Protein AF-0000000077106362 (afdb_homodimer)

pLDDT: mean 79.84, std 25.0, range [19.91, 98.81]

Organism: Hirschia baltica (strain ATCC 49814 / DSM 5838 / IFAM 1418) (NCBI:txid582402)

Radius of gyration: 29.35 Å; Cα contacts (8 Å, |Δi|>4): 1640; chains: 2; bounding box: 108×78×81 Å

InterPro domains:
  IPR001915 Peptidase M48 [PF01435] (39-225)
  IPR011990 Tetratricopeptide-like helical domain superfamily [G3DSA:1.25.40.10] (256-423)
  IPR011990 Tetratricopeptide-like helical domain superfamily [SSF48452] (275-396)
  IPR051156 Mitochondrial and Outer Membrane Metalloprotease [PTHR22726] (41-228)

Solvent-accessible surface area (backbone atoms only — not comparable to full-atom values): 45438 Å² total; per-residue (Å²): 133,82,76,74,70,76,69,75,77,75,73,76,73,72,72,72,71,75,75,68,70,76,44,44,4,31,24,49,7,29,53,45,49,68,68,51,52,50,49,52,48,60,66,42,37,59,42,30,49,69,66,70,40,60,50,90,65,50,45,79,44,38,33,60,38,77,50,49,31,62,47,58,46,77,61,52,29,36,37,35,20,46,21,34,62,57,66,47,89,45,53,37,27,55,50,27,49,50,28,29,46,48,19,35,49,73,67,44,59,42,54,54,45,31,54,66,68,34,59,60,50,36,50,47,42,41,44,37,46,51,8,23,26,19,54,20,27,45,50,66,64,75,70,19,41,9,46,36,51,39,63,53,42,23,52,59,66,68,46,55,57,49,72,68,56,50,52,49,10,48,51,43,14,51,49,31,25,50,76,62,39,42,43,30,54,19,35,52,54,46,45,55,66,46,36,61,29,74,79,38,55,78,87,64,30,38,62,29,41,60,33,50,57,69,43,58,68,48,46,70,71,41,46,64,59,25,49,52,38,28,72,72,24,60,81,77,59,69,63,49,49,51,52,47,45,41,43,31,21,48,50,38,6,69,76,34,36,84,56,30,51,72,80,34,36,90,84,46,78,47,67,38,32,41,50,14,47,17,38,11,26,43,59,44,55,33,54,68,60,14,52,53,40,38,51,53,47,34,68,76,41,73,76,42,26,63,48,27,37,50,48,14,48,56,31,34,59,67,51,35,30,76,76,12,40,66,30,22,52,48,15,50,71,58,36,76,95,45,42,62,50,30,40,56,34,21,56,32,29,40,68,67,72,40,71,68,35,19,53,52,19,45,55,32,33,50,55,19,35,69,74,36,74,58,42,12,35,48,25,42,51,41,16,52,26,30,43,75,69,66,39,49,40,61,12,29,34,24,40,11,50,16,27,44,24,27,56,39,35,59,59,11,22,33,27,9,42,56,14,43,74,67,35,61,80,82,33,71,67,25,45,49,23,50,47,48,34,50,47,33,48,45,56,46,32,54,77,53,69,53,59,59,63,64,54,60,72,62,59,69,72,118,132,79,84,68,72,78,69,76,77,75,74,74,74,72,73,72,72,74,74,67,72,79,43,44,3,32,25,49,9,28,51,45,48,68,66,53,53,50,48,52,49,59,67,42,36,60,41,29,47,69,65,70,41,60,51,90,65,49,44,80,43,36,33,59,37,76,50,50,32,63,50,58,47,78,62,52,28,37,36,36,20,46,20,33,62,59,67,48,88,45,52,37,28,55,52,27,48,49,29,28,47,47,19,34,51,74,68,45,58,42,55,56,45,33,54,67,70,34,60,57,51,37,49,47,42,41,44,38,48,50,10,23,27,18,52,21,29,43,50,67,62,70,70,18,40,11,46,37,51,37,64,52,41,23,53,59,65,67,46,57,57,51,71,66,55,49,51,50,10,48,52,42,13,50,50,32,27,50,74,64,40,41,43,31,54,20,35,52,53,47,45,57,67,47,35,63,29,74,79,38,55,77,85,65,29,39,62,30,41,62,34,51,57,70,46,61,69,47,46,69,72,41,46,63,60,25,49,53,38,28,71,72,23,61,82,77,59,70,63,48,51,52,51,46,45,40,44,31,21,48,48,38,5,68,77,34,35,84,56,30,50,73,80,35,35,91,84,46,79,47,69,40,33,42,51,13,48,17,38,12,25,43,60,43,56,33,54,68,60,14,52,51,39,39,50,53,47,32,69,75,41,73,76,42,25,63,47,28,36,50,49,13,47,56,31,34,62,68,52,36,30,78,74,11,40,65,29,22,51,47,16,50,71,58,36,75,95,45,41,63,51,31,39,56,34,20,55,32,30,40,67,66,72,39,72,69,36,19,52,51,19,42,56,32,32,49,55,19,35,70,73,36,76,57,42,11,33,49,26,42,52,40,16,51,29,28,42,76,69,66,40,50,40,60,12,30,34,26,41,12,49,15,26,45,25,25,57,38,37,58,58,11,23,32,27,10,42,54,14,42,74,68,36,62,79,84,34,72,67,25,45,50,22,50,46,47,34,52,47,33,47,45,56,45,32,52,76,52,69,52,59,60,63,63,56,59,70,62,59,67,73,116

Secondary structure (DSSP, 8-state):
--GGG--------------------B--EEE--HHHHHHHHHHHHHHHHHTT--GGG-EEEEEE--SS-EEEETTTEEEEEHHHHHH-SSHHHHHHHHHHHHHHHHHTHHHHHHHHS-HHHHHHHHHHHHHHHHHHHTSSSS-EE----HHHHHHHHT----HHHHHHHHHHHHHHHHHHT--SHHHHHHHHHHHGGGGS-GGGS-HHHHHS--HHHHHHHHHHHHHHHHHHSPPPPHHHHHHHHHHHHHHHHHH-TTTHHHHS-TT--SHHHHHHHHHHHHHTT-HHHHHHHHHHHHHH-TT-HHHHHHHHHHHHHTT-HHHHHHHHHHHHHHS---HHHHHHHHHHHHTT--HHHHHHHHHHHHHHHHH-TT-HHHHHHHHHHHHHTT-HHHHHHHHHHHHHHTT-HHHHHHHHHHHHHHSPTTSHHHHHHHHHHHHHHHHHHHTTGGGHHHHHHHH---/--TT---------------------B--EEE--HHHHHHHHHHHHHHHHHTT--GGG-EEEEEE--SS-EEEETTTEEEEEHHHHHH-SSHHHHHHHHHHHHHHHHHTHHHHHHHHS-HHHHHHHHHHHHHHHHHHHTSSSS-EE----HHHHHHHHT----HHHHHHHHHHHHHHHHHHT--SHHHHHHHHHHHGGGGS-GGGS-HHHHHS--HHHHHHHHHHHHHHHHHHSPPPPHHHHHHHHHHHHHHHHHH-TTTHHHHS-TT--SHHHHHHHHHHHHHTT-HHHHHHHHHHHHHH-TT-HHHHHHHHHHHHHTT-HHHHHHHHHHHHHHS---HHHHHHHHHHHHTT--HHHHHHHHHHHHHHHHH-TT-HHHHHHHHHHHHHTT-HHHHHHHHHHHHHHTT-HHHHHHHHHHHHHHSPTTSHHHHHHHHHHHHHHHHHHHTTGGGHHHHHHHH---

Structure (mmCIF, N/CA/C/O backbone):
data_AF-0000000077106362-model_v1
#
loop_
_entity.id
_entity.type
_entity.pdbx_description
1 polymer 'Peptidase M48 Ste24p'
#
loop_
_atom_site.group_PDB
_atom_site.id
_atom_site.type_symbol
_atom_site.label_atom_id
_atom_site.label_alt_id
_atom_site.label_comp_id
_atom_site.label_asym_id
_atom_site.label_entity_id
_atom_site.label_seq_id
_atom_site.pdbx_PDB_ins_code
_atom_site.Cartn_x
_atom_site.Cartn_y
_atom_site.Cartn_z
_atom_site.occupancy
_atom_site.B_iso_or_equiv
_atom_site.auth_seq_id
_atom_site.auth_comp_id
_atom_site.auth_asym_id
_atom_site.auth_atom_id
_atom_site.pdbx_PDB_model_num
ATOM 1 N N . MET A 1 1 ? -48.469 -27.422 51.938 1 21.95 1 MET A N 1
ATOM 2 C CA . MET A 1 1 ? -48.438 -26.172 51.188 1 21.95 1 MET A CA 1
ATOM 3 C C . MET A 1 1 ? -47.438 -26.25 50.031 1 21.95 1 MET A C 1
ATOM 5 O O . MET A 1 1 ? -47.812 -26.125 48.875 1 21.95 1 MET A O 1
ATOM 9 N N . GLY A 1 2 ? -46.312 -25.672 50.125 1 23.33 2 GLY A N 1
ATOM 10 C CA . GLY A 1 2 ? -45.688 -24.688 49.25 1 23.33 2 GLY A CA 1
ATOM 11 C C . GLY A 1 2 ? -44.812 -25.297 48.188 1 23.33 2 GLY A C 1
ATOM 12 O O . GLY A 1 2 ? -43.625 -25.047 48.125 1 23.33 2 GLY A O 1
ATOM 13 N N . VAL A 1 3 ? -45.156 -26.469 47.688 1 27.19 3 VAL A N 1
ATOM 14 C CA . VAL A 1 3 ? -44.188 -27.297 46.969 1 27.19 3 VAL A CA 1
ATOM 15 C C . VAL A 1 3 ? -43.875 -26.656 45.625 1 27.19 3 VAL A C 1
ATOM 17 O O . VAL A 1 3 ? -43.219 -27.266 44.781 1 27.19 3 VAL A O 1
ATOM 20 N N . PHE A 1 4 ? -44.688 -25.594 45.281 1 27.94 4 PHE A N 1
ATOM 21 C CA . PHE A 1 4 ? -44.719 -25.344 43.844 1 27.94 4 PHE A CA 1
ATOM 22 C C . PHE A 1 4 ? -43.375 -24.875 43.312 1 27.94 4 PHE A C 1
ATOM 24 O O . PHE A 1 4 ? -43.281 -24.469 42.156 1 27.94 4 PHE A O 1
ATOM 31 N N . LYS A 1 5 ? -42.406 -24.516 44.25 1 23.59 5 LYS A N 1
ATOM 32 C CA . LYS A 1 5 ? -41.719 -23.297 43.844 1 23.59 5 LYS A CA 1
ATOM 33 C C . LYS A 1 5 ? -40.938 -23.531 42.531 1 23.59 5 LYS A C 1
ATOM 35 O O . LYS A 1 5 ? -40.375 -22.578 41.969 1 23.59 5 LYS A O 1
ATOM 40 N N . ARG A 1 6 ? -40.344 -24.688 42.188 1 24.97 6 ARG A N 1
ATOM 41 C CA . ARG A 1 6 ? -39 -24.578 41.625 1 24.97 6 ARG A CA 1
ATOM 42 C C . ARG A 1 6 ? -39.031 -24.359 40.125 1 24.97 6 ARG A C 1
ATOM 44 O O . ARG A 1 6 ? -39 -25.328 39.344 1 24.97 6 ARG A O 1
ATOM 51 N N . LEU A 1 7 ? -40.062 -23.672 39.594 1 29.98 7 LEU A N 1
ATOM 52 C CA . LEU A 1 7 ? -39.938 -23.719 38.125 1 29.98 7 LEU A CA 1
ATOM 53 C C . LEU A 1 7 ? -38.594 -23.125 37.688 1 29.98 7 LEU A C 1
ATOM 55 O O . LEU A 1 7 ? -38.281 -21.984 38.031 1 29.98 7 LEU A O 1
ATOM 59 N N . PRO A 1 8 ? -37.5 -23.922 37.531 1 28.73 8 PRO A N 1
ATOM 60 C CA . PRO A 1 8 ? -36.219 -23.344 37.125 1 28.73 8 PRO A CA 1
ATOM 61 C C . PRO A 1 8 ? -36.312 -22.453 35.906 1 28.73 8 PRO A C 1
ATOM 63 O O . PRO A 1 8 ? -37.031 -22.781 34.969 1 28.73 8 PRO A O 1
ATOM 66 N N . HIS A 1 9 ? -36.5 -21.109 36.125 1 27.67 9 HIS A N 1
ATOM 67 C CA . HIS A 1 9 ? -36.406 -20.094 35.094 1 27.67 9 HIS A CA 1
ATOM 68 C C . HIS A 1 9 ? -35.281 -20.391 34.125 1 27.67 9 HIS A C 1
ATOM 70 O O . HIS A 1 9 ? -34.125 -20.547 34.531 1 27.67 9 HIS A O 1
ATOM 76 N N . VAL A 1 10 ? -35.531 -21.219 33.094 1 27.36 10 VAL A N 1
ATOM 77 C CA . VAL A 1 10 ? -34.656 -21.375 31.938 1 27.36 10 VAL A CA 1
ATOM 78 C C . VAL A 1 10 ? -34.219 -20 31.422 1 27.36 10 VAL A C 1
ATOM 80 O O . VAL A 1 10 ? -35.031 -19.188 31.047 1 27.36 10 VAL A O 1
ATOM 83 N N . VAL A 1 11 ? -33.281 -19.391 32.125 1 25.83 11 VAL A N 1
ATOM 84 C CA . VAL A 1 11 ? -32.594 -18.188 31.656 1 25.83 11 VAL A CA 1
ATOM 85 C C . VAL A 1 11 ? -32.25 -18.344 30.172 1 25.83 11 VAL A C 1
ATOM 87 O O . VAL A 1 11 ? -31.516 -19.25 29.797 1 25.83 11 VAL A O 1
ATOM 90 N N . ALA A 1 12 ? -33.281 -18.078 29.312 1 26.22 12 ALA A N 1
ATOM 91 C CA . ALA A 1 12 ? -33 -17.844 27.891 1 26.22 12 ALA A CA 1
ATOM 92 C C . ALA A 1 12 ? -31.766 -16.953 27.734 1 26.22 12 ALA A C 1
ATOM 94 O O . ALA A 1 12 ? -31.781 -15.773 28.094 1 26.22 12 ALA A O 1
ATOM 95 N N . LEU A 1 13 ? -30.594 -17.516 28.031 1 24.67 13 LEU A N 1
ATOM 96 C CA . LEU A 1 13 ? -29.375 -16.828 27.609 1 24.67 13 LEU A CA 1
ATOM 97 C C . LEU A 1 13 ? -29.531 -16.25 26.203 1 24.67 13 LEU A C 1
ATOM 99 O O . LEU A 1 13 ? -29.672 -16.984 25.234 1 24.67 13 LEU A O 1
ATOM 103 N N . ALA A 1 14 ? -30.312 -15.18 26.109 1 25.38 14 ALA A N 1
ATOM 104 C CA . ALA A 1 14 ? -30.266 -14.359 24.891 1 25.38 14 ALA A CA 1
ATOM 105 C C . ALA A 1 14 ? -28.828 -14.195 24.406 1 25.38 14 ALA A C 1
ATOM 107 O O . ALA A 1 14 ? -27.984 -13.625 25.109 1 25.38 14 ALA A O 1
ATOM 108 N N . ALA A 1 15 ? -28.312 -15.188 23.766 1 25.34 15 ALA A N 1
ATOM 109 C CA . ALA A 1 15 ? -27.094 -15.055 22.953 1 25.34 15 ALA A CA 1
ATOM 110 C C . ALA A 1 15 ? -27.078 -13.734 22.188 1 25.34 15 ALA A C 1
ATOM 112 O O . ALA A 1 15 ? -27.875 -13.531 21.266 1 25.34 15 ALA A O 1
ATOM 113 N N . ALA A 1 16 ? -27.031 -12.625 22.922 1 26.23 16 ALA A N 1
ATOM 114 C CA . ALA A 1 16 ? -26.656 -11.398 22.219 1 26.23 16 ALA A CA 1
ATOM 115 C C . ALA A 1 16 ? -25.625 -11.688 21.125 1 26.23 16 ALA A C 1
ATOM 117 O O . ALA A 1 16 ? -24.5 -12.055 21.406 1 26.23 16 ALA A O 1
ATOM 118 N N . LEU A 1 17 ? -26.109 -12.227 20.047 1 25.08 17 LEU A N 1
ATOM 119 C CA . LEU A 1 17 ? -25.359 -12.289 18.797 1 25.08 17 LEU A CA 1
ATOM 120 C C . LEU A 1 17 ? -24.594 -10.992 18.562 1 25.08 17 LEU A C 1
ATOM 122 O O . LEU A 1 17 ? -25.188 -9.953 18.297 1 25.08 17 LEU A O 1
ATOM 126 N N . LEU A 1 18 ? -23.625 -10.797 19.422 1 26.27 18 LEU A N 1
ATOM 127 C CA . LEU A 1 18 ? -22.641 -9.758 19.109 1 26.27 18 LEU A CA 1
ATOM 128 C C . LEU A 1 18 ? -22.344 -9.727 17.609 1 26.27 18 LEU A C 1
ATOM 130 O O . LEU A 1 18 ? -21.766 -10.672 17.078 1 26.27 18 LEU A O 1
ATOM 134 N N . PHE A 1 19 ? -23.25 -9.203 16.906 1 25.86 19 PHE A N 1
ATOM 135 C CA . PHE A 1 19 ? -23.109 -8.781 15.516 1 25.86 19 PHE A CA 1
ATOM 136 C C . PHE A 1 19 ? -21.828 -7.996 15.305 1 25.86 19 PHE A C 1
ATOM 138 O O . PHE A 1 19 ? -21.734 -6.832 15.695 1 25.86 19 PHE A O 1
ATOM 145 N N . VAL A 1 20 ? -20.781 -8.672 15.43 1 27.44 20 VAL A N 1
ATOM 146 C CA . VAL A 1 20 ? -19.531 -8.008 15.062 1 27.44 20 VAL A CA 1
ATOM 147 C C . VAL A 1 20 ? -19.594 -7.59 13.594 1 27.44 20 VAL A C 1
ATOM 149 O O . VAL A 1 20 ? -19.672 -8.438 12.703 1 27.44 20 VAL A O 1
ATOM 152 N N . PRO A 1 21 ? -20.094 -6.477 13.375 1 28.48 21 PRO A N 1
ATOM 153 C CA . PRO A 1 21 ? -20.031 -6.043 11.977 1 28.48 21 PRO A CA 1
ATOM 154 C C . PRO A 1 21 ? -18.641 -6.254 11.359 1 28.48 21 PRO A C 1
ATOM 156 O O . PRO A 1 21 ? -17.625 -6.09 12.039 1 28.48 21 PRO A O 1
ATOM 159 N N . LEU A 1 22 ? -18.609 -7.168 10.523 1 27.38 22 LEU A N 1
ATOM 160 C CA . LEU A 1 22 ? -17.406 -7.355 9.719 1 27.38 22 LEU A CA 1
ATOM 161 C C . LEU A 1 22 ? -16.922 -6.027 9.156 1 27.38 22 LEU A C 1
ATOM 163 O O . LEU A 1 22 ? -17.562 -5.445 8.281 1 27.38 22 LEU A O 1
ATOM 167 N N . LEU A 1 23 ? -16.453 -5.23 10.039 1 28.64 23 LEU A N 1
ATOM 168 C CA . LEU A 1 23 ? -15.797 -3.99 9.641 1 28.64 23 LEU A CA 1
ATOM 169 C C . LEU A 1 23 ? -14.727 -4.254 8.594 1 28.64 23 LEU A C 1
ATOM 171 O O . LEU A 1 23 ? -13.859 -5.109 8.781 1 28.64 23 LEU A O 1
ATOM 175 N N . SER A 1 24 ? -15.078 -4.211 7.41 1 29.22 24 SER A N 1
ATOM 176 C CA . SER A 1 24 ? -14.172 -4.203 6.266 1 29.22 24 SER A CA 1
ATOM 177 C C . SER A 1 24 ? -12.953 -3.334 6.531 1 29.22 24 SER A C 1
ATOM 179 O O . SER A 1 24 ? -13.078 -2.188 6.961 1 29.22 24 SER A O 1
ATOM 181 N N . ALA A 1 25 ? -11.898 -3.855 6.918 1 30.47 25 ALA A N 1
ATOM 182 C CA . ALA A 1 25 ? -10.625 -3.178 7.16 1 30.47 25 ALA A CA 1
ATOM 183 C C . ALA A 1 25 ? -10.211 -2.346 5.949 1 30.47 25 ALA A C 1
ATOM 185 O O . ALA A 1 25 ? -9.953 -2.891 4.875 1 30.47 25 ALA A O 1
ATOM 186 N N . ASN A 1 26 ? -10.82 -1.245 5.598 1 33.09 26 ASN A N 1
ATOM 187 C CA . ASN A 1 26 ? -10.453 -0.238 4.609 1 33.09 26 ASN A CA 1
ATOM 188 C C . ASN A 1 26 ? -9.031 0.28 4.836 1 33.09 26 ASN A C 1
ATOM 190 O O . ASN A 1 26 ? -8.625 0.494 5.98 1 33.09 26 ASN A O 1
ATOM 194 N N . ALA A 1 27 ? -8.18 -0.104 4.027 1 37.09 27 ALA A N 1
ATOM 195 C CA . ALA A 1 27 ? -6.832 0.448 4.141 1 37.09 27 ALA A CA 1
ATOM 196 C C . ALA A 1 27 ? -6.875 1.964 4.312 1 37.09 27 ALA A C 1
ATOM 198 O O . ALA A 1 27 ? -7.375 2.68 3.439 1 37.09 27 ALA A O 1
ATOM 199 N N . GLN A 1 28 ? -6.93 2.436 5.469 1 49.53 28 GLN A N 1
ATOM 200 C CA . GLN A 1 28 ? -6.898 3.861 5.777 1 49.53 28 GLN A CA 1
ATOM 201 C C . GLN A 1 28 ? -5.5 4.438 5.578 1 49.53 28 GLN A C 1
ATOM 203 O O . GLN A 1 28 ? -4.508 3.811 5.957 1 49.53 28 GLN A O 1
ATOM 208 N N . SER A 1 29 ? -5.367 5.422 4.496 1 63.16 29 SER A N 1
ATOM 209 C CA . SER A 1 29 ? -4.094 6.102 4.273 1 63.16 29 SER A CA 1
ATOM 210 C C . SER A 1 29 ? -3.936 7.297 5.203 1 63.16 29 SER A C 1
ATOM 212 O O . SER A 1 29 ? -4.926 7.863 5.668 1 63.16 29 SER A O 1
ATOM 214 N N . LEU A 1 30 ? -2.654 7.57 5.652 1 74.62 30 LEU A N 1
ATOM 215 C CA . LEU A 1 30 ? -2.336 8.75 6.449 1 74.62 30 LEU A CA 1
ATOM 216 C C . LEU A 1 30 ? -1.973 9.93 5.555 1 74.62 30 LEU A C 1
ATOM 218 O O . LEU A 1 30 ? -1.362 9.75 4.5 1 74.62 30 LEU A O 1
ATOM 222 N N . VAL A 1 31 ? -2.344 11.055 5.926 1 82.38 31 VAL A N 1
ATOM 223 C CA . VAL A 1 31 ? -1.963 12.305 5.281 1 82.38 31 VAL A CA 1
ATOM 224 C C . VAL A 1 31 ? -0.801 12.945 6.035 1 82.38 31 VAL A C 1
ATOM 226 O O . VAL A 1 31 ? -0.842 13.062 7.262 1 82.38 31 VAL A O 1
ATOM 229 N N . ARG A 1 32 ? 0.304 13.18 5.34 1 86 32 ARG A N 1
ATOM 230 C CA . ARG A 1 32 ? 1.424 13.914 5.918 1 86 32 ARG A CA 1
ATOM 231 C C . ARG A 1 32 ? 1.505 15.328 5.344 1 86 32 ARG A C 1
ATOM 233 O O . ARG A 1 32 ? 1.47 15.508 4.125 1 86 32 ARG A O 1
ATOM 240 N N . ASP A 1 33 ? 1.499 16.234 6.164 1 92.06 33 ASP A N 1
ATOM 241 C CA . ASP A 1 33 ? 1.534 17.641 5.746 1 92.06 33 ASP A CA 1
ATOM 242 C C . ASP A 1 33 ? 2.162 18.516 6.82 1 92.06 33 ASP A C 1
ATOM 244 O O . ASP A 1 33 ? 1.709 18.531 7.965 1 92.06 33 ASP A O 1
ATOM 248 N N . ALA A 1 34 ? 3.166 19.234 6.391 1 94.81 34 ALA A N 1
ATOM 249 C CA . ALA A 1 34 ? 3.928 20.016 7.359 1 94.81 34 ALA A CA 1
ATOM 250 C C . ALA A 1 34 ? 3.055 21.078 8.008 1 94.81 34 ALA A C 1
ATOM 252 O O . ALA A 1 34 ? 3.107 21.266 9.227 1 94.81 34 ALA A O 1
ATOM 253 N N . GLU A 1 35 ? 2.256 21.766 7.273 1 96.75 35 GLU A N 1
ATOM 254 C CA . GLU A 1 35 ? 1.424 22.844 7.797 1 96.75 35 GLU A CA 1
ATOM 255 C C . GLU A 1 35 ? 0.355 22.312 8.75 1 96.75 35 GLU A C 1
ATOM 257 O O . GLU A 1 35 ? 0.19 22.828 9.852 1 96.75 35 GLU A O 1
ATOM 262 N N . ILE A 1 36 ? -0.293 21.312 8.328 1 97.25 36 ILE A N 1
ATOM 263 C CA . ILE A 1 36 ? -1.404 20.766 9.102 1 97.25 36 ILE A CA 1
ATOM 264 C C . ILE A 1 36 ? -0.877 20.125 10.383 1 97.25 36 ILE A C 1
ATOM 266 O O . ILE A 1 36 ? -1.42 20.359 11.469 1 97.25 36 ILE A O 1
ATOM 270 N N . GLU A 1 37 ? 0.176 19.375 10.266 1 94.69 37 GLU A N 1
ATOM 271 C CA . GLU A 1 37 ? 0.77 18.75 11.445 1 94.69 37 GLU A CA 1
ATOM 272 C C . GLU A 1 37 ? 1.278 19.812 12.43 1 94.69 37 GLU A C 1
ATOM 274 O O . GLU A 1 37 ? 1.102 19.672 13.641 1 94.69 37 GLU A O 1
ATOM 279 N N . THR A 1 38 ? 1.911 20.844 11.914 1 95.88 38 THR A N 1
ATOM 280 C CA . THR A 1 38 ? 2.387 21.938 12.766 1 95.88 38 THR A CA 1
ATOM 281 C C . THR A 1 38 ? 1.218 22.641 13.453 1 95.88 38 THR A C 1
ATOM 283 O O . THR A 1 38 ? 1.287 22.938 14.648 1 95.88 38 THR A O 1
ATOM 286 N N . THR A 1 39 ? 0.157 22.844 12.734 1 97.06 39 THR A N 1
ATOM 287 C CA . THR A 1 39 ? -1.028 23.484 13.281 1 97.06 39 THR A CA 1
ATOM 288 C C . THR A 1 39 ? -1.634 22.656 14.406 1 97.06 39 THR A C 1
ATOM 290 O O . THR A 1 39 ? -1.926 23.172 15.484 1 97.06 39 THR A O 1
ATOM 293 N N . LEU A 1 40 ? -1.784 21.391 14.164 1 97.69 40 LEU A N 1
ATOM 294 C CA . LEU A 1 40 ? -2.393 20.516 15.164 1 97.69 40 LEU A CA 1
ATOM 295 C C . LEU A 1 40 ? -1.498 20.406 16.391 1 97.69 40 LEU A C 1
ATOM 297 O O . LEU A 1 40 ? -1.993 20.344 17.531 1 97.69 40 LEU A O 1
ATOM 301 N N . LYS A 1 41 ? -0.234 20.359 16.203 1 95.88 41 LYS A N 1
ATOM 302 C CA . LYS A 1 41 ? 0.683 20.344 17.344 1 95.88 41 LYS A CA 1
ATOM 303 C C . LYS A 1 41 ? 0.578 21.641 18.156 1 95.88 41 LYS A C 1
ATOM 305 O O . LYS A 1 41 ? 0.621 21.609 19.375 1 95.88 41 LYS A O 1
ATOM 310 N N . LYS A 1 42 ? 0.497 22.734 17.453 1 95.62 42 LYS A N 1
ATOM 311 C CA . LYS A 1 42 ? 0.322 24.031 18.125 1 95.62 42 LYS A CA 1
ATOM 312 C C . LYS A 1 42 ? -0.968 24.062 18.938 1 95.62 42 LYS A C 1
ATOM 314 O O . LYS A 1 42 ? -0.983 24.547 20.062 1 95.62 42 LYS A O 1
ATOM 319 N N . TYR A 1 43 ? -2.045 23.578 18.328 1 97.38 43 TYR A N 1
ATOM 320 C CA . TYR A 1 43 ? -3.326 23.5 19.016 1 97.38 43 TYR A CA 1
ATOM 321 C C . TYR A 1 43 ? -3.205 22.656 20.297 1 97.38 43 TYR A C 1
ATOM 323 O O . TYR A 1 43 ? -3.691 23.062 21.359 1 97.38 43 TYR A O 1
ATOM 331 N N . GLY A 1 44 ? -2.5 21.531 20.219 1 97.44 44 GLY A N 1
ATOM 332 C CA . GLY A 1 44 ? -2.482 20.547 21.281 1 97.44 44 GLY A CA 1
ATOM 333 C C . GLY A 1 44 ? -1.515 20.891 22.391 1 97.44 44 GLY A C 1
ATOM 334 O O . GLY A 1 44 ? -1.712 20.484 23.547 1 97.44 44 GLY A O 1
ATOM 335 N N . LYS A 1 45 ? -0.479 21.672 22.172 1 97.31 45 LYS A N 1
ATOM 336 C CA . LYS A 1 45 ? 0.637 21.859 23.078 1 97.31 45 LYS A CA 1
ATOM 337 C C . LYS A 1 45 ? 0.151 22.391 24.438 1 97.31 45 LYS A C 1
ATOM 339 O O . LYS A 1 45 ? 0.46 21.797 25.484 1 97.31 45 LYS A O 1
ATOM 344 N N . PRO A 1 46 ? -0.681 23.438 24.516 1 97.81 46 PRO A N 1
ATOM 345 C CA . PRO A 1 46 ? -1.123 23.922 25.828 1 97.81 46 PRO A CA 1
ATOM 346 C C . PRO A 1 46 ? -1.971 22.891 26.562 1 97.81 46 PRO A C 1
ATOM 348 O O . PRO A 1 46 ? -1.887 22.781 27.797 1 97.81 46 PRO A O 1
ATOM 351 N N . LEU A 1 47 ? -2.754 22.125 25.828 1 98.38 47 LEU A N 1
ATOM 352 C CA . LEU A 1 47 ? -3.602 21.094 26.438 1 98.38 47 LEU A CA 1
ATOM 353 C C . LEU A 1 47 ? -2.76 19.969 27.016 1 98.38 47 LEU A C 1
ATOM 355 O O . LEU A 1 47 ? -3.002 19.516 28.125 1 98.38 47 LEU A O 1
ATOM 359 N N . PHE A 1 48 ? -1.762 19.531 26.25 1 98.12 48 PHE A N 1
ATOM 360 C CA . PHE A 1 48 ? -0.899 18.438 26.688 1 98.12 48 PHE A CA 1
ATOM 361 C C . PHE A 1 48 ? -0.081 18.859 27.906 1 98.12 48 PHE A C 1
ATOM 363 O O . PHE A 1 48 ? 0.01 18.109 28.875 1 98.12 48 PHE A O 1
ATOM 370 N N . GLU A 1 49 ? 0.422 20.078 27.922 1 98.06 49 GLU A N 1
ATOM 371 C CA . GLU A 1 49 ? 1.188 20.594 29.047 1 98.06 49 GLU A CA 1
ATOM 372 C C . GLU A 1 49 ? 0.32 20.703 30.297 1 98.06 49 GLU A C 1
ATOM 374 O O . GLU A 1 49 ? 0.737 20.312 31.391 1 98.06 49 GLU A O 1
ATOM 379 N N . ALA A 1 50 ? -0.835 21.219 30.125 1 98 50 ALA A N 1
ATOM 380 C CA . ALA A 1 50 ? -1.761 21.328 31.25 1 98 50 ALA A CA 1
ATOM 381 C C . ALA A 1 50 ? -2.094 19.953 31.828 1 98 50 ALA A C 1
ATOM 383 O O . ALA A 1 50 ? -2.332 19.828 33.031 1 98 50 ALA A O 1
ATOM 384 N N . GLY A 1 51 ? -2.104 18.969 31 1 97.44 51 GLY A N 1
ATOM 385 C CA . GLY A 1 51 ? -2.42 17.609 31.406 1 97.44 51 GLY A CA 1
ATOM 386 C C . GLY A 1 51 ? -1.221 16.859 31.938 1 97.44 51 GLY A C 1
ATOM 387 O O . GLY A 1 51 ? -1.329 15.68 32.312 1 97.44 51 GLY A O 1
ATOM 388 N N . GLY A 1 52 ? -0.108 17.516 31.938 1 97 52 GLY A N 1
ATOM 389 C CA . GLY A 1 52 ? 1.093 16.875 32.438 1 97 52 GLY A CA 1
ATOM 390 C C . GLY A 1 52 ? 1.764 15.961 31.438 1 97 52 GLY A C 1
ATOM 391 O O . GLY A 1 52 ? 2.592 15.125 31.797 1 97 52 GLY A O 1
ATOM 392 N N . LEU A 1 53 ? 1.35 16.047 30.25 1 95.62 53 LEU A N 1
ATOM 393 C CA . LEU A 1 53 ? 1.987 15.281 29.188 1 95.62 53 LEU A CA 1
ATOM 394 C C . LEU A 1 53 ? 3.127 16.078 28.562 1 95.62 53 LEU A C 1
ATOM 396 O O . LEU A 1 53 ? 3.084 17.312 28.516 1 95.62 53 LEU A O 1
ATOM 400 N N . ASN A 1 54 ? 4.152 15.367 28.156 1 95.19 54 ASN A N 1
ATOM 401 C CA . ASN A 1 54 ? 5.16 15.984 27.297 1 95.19 54 ASN A CA 1
ATOM 402 C C . ASN A 1 54 ? 4.664 16.125 25.859 1 95.19 54 ASN A C 1
ATOM 404 O O . ASN A 1 54 ? 4.492 15.133 25.156 1 95.19 54 ASN A O 1
ATOM 408 N N . PRO A 1 55 ? 4.496 17.312 25.453 1 95 55 PRO A N 1
ATOM 409 C CA . PRO A 1 55 ? 3.924 17.516 24.125 1 95 55 PRO A CA 1
ATOM 410 C C . PRO A 1 55 ? 4.738 16.844 23.016 1 95 55 PRO A C 1
ATOM 412 O O . PRO A 1 55 ? 4.18 16.406 22.016 1 95 55 PRO A O 1
ATOM 415 N N . ASP A 1 56 ? 6.012 16.688 23.203 1 90 56 ASP A N 1
ATOM 416 C CA . ASP A 1 56 ? 6.883 16.109 22.188 1 90 56 ASP A CA 1
ATOM 417 C C . ASP A 1 56 ? 6.695 14.594 22.109 1 90 56 ASP A C 1
ATOM 419 O O . ASP A 1 56 ? 7.125 13.953 21.156 1 90 56 ASP A O 1
ATOM 423 N N . GLU A 1 57 ? 6.012 14.078 23.078 1 90.38 57 GLU A N 1
ATOM 424 C CA . GLU A 1 57 ? 5.809 12.633 23.125 1 90.38 57 GLU A CA 1
ATOM 425 C C . GLU A 1 57 ? 4.398 12.258 22.672 1 90.38 57 GLU A C 1
ATOM 427 O O . GLU A 1 57 ? 4.086 11.078 22.516 1 90.38 57 GLU A O 1
ATOM 432 N N . VAL A 1 58 ? 3.566 13.266 22.422 1 92.25 58 VAL A N 1
ATOM 433 C CA . VAL A 1 58 ? 2.242 13.016 21.859 1 92.25 58 VAL A CA 1
ATOM 434 C C . VAL A 1 58 ? 2.299 13.102 20.344 1 92.25 58 VAL A C 1
ATOM 436 O O . VAL A 1 58 ? 2.58 14.164 19.781 1 92.25 58 VAL A O 1
ATOM 439 N N . ASN A 1 59 ? 2.074 11.945 19.734 1 87.75 59 ASN A N 1
ATOM 440 C CA . ASN A 1 59 ? 2.074 11.922 18.266 1 87.75 59 ASN A CA 1
ATOM 441 C C . ASN A 1 59 ? 0.678 12.164 17.703 1 87.75 59 ASN A C 1
ATOM 443 O O . ASN A 1 59 ? -0.311 11.672 18.25 1 87.75 59 ASN A O 1
ATOM 447 N N . ILE A 1 60 ? 0.601 12.984 16.672 1 90.94 60 ILE A N 1
ATOM 448 C CA . ILE A 1 60 ? -0.666 13.273 16 1 90.94 60 ILE A CA 1
ATOM 449 C C . ILE A 1 60 ? -0.606 12.797 14.547 1 90.94 60 ILE A C 1
ATOM 451 O O . ILE A 1 60 ? 0.305 13.164 13.805 1 90.94 60 ILE A O 1
ATOM 455 N N . TYR A 1 61 ? -1.538 11.977 14.25 1 86.62 61 TYR A N 1
ATOM 456 C CA . TYR A 1 61 ? -1.627 11.422 12.906 1 86.62 61 TYR A CA 1
ATOM 457 C C . TYR A 1 61 ? -2.922 11.844 12.227 1 86.62 61 TYR A C 1
ATOM 459 O O . TYR A 1 61 ? -3.951 12.008 12.883 1 86.62 61 TYR A O 1
ATOM 467 N N . ILE A 1 62 ? -2.855 12.062 10.898 1 88.38 62 ILE A N 1
ATOM 468 C CA . ILE A 1 62 ? -4.023 12.438 10.109 1 88.38 62 ILE A CA 1
ATOM 469 C C . ILE A 1 62 ? -4.43 11.281 9.203 1 88.38 62 ILE A C 1
ATOM 471 O O . ILE A 1 62 ? -3.664 10.875 8.328 1 88.38 62 ILE A O 1
ATOM 475 N N . VAL A 1 63 ? -5.648 10.812 9.438 1 81.81 63 VAL A N 1
ATOM 476 C CA . VAL A 1 63 ? -6.148 9.68 8.68 1 81.81 63 VAL A CA 1
ATOM 477 C C . VAL A 1 63 ? -7 10.172 7.508 1 81.81 63 VAL A C 1
ATOM 479 O O . VAL A 1 63 ? -7.941 10.945 7.699 1 81.81 63 VAL A O 1
ATOM 482 N N . ASN A 1 64 ? -6.645 9.766 6.324 1 79.75 64 ASN A N 1
ATOM 483 C CA . ASN A 1 64 ? -7.43 10.133 5.148 1 79.75 64 ASN A CA 1
ATOM 484 C C . ASN A 1 64 ? -8.766 9.398 5.121 1 79.75 64 ASN A C 1
ATOM 486 O O . ASN A 1 64 ? -8.906 8.375 4.445 1 79.75 64 ASN A O 1
ATOM 490 N N . ASP A 1 65 ? -9.656 9.906 5.77 1 75.06 65 ASP A N 1
ATOM 491 C CA . ASP A 1 65 ? -11.016 9.398 5.906 1 75.06 65 ASP A CA 1
ATOM 492 C C . ASP A 1 65 ? -12.016 10.531 6.109 1 75.06 65 ASP A C 1
ATOM 494 O O . ASP A 1 65 ? -11.82 11.391 6.977 1 75.06 65 ASP A O 1
ATOM 498 N N . ASN A 1 66 ? -13.039 10.57 5.336 1 81.56 66 ASN A N 1
ATOM 499 C CA . ASN A 1 66 ? -13.961 11.703 5.293 1 81.56 66 ASN A CA 1
ATOM 500 C C . ASN A 1 66 ? -14.969 11.648 6.438 1 81.56 66 ASN A C 1
ATOM 502 O O . ASN A 1 66 ? -15.773 12.57 6.609 1 81.56 66 ASN A O 1
ATOM 506 N N . SER A 1 67 ? -14.875 10.602 7.25 1 80.62 67 SER A N 1
ATOM 507 C CA . SER A 1 67 ? -15.82 10.469 8.359 1 80.62 67 SER A CA 1
ATOM 508 C C . SER A 1 67 ? -15.43 11.391 9.516 1 80.62 67 SER A C 1
ATOM 510 O O . SER A 1 67 ? -14.297 11.852 9.594 1 80.62 67 SER A O 1
ATOM 512 N N . LEU A 1 68 ? -16.406 11.68 10.312 1 88 68 LEU A N 1
ATOM 513 C CA . LEU A 1 68 ? -16.172 12.438 11.539 1 88 68 LEU A CA 1
ATOM 514 C C . LEU A 1 68 ? -15.633 11.531 12.641 1 88 68 LEU A C 1
ATOM 516 O O . LEU A 1 68 ? -16.406 10.883 13.352 1 88 68 LEU A O 1
ATOM 520 N N . ASN A 1 69 ? -14.273 11.57 12.773 1 85.19 69 ASN A N 1
ATOM 521 C CA . ASN A 1 69 ? -13.703 10.68 13.781 1 85.19 69 ASN A CA 1
ATOM 522 C C . ASN A 1 69 ? -12.352 11.172 14.273 1 85.19 69 ASN A C 1
ATOM 524 O O . ASN A 1 69 ? -11.641 11.875 13.547 1 85.19 69 ASN A O 1
ATOM 528 N N . ALA A 1 70 ? -12.07 10.852 15.461 1 88.88 70 ALA A N 1
ATOM 529 C CA . ALA A 1 70 ? -10.773 10.969 16.125 1 88.88 70 ALA A CA 1
ATOM 530 C C . ALA A 1 70 ? -10.633 9.953 17.25 1 88.88 70 ALA A C 1
ATOM 532 O O . ALA A 1 70 ? -11.633 9.539 17.844 1 88.88 70 ALA A O 1
ATOM 533 N N . PHE A 1 71 ? -9.391 9.516 17.5 1 83.19 71 PHE A N 1
ATOM 534 C CA . PHE A 1 71 ? -9.195 8.531 18.547 1 83.19 71 PHE A CA 1
ATOM 535 C C . PHE A 1 71 ? -7.734 8.469 18.984 1 83.19 71 PHE A C 1
ATOM 537 O O . PHE A 1 71 ? -6.867 9.047 18.328 1 83.19 71 PHE A O 1
ATOM 544 N N . VAL A 1 72 ? -7.566 7.848 20.109 1 82.5 72 VAL A N 1
ATOM 545 C CA . VAL A 1 72 ? -6.223 7.555 20.609 1 82.5 72 VAL A CA 1
ATOM 546 C C . VAL A 1 72 ? -5.98 6.047 20.594 1 82.5 72 VAL A C 1
ATOM 548 O O . VAL A 1 72 ? -6.887 5.266 20.891 1 82.5 72 VAL A O 1
ATOM 551 N N . SER A 1 73 ? -4.812 5.746 20.141 1 73.44 73 SER A N 1
ATOM 552 C CA . SER A 1 73 ? -4.449 4.332 20.141 1 73.44 73 SER A CA 1
ATOM 553 C C . SER A 1 73 ? -2.945 4.148 20.297 1 73.44 73 SER A C 1
ATOM 555 O O . SER A 1 73 ? -2.162 5.012 19.891 1 73.44 73 SER A O 1
ATOM 557 N N . GLY A 1 74 ? -2.498 3.021 20.953 1 69.31 74 GLY A N 1
ATOM 558 C CA . GLY A 1 74 ? -1.091 2.658 21 1 69.31 74 GLY A CA 1
ATOM 559 C C . GLY A 1 74 ? -0.255 3.633 21.812 1 69.31 74 GLY A C 1
ATOM 560 O O . GLY A 1 74 ? 0.79 4.094 21.344 1 69.31 74 GLY A O 1
ATOM 561 N N . GLY A 1 75 ? -0.748 4.008 22.906 1 77.44 75 GLY A N 1
ATOM 562 C CA . GLY A 1 75 ? -0.021 4.957 23.734 1 77.44 75 GLY A CA 1
ATOM 563 C C . GLY A 1 75 ? -0.494 6.387 23.562 1 77.44 75 GLY A C 1
ATOM 564 O O . GLY A 1 75 ? -1.688 6.668 23.672 1 77.44 75 GLY A O 1
ATOM 565 N N . GLN A 1 76 ? 0.485 7.242 23.266 1 87.19 76 GLN A N 1
ATOM 566 C CA . GLN A 1 76 ? 0.163 8.664 23.172 1 87.19 76 GLN A CA 1
ATOM 567 C C . GLN A 1 76 ? 0.072 9.102 21.703 1 87.19 76 GLN A C 1
ATOM 569 O O . GLN A 1 76 ? 0.699 10.086 21.312 1 87.19 76 GLN A O 1
ATOM 574 N N . ASN A 1 77 ? -0.696 8.242 20.984 1 84.62 77 ASN A N 1
ATOM 575 C CA . ASN A 1 77 ? -0.924 8.555 19.578 1 84.62 77 ASN A CA 1
ATOM 576 C C . ASN A 1 77 ? -2.369 8.977 19.328 1 84.62 77 ASN A C 1
ATOM 578 O O . ASN A 1 77 ? -3.297 8.203 19.562 1 84.62 77 ASN A O 1
ATOM 582 N N . MET A 1 78 ? -2.496 10.172 18.812 1 89.38 78 MET A N 1
ATOM 583 C CA . MET A 1 78 ? -3.814 10.695 18.469 1 89.38 78 MET A CA 1
ATOM 584 C C . MET A 1 78 ? -4.039 10.664 16.953 1 89.38 78 MET A C 1
ATOM 586 O O . MET A 1 78 ? -3.148 11.023 16.188 1 89.38 78 MET A O 1
ATOM 590 N N . PHE A 1 79 ? -5.16 10.227 16.625 1 86.31 79 PHE A N 1
ATOM 591 C CA . PHE A 1 79 ? -5.523 10.141 15.211 1 86.31 79 PHE A CA 1
ATOM 592 C C . PHE A 1 79 ? -6.723 11.031 14.914 1 86.31 79 PHE A C 1
ATOM 594 O O . PHE A 1 79 ? -7.73 10.984 15.617 1 86.31 79 PHE A O 1
ATOM 601 N N . PHE A 1 80 ? -6.609 11.844 13.883 1 90.88 80 PHE A N 1
ATOM 602 C CA . PHE A 1 80 ? -7.711 12.664 13.391 1 90.88 80 PHE A CA 1
ATOM 603 C C . PHE A 1 80 ? -8.062 12.289 11.953 1 90.88 80 PHE A C 1
ATOM 605 O O . PHE A 1 80 ? -7.18 12.234 11.094 1 90.88 80 PHE A O 1
ATOM 612 N N . HIS A 1 81 ? -9.305 11.984 11.758 1 86.56 81 HIS A N 1
ATOM 613 C CA . HIS A 1 81 ? -9.758 11.828 10.383 1 86.56 81 HIS A CA 1
ATOM 614 C C . HIS A 1 81 ? -9.82 13.164 9.656 1 86.56 81 HIS A C 1
ATOM 616 O O . HIS A 1 81 ? -10.211 14.18 10.25 1 86.56 81 HIS A O 1
ATOM 622 N N . THR A 1 82 ? -9.523 13.156 8.336 1 92.06 82 THR A N 1
ATOM 623 C CA . THR A 1 82 ? -9.617 14.383 7.543 1 92.06 82 THR A CA 1
ATOM 624 C C . THR A 1 82 ? -11.047 14.922 7.559 1 92.06 82 THR A C 1
ATOM 626 O O . THR A 1 82 ? -11.25 16.141 7.516 1 92.06 82 THR A O 1
ATO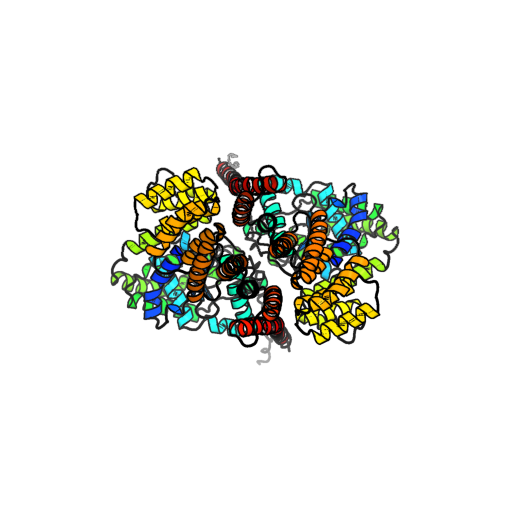M 629 N N . GLY A 1 83 ? -11.992 14.047 7.633 1 92.12 83 GLY A N 1
ATOM 630 C CA . GLY A 1 83 ? -13.375 14.484 7.695 1 92.12 83 GLY A CA 1
ATOM 631 C C . GLY A 1 83 ? -13.664 15.383 8.883 1 92.12 83 GLY A C 1
ATOM 632 O O . GLY A 1 83 ? -14.398 16.375 8.758 1 92.12 83 GLY A O 1
ATOM 633 N N . LEU A 1 84 ? -13.133 15.062 10.016 1 93.88 84 LEU A N 1
ATOM 634 C CA . LEU A 1 84 ? -13.312 15.883 11.211 1 93.88 84 LEU A CA 1
ATOM 635 C C . LEU A 1 84 ? -12.672 17.25 11.031 1 93.88 84 LEU A C 1
ATOM 637 O O . LEU A 1 84 ? -13.281 18.281 11.367 1 93.88 84 LEU A O 1
ATOM 641 N N . LEU A 1 85 ? -11.539 17.328 10.5 1 97.62 85 LEU A N 1
ATOM 642 C CA . LEU A 1 85 ? -10.812 18.578 10.312 1 97.62 85 LEU A CA 1
ATOM 643 C C . LEU A 1 85 ? -11.516 19.453 9.281 1 97.62 85 LEU A C 1
ATOM 645 O O . LEU A 1 85 ? -11.648 20.672 9.484 1 97.62 85 LEU A O 1
ATOM 649 N N . ILE A 1 86 ? -12.008 18.844 8.211 1 96.69 86 ILE A N 1
ATOM 650 C CA . ILE A 1 86 ? -12.641 19.578 7.117 1 96.69 86 ILE A CA 1
ATOM 651 C C . ILE A 1 86 ? -14 20.109 7.57 1 96.69 86 ILE A C 1
ATOM 653 O O . ILE A 1 86 ? -14.375 21.219 7.223 1 96.69 86 ILE A O 1
ATOM 657 N N . LYS A 1 87 ? -14.68 19.375 8.43 1 95.31 87 LYS A N 1
ATOM 658 C CA . LYS A 1 87 ? -16.062 19.703 8.75 1 95.31 87 LYS A CA 1
ATOM 659 C C . LYS A 1 87 ? -16.156 20.531 10.031 1 95.31 87 LYS A C 1
ATOM 661 O O . LYS A 1 87 ? -17.219 21.016 10.391 1 95.31 87 LYS A O 1
ATOM 666 N N . ALA A 1 88 ? -15.047 20.719 10.672 1 97.5 88 ALA A N 1
ATOM 667 C CA . ALA A 1 88 ? -15.055 21.562 11.859 1 97.5 88 ALA A CA 1
ATOM 668 C C . ALA A 1 88 ? -15.477 22.984 11.516 1 97.5 88 ALA A C 1
ATOM 670 O O . ALA A 1 88 ? -15 23.562 10.539 1 97.5 88 ALA A O 1
ATOM 671 N N . GLU A 1 89 ? -16.312 23.562 12.328 1 96.25 89 GLU A N 1
ATOM 672 C CA . GLU A 1 89 ? -16.812 24.922 12.078 1 96.25 89 GLU A CA 1
ATOM 673 C C . GLU A 1 89 ? -15.961 25.969 12.781 1 96.25 89 GLU A C 1
ATOM 675 O O . GLU A 1 89 ? -15.852 27.094 12.312 1 96.25 89 GLU A O 1
ATOM 680 N N . THR A 1 90 ? -15.461 25.562 13.875 1 97.06 90 THR A N 1
ATOM 681 C CA . THR A 1 90 ? -14.602 26.438 14.656 1 97.06 90 THR A CA 1
ATOM 682 C C . THR A 1 90 ? -13.367 25.688 15.156 1 97.06 90 THR A C 1
ATOM 684 O O . THR A 1 90 ? -13.391 24.469 15.273 1 97.06 90 THR A O 1
ATOM 687 N N . PRO A 1 91 ? -12.258 26.5 15.391 1 98.31 91 PRO A N 1
ATOM 688 C CA . PRO A 1 91 ? -11.094 25.844 15.992 1 98.31 91 PRO A CA 1
ATOM 689 C C . PRO A 1 91 ? -11.398 25.219 17.344 1 98.31 91 PRO A C 1
ATOM 691 O O . PRO A 1 91 ? -10.797 24.203 17.719 1 98.31 91 PRO A O 1
ATOM 694 N N . GLN A 1 92 ? -12.391 25.719 18.047 1 98.06 92 GLN A N 1
ATOM 695 C CA . GLN A 1 92 ? -12.766 25.219 19.375 1 98.06 92 GLN A CA 1
ATOM 696 C C . GLN A 1 92 ? -13.25 23.781 19.297 1 98.06 92 GLN A C 1
ATOM 698 O O . GLN A 1 92 ? -13.031 23 20.219 1 98.06 92 GLN A O 1
ATOM 703 N N . GLU A 1 93 ? -13.867 23.438 18.203 1 98 93 GLU A N 1
ATOM 704 C CA . GLU A 1 93 ? -14.312 22.062 18.047 1 98 93 GLU A CA 1
ATOM 705 C C . GLU A 1 93 ? -13.133 21.094 18.016 1 98 93 GLU A C 1
ATOM 707 O O . GLU A 1 93 ? -13.148 20.062 18.688 1 98 93 GLU A O 1
ATOM 712 N N . ILE A 1 94 ? -12.133 21.438 17.266 1 98.5 94 ILE A N 1
ATOM 713 C CA . ILE A 1 94 ? -10.938 20.594 17.188 1 98.5 94 ILE A CA 1
ATOM 714 C C . ILE A 1 94 ? -10.234 20.562 18.547 1 98.5 94 ILE A C 1
ATOM 716 O O . ILE A 1 94 ? -9.836 19.5 19.016 1 98.5 94 ILE A O 1
ATOM 720 N N . LEU A 1 95 ? -10.148 21.734 19.141 1 98.56 95 LEU A N 1
ATOM 721 C CA . LEU A 1 95 ? -9.508 21.844 20.453 1 98.56 95 LEU A CA 1
ATOM 722 C C . LEU A 1 95 ? -10.266 21.031 21.5 1 98.56 95 LEU A C 1
ATOM 724 O O . LEU A 1 95 ? -9.656 20.391 22.359 1 98.56 95 LEU A O 1
ATOM 728 N N . GLY A 1 96 ? -11.578 21.109 21.438 1 98.06 96 GLY A N 1
ATOM 729 C CA . GLY A 1 96 ? -12.398 20.328 22.344 1 98.06 96 GLY A CA 1
ATOM 730 C C . GLY A 1 96 ? -12.188 18.828 22.203 1 98.06 96 GLY A C 1
ATOM 731 O O . GLY A 1 96 ? -12.023 18.125 23.188 1 98.06 96 GLY A O 1
ATOM 732 N N . VAL A 1 97 ? -12.188 18.359 20.969 1 97.44 97 VAL A N 1
ATOM 733 C CA . VAL A 1 97 ? -11.945 16.953 20.688 1 97.44 97 VAL A CA 1
ATOM 734 C C . VAL A 1 97 ? -10.547 16.562 21.172 1 97.44 97 VAL A C 1
ATOM 736 O O . VAL A 1 97 ? -10.367 15.5 21.781 1 97.44 97 VAL A O 1
ATOM 739 N N . MET A 1 98 ? -9.586 17.391 20.906 1 97.81 98 MET A N 1
ATOM 740 C CA . MET A 1 98 ? -8.211 17.141 21.328 1 97.81 98 MET A CA 1
ATOM 741 C C . MET A 1 98 ? -8.125 17.016 22.844 1 97.81 98 MET A C 1
ATOM 743 O O . MET A 1 98 ? -7.43 16.141 23.359 1 97.81 98 MET A O 1
ATOM 747 N N . ALA A 1 99 ? -8.773 17.938 23.516 1 98.25 99 ALA A N 1
ATOM 748 C CA . ALA A 1 99 ? -8.805 17.891 24.984 1 98.25 99 ALA A CA 1
ATOM 749 C C . ALA A 1 99 ? -9.422 16.594 25.469 1 98.25 99 ALA A C 1
ATOM 751 O O . ALA A 1 99 ? -8.914 15.969 26.406 1 98.25 99 ALA A O 1
ATOM 752 N N . HIS A 1 100 ? -10.523 16.172 24.844 1 96.44 100 HIS A N 1
ATOM 753 C CA . HIS A 1 100 ? -11.18 14.922 25.188 1 96.44 100 HIS A CA 1
ATOM 754 C C . HIS A 1 100 ? -10.25 13.734 24.984 1 96.44 100 HIS A C 1
ATOM 756 O O . HIS A 1 100 ? -10.109 12.875 25.859 1 96.44 100 HIS A O 1
ATOM 762 N N . GLU A 1 101 ? -9.594 13.688 23.75 1 94.69 101 GLU A N 1
ATOM 763 C CA . GLU A 1 101 ? -8.672 12.594 23.453 1 94.69 101 GLU A CA 1
ATOM 764 C C . GLU A 1 101 ? -7.488 12.594 24.406 1 94.69 101 GLU A C 1
ATOM 766 O O . GLU A 1 101 ? -6.988 11.523 24.781 1 94.69 101 GLU A O 1
ATOM 771 N N . ALA A 1 102 ? -7.012 13.773 24.812 1 96.69 102 ALA A N 1
ATOM 772 C CA . ALA A 1 102 ? -5.973 13.859 25.844 1 96.69 102 ALA A CA 1
ATOM 773 C C . ALA A 1 102 ? -6.449 13.242 27.156 1 96.69 102 ALA A C 1
ATOM 775 O O . ALA A 1 102 ? -5.664 12.633 27.875 1 96.69 102 ALA A O 1
ATOM 776 N N . GLY A 1 103 ? -7.6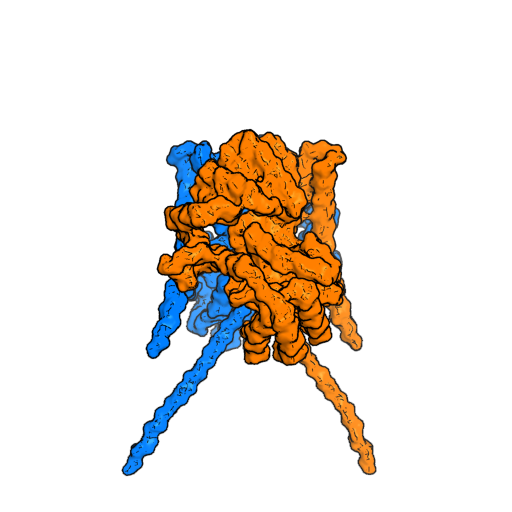99 13.445 27.453 1 96.12 103 GLY A N 1
ATOM 777 C CA . GLY A 1 103 ? -8.281 12.805 28.609 1 96.12 103 GLY A CA 1
ATOM 778 C C . GLY A 1 103 ? -8.148 11.297 28.594 1 96.12 103 GLY A C 1
ATOM 779 O O . GLY A 1 103 ? -7.891 10.672 29.625 1 96.12 103 GLY A O 1
ATOM 780 N N . HIS A 1 104 ? -8.391 10.695 27.453 1 92.44 104 HIS A N 1
ATOM 781 C CA . HIS A 1 104 ? -8.203 9.258 27.312 1 92.44 104 HIS A CA 1
ATOM 782 C C . HIS A 1 104 ? -6.746 8.867 27.562 1 92.44 104 HIS A C 1
ATOM 784 O O . HIS A 1 104 ? -6.477 7.836 28.188 1 92.44 104 HIS A O 1
ATOM 790 N N . ILE A 1 105 ? -5.824 9.625 27.094 1 90.75 105 ILE A N 1
ATOM 791 C CA . ILE A 1 105 ? -4.406 9.344 27.297 1 90.75 105 ILE A CA 1
ATOM 792 C C . ILE A 1 105 ? -4.062 9.445 28.781 1 90.75 105 ILE A C 1
ATOM 794 O O . ILE A 1 105 ? -3.459 8.531 29.344 1 90.75 105 ILE A O 1
ATOM 798 N N . ILE A 1 106 ? -4.496 10.461 29.406 1 93.56 106 ILE A N 1
ATOM 799 C CA . ILE A 1 106 ? -4.195 10.734 30.797 1 93.56 106 ILE A CA 1
ATOM 800 C C . ILE A 1 106 ? -4.844 9.672 31.688 1 93.56 106 ILE A C 1
ATOM 802 O O . ILE A 1 106 ? -4.246 9.234 32.688 1 93.56 106 ILE A O 1
ATOM 806 N N . GLY A 1 107 ? -6.008 9.281 31.281 1 91.5 107 GLY A N 1
ATOM 807 C CA . GLY A 1 107 ? -6.727 8.281 32.062 1 91.5 107 GLY A CA 1
ATOM 808 C C . GLY A 1 107 ? -6.23 6.871 31.812 1 91.5 107 GLY A C 1
ATOM 809 O O . GLY A 1 107 ? -6.629 5.934 32.5 1 91.5 107 GLY A O 1
ATOM 810 N N . GLY A 1 108 ? -5.395 6.648 30.812 1 85.81 108 GLY A N 1
ATOM 811 C CA . GLY A 1 108 ? -4.867 5.332 30.484 1 85.81 108 GLY A CA 1
ATOM 812 C C . GLY A 1 108 ? -5.902 4.414 29.875 1 85.81 108 GLY A C 1
ATOM 813 O O . GLY A 1 108 ? -5.828 3.191 30.016 1 85.81 108 GLY A O 1
ATOM 814 N N . HIS A 1 109 ? -6.906 4.906 29.234 1 80 109 HIS A N 1
ATOM 815 C CA . HIS A 1 109 ? -8.023 4.109 28.734 1 80 109 HIS A CA 1
ATOM 816 C C . HIS A 1 109 ? -7.605 3.291 27.516 1 80 109 HIS A C 1
ATOM 818 O O . HIS A 1 109 ? -8.234 2.279 27.203 1 80 109 HIS A O 1
ATOM 824 N N . ASN A 1 110 ? -6.629 3.648 26.672 1 64.69 110 ASN A N 1
ATOM 825 C CA . ASN A 1 110 ? -6.176 2.918 25.484 1 64.69 110 ASN A CA 1
ATOM 826 C C . ASN A 1 110 ? -5.27 1.749 25.859 1 64.69 110 ASN A C 1
ATOM 828 O O . ASN A 1 110 ? -5.207 0.749 25.141 1 64.69 110 ASN A O 1
ATOM 832 N N . ILE A 1 111 ? -4.461 1.957 26.797 1 50.97 111 ILE A N 1
ATOM 833 C CA . ILE A 1 111 ? -3.566 0.922 27.312 1 50.97 111 ILE A CA 1
ATOM 834 C C . ILE A 1 111 ? -4.379 -0.282 27.781 1 50.97 111 ILE A C 1
ATOM 836 O O . ILE A 1 111 ? -4.016 -1.429 27.5 1 50.97 111 ILE A O 1
ATOM 840 N N . THR A 1 112 ? -5.41 0.046 28.328 1 46.09 112 THR A N 1
ATOM 841 C CA . THR A 1 112 ? -6.227 -1.034 28.875 1 46.09 112 THR A CA 1
ATOM 842 C C . THR A 1 112 ? -6.773 -1.916 27.75 1 46.09 112 THR A C 1
ATOM 844 O O . THR A 1 112 ? -6.871 -3.135 27.906 1 46.09 112 THR A O 1
ATOM 847 N N . ARG A 1 113 ? -6.91 -1.305 26.578 1 52 113 ARG A N 1
ATOM 848 C CA . ARG A 1 113 ? -7.484 -2.035 25.453 1 52 113 ARG A CA 1
ATOM 849 C C . ARG A 1 113 ? -6.422 -2.879 24.766 1 52 113 ARG A C 1
ATOM 851 O O . ARG A 1 113 ? -6.691 -4.012 24.359 1 52 113 ARG A O 1
ATOM 858 N N . THR A 1 114 ? -5.297 -2.207 24.5 1 49 114 THR A N 1
ATOM 859 C CA . THR A 1 114 ? -4.195 -2.959 23.906 1 49 114 THR A CA 1
ATOM 860 C C . THR A 1 114 ? -3.848 -4.176 24.766 1 49 114 THR A C 1
ATOM 862 O O . THR A 1 114 ? -3.527 -5.242 24.234 1 49 114 THR A O 1
ATOM 865 N N . GLN A 1 115 ? -3.895 -3.914 26.062 1 44.06 115 GLN A N 1
ATOM 866 C CA . GLN A 1 115 ? -3.666 -5.016 27 1 44.06 115 GLN A CA 1
ATOM 867 C C . GLN A 1 115 ? -4.758 -6.074 26.875 1 44.06 115 GLN A C 1
ATOM 869 O O . GLN A 1 115 ? -4.48 -7.273 26.969 1 44.06 115 GLN A O 1
ATOM 874 N N . ALA A 1 116 ? -5.965 -5.504 26.656 1 42.66 116 ALA A N 1
ATOM 875 C CA . ALA A 1 116 ? -7.078 -6.441 26.547 1 42.66 116 ALA A CA 1
ATOM 876 C C . ALA A 1 116 ? -6.996 -7.234 25.25 1 42.66 116 ALA A C 1
ATOM 878 O O . ALA A 1 116 ? -7.422 -8.391 25.188 1 42.66 116 ALA A O 1
ATOM 879 N N . MET A 1 117 ? -6.617 -6.535 24.188 1 44.72 117 MET A N 1
ATOM 880 C CA . MET A 1 117 ? -6.512 -7.215 22.891 1 44.72 117 MET A CA 1
ATOM 881 C C . MET A 1 117 ? -5.27 -8.094 22.844 1 44.72 117 MET A C 1
ATOM 883 O O . MET A 1 117 ? -5.133 -8.938 21.953 1 44.72 117 MET A O 1
ATOM 887 N N . GLY A 1 118 ? -4.684 -8.25 23.969 1 38.28 118 GLY A N 1
ATOM 888 C CA . GLY A 1 118 ? -3.404 -8.93 24.094 1 38.28 118 GLY A CA 1
ATOM 889 C C . GLY A 1 118 ? -2.256 -8.156 23.469 1 38.28 118 GLY A C 1
ATOM 890 O O . GLY A 1 118 ? -2.455 -7.379 22.531 1 38.28 118 GLY A O 1
ATOM 891 N N . SER A 1 119 ? -1.202 -7.828 24.203 1 39.22 119 SER A N 1
ATOM 892 C CA . SER A 1 119 ? -0.014 -7.004 24 1 39.22 119 SER A CA 1
ATOM 893 C C . SER A 1 119 ? 0.522 -7.148 22.578 1 39.22 119 SER A C 1
ATOM 895 O O . SER A 1 119 ? 0.997 -6.176 21.984 1 39.22 119 SER A O 1
ATOM 897 N N . ALA A 1 120 ? 0.556 -8.281 22.141 1 36.97 120 ALA A N 1
ATOM 898 C CA . ALA A 1 120 ? 1.262 -8.594 20.891 1 36.97 120 ALA A CA 1
ATOM 899 C C . ALA A 1 120 ? 0.537 -8.016 19.688 1 36.97 120 ALA A C 1
ATOM 901 O O . ALA A 1 120 ? 1.173 -7.551 18.734 1 36.97 120 ALA A O 1
ATOM 902 N N . GLN A 1 121 ? -0.745 -8.008 19.734 1 38.41 121 GLN A N 1
ATOM 903 C CA . GLN A 1 121 ? -1.544 -7.543 18.609 1 38.41 121 GLN A CA 1
ATOM 904 C C . GLN A 1 121 ? -1.548 -6.02 18.531 1 38.41 121 GLN A C 1
ATOM 906 O O . GLN A 1 121 ? -1.613 -5.449 17.438 1 38.41 121 GLN A O 1
ATOM 911 N N . GLY A 1 122 ? -1.427 -5.441 19.672 1 38.84 122 GLY A N 1
ATOM 912 C CA . GLY A 1 122 ? -1.4 -3.99 19.75 1 38.84 122 GLY A CA 1
ATOM 913 C C . GLY A 1 122 ? -0.186 -3.377 19.078 1 38.84 122 GLY A C 1
ATOM 914 O O . GLY A 1 122 ? -0.302 -2.373 18.359 1 38.84 122 GLY A O 1
ATOM 915 N N . SER A 1 123 ? 0.924 -4.055 19.438 1 39 123 SER A N 1
ATOM 916 C CA . SER A 1 123 ? 2.18 -3.564 18.891 1 39 123 SER A CA 1
ATOM 917 C C . SER A 1 123 ? 2.199 -3.693 17.359 1 39 123 SER A C 1
ATOM 919 O O . SER A 1 123 ? 2.756 -2.84 16.672 1 39 123 SER A O 1
ATOM 921 N N . SER A 1 124 ? 1.644 -4.812 16.969 1 40.5 124 SER A N 1
ATOM 922 C CA . SER A 1 124 ? 1.622 -5.066 15.531 1 40.5 124 SER A CA 1
ATOM 923 C C . SER A 1 124 ? 0.801 -4.008 14.797 1 40.5 124 SER A C 1
ATOM 925 O O . SER A 1 124 ? 1.137 -3.623 13.68 1 40.5 124 SER A O 1
ATOM 927 N N . TRP A 1 125 ? -0.159 -3.584 15.57 1 40 125 TRP A N 1
ATOM 928 C CA . TRP A 1 125 ? -1.012 -2.555 14.992 1 40 125 TRP A CA 1
ATOM 929 C C . TRP A 1 125 ? -0.252 -1.241 14.836 1 40 125 TRP A C 1
ATOM 931 O O . TRP A 1 125 ? -0.39 -0.552 13.82 1 40 125 TRP A O 1
ATOM 941 N N . ILE A 1 126 ? 0.452 -1.038 15.992 1 38.47 126 ILE A N 1
ATOM 942 C CA . ILE A 1 126 ? 1.247 0.185 15.984 1 38.47 126 ILE A CA 1
ATOM 943 C C . ILE A 1 126 ? 2.293 0.117 14.875 1 38.47 126 ILE A C 1
ATOM 945 O O . ILE A 1 126 ? 2.479 1.08 14.125 1 38.47 126 ILE A O 1
ATOM 949 N N . ALA A 1 127 ? 2.873 -1.072 14.938 1 38.81 127 ALA A N 1
ATOM 950 C CA . ALA A 1 127 ? 3.908 -1.248 13.922 1 38.81 127 ALA A CA 1
ATOM 951 C C . ALA A 1 127 ? 3.316 -1.189 12.523 1 38.81 127 ALA A C 1
ATOM 953 O O . ALA A 1 127 ? 3.877 -0.547 11.633 1 38.81 127 ALA A O 1
ATOM 954 N N . LEU A 1 128 ? 2.283 -1.983 12.445 1 39.41 128 LEU A N 1
ATOM 955 C CA . LEU A 1 128 ? 1.615 -1.997 11.148 1 39.41 128 LEU A CA 1
ATOM 956 C C . LEU A 1 128 ? 1.045 -0.623 10.82 1 39.41 128 LEU A C 1
ATOM 958 O O . LEU A 1 128 ? 1.13 -0.172 9.672 1 39.41 128 LEU A O 1
ATOM 962 N N . GLY A 1 129 ? 0.373 -0.016 11.836 1 39.28 129 GLY A N 1
ATOM 963 C CA . GLY A 1 129 ? -0.167 1.323 11.664 1 39.28 129 GLY A CA 1
ATOM 964 C C . GLY A 1 129 ? 0.886 2.348 11.289 1 39.28 129 GLY A C 1
ATOM 965 O O . GLY A 1 129 ? 0.708 3.107 10.336 1 39.28 129 GLY A O 1
ATOM 966 N N . LEU A 1 130 ? 1.919 2.27 12.281 1 37.5 130 LEU A N 1
ATOM 967 C CA . LEU A 1 130 ? 2.998 3.232 12.086 1 37.5 130 LEU A CA 1
ATOM 968 C C . LEU A 1 130 ? 3.834 2.867 10.859 1 37.5 130 LEU A C 1
ATOM 970 O O . LEU A 1 130 ? 4.301 3.752 10.141 1 37.5 130 LEU A O 1
ATOM 974 N N . GLY A 1 131 ? 4.152 1.587 10.719 1 36.31 131 GLY A N 1
ATOM 975 C CA . GLY A 1 131 ? 4.949 1.164 9.578 1 36.31 131 GLY A CA 1
ATOM 976 C C . GLY A 1 131 ? 4.246 1.372 8.25 1 36.31 131 GLY A C 1
ATOM 977 O O . GLY A 1 131 ? 4.852 1.857 7.289 1 36.31 131 GLY A O 1
ATOM 978 N N . VAL A 1 132 ? 3.037 0.793 8.227 1 35.5 132 VAL A N 1
ATOM 979 C CA . VAL A 1 132 ? 2.283 0.974 6.992 1 35.5 132 VAL A CA 1
ATOM 980 C C . VAL A 1 132 ? 1.961 2.453 6.793 1 35.5 132 VAL A C 1
ATOM 982 O O . VAL A 1 132 ? 1.974 2.953 5.664 1 35.5 132 VAL A O 1
ATOM 985 N N . LEU A 1 133 ? 1.676 3.092 7.953 1 35.06 133 LEU A N 1
ATOM 986 C CA . LEU A 1 133 ? 1.479 4.535 7.867 1 35.06 133 LEU A CA 1
ATOM 987 C C . LEU A 1 133 ? 2.682 5.207 7.215 1 35.06 133 LEU A C 1
ATOM 989 O O . LEU A 1 133 ? 2.521 6.156 6.438 1 35.06 133 LEU A O 1
ATOM 993 N N . ALA A 1 134 ? 3.869 4.648 7.574 1 32.81 134 ALA A N 1
ATOM 994 C CA . ALA A 1 134 ? 5.078 5.363 7.172 1 32.81 134 ALA A CA 1
ATOM 995 C C . ALA A 1 134 ? 5.301 5.262 5.668 1 32.81 134 ALA A C 1
ATOM 997 O O . ALA A 1 134 ? 5.793 6.203 5.043 1 32.81 134 ALA A O 1
ATOM 998 N N . VAL A 1 135 ? 5.145 4.137 5.117 1 32.12 135 VAL A N 1
ATOM 999 C CA . VAL A 1 135 ? 5.461 4.07 3.695 1 32.12 135 VAL A CA 1
ATOM 1000 C C . VAL A 1 135 ? 4.562 5.031 2.916 1 32.12 135 VAL A C 1
ATOM 1002 O O . VAL A 1 135 ? 5.012 5.684 1.971 1 32.12 135 VAL A O 1
ATOM 1005 N N . ALA A 1 136 ? 3.34 5.102 3.328 1 32.91 136 ALA A N 1
ATOM 1006 C CA . ALA A 1 136 ? 2.445 6.035 2.648 1 32.91 136 ALA A CA 1
ATOM 1007 C C . ALA A 1 136 ? 2.867 7.48 2.895 1 32.91 136 ALA A C 1
ATOM 1009 O O . ALA A 1 136 ? 2.717 8.336 2.02 1 32.91 136 ALA A O 1
ATOM 1010 N N . ALA A 1 137 ? 3.342 7.805 4.121 1 32.47 137 ALA A N 1
ATOM 1011 C CA . ALA A 1 137 ? 3.463 9.195 4.547 1 32.47 137 ALA A CA 1
ATOM 1012 C C . ALA A 1 137 ? 4.543 9.922 3.752 1 32.47 137 ALA A C 1
ATOM 1014 O O . ALA A 1 137 ? 4.637 11.148 3.795 1 32.47 137 ALA A O 1
ATOM 1015 N N . GLY A 1 138 ? 5.68 9.359 3.4 1 29.73 138 GLY A N 1
ATOM 1016 C CA . GLY A 1 138 ? 6.73 10.258 2.959 1 29.73 138 GLY A CA 1
ATOM 1017 C C . GLY A 1 138 ? 6.457 10.875 1.598 1 29.73 138 GLY A C 1
ATOM 1018 O O . GLY A 1 138 ? 7.289 11.609 1.067 1 29.73 138 GLY A O 1
ATOM 1019 N N . ALA A 1 139 ? 5.793 10.266 0.695 1 29.44 139 ALA A N 1
ATOM 1020 C CA . ALA A 1 139 ? 5.543 11.141 -0.447 1 29.44 139 ALA A CA 1
ATOM 1021 C C . ALA A 1 139 ? 4.496 12.195 -0.108 1 29.44 139 ALA A C 1
ATOM 1023 O O . ALA A 1 139 ? 3.455 11.883 0.477 1 29.44 139 ALA A O 1
ATOM 1024 N N . PRO A 1 140 ? 4.969 13.43 -0 1 30.34 140 PRO A N 1
ATOM 1025 C CA . PRO A 1 140 ? 4.031 14.477 0.411 1 30.34 140 PRO A CA 1
ATOM 1026 C C . PRO A 1 140 ? 2.594 14.188 -0.015 1 30.34 140 PRO A C 1
ATOM 1028 O O . PRO A 1 140 ? 1.656 14.797 0.51 1 30.34 140 PRO A O 1
ATOM 1031 N N . ASP A 1 141 ? 2.34 13.922 -1.202 1 28.58 141 ASP A N 1
ATOM 1032 C CA . ASP A 1 141 ? 0.95 13.961 -1.647 1 28.58 141 ASP A CA 1
ATOM 1033 C C . ASP A 1 141 ? 0.168 12.766 -1.092 1 28.58 141 ASP A C 1
ATOM 1035 O O . ASP A 1 141 ? 0.759 11.797 -0.613 1 28.58 141 ASP A O 1
ATOM 1039 N N . ALA A 1 142 ? -1.027 12.414 -1.52 1 28.7 142 ALA A N 1
ATOM 1040 C CA . ALA A 1 142 ? -2.207 11.75 -0.968 1 28.7 142 ALA A CA 1
ATOM 1041 C C . ALA A 1 142 ? -1.87 10.336 -0.499 1 28.7 142 ALA A C 1
ATOM 1043 O O . ALA A 1 142 ? -0.789 9.82 -0.789 1 28.7 142 ALA A O 1
ATOM 1044 N N . GLY A 1 143 ? -2.906 9.391 -0.475 1 29.12 143 GLY A N 1
ATOM 1045 C CA . GLY A 1 143 ? -3.5 8.336 0.332 1 29.12 143 GLY A CA 1
ATOM 1046 C C . GLY A 1 143 ? -2.717 7.035 0.287 1 29.12 143 GLY A C 1
ATOM 1047 O O . GLY A 1 143 ? -2.623 6.398 -0.764 1 29.12 143 GLY A O 1
ATOM 1048 N N . ILE A 1 144 ? -1.521 7.148 0.797 1 29.25 144 ILE A N 1
ATOM 1049 C CA . ILE A 1 144 ? -0.947 5.812 0.948 1 29.25 144 ILE A CA 1
ATOM 1050 C C . ILE A 1 144 ? -1.86 4.953 1.82 1 29.25 144 ILE A C 1
ATOM 1052 O O . ILE A 1 144 ? -2.32 5.398 2.875 1 29.25 144 ILE A O 1
ATOM 1056 N N . ALA A 1 145 ? -2.348 4.016 1.303 1 29.91 145 ALA A N 1
ATOM 1057 C CA . ALA A 1 145 ? -3.307 3.078 1.883 1 29.91 145 ALA A CA 1
ATOM 1058 C C . ALA A 1 145 ? -2.686 2.301 3.039 1 29.91 145 ALA A C 1
ATOM 1060 O O . ALA A 1 145 ? -1.561 1.806 2.93 1 29.91 145 ALA A O 1
ATOM 1061 N N . LEU A 1 146 ? -2.947 2.807 4.145 1 32.75 146 LEU A N 1
ATOM 1062 C CA . LEU A 1 146 ? -2.668 2.018 5.34 1 32.75 146 LEU A CA 1
ATOM 1063 C C . LEU A 1 146 ? -3.135 0.577 5.164 1 32.75 146 LEU A C 1
ATOM 1065 O O . LEU A 1 146 ? -4.297 0.332 4.832 1 32.75 146 LEU A O 1
ATOM 1069 N N . MET A 1 147 ? -2.225 -0.245 4.867 1 29.67 147 MET A N 1
ATOM 1070 C CA . MET A 1 147 ? -2.639 -1.645 4.82 1 29.67 147 MET A CA 1
ATOM 1071 C C . MET A 1 147 ? -3.01 -2.15 6.207 1 29.67 147 MET A C 1
ATOM 1073 O O . MET A 1 147 ? -2.148 -2.625 6.953 1 29.67 147 MET A O 1
ATOM 1077 N N . ALA A 1 148 ? -3.746 -1.47 6.906 1 35.88 148 ALA A N 1
ATOM 1078 C CA . ALA A 1 148 ? -4.16 -2.277 8.047 1 35.88 148 ALA A CA 1
ATOM 1079 C C . ALA A 1 148 ? -4.953 -3.5 7.598 1 35.88 148 ALA A C 1
ATOM 1081 O O . ALA A 1 148 ? -5.773 -3.414 6.684 1 35.88 148 ALA A O 1
ATOM 1082 N N . SER A 1 149 ? -4.453 -4.609 7.812 1 38.84 149 SER A N 1
ATOM 1083 C CA . SER A 1 149 ? -5.277 -5.781 7.531 1 38.84 149 SER A CA 1
ATOM 1084 C C . SER A 1 149 ? -6.715 -5.566 7.98 1 38.84 149 SER A C 1
ATOM 1086 O O . SER A 1 149 ? -6.98 -4.746 8.867 1 38.84 149 SER A O 1
ATOM 1088 N N . SER A 1 150 ? -7.602 -6.02 7.121 1 38.19 150 SER A N 1
ATOM 1089 C CA . SER A 1 150 ? -9.016 -6.031 7.477 1 38.19 150 SER A CA 1
ATOM 1090 C C . SER A 1 150 ? -9.211 -6.316 8.961 1 38.19 150 SER A C 1
ATOM 1092 O O . SER A 1 150 ? -10.078 -5.723 9.602 1 38.19 150 SER A O 1
ATOM 1094 N N . GLN A 1 151 ? -8.367 -7.074 9.43 1 36.47 151 GLN A N 1
ATOM 1095 C CA . GLN A 1 151 ? -8.523 -7.477 10.828 1 36.47 151 GLN A CA 1
ATOM 1096 C C . GLN A 1 151 ? -8.133 -6.344 11.773 1 36.47 151 GLN A C 1
ATOM 1098 O O . GLN A 1 151 ? -8.773 -6.145 12.805 1 36.47 151 GLN A O 1
ATOM 1103 N N . GLN A 1 152 ? -7.164 -5.629 11.375 1 39.31 152 GLN A N 1
ATOM 1104 C CA . GLN A 1 152 ? -6.738 -4.543 12.258 1 39.31 152 GLN A CA 1
ATOM 1105 C C . GLN A 1 152 ? -7.758 -3.408 12.258 1 39.31 152 GLN A C 1
ATOM 1107 O O . GLN A 1 152 ? -8.086 -2.861 13.312 1 39.31 152 GLN A O 1
ATOM 1112 N N . ALA A 1 153 ? -8.141 -3.082 11.117 1 42.34 153 ALA A N 1
ATOM 1113 C CA . ALA A 1 153 ? -9.188 -2.066 11.016 1 42.34 153 ALA A CA 1
ATOM 1114 C C . ALA A 1 153 ? -10.445 -2.5 11.766 1 42.34 153 ALA A C 1
ATOM 1116 O O . ALA A 1 153 ? -11.086 -1.689 12.438 1 42.34 153 ALA A O 1
ATOM 1117 N N . ALA A 1 154 ? -10.695 -3.801 11.625 1 40.22 154 ALA A N 1
ATOM 1118 C CA . ALA A 1 154 ? -11.836 -4.348 12.344 1 40.22 154 ALA A CA 1
ATOM 1119 C C . ALA A 1 154 ? -11.648 -4.23 13.852 1 40.22 154 ALA A C 1
ATOM 1121 O O . ALA A 1 154 ? -12.602 -3.953 14.586 1 40.22 154 ALA A O 1
ATOM 1122 N N . ALA A 1 155 ? -10.516 -4.445 14.227 1 41.69 155 ALA A N 1
ATOM 1123 C CA . ALA A 1 155 ? -10.242 -4.367 15.656 1 41.69 155 ALA A CA 1
ATOM 1124 C C . ALA A 1 155 ? -10.516 -2.965 16.188 1 41.69 155 ALA A C 1
ATOM 1126 O O . ALA A 1 155 ? -10.961 -2.805 17.328 1 41.69 155 ALA A O 1
ATOM 1127 N N . LEU A 1 156 ? -10.227 -2.045 15.352 1 44.44 156 LEU A N 1
ATOM 1128 C CA . LEU A 1 156 ? -10.484 -0.679 15.797 1 44.44 156 LEU A CA 1
ATOM 1129 C C . LEU A 1 156 ? -11.977 -0.417 15.93 1 44.44 156 LEU A C 1
ATOM 1131 O O . LEU A 1 156 ? -12.406 0.386 16.766 1 44.44 156 LEU A O 1
ATOM 1135 N N . THR A 1 157 ? -12.734 -1.184 15.023 1 43.34 157 THR A N 1
ATOM 1136 C CA . THR A 1 157 ? -14.18 -0.958 15.023 1 43.34 157 THR A CA 1
ATOM 1137 C C . THR A 1 157 ? -14.82 -1.538 16.281 1 43.34 157 THR A C 1
ATOM 1139 O O . THR A 1 157 ? -15.875 -1.071 16.719 1 43.34 157 THR A O 1
ATOM 1142 N N . PHE A 1 158 ? -14.078 -2.486 16.844 1 45.09 158 PHE A N 1
ATOM 1143 C CA . PHE A 1 158 ? -14.781 -3.16 17.938 1 45.09 158 PHE A CA 1
ATOM 1144 C C . PHE A 1 158 ? -14.477 -2.496 19.266 1 45.09 158 PHE A C 1
ATOM 1146 O O . PHE A 1 158 ? -15.094 -2.83 20.281 1 45.09 158 PHE A O 1
ATOM 1153 N N . PHE A 1 159 ? -13.742 -1.417 19.172 1 54.78 159 PHE A N 1
ATOM 1154 C CA . PHE A 1 159 ? -13.414 -0.901 20.5 1 54.78 159 PHE A CA 1
ATOM 1155 C C . PHE A 1 159 ? -14.289 0.29 20.859 1 54.78 159 PHE A C 1
ATOM 1157 O O . PHE A 1 159 ? -14.414 1.232 20.062 1 54.78 159 PHE A O 1
ATOM 1164 N N . LYS A 1 160 ? -15.234 0.059 21.859 1 67.19 160 LYS A N 1
ATOM 1165 C CA . LYS A 1 160 ? -16.031 1.143 22.406 1 67.19 160 LYS A CA 1
ATOM 1166 C C . LYS A 1 160 ? -15.602 1.478 23.828 1 67.19 160 LYS A C 1
ATOM 1168 O O . LYS A 1 160 ? -15.312 0.579 24.625 1 67.19 160 LYS A O 1
ATOM 1173 N N . TYR A 1 161 ? -15.336 2.793 24.109 1 73.81 161 TYR A N 1
ATOM 1174 C CA . TYR A 1 161 ? -15.055 3.227 25.484 1 73.81 161 TYR A CA 1
ATOM 1175 C C . TYR A 1 161 ? -16.266 3.021 26.375 1 73.81 161 TYR A C 1
ATOM 1177 O O . TYR A 1 161 ? -17.406 3.121 25.922 1 73.81 161 TYR A O 1
ATOM 1185 N N . THR A 1 162 ? -15.938 2.66 27.578 1 80.31 162 THR A N 1
ATOM 1186 C CA . THR A 1 162 ? -17.016 2.533 28.547 1 80.31 162 THR A CA 1
ATOM 1187 C C . THR A 1 162 ? -17.578 3.902 28.906 1 80.31 162 THR A C 1
ATOM 1189 O O . THR A 1 162 ? -16.938 4.926 28.672 1 80.31 162 THR A O 1
ATOM 1192 N N . ARG A 1 163 ? -18.766 3.896 29.516 1 83.38 163 ARG A N 1
ATOM 1193 C CA . ARG A 1 163 ? -19.391 5.137 29.969 1 83.38 163 ARG A CA 1
ATOM 1194 C C . ARG A 1 163 ? -18.516 5.855 30.984 1 83.38 163 ARG A C 1
ATOM 1196 O O . ARG A 1 163 ? -18.422 7.086 30.969 1 83.38 163 ARG A O 1
ATOM 1203 N N . ILE A 1 164 ? -17.906 5.09 31.859 1 87.31 164 ILE A N 1
ATOM 1204 C CA . ILE A 1 164 ? -17.062 5.648 32.906 1 87.31 164 ILE A CA 1
ATOM 1205 C C . ILE A 1 164 ? -15.82 6.297 32.281 1 87.31 164 ILE A C 1
ATOM 1207 O O . ILE A 1 164 ? -15.43 7.402 32.656 1 87.31 164 ILE A O 1
ATOM 1211 N N . GLU A 1 165 ? -15.266 5.652 31.312 1 88.12 165 GLU A N 1
ATOM 1212 C CA . GLU A 1 165 ? -14.109 6.191 30.609 1 88.12 165 GLU A CA 1
ATOM 1213 C C . GLU A 1 165 ? -14.469 7.469 29.844 1 88.12 165 GLU A C 1
ATOM 1215 O O . GLU A 1 165 ? -13.695 8.43 29.844 1 88.12 165 GLU A O 1
ATOM 1220 N N . GLU A 1 166 ? -15.633 7.469 29.266 1 92.25 166 GLU A N 1
ATOM 1221 C CA . GLU A 1 166 ? -16.078 8.641 28.5 1 92.25 166 GLU A CA 1
ATOM 1222 C C . GLU A 1 166 ? -16.328 9.828 29.422 1 92.25 166 GLU A C 1
ATOM 1224 O O . GLU A 1 166 ? -15.93 10.953 29.109 1 92.25 166 GLU A O 1
ATOM 1229 N N . SER A 1 167 ? -16.984 9.508 30.516 1 92.25 167 SER A N 1
ATOM 1230 C CA . SER A 1 167 ? -17.25 10.57 31.484 1 92.25 167 SER A CA 1
ATOM 1231 C C . SER A 1 167 ? -15.945 11.141 32.031 1 92.25 167 SER A C 1
ATOM 1233 O O . SER A 1 167 ? -15.82 12.352 32.219 1 92.25 167 SER A O 1
ATOM 1235 N N . SER A 1 168 ? -15.078 10.297 32.312 1 94.25 168 SER A N 1
ATOM 1236 C CA . SER A 1 168 ? -13.781 10.719 32.812 1 94.25 168 SER A CA 1
ATOM 1237 C C . SER A 1 168 ? -13.039 11.57 31.797 1 94.25 168 SER A C 1
ATOM 1239 O O . SER A 1 168 ? -12.469 12.609 32.156 1 94.25 168 SER A O 1
ATOM 1241 N N . ALA A 1 169 ? -13.016 11.148 30.531 1 95.31 169 ALA A N 1
ATOM 1242 C CA . ALA A 1 169 ? -12.359 11.898 29.469 1 95.31 169 ALA A CA 1
ATOM 1243 C C . ALA A 1 169 ? -13.023 13.258 29.266 1 95.31 169 ALA A C 1
ATOM 1245 O O . ALA A 1 169 ? -12.344 14.25 29.016 1 95.31 169 ALA A O 1
ATOM 1246 N N . ASP A 1 170 ? -14.344 13.281 29.406 1 96.25 170 ASP A N 1
ATOM 1247 C CA . ASP A 1 170 ? -15.086 14.531 29.312 1 96.25 170 ASP A CA 1
ATOM 1248 C C . ASP A 1 170 ? -14.648 15.516 30.391 1 96.25 170 ASP A C 1
ATOM 1250 O O . ASP A 1 170 ? -14.336 16.672 30.094 1 96.25 170 ASP A O 1
ATOM 1254 N N . GLN A 1 171 ? -14.625 14.977 31.578 1 96.56 171 GLN A N 1
ATOM 1255 C CA . GLN A 1 171 ? -14.273 15.836 32.719 1 96.56 171 GLN A CA 1
ATOM 1256 C C . GLN A 1 171 ? -12.828 16.312 32.625 1 96.56 171 GLN A C 1
ATOM 1258 O O . GLN A 1 171 ? -12.523 17.469 32.875 1 96.56 171 GLN A O 1
ATOM 1263 N N . THR A 1 172 ? -12 15.453 32.281 1 97.62 172 THR A N 1
ATOM 1264 C CA . THR A 1 172 ? -10.602 15.82 32.094 1 97.62 172 THR A CA 1
ATOM 1265 C C . THR A 1 172 ? -10.453 16.844 30.969 1 97.62 172 THR A C 1
ATOM 1267 O O . THR A 1 172 ? -9.703 17.812 31.094 1 97.62 172 THR A O 1
ATOM 1270 N N . GLY A 1 173 ? -11.148 16.609 29.906 1 98 173 GLY A N 1
ATOM 1271 C CA . GLY A 1 173 ? -11.141 17.562 28.797 1 98 173 GLY A CA 1
ATOM 1272 C C . GLY A 1 173 ? -11.578 18.953 29.219 1 98 173 GLY A C 1
ATOM 1273 O O . GLY A 1 173 ? -10.914 19.938 28.875 1 98 173 GLY A O 1
ATOM 1274 N N . LEU A 1 174 ? -12.641 18.969 29.984 1 97.88 174 LEU A N 1
ATOM 1275 C CA . LEU A 1 174 ? -13.125 20.266 30.469 1 97.88 174 LEU A CA 1
ATOM 1276 C C . LEU A 1 174 ? -12.086 20.922 31.375 1 97.88 174 LEU A C 1
ATOM 1278 O O . LEU A 1 174 ? -11.883 22.125 31.312 1 97.88 174 LEU A O 1
ATOM 1282 N N . ARG A 1 175 ? -11.508 20.141 32.188 1 98.06 175 ARG A N 1
ATOM 1283 C CA . ARG A 1 175 ? -10.484 20.672 33.062 1 98.06 175 ARG A CA 1
ATOM 1284 C C . ARG A 1 175 ? -9.32 21.266 32.281 1 98.06 175 ARG A C 1
ATOM 1286 O O . ARG A 1 175 ? -8.805 22.328 32.625 1 98.06 175 ARG A O 1
ATOM 1293 N N . LEU A 1 176 ? -8.875 20.547 31.281 1 98.62 176 LEU A N 1
ATOM 1294 C CA . LEU A 1 176 ? -7.773 21.016 30.453 1 98.62 176 LEU A CA 1
ATOM 1295 C C . LEU A 1 176 ? -8.141 22.328 29.75 1 98.62 176 LEU A C 1
ATOM 1297 O O . LEU A 1 176 ? -7.324 23.25 29.688 1 98.62 176 LEU A O 1
ATOM 1301 N N . LEU A 1 177 ? -9.344 22.391 29.25 1 98.5 177 LEU A N 1
ATOM 1302 C CA . LEU A 1 177 ? -9.812 23.609 28.594 1 98.5 177 LEU A CA 1
ATOM 1303 C C . LEU A 1 177 ? -9.867 24.766 29.578 1 98.5 177 LEU A C 1
ATOM 1305 O O . LEU A 1 177 ? -9.438 25.891 29.266 1 98.5 177 LEU A O 1
ATOM 1309 N N . GLU A 1 178 ? -10.289 24.5 30.734 1 98.19 178 GLU A N 1
ATOM 1310 C CA . GLU A 1 178 ? -10.359 25.516 31.766 1 98.19 178 GLU A CA 1
ATOM 1311 C C . GLU A 1 178 ? -8.969 26.016 32.156 1 98.19 178 GLU A C 1
ATOM 1313 O O . GLU A 1 178 ? -8.734 27.219 32.219 1 98.19 178 GLU A O 1
ATOM 1318 N N . GLN A 1 179 ? -8.094 25.125 32.312 1 98.19 179 GLN A N 1
ATOM 1319 C CA . GLN A 1 179 ? -6.746 25.453 32.781 1 98.19 179 GLN A CA 1
ATOM 1320 C C . GLN A 1 179 ? -5.988 26.25 31.719 1 98.19 179 GLN A C 1
ATOM 1322 O O . GLN A 1 179 ? -5.125 27.062 32.031 1 98.19 179 GLN A O 1
ATOM 1327 N N . THR A 1 180 ? -6.32 26.047 30.5 1 98 180 THR A N 1
ATOM 1328 C CA . THR A 1 180 ? -5.594 26.703 29.422 1 98 180 THR A CA 1
ATOM 1329 C C . THR A 1 180 ? -6.336 27.953 28.938 1 98 180 THR A C 1
ATOM 1331 O O . THR A 1 180 ? -5.848 28.672 28.078 1 98 180 THR A O 1
ATOM 1334 N N . GLY A 1 181 ? -7.508 28.125 29.484 1 97.5 181 GLY A N 1
ATOM 1335 C CA . GLY A 1 181 ? -8.297 29.297 29.109 1 97.5 181 GLY A CA 1
ATOM 1336 C C . GLY A 1 181 ? -8.93 29.156 27.734 1 97.5 181 GLY A C 1
ATOM 1337 O O . GLY A 1 181 ? -9.297 30.156 27.109 1 97.5 181 GLY A O 1
ATOM 1338 N N . ILE A 1 182 ? -9 27.984 27.203 1 97.81 182 ILE A N 1
ATOM 1339 C CA . ILE A 1 182 ? -9.648 27.703 25.922 1 97.81 182 ILE A CA 1
ATOM 1340 C C . ILE A 1 182 ? -11.148 27.516 26.141 1 97.81 182 ILE A C 1
ATOM 1342 O O . ILE A 1 182 ? -11.562 26.75 27 1 97.81 182 ILE A O 1
ATOM 1346 N N . PRO A 1 183 ? -11.984 28.266 25.359 1 98.25 183 PRO A N 1
ATOM 1347 C CA . PRO A 1 183 ? -13.43 28.078 25.5 1 98.25 183 PRO A CA 1
ATOM 1348 C C . PRO A 1 183 ? -13.867 26.641 25.25 1 98.25 183 PRO A C 1
ATOM 1350 O O . PRO A 1 183 ? -13.336 25.969 24.359 1 98.25 183 PRO A O 1
ATOM 1353 N N . ALA A 1 184 ? -14.852 26.203 26.016 1 98.06 184 ALA A N 1
ATOM 1354 C CA . ALA A 1 184 ? -15.211 24.781 26.016 1 98.06 184 ALA A CA 1
ATOM 1355 C C . ALA A 1 184 ? -16.438 24.547 25.141 1 98.06 184 ALA A C 1
ATOM 1357 O O . ALA A 1 184 ? -16.875 23.391 24.984 1 98.06 184 ALA A O 1
ATOM 1358 N N . ASP A 1 185 ? -16.984 25.516 24.547 1 96.62 185 ASP A N 1
ATOM 1359 C CA . ASP A 1 185 ? -18.188 25.391 23.734 1 96.62 185 ASP A CA 1
ATOM 1360 C C . ASP A 1 185 ? -17.969 24.469 22.547 1 96.62 185 ASP A C 1
ATOM 1362 O O . ASP A 1 185 ? -18.891 23.812 22.078 1 96.62 185 ASP A O 1
ATOM 1366 N N . GLY A 1 186 ? -16.75 24.453 22.047 1 96.94 186 GLY A N 1
ATOM 1367 C CA . GLY A 1 186 ? -16.422 23.609 20.906 1 96.94 186 GLY A CA 1
ATOM 1368 C C . GLY A 1 186 ? -16.609 22.125 21.203 1 96.94 186 GLY A C 1
ATOM 1369 O O . GLY A 1 186 ? -17.016 21.359 20.312 1 96.94 186 GLY A O 1
ATOM 1370 N N . LEU A 1 187 ? -16.25 21.75 22.406 1 96.31 187 LEU A N 1
ATOM 1371 C CA . LEU A 1 187 ? -16.453 20.359 22.797 1 96.31 187 LEU A CA 1
ATOM 1372 C C . LEU A 1 187 ? -17.922 19.969 22.703 1 96.31 187 LEU A C 1
ATOM 1374 O O . LEU A 1 187 ? -18.266 18.953 22.109 1 96.31 187 LEU A O 1
ATOM 1378 N N . VAL A 1 188 ? -18.797 20.812 23.234 1 95.06 188 VAL A N 1
ATOM 1379 C CA . VAL A 1 188 ? -20.234 20.562 23.25 1 95.06 188 VAL A CA 1
ATOM 1380 C C . VAL A 1 188 ? -20.781 20.609 21.828 1 95.06 188 VAL A C 1
ATOM 1382 O O . VAL A 1 188 ? -21.578 19.75 21.422 1 95.06 188 VAL A O 1
ATOM 1385 N N . SER A 1 189 ? -20.359 21.609 21.094 1 94.75 189 SER A N 1
ATOM 1386 C CA . SER A 1 189 ? -20.828 21.75 19.719 1 94.75 189 SER A CA 1
ATOM 1387 C C . SER A 1 189 ? -20.469 20.531 18.891 1 94.75 189 SER A C 1
ATOM 1389 O O . SER A 1 189 ? -21.266 20.062 18.078 1 94.75 189 SER A O 1
ATOM 1391 N N . PHE A 1 190 ? -19.25 20.047 19.062 1 94.75 190 PHE A N 1
ATOM 1392 C CA . PHE A 1 190 ? -18.844 18.844 18.344 1 94.75 190 PHE A CA 1
ATOM 1393 C C . PHE A 1 190 ? -19.688 17.656 18.75 1 94.75 190 PHE A C 1
ATOM 1395 O O . PHE A 1 190 ? -20.125 16.875 17.906 1 94.75 190 PHE A O 1
ATOM 1402 N N . MET A 1 191 ? -19.906 17.484 20.031 1 92.88 191 MET A N 1
ATOM 1403 C CA . MET A 1 191 ? -20.719 16.375 20.531 1 92.88 191 MET A CA 1
ATOM 1404 C C . MET A 1 191 ? -22.141 16.453 19.969 1 92.88 191 MET A C 1
ATOM 1406 O O . MET A 1 191 ? -22.766 15.43 19.688 1 92.88 191 MET A O 1
ATOM 1410 N N . GLU A 1 192 ? -22.656 17.594 19.828 1 91.56 192 GLU A N 1
ATOM 1411 C CA . GLU A 1 192 ? -23.984 17.781 19.266 1 91.56 192 GLU A CA 1
ATOM 1412 C C . GLU A 1 192 ? -24.047 17.312 17.812 1 91.56 192 GLU A C 1
ATOM 1414 O O . GLU A 1 192 ? -25.047 16.734 17.375 1 91.56 192 GLU A O 1
ATOM 1419 N N . LYS A 1 193 ? -22.938 17.562 17.078 1 89.81 193 LYS A N 1
ATOM 1420 C CA . LYS A 1 193 ? -22.844 17.078 15.695 1 89.81 193 LYS A CA 1
ATOM 1421 C C . LYS A 1 193 ? -22.891 15.555 15.648 1 89.81 193 LYS A C 1
ATOM 1423 O O . LYS A 1 193 ? -23.469 14.977 14.727 1 89.81 193 LYS A O 1
ATOM 1428 N N . ILE A 1 194 ? -22.281 14.984 16.656 1 88.75 194 ILE A N 1
ATOM 1429 C CA . ILE A 1 194 ? -22.188 13.531 16.688 1 88.75 194 ILE A CA 1
ATOM 1430 C C . ILE A 1 194 ? -23.5 12.93 17.188 1 88.75 194 ILE A C 1
ATOM 1432 O O . ILE A 1 194 ? -23.844 11.797 16.844 1 88.75 194 ILE A O 1
ATOM 1436 N N . ARG A 1 195 ? -24.219 13.703 17.938 1 85.94 195 ARG A N 1
ATOM 1437 C CA . ARG A 1 195 ? -25.422 13.234 18.594 1 85.94 195 ARG A CA 1
ATOM 1438 C C . ARG A 1 195 ? -26.438 12.727 17.578 1 85.94 195 ARG A C 1
ATOM 1440 O O . ARG A 1 195 ? -27.219 11.812 17.859 1 85.94 195 ARG A O 1
ATOM 1447 N N . VAL A 1 196 ? -26.359 13.383 16.359 1 77.94 196 VAL A N 1
ATOM 1448 C CA . VAL A 1 196 ? -27.297 12.969 15.305 1 77.94 196 VAL A CA 1
ATOM 1449 C C . VAL A 1 196 ? -27.109 11.484 15 1 77.94 196 VAL A C 1
ATOM 1451 O O . VAL A 1 196 ? -28.062 10.797 14.625 1 77.94 196 VAL A O 1
ATOM 1454 N N . SER A 1 197 ? -25.953 11.023 15.289 1 75.31 197 SER A N 1
ATOM 1455 C CA . SER A 1 197 ? -25.625 9.625 15.031 1 75.31 197 SER A CA 1
ATOM 1456 C C . SER A 1 197 ? -26.344 8.703 16.016 1 75.31 197 SER A C 1
ATOM 1458 O O . SER A 1 197 ? -26.469 7.5 15.773 1 75.31 197 SER A O 1
ATOM 1460 N N . GLU A 1 198 ? -26.766 9.203 17.125 1 70.81 198 GLU A N 1
ATOM 1461 C CA . GLU A 1 198 ? -27.406 8.414 18.172 1 70.81 198 GLU A CA 1
ATOM 1462 C C . GLU A 1 198 ? -28.672 7.746 17.656 1 70.81 198 GLU A C 1
ATOM 1464 O O . GLU A 1 198 ? -29.047 6.66 18.109 1 70.81 198 GLU A O 1
ATOM 1469 N N . VAL A 1 199 ? -29.281 8.406 16.703 1 70 199 VAL A N 1
ATOM 1470 C CA . VAL A 1 199 ? -30.578 7.91 16.25 1 70 199 VAL A CA 1
ATOM 1471 C C . VAL A 1 199 ? -30.438 7.234 14.891 1 70 199 VAL A C 1
ATOM 1473 O O . VAL A 1 199 ? -31.422 6.812 14.289 1 70 199 VAL A O 1
ATOM 1476 N N . MET A 1 200 ? -29.266 7.164 14.516 1 70.62 200 MET A N 1
ATOM 1477 C CA . MET A 1 200 ? -29.031 6.566 13.203 1 70.62 200 MET A CA 1
ATOM 1478 C C . MET A 1 200 ? -28.719 5.078 13.328 1 70.62 200 MET A C 1
ATOM 1480 O O . MET A 1 200 ? -28.312 4.613 14.391 1 70.62 200 MET A O 1
ATOM 1484 N N . SER A 1 201 ? -29.078 4.387 12.289 1 63.59 201 SER A N 1
ATOM 1485 C CA . SER A 1 201 ? -28.656 2.99 12.234 1 63.59 201 SER A CA 1
ATOM 1486 C C . SER A 1 201 ? -27.141 2.865 12.305 1 63.59 201 SER A C 1
ATOM 1488 O O . SER A 1 201 ? -26.422 3.795 11.938 1 63.59 201 SER A O 1
ATOM 1490 N N . THR A 1 202 ? -26.75 1.792 12.93 1 59.19 202 THR A N 1
ATOM 1491 C CA . THR A 1 202 ? -25.328 1.545 13.18 1 59.19 202 THR A CA 1
ATOM 1492 C C . THR A 1 202 ? -24.5 1.816 11.93 1 59.19 202 THR A C 1
ATOM 1494 O O . THR A 1 202 ? -23.406 2.379 12.008 1 59.19 202 THR A O 1
ATOM 1497 N N . MET A 1 203 ? -24.984 1.449 10.82 1 54.03 203 MET A N 1
ATOM 1498 C CA . MET A 1 203 ? -24.266 1.617 9.555 1 54.03 203 MET A CA 1
ATOM 1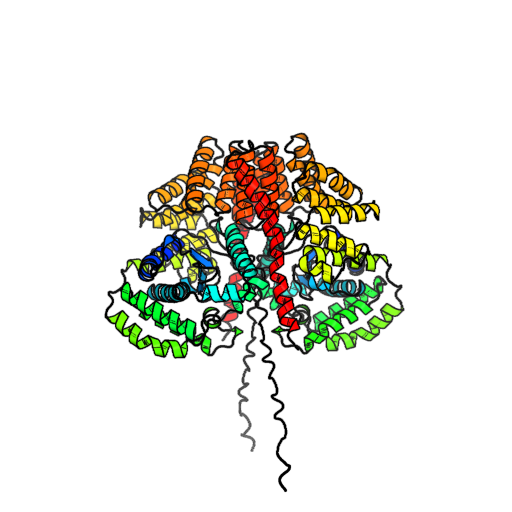499 C C . MET A 1 203 ? -24.125 3.094 9.203 1 54.03 203 MET A C 1
ATOM 1501 O O . MET A 1 203 ? -23.156 3.484 8.539 1 54.03 203 MET A O 1
ATOM 1505 N N . ARG A 1 204 ? -24.984 3.871 9.828 1 59.31 204 ARG A N 1
ATOM 1506 C CA . ARG A 1 204 ? -25.016 5.285 9.477 1 59.31 204 ARG A CA 1
ATOM 1507 C C . ARG A 1 204 ? -24.391 6.141 10.57 1 59.31 204 ARG A C 1
ATOM 1509 O O . ARG A 1 204 ? -24.234 7.352 10.406 1 59.31 204 ARG A O 1
ATOM 1516 N N . GLN A 1 205 ? -24.016 5.473 11.539 1 70.69 205 GLN A N 1
ATOM 1517 C CA . GLN A 1 205 ? -23.422 6.215 12.641 1 70.69 205 GLN A CA 1
ATOM 1518 C C . GLN A 1 205 ? -22 6.664 12.297 1 70.69 205 GLN A C 1
ATOM 1520 O O . GLN A 1 205 ? -21.25 5.934 11.648 1 70.69 205 GLN A O 1
ATOM 1525 N N . ASP A 1 206 ? -21.766 7.891 12.719 1 73.25 206 ASP A N 1
ATOM 1526 C CA . ASP A 1 206 ? -20.375 8.352 12.648 1 73.25 206 ASP A CA 1
ATOM 1527 C C . ASP A 1 206 ? -19.453 7.438 13.445 1 73.25 206 ASP A C 1
ATOM 1529 O O . ASP A 1 206 ? -19.812 6.984 14.531 1 73.25 206 ASP A O 1
ATOM 1533 N N . PRO A 1 207 ? -18.281 7.172 12.82 1 69.44 207 PRO A N 1
ATOM 1534 C CA . PRO A 1 207 ? -17.344 6.301 13.531 1 69.44 207 PRO A CA 1
ATOM 1535 C C . PRO A 1 207 ? -16.969 6.836 14.914 1 69.44 207 PRO A C 1
ATOM 1537 O O . PRO A 1 207 ? -16.703 6.055 15.828 1 69.44 207 PRO A O 1
ATOM 1540 N N . TYR A 1 208 ? -17.016 8.094 15.125 1 77.88 208 TYR A N 1
ATOM 1541 C CA . TYR A 1 208 ? -16.734 8.641 16.453 1 77.88 208 TYR A CA 1
ATOM 1542 C C . TYR A 1 208 ? -17.766 8.156 17.453 1 77.88 208 TYR A C 1
ATOM 1544 O O . TYR A 1 208 ? -17.422 7.801 18.594 1 77.88 208 TYR A O 1
ATOM 1552 N N . TYR A 1 209 ? -18.953 8.188 17.047 1 72.44 209 TYR A N 1
ATOM 1553 C CA . TYR A 1 209 ? -20.016 7.738 17.953 1 72.44 209 TYR A CA 1
ATOM 1554 C C . TYR A 1 209 ? -19.828 6.27 18.312 1 72.44 209 TYR A C 1
ATOM 1556 O O . TYR A 1 209 ? -20.094 5.867 19.453 1 72.44 209 TYR A O 1
ATOM 1564 N N . ARG A 1 210 ? -19.391 5.488 17.359 1 70.31 210 ARG A N 1
ATOM 1565 C CA . ARG A 1 210 ? -19.234 4.059 17.594 1 70.31 210 ARG A CA 1
ATOM 1566 C C . ARG A 1 210 ? -18.188 3.785 18.656 1 70.31 210 ARG A C 1
ATOM 1568 O O . ARG A 1 210 ? -18.344 2.869 19.469 1 70.31 210 ARG A O 1
ATOM 1575 N N . THR A 1 211 ? -17.172 4.688 18.656 1 75.19 211 THR A N 1
ATOM 1576 C CA . THR A 1 211 ? -16.094 4.484 19.641 1 75.19 211 THR A CA 1
ATOM 1577 C C . THR A 1 211 ? -16.375 5.266 20.922 1 75.19 211 THR A C 1
ATOM 1579 O O . THR A 1 211 ? -15.852 4.938 21.984 1 75.19 211 THR A O 1
ATOM 1582 N N . HIS A 1 212 ? -17.109 6.375 20.781 1 81.31 212 HIS A N 1
ATOM 1583 C CA . HIS A 1 212 ? -17.453 7.234 21.922 1 81.31 212 HIS A CA 1
ATOM 1584 C C . HIS A 1 212 ? -18.953 7.293 22.125 1 81.31 212 HIS A C 1
ATOM 1586 O O . HIS A 1 212 ? -19.594 8.312 21.844 1 81.31 212 HIS A O 1
ATOM 1592 N N . PRO A 1 213 ? -19.531 6.285 22.734 1 77.56 213 PRO A N 1
ATOM 1593 C CA . PRO A 1 213 ? -21 6.176 22.781 1 77.56 213 PRO A CA 1
ATOM 1594 C C . PRO A 1 213 ? -21.609 7.09 23.844 1 77.56 213 PRO A C 1
ATOM 1596 O O . PRO A 1 213 ? -20.891 7.801 24.547 1 77.56 213 PRO A O 1
ATOM 1599 N N . GLU A 1 214 ? -23.016 7.109 23.797 1 78.06 214 GLU A N 1
ATOM 1600 C CA . GLU A 1 214 ? -23.828 7.781 24.797 1 78.06 214 GLU A CA 1
ATOM 1601 C C . GLU A 1 214 ? -23.562 9.281 24.812 1 78.06 214 GLU A C 1
ATOM 1603 O O . GLU A 1 214 ? -23.297 9.859 25.875 1 78.06 214 GLU A O 1
ATOM 1608 N N . THR A 1 215 ? -23.656 9.875 23.641 1 85.12 215 THR A N 1
ATOM 1609 C CA . THR A 1 215 ? -23.312 11.289 23.484 1 85.12 215 THR A CA 1
ATOM 1610 C C . THR A 1 215 ? -24.375 12.18 24.125 1 85.12 215 THR A C 1
ATOM 1612 O O . THR A 1 215 ? -24.047 13.188 24.75 1 85.12 215 THR A O 1
ATOM 1615 N N . GLY A 1 216 ? -25.594 11.797 24.062 1 85.81 216 GLY A N 1
ATOM 1616 C CA . GLY A 1 216 ? -26.672 12.602 24.594 1 85.81 216 GLY A CA 1
ATOM 1617 C C . GLY A 1 216 ? -26.531 12.883 26.078 1 85.81 216 GLY A C 1
ATOM 1618 O O . GLY A 1 216 ? -26.391 14.039 26.484 1 85.81 216 GLY A O 1
ATOM 1619 N N . PRO A 1 217 ? -26.562 11.82 26.875 1 87.19 217 PRO A N 1
ATOM 1620 C CA . PRO A 1 217 ? -26.375 12.008 28.312 1 87.19 217 PRO A CA 1
ATOM 1621 C C . PRO A 1 217 ? -25.094 12.773 28.656 1 87.19 217 PRO A C 1
ATOM 1623 O O . PRO A 1 217 ? -25.078 13.562 29.609 1 87.19 217 PRO A O 1
ATOM 1626 N N . ARG A 1 218 ? -24.109 12.578 27.922 1 91.88 218 ARG A N 1
ATOM 1627 C CA . ARG A 1 218 ? -22.844 13.242 28.172 1 91.88 218 ARG A CA 1
ATOM 1628 C C . ARG A 1 218 ? -22.938 14.742 27.906 1 91.88 218 ARG A C 1
ATOM 1630 O O . ARG A 1 218 ? -22.406 15.547 28.672 1 91.88 218 ARG A O 1
ATOM 1637 N N . ILE A 1 219 ? -23.641 15.102 26.938 1 92.38 219 ILE A N 1
ATOM 1638 C CA . ILE A 1 219 ? -23.875 16.516 26.641 1 92.38 219 ILE A CA 1
ATOM 1639 C C . ILE A 1 219 ? -24.594 17.172 27.812 1 92.38 219 ILE A C 1
ATOM 1641 O O . ILE A 1 219 ? -24.219 18.266 28.25 1 92.38 219 ILE A O 1
ATOM 1645 N N . GLY A 1 220 ? -25.609 16.453 28.266 1 90.31 220 GLY A N 1
ATOM 1646 C CA . GLY A 1 220 ? -26.344 17 29.391 1 90.31 220 GLY A CA 1
ATOM 1647 C C . GLY A 1 220 ? -25.484 17.203 30.625 1 90.31 220 GLY A C 1
ATOM 1648 O O . GLY A 1 220 ? -25.656 18.203 31.344 1 90.31 220 GLY A O 1
ATOM 1649 N N . ALA A 1 221 ? -24.562 16.406 30.797 1 90.06 221 ALA A N 1
ATOM 1650 C CA . ALA A 1 221 ? -23.703 16.453 31.984 1 90.06 221 ALA A CA 1
ATOM 1651 C C . ALA A 1 221 ? -22.641 17.531 31.859 1 90.06 221 ALA A C 1
ATOM 1653 O O . ALA A 1 221 ? -22.156 18.062 32.844 1 90.06 221 ALA A O 1
ATOM 1654 N N . LEU A 1 222 ? -22.297 17.906 30.609 1 93.44 222 LEU A N 1
ATOM 1655 C CA . LEU A 1 222 ? -21.125 18.75 30.438 1 93.44 222 LEU A CA 1
ATOM 1656 C C . LEU A 1 222 ? -21.516 20.172 30.078 1 93.44 222 LEU A C 1
ATOM 1658 O O . LEU A 1 222 ? -20.703 21.109 30.203 1 93.44 222 LEU A O 1
ATOM 1662 N N . ARG A 1 223 ? -22.672 20.344 29.641 1 94.25 223 ARG A N 1
ATOM 1663 C CA . ARG A 1 223 ? -23.062 21.594 28.984 1 94.25 223 ARG A CA 1
ATOM 1664 C C . ARG A 1 223 ? -22.906 22.781 29.922 1 94.25 223 ARG A C 1
ATOM 1666 O O . ARG A 1 223 ? -22.328 23.797 29.547 1 94.25 223 ARG A O 1
ATOM 1673 N N . HIS A 1 224 ? -23.391 22.609 31.141 1 95.31 224 HIS A N 1
ATOM 1674 C CA . HIS A 1 224 ? -23.359 23.734 32.062 1 95.31 224 HIS A CA 1
ATOM 1675 C C . HIS A 1 224 ? -21.922 24.141 32.406 1 95.31 224 HIS A C 1
ATOM 1677 O O . HIS A 1 224 ? -21.594 25.328 32.406 1 95.31 224 HIS A O 1
ATOM 1683 N N . ARG A 1 225 ? -21.203 23.219 32.719 1 96.88 225 ARG A N 1
ATOM 1684 C CA . ARG A 1 225 ? -19.797 23.5 33.031 1 96.88 225 ARG A CA 1
ATOM 1685 C C . ARG A 1 225 ? -19.062 24.078 31.828 1 96.88 225 ARG A C 1
ATOM 1687 O O . ARG A 1 225 ? -18.25 24.984 31.969 1 96.88 225 ARG A O 1
ATOM 1694 N N . ALA A 1 226 ? -19.328 23.578 30.688 1 97.69 226 ALA A N 1
ATOM 1695 C CA . ALA A 1 226 ? -18.734 24.094 29.469 1 97.69 226 ALA A CA 1
ATOM 1696 C C . ALA A 1 226 ? -19.094 25.562 29.25 1 97.69 226 ALA A C 1
ATOM 1698 O O . ALA A 1 226 ? -18.25 26.359 28.844 1 97.69 226 ALA A O 1
ATOM 1699 N N . GLU A 1 227 ? -20.297 25.859 29.547 1 96.62 227 GLU A N 1
ATOM 1700 C CA . GLU A 1 227 ? -20.766 27.234 29.406 1 96.62 227 GLU A CA 1
ATOM 1701 C C . GLU A 1 227 ? -20.047 28.156 30.375 1 96.62 227 GLU A C 1
ATOM 1703 O O . GLU A 1 227 ? -19.672 29.281 30.016 1 96.62 227 GLU A O 1
ATOM 1708 N N . THR A 1 228 ? -19.875 27.656 31.531 1 97.38 228 THR A N 1
ATOM 1709 C CA . THR A 1 228 ? -19.188 28.438 32.562 1 97.38 228 THR A CA 1
ATOM 1710 C C . THR A 1 228 ? -17.734 28.688 32.156 1 97.38 228 THR A C 1
ATOM 1712 O O . THR A 1 228 ? -17.25 29.812 32.281 1 97.38 228 THR A O 1
ATOM 1715 N N . ILE A 1 229 ? -17.094 27.719 31.688 1 97.62 229 ILE A N 1
ATOM 1716 C CA . ILE A 1 229 ? -15.703 27.828 31.25 1 97.62 229 ILE A CA 1
ATOM 1717 C C . ILE A 1 229 ? -15.602 28.812 30.078 1 97.62 229 ILE A C 1
ATOM 1719 O O . ILE A 1 229 ? -14.727 29.672 30.062 1 97.62 229 ILE A O 1
ATOM 1723 N N . THR A 1 230 ? -16.469 28.656 29.172 1 97.56 230 THR A N 1
ATOM 1724 C CA . THR A 1 230 ? -16.469 29.5 27.984 1 97.56 230 THR A CA 1
ATOM 1725 C C . THR A 1 230 ? -16.688 30.969 28.344 1 97.56 230 THR A C 1
ATOM 1727 O O . THR A 1 230 ? -16.016 31.859 27.812 1 97.56 230 THR A O 1
ATOM 1730 N N . ALA A 1 231 ? -17.578 31.188 29.281 1 96.88 231 ALA A N 1
ATOM 1731 C CA . ALA A 1 231 ? -17.891 32.531 29.703 1 96.88 231 ALA A CA 1
ATOM 1732 C C . ALA A 1 231 ? -16.688 33.188 30.391 1 96.88 231 ALA A C 1
ATOM 1734 O O . ALA A 1 231 ? -16.516 34.406 30.297 1 96.88 231 ALA A O 1
ATOM 1735 N N . LYS A 1 232 ? -15.891 32.438 30.953 1 96.88 232 LYS A N 1
ATOM 1736 C CA . LYS A 1 232 ? -14.742 32.938 31.688 1 96.88 232 LYS A CA 1
ATOM 1737 C C . LYS A 1 232 ? -13.492 33 30.812 1 96.88 232 LYS A C 1
ATOM 1739 O O . LYS A 1 232 ? -12.469 33.531 31.234 1 96.88 232 LYS A O 1
ATOM 1744 N N . SER A 1 233 ? -13.578 32.438 29.656 1 96.69 233 SER A N 1
ATOM 1745 C CA . SER A 1 233 ? -12.43 32.375 28.766 1 96.69 233 SER A CA 1
ATOM 1746 C C . SER A 1 233 ? -12.406 33.562 27.812 1 96.69 233 SER A C 1
ATOM 1748 O O . SER A 1 233 ? -13.461 34.062 27.375 1 96.69 233 SER A O 1
ATOM 1750 N N . ALA A 1 234 ? -11.195 34.031 27.516 1 95.25 234 ALA A N 1
ATOM 1751 C CA . ALA A 1 234 ? -11.062 35 26.422 1 95.25 234 ALA A CA 1
ATOM 1752 C C . ALA A 1 234 ? -11.305 34.344 25.078 1 95.25 234 ALA A C 1
ATOM 1754 O O . ALA A 1 234 ? -11.031 33.156 24.891 1 95.25 234 ALA A O 1
ATOM 1755 N N . PRO A 1 235 ? -11.859 35.156 24.172 1 95.06 235 PRO A N 1
ATOM 1756 C CA . PRO A 1 235 ? -11.969 34.594 22.828 1 95.06 235 PRO A CA 1
ATOM 1757 C C . PRO A 1 235 ? -10.617 34.156 22.25 1 95.06 235 PRO A C 1
ATOM 1759 O O . PRO A 1 235 ? -9.602 34.812 22.531 1 95.06 235 PRO A O 1
ATOM 1762 N N . LEU A 1 236 ? -10.656 33.094 21.422 1 96.06 236 LEU A N 1
ATOM 1763 C CA . LEU A 1 236 ? -9.422 32.688 20.75 1 96.06 236 LEU A CA 1
ATOM 1764 C C . LEU A 1 236 ? -8.922 33.781 19.812 1 96.06 236 LEU A C 1
ATOM 1766 O O . LEU A 1 236 ? -9.719 34.469 19.188 1 96.06 236 LEU A O 1
ATOM 1770 N N . SER A 1 237 ? -7.582 33.844 19.703 1 95.88 237 SER A N 1
ATOM 1771 C CA . SER A 1 237 ? -6.992 34.719 18.703 1 95.88 237 SER A CA 1
ATOM 1772 C C . SER A 1 237 ? -7.508 34.375 17.312 1 95.88 237 SER A C 1
ATOM 1774 O O . SER A 1 237 ? -7.734 33.219 16.984 1 95.88 237 SER A O 1
ATOM 1776 N N . PRO A 1 238 ? -7.684 35.469 16.5 1 96.31 238 PRO A N 1
ATOM 1777 C CA . PRO A 1 238 ? -8.125 35.219 15.125 1 96.31 238 PRO A CA 1
ATOM 1778 C C . PRO A 1 238 ? -7.195 34.281 14.352 1 96.31 238 PRO A C 1
ATOM 1780 O O . PRO A 1 238 ? -7.594 33.719 13.344 1 96.31 238 PRO A O 1
ATOM 1783 N N . ASP A 1 239 ? -6.004 34.156 14.875 1 96.44 239 ASP A N 1
ATOM 1784 C CA . ASP A 1 239 ? -5.027 33.281 14.227 1 96.44 239 ASP A CA 1
ATOM 1785 C C . ASP A 1 239 ? -5.523 31.828 14.195 1 96.44 239 ASP A C 1
ATOM 1787 O O . ASP A 1 239 ? -5.238 31.078 13.25 1 96.44 239 ASP A O 1
ATOM 1791 N N . TYR A 1 240 ? -6.266 31.453 15.195 1 97.69 240 TYR A N 1
ATOM 1792 C CA . TYR A 1 240 ? -6.781 30.094 15.242 1 97.69 240 TYR A CA 1
ATOM 1793 C C . TYR A 1 240 ? -7.746 29.828 14.094 1 97.69 240 TYR A C 1
ATOM 1795 O O . TYR A 1 240 ? -7.656 28.797 13.422 1 97.69 240 TYR A O 1
ATOM 1803 N N . GLN A 1 241 ? -8.602 30.75 13.906 1 97.56 241 GLN A N 1
ATOM 1804 C CA . GLN A 1 241 ? -9.555 30.594 12.82 1 97.56 241 GLN A CA 1
ATOM 1805 C C . GLN A 1 241 ? -8.859 30.609 11.461 1 97.56 241 GLN A C 1
ATOM 1807 O O . GLN A 1 241 ? -9.195 29.844 10.57 1 97.56 241 GLN A O 1
ATOM 1812 N N . ARG A 1 242 ? -7.961 31.5 11.312 1 97.75 242 ARG A N 1
ATOM 1813 C CA . ARG A 1 242 ? -7.199 31.562 10.07 1 97.75 242 ARG A CA 1
ATOM 1814 C C . ARG A 1 242 ? -6.508 30.234 9.781 1 97.75 242 ARG A C 1
ATOM 1816 O O . ARG A 1 242 ? -6.547 29.734 8.656 1 97.75 242 ARG A O 1
ATOM 1823 N N . GLU A 1 243 ? -5.863 29.703 10.812 1 98.06 243 GLU A N 1
ATOM 1824 C CA . GLU A 1 243 ? -5.168 28.422 10.664 1 98.06 243 GLU A CA 1
ATOM 1825 C C . GLU A 1 243 ? -6.137 27.312 10.281 1 98.06 243 GLU A C 1
ATOM 1827 O O . GLU A 1 243 ? -5.816 26.469 9.453 1 98.06 243 GLU A O 1
ATOM 1832 N N . LEU A 1 244 ? -7.262 27.312 10.906 1 98.56 244 LEU A N 1
ATOM 1833 C CA . LEU A 1 244 ? -8.281 26.328 10.547 1 98.56 244 LEU A CA 1
ATOM 1834 C C . LEU A 1 244 ? -8.688 26.484 9.086 1 98.56 244 LEU A C 1
ATOM 1836 O O . LEU A 1 244 ? -8.766 25.484 8.359 1 98.56 244 LEU A O 1
ATOM 1840 N N . ASP A 1 245 ? -8.93 27.719 8.656 1 98.38 245 ASP A N 1
ATOM 1841 C CA . ASP A 1 245 ? -9.344 27.984 7.281 1 98.38 245 ASP A CA 1
ATOM 1842 C C . ASP A 1 245 ? -8.297 27.5 6.289 1 98.38 245 ASP A C 1
ATOM 1844 O O . ASP A 1 245 ? -8.633 26.891 5.266 1 98.38 245 ASP A O 1
ATOM 1848 N N . MET A 1 246 ? -7.066 27.75 6.602 1 98.5 246 MET A N 1
ATOM 1849 C CA . MET A 1 246 ? -5.98 27.344 5.715 1 98.5 246 MET A CA 1
ATOM 1850 C C . MET A 1 246 ? -5.848 25.828 5.68 1 98.5 246 MET A C 1
ATOM 1852 O O . MET A 1 246 ? -5.633 25.25 4.617 1 98.5 246 MET A O 1
ATOM 1856 N N . MET A 1 247 ? -5.941 25.219 6.848 1 98.25 247 MET A N 1
ATOM 1857 C CA . MET A 1 247 ? -5.891 23.75 6.934 1 98.25 247 MET A CA 1
ATOM 1858 C C . MET A 1 247 ? -7 23.125 6.102 1 98.25 247 MET A C 1
ATOM 1860 O O . MET A 1 247 ? -6.754 22.188 5.344 1 98.25 247 MET A O 1
ATOM 1864 N N . GLN A 1 248 ? -8.156 23.625 6.207 1 98.25 248 GLN A N 1
ATOM 1865 C CA . GLN A 1 248 ? -9.305 23.094 5.469 1 98.25 248 GLN A CA 1
ATOM 1866 C C . GLN A 1 248 ? -9.133 23.312 3.969 1 98.25 248 GLN A C 1
ATOM 1868 O O . GLN A 1 248 ? -9.406 22.406 3.174 1 98.25 248 GLN A O 1
ATOM 1873 N N . ALA A 1 249 ? -8.711 24.469 3.617 1 98.44 249 ALA A N 1
ATOM 1874 C CA . ALA A 1 249 ? -8.469 24.781 2.209 1 98.44 249 ALA A CA 1
ATOM 1875 C C . ALA A 1 249 ? -7.465 23.797 1.604 1 98.44 249 ALA A C 1
ATOM 1877 O O . ALA A 1 249 ? -7.688 23.266 0.514 1 98.44 249 ALA A O 1
ATOM 1878 N N . LYS A 1 250 ? -6.391 23.547 2.297 1 98 250 LYS A N 1
ATOM 1879 C CA . LYS A 1 250 ? -5.348 22.641 1.819 1 98 250 LYS A CA 1
ATOM 1880 C C . LYS A 1 250 ? -5.875 21.219 1.685 1 98 250 LYS A C 1
ATOM 1882 O O . LYS A 1 250 ? -5.648 20.562 0.668 1 98 250 LYS A O 1
ATOM 1887 N N . LEU A 1 251 ? -6.598 20.812 2.73 1 96.31 251 LEU A N 1
ATOM 1888 C CA . LEU A 1 251 ? -7.152 19.453 2.705 1 96.31 251 LEU A CA 1
ATOM 1889 C C . LEU A 1 251 ? -8.156 19.297 1.565 1 96.31 251 LEU A C 1
ATOM 1891 O O . LEU A 1 251 ? -8.102 18.328 0.819 1 96.31 251 LEU A O 1
ATOM 1895 N N . ILE A 1 252 ? -9.008 20.25 1.406 1 94.62 252 ILE A N 1
ATOM 1896 C CA . ILE A 1 252 ? -10.023 20.188 0.364 1 94.62 252 ILE A CA 1
ATOM 1897 C C . ILE A 1 252 ? -9.359 20.25 -1.01 1 94.62 252 ILE A C 1
ATOM 1899 O O . ILE A 1 252 ? -9.719 19.484 -1.911 1 94.62 252 ILE A O 1
ATOM 1903 N N . GLY A 1 253 ? -8.406 21.125 -1.155 1 94.81 253 GLY A N 1
ATOM 1904 C CA . GLY A 1 253 ? -7.684 21.219 -2.414 1 94.81 253 GLY A CA 1
ATOM 1905 C C . GLY A 1 253 ? -7.008 19.922 -2.811 1 94.81 253 GLY A C 1
ATOM 1906 O O . GLY A 1 253 ? -7.105 19.484 -3.961 1 94.81 253 GLY A O 1
ATOM 1907 N N . PHE A 1 254 ? -6.391 19.281 -1.867 1 90.56 254 PHE A N 1
ATOM 1908 C CA . PHE A 1 254 ? -5.617 18.094 -2.166 1 90.56 254 PHE A CA 1
ATOM 1909 C C . PHE A 1 254 ? -6.535 16.875 -2.305 1 90.56 254 PHE A C 1
ATOM 1911 O O . PHE A 1 254 ? -6.309 16.016 -3.158 1 90.56 254 PHE A O 1
ATOM 1918 N N . LEU A 1 255 ? -7.578 16.781 -1.472 1 84.75 255 LEU A N 1
ATOM 1919 C CA . LEU A 1 255 ? -8.312 15.531 -1.347 1 84.75 255 LEU A CA 1
ATOM 1920 C C . LEU A 1 255 ? -9.57 15.555 -2.217 1 84.75 255 LEU A C 1
ATOM 1922 O O . LEU A 1 255 ? -10.109 14.5 -2.553 1 84.75 255 LEU A O 1
ATOM 1926 N N . GLN A 1 256 ? -10.008 16.797 -2.529 1 85.31 256 GLN A N 1
ATOM 1927 C CA . GLN A 1 256 ? -11.219 16.938 -3.326 1 85.31 256 GLN A CA 1
ATOM 1928 C C . GLN A 1 256 ? -11.023 17.984 -4.426 1 85.31 256 GLN A C 1
ATOM 1930 O O . GLN A 1 256 ? -11.812 18.938 -4.535 1 85.31 256 GLN A O 1
ATOM 1935 N N . PRO A 1 257 ? -10.055 17.75 -5.25 1 86.38 257 PRO A N 1
ATOM 1936 C CA . PRO A 1 257 ? -9.695 18.812 -6.195 1 86.38 257 PRO A CA 1
ATOM 1937 C C . PRO A 1 257 ? -10.82 19.141 -7.168 1 86.38 257 PRO A C 1
ATOM 1939 O O . PRO A 1 257 ? -10.969 20.312 -7.566 1 86.38 257 PRO A O 1
ATOM 1942 N N . ARG A 1 258 ? -11.656 18.281 -7.492 1 82.38 258 ARG A N 1
ATOM 1943 C CA . ARG A 1 258 ? -12.719 18.516 -8.469 1 82.38 258 ARG A CA 1
ATOM 1944 C C . ARG A 1 258 ? -13.852 19.328 -7.855 1 82.38 258 ARG A C 1
ATOM 1946 O O . ARG A 1 258 ? -14.516 20.094 -8.555 1 82.38 258 ARG A O 1
ATOM 1953 N N . SER A 1 259 ? -14.016 19.109 -6.621 1 86.38 259 SER A N 1
ATOM 1954 C CA . SER A 1 259 ? -15.125 19.797 -5.965 1 86.38 259 SER A CA 1
ATOM 1955 C C . SER A 1 259 ? -14.664 21.078 -5.273 1 86.38 259 SER A C 1
ATOM 1957 O O . SER A 1 259 ? -15.469 21.781 -4.656 1 86.38 259 SER A O 1
ATOM 1959 N N . THR A 1 260 ? -13.438 21.344 -5.391 1 93.94 260 THR A N 1
ATOM 1960 C CA . THR A 1 260 ? -12.859 22.5 -4.715 1 93.94 260 THR A CA 1
ATOM 1961 C C . THR A 1 260 ? -13.523 23.781 -5.188 1 93.94 260 THR A C 1
ATOM 1963 O O . THR A 1 260 ? -13.797 24.672 -4.387 1 93.94 260 THR A O 1
ATOM 1966 N N . TYR A 1 261 ? -13.906 23.828 -6.398 1 92 261 TYR A N 1
ATOM 1967 C CA . TYR A 1 261 ? -14.414 25.062 -6.992 1 92 261 TYR A CA 1
ATOM 1968 C C . TYR A 1 261 ? -15.867 25.312 -6.578 1 92 261 TYR A C 1
ATOM 1970 O O . TYR A 1 261 ? -16.375 26.422 -6.719 1 92 261 TYR A O 1
ATOM 1978 N N . ILE A 1 262 ? -16.469 24.281 -6.074 1 92.12 262 ILE A N 1
ATOM 1979 C CA . ILE A 1 262 ? -17.812 24.438 -5.535 1 92.12 262 ILE A CA 1
ATOM 1980 C C . ILE A 1 262 ? -17.75 25.141 -4.184 1 92.12 262 ILE A C 1
ATOM 1982 O O . ILE A 1 262 ? -18.469 26.109 -3.945 1 92.12 262 ILE A O 1
ATOM 1986 N N . LYS A 1 263 ? -16.859 24.688 -3.432 1 94.44 263 LYS A N 1
ATOM 1987 C CA . LYS A 1 263 ? -16.719 25.266 -2.102 1 94.44 263 LYS A CA 1
ATOM 1988 C C . LYS A 1 263 ? -16.031 26.625 -2.172 1 94.44 263 LYS A C 1
ATOM 1990 O O . LYS A 1 263 ? -16.328 27.531 -1.382 1 94.44 263 LYS A O 1
ATOM 1995 N N . TYR A 1 264 ? -15.055 26.719 -3.059 1 97.38 264 TYR A N 1
ATOM 1996 C CA . TYR A 1 264 ? -14.273 27.938 -3.244 1 97.38 264 TYR A CA 1
ATOM 1997 C C . TYR A 1 264 ? -14.398 28.453 -4.672 1 97.38 264 TYR A C 1
ATOM 1999 O O . TYR A 1 264 ? -13.461 28.344 -5.461 1 97.38 264 TYR A O 1
ATOM 2007 N N . PRO A 1 265 ? -15.516 29.078 -4.984 1 95.5 265 PRO A N 1
ATOM 2008 C CA . PRO A 1 265 ? -15.711 29.578 -6.348 1 95.5 265 PRO A CA 1
ATOM 2009 C C . PRO A 1 265 ? -14.672 30.625 -6.746 1 95.5 265 PRO A C 1
ATOM 2011 O O . PRO A 1 265 ? -14.008 31.188 -5.883 1 95.5 265 PRO A O 1
ATOM 2014 N N . LEU A 1 266 ? -14.625 30.906 -8.016 1 94.38 266 LEU A N 1
ATOM 2015 C CA . LEU A 1 266 ? -13.609 31.797 -8.57 1 94.38 266 LEU A CA 1
ATOM 2016 C C . LEU A 1 266 ? -13.797 33.219 -8.055 1 94.38 266 LEU A C 1
ATOM 2018 O O . LEU A 1 266 ? -12.844 34 -8 1 94.38 266 LEU A O 1
ATOM 2022 N N . THR A 1 267 ? -14.969 33.562 -7.602 1 96.19 267 THR A N 1
ATOM 2023 C CA . THR A 1 267 ? -15.273 34.875 -7.121 1 96.19 267 THR A CA 1
ATOM 2024 C C . THR A 1 267 ? -14.734 35.094 -5.707 1 96.19 267 THR A C 1
ATOM 2026 O O . THR A 1 267 ? -14.625 36.219 -5.238 1 96.19 267 THR A O 1
ATOM 2029 N N . ASP A 1 268 ? -14.484 34.031 -4.949 1 96.81 268 ASP A N 1
ATOM 2030 C CA . ASP A 1 268 ? -13.898 34.125 -3.611 1 96.81 268 ASP A CA 1
ATOM 2031 C C . ASP A 1 268 ? -12.398 34.375 -3.68 1 96.81 268 ASP A C 1
ATOM 2033 O O . ASP A 1 268 ? -11.625 33.469 -3.975 1 96.81 268 ASP A O 1
ATOM 2037 N N . LEU A 1 269 ? -12.008 35.531 -3.367 1 95.38 269 LEU A N 1
ATOM 2038 C CA . LEU A 1 269 ? -10.609 35.938 -3.545 1 95.38 269 LEU A CA 1
ATOM 2039 C C . LEU A 1 269 ? -9.859 35.844 -2.221 1 95.38 269 LEU A C 1
ATOM 2041 O O . LEU A 1 269 ? -8.742 36.375 -2.109 1 95.38 269 LEU A O 1
ATOM 2045 N N . SER A 1 270 ? -10.477 35.25 -1.22 1 96.75 270 SER A N 1
ATOM 2046 C CA . SER A 1 270 ? -9.797 35.062 0.06 1 96.75 270 SER A CA 1
ATOM 2047 C C . SER A 1 270 ? -8.57 34.188 -0.08 1 96.75 270 SER A C 1
ATOM 2049 O O . SER A 1 270 ? -8.461 33.406 -1.032 1 96.75 270 SER A O 1
ATOM 2051 N N . THR A 1 271 ? -7.641 34.312 0.836 1 97.88 271 THR A N 1
ATOM 2052 C CA . THR A 1 271 ? -6.398 33.562 0.806 1 97.88 271 THR A CA 1
ATOM 2053 C C . THR A 1 271 ? -6.676 32.062 0.868 1 97.88 271 THR A C 1
ATOM 2055 O O . THR A 1 271 ? -6.148 31.297 0.06 1 97.88 271 THR A O 1
ATOM 2058 N N . PRO A 1 272 ? -7.551 31.609 1.755 1 98.38 272 PRO A N 1
ATOM 2059 C CA . PRO A 1 272 ? -7.832 30.172 1.768 1 98.38 272 PRO A CA 1
ATOM 2060 C C . PRO A 1 272 ? -8.445 29.672 0.457 1 98.38 272 PRO A C 1
ATOM 2062 O O . PRO A 1 272 ? -8.117 28.578 -0.006 1 98.38 272 PRO A O 1
ATOM 2065 N N . ALA A 1 273 ? -9.297 30.438 -0.118 1 98.19 273 ALA A N 1
ATOM 2066 C CA . ALA A 1 273 ? -9.93 30.031 -1.369 1 98.19 273 ALA A CA 1
ATOM 2067 C C . ALA A 1 273 ? -8.906 29.906 -2.49 1 98.19 273 ALA A C 1
ATOM 2069 O O . ALA A 1 273 ? -8.891 28.906 -3.215 1 98.19 273 ALA A O 1
ATOM 2070 N N . ARG A 1 274 ? -8.086 30.875 -2.617 1 98.06 274 ARG A N 1
ATOM 2071 C CA . ARG A 1 274 ? -7.039 30.828 -3.633 1 98.06 274 ARG A CA 1
ATOM 2072 C C . ARG A 1 274 ? -6.07 29.688 -3.373 1 98.06 274 ARG A C 1
ATOM 2074 O O . ARG A 1 274 ? -5.594 29.047 -4.312 1 98.06 274 ARG A O 1
ATOM 2081 N N . TYR A 1 275 ? -5.742 29.469 -2.098 1 98.56 275 TYR A N 1
ATOM 2082 C CA . TYR A 1 275 ? -4.871 28.375 -1.693 1 98.56 275 TYR A CA 1
ATOM 2083 C C . TYR A 1 275 ? -5.449 27.031 -2.135 1 98.56 275 TYR A C 1
ATOM 2085 O O . TYR A 1 275 ? -4.758 26.234 -2.77 1 98.56 275 TYR A O 1
ATOM 2093 N N . ALA A 1 276 ? -6.727 26.812 -1.87 1 98.56 276 ALA A N 1
ATOM 2094 C CA . ALA A 1 276 ? -7.422 25.594 -2.264 1 98.56 276 ALA A CA 1
ATOM 2095 C C . ALA A 1 276 ? -7.426 25.422 -3.781 1 98.56 276 ALA A C 1
ATOM 2097 O O . ALA A 1 276 ? -7.188 24.328 -4.297 1 98.56 276 ALA A O 1
ATOM 2098 N N . ARG A 1 277 ? -7.652 26.484 -4.48 1 97.88 277 ARG A N 1
ATOM 2099 C CA . ARG A 1 277 ? -7.742 26.406 -5.934 1 97.88 277 ARG A CA 1
ATOM 2100 C C . ARG A 1 277 ? -6.371 26.188 -6.559 1 97.88 277 ARG A C 1
ATOM 2102 O O . ARG A 1 277 ? -6.25 25.516 -7.578 1 97.88 277 ARG A O 1
ATOM 2109 N N . ALA A 1 278 ? -5.32 26.797 -5.977 1 98.25 278 ALA A N 1
ATOM 2110 C CA . ALA A 1 278 ? -3.971 26.516 -6.453 1 98.25 278 ALA A CA 1
ATOM 2111 C C . ALA A 1 278 ? -3.654 25.031 -6.363 1 98.25 278 ALA A C 1
ATOM 2113 O O . ALA A 1 278 ? -3.135 24.438 -7.316 1 98.25 278 ALA A O 1
ATOM 2114 N N . ILE A 1 279 ? -4.027 24.469 -5.258 1 97.38 279 ILE A N 1
ATOM 2115 C CA . ILE A 1 279 ? -3.764 23.047 -5.012 1 97.38 279 ILE A CA 1
ATOM 2116 C C . ILE A 1 279 ? -4.621 22.203 -5.945 1 97.38 279 ILE A C 1
ATOM 2118 O O . ILE A 1 279 ? -4.125 21.25 -6.566 1 97.38 279 ILE A O 1
ATOM 2122 N N . ALA A 1 280 ? -5.859 22.578 -6.035 1 94.12 280 ALA A N 1
ATOM 2123 C CA . ALA A 1 280 ? -6.77 21.828 -6.902 1 94.12 280 ALA A CA 1
ATOM 2124 C C . ALA A 1 280 ? -6.305 21.875 -8.359 1 94.12 280 ALA A C 1
ATOM 2126 O O . ALA A 1 280 ? -6.352 20.875 -9.062 1 94.12 280 ALA A O 1
ATOM 2127 N N . ALA A 1 281 ? -5.895 23.062 -8.789 1 95 281 ALA A N 1
ATOM 2128 C CA . ALA A 1 281 ? -5.367 23.188 -10.148 1 95 281 ALA A CA 1
ATOM 2129 C C . ALA A 1 281 ? -4.156 22.281 -10.352 1 95 281 ALA A C 1
ATOM 2131 O O . ALA A 1 281 ? -4.039 21.609 -11.383 1 95 281 ALA A O 1
ATOM 2132 N N . HIS A 1 282 ? -3.242 22.234 -9.375 1 92.69 282 HIS A N 1
ATOM 2133 C CA . HIS A 1 282 ? -2.082 21.344 -9.43 1 92.69 282 HIS A CA 1
ATOM 2134 C C . HIS A 1 282 ? -2.506 19.891 -9.5 1 92.69 282 HIS A C 1
ATOM 2136 O O . HIS A 1 282 ? -2.014 19.141 -10.344 1 92.69 282 HIS A O 1
ATOM 2142 N N . ARG A 1 283 ? -3.445 19.516 -8.633 1 87.12 283 ARG A N 1
ATOM 2143 C CA . ARG A 1 283 ? -3.928 18.141 -8.57 1 87.12 283 ARG A CA 1
ATOM 2144 C C . ARG A 1 283 ? -4.672 17.766 -9.844 1 87.12 283 ARG A C 1
ATOM 2146 O O . ARG A 1 283 ? -4.695 16.594 -10.234 1 87.12 283 ARG A O 1
ATOM 2153 N N . ASN A 1 284 ? -5.211 18.812 -10.469 1 83.12 284 ASN A N 1
ATOM 2154 C CA . ASN A 1 284 ? -5.906 18.594 -11.734 1 83.12 284 ASN A CA 1
ATOM 2155 C C . ASN A 1 284 ? -4.977 18.781 -12.93 1 83.12 284 ASN A C 1
ATOM 2157 O O . ASN A 1 284 ? -5.434 18.875 -14.07 1 83.12 284 ASN A O 1
ATOM 2161 N N . HIS A 1 285 ? -3.727 19.062 -12.625 1 82.44 285 HIS A N 1
ATOM 2162 C CA . HIS A 1 285 ? -2.641 19.125 -13.594 1 82.44 285 HIS A CA 1
ATOM 2163 C C . HIS A 1 285 ? -2.771 20.359 -14.492 1 82.44 285 HIS A C 1
ATOM 2165 O O . HIS A 1 285 ? -2.475 20.281 -15.688 1 82.44 285 HIS A O 1
ATOM 2171 N N . ASP A 1 286 ? -3.428 21.188 -14.016 1 90.12 286 ASP A N 1
ATOM 2172 C CA . ASP A 1 286 ? -3.379 22.516 -14.625 1 90.12 286 ASP A CA 1
ATOM 2173 C C . ASP A 1 286 ? -2.242 23.359 -14.039 1 90.12 286 ASP A C 1
ATOM 2175 O O . ASP A 1 286 ? -2.471 24.203 -13.18 1 90.12 286 ASP A O 1
ATOM 2179 N N . GLU A 1 287 ? -1.102 23.125 -14.594 1 92.06 287 GLU A N 1
ATOM 2180 C CA . GLU A 1 287 ? 0.115 23.734 -14.062 1 92.06 287 GLU A CA 1
ATOM 2181 C C . GLU A 1 287 ? 0.065 25.25 -14.156 1 92.06 287 GLU A C 1
ATOM 2183 O O . GLU A 1 287 ? 0.457 25.953 -13.227 1 92.06 287 GLU A O 1
ATOM 2188 N N . THR A 1 288 ? -0.378 25.719 -15.258 1 95.75 288 THR A N 1
ATOM 2189 C CA . THR A 1 288 ? -0.418 27.156 -15.492 1 95.75 288 THR A CA 1
ATOM 2190 C C . THR A 1 288 ? -1.28 27.844 -14.445 1 95.75 288 THR A C 1
ATOM 2192 O O . THR A 1 288 ? -0.84 28.812 -13.805 1 95.75 288 THR A O 1
ATOM 2195 N N . ALA A 1 289 ? -2.467 27.328 -14.242 1 95.75 289 ALA A N 1
ATOM 2196 C CA . ALA A 1 289 ? -3.371 27.906 -13.25 1 95.75 289 ALA A CA 1
ATOM 2197 C C . ALA A 1 289 ? -2.793 27.781 -11.844 1 95.75 289 ALA A C 1
ATOM 2199 O O . ALA A 1 289 ? -2.896 28.719 -11.039 1 95.75 289 ALA A O 1
ATOM 2200 N N . ALA A 1 290 ? -2.195 26.625 -11.531 1 97.62 290 ALA A N 1
ATOM 2201 C CA . ALA A 1 290 ? -1.614 26.391 -10.219 1 97.62 290 ALA A CA 1
ATOM 2202 C C . ALA A 1 290 ? -0.51 27.391 -9.906 1 97.62 290 ALA A C 1
ATOM 2204 O O . ALA A 1 290 ? -0.507 28.016 -8.844 1 97.62 290 ALA A O 1
ATOM 2205 N N . LEU A 1 291 ? 0.372 27.609 -10.891 1 97.81 291 LEU A N 1
ATOM 2206 C CA . LEU A 1 291 ? 1.515 28.5 -10.688 1 97.81 291 LEU A CA 1
ATOM 2207 C C . LEU A 1 291 ? 1.066 29.953 -10.602 1 97.81 291 LEU A C 1
ATOM 2209 O O . LEU A 1 291 ? 1.636 30.734 -9.844 1 97.81 291 LEU A O 1
ATOM 2213 N N . LYS A 1 292 ? 0.091 30.25 -11.375 1 97.12 292 LYS A N 1
ATOM 2214 C CA . LYS A 1 292 ? -0.446 31.609 -11.312 1 97.12 292 LYS A CA 1
ATOM 2215 C C . LYS A 1 292 ? -1.019 31.906 -9.93 1 97.12 292 LYS A C 1
ATOM 2217 O O . LYS A 1 292 ? -0.708 32.938 -9.336 1 97.12 292 LYS A O 1
ATOM 2222 N N . GLU A 1 293 ? -1.862 31 -9.414 1 97.31 293 GLU A N 1
ATOM 2223 C CA . GLU A 1 293 ? -2.504 31.203 -8.117 1 97.31 293 GLU A CA 1
ATOM 2224 C C . GLU A 1 293 ? -1.476 31.219 -6.992 1 97.31 293 GLU A C 1
ATOM 2226 O O . GLU A 1 293 ? -1.548 32.062 -6.09 1 97.31 293 GLU A O 1
ATOM 2231 N N . ILE A 1 294 ? -0.514 30.328 -7.016 1 98.44 294 ILE A N 1
ATOM 2232 C CA . ILE A 1 294 ? 0.435 30.25 -5.91 1 98.44 294 ILE A CA 1
ATOM 2233 C C . ILE A 1 294 ? 1.378 31.438 -5.953 1 98.44 294 ILE A C 1
ATOM 2235 O O . ILE A 1 294 ? 1.795 31.953 -4.91 1 98.44 294 ILE A O 1
ATOM 2239 N N . ALA A 1 295 ? 1.695 31.922 -7.152 1 98.12 295 ALA A N 1
ATOM 2240 C CA . ALA A 1 295 ? 2.51 33.125 -7.273 1 98.12 295 ALA A CA 1
ATOM 2241 C C . ALA A 1 295 ? 1.805 34.344 -6.648 1 98.12 295 ALA A C 1
ATOM 2243 O O . ALA A 1 295 ? 2.428 35.125 -5.941 1 98.12 295 ALA A O 1
ATOM 2244 N N . ALA A 1 296 ? 0.576 34.438 -6.898 1 97.62 296 ALA A N 1
ATOM 2245 C CA . ALA A 1 296 ? -0.214 35.531 -6.316 1 97.62 296 ALA A CA 1
ATOM 2246 C C . ALA A 1 296 ? -0.237 35.438 -4.793 1 97.62 296 ALA A C 1
ATOM 2248 O O . ALA A 1 296 ? -0.162 36.438 -4.098 1 97.62 296 ALA A O 1
ATOM 2249 N N . LEU A 1 297 ? -0.348 34.25 -4.297 1 98.44 297 LEU A N 1
ATOM 2250 C CA . LEU A 1 297 ? -0.378 34.031 -2.854 1 98.44 297 LEU A CA 1
ATOM 2251 C C . LEU A 1 297 ? 0.954 34.438 -2.221 1 98.44 297 LEU A C 1
ATOM 2253 O O . LEU A 1 297 ? 0.981 35.031 -1.152 1 98.44 297 LEU A O 1
ATOM 2257 N N . VAL A 1 298 ? 2.037 34.062 -2.865 1 98.19 298 VAL A N 1
ATOM 2258 C CA . VAL A 1 298 ? 3.365 34.406 -2.367 1 98.19 298 VAL A CA 1
ATOM 2259 C C . VAL A 1 298 ? 3.529 35.938 -2.342 1 98.19 298 VAL A C 1
ATOM 2261 O O . VAL A 1 298 ? 4.172 36.469 -1.443 1 98.19 298 VAL A O 1
ATOM 2264 N N . GLU A 1 299 ? 2.918 36.625 -3.295 1 97.44 299 GLU A N 1
ATOM 2265 C CA . GLU A 1 299 ? 2.951 38.094 -3.314 1 97.44 299 GLU A CA 1
ATOM 2266 C C . GLU A 1 299 ? 2.158 38.688 -2.148 1 97.44 299 GLU A C 1
ATOM 2268 O O . GLU A 1 299 ? 2.574 39.656 -1.542 1 97.44 299 GLU A O 1
ATOM 2273 N N . ILE A 1 300 ? 1.081 38.094 -1.851 1 96.88 300 ILE A N 1
ATOM 2274 C CA . ILE A 1 300 ? 0.197 38.562 -0.791 1 96.88 300 ILE A CA 1
ATOM 2275 C C . ILE A 1 300 ? 0.851 38.312 0.569 1 96.88 300 ILE A C 1
ATOM 2277 O O . ILE A 1 300 ? 0.784 39.188 1.454 1 96.88 300 ILE A O 1
ATOM 2281 N N . GLU A 1 301 ? 1.457 37.156 0.754 1 97.62 301 GLU A N 1
ATOM 2282 C CA . GLU A 1 301 ? 2.137 36.781 1.995 1 97.62 301 GLU A CA 1
ATOM 2283 C C . GLU A 1 301 ? 3.531 36.25 1.722 1 97.62 301 GLU A C 1
ATOM 2285 O O . GLU A 1 301 ? 3.764 35.031 1.852 1 97.62 301 GLU A O 1
ATOM 2290 N N . PRO A 1 302 ? 4.473 37.125 1.521 1 96.69 302 PRO A N 1
ATOM 2291 C CA . PRO A 1 302 ? 5.805 36.688 1.101 1 96.69 302 PRO A CA 1
ATOM 2292 C C . PRO A 1 302 ? 6.543 35.906 2.189 1 96.69 302 PRO A C 1
ATOM 2294 O O . PRO A 1 302 ? 7.516 35.188 1.899 1 96.69 302 PRO A O 1
ATOM 2297 N N . ASP A 1 303 ? 6.074 36 3.441 1 96.56 303 ASP A N 1
ATOM 2298 C CA . ASP A 1 303 ? 6.781 35.312 4.531 1 96.56 303 ASP A CA 1
ATOM 2299 C C . ASP A 1 303 ? 6.086 34.031 4.93 1 96.56 303 ASP A C 1
ATOM 2301 O O . ASP A 1 303 ? 6.398 33.438 5.969 1 96.56 303 ASP A O 1
ATOM 2305 N N . ASN A 1 304 ? 5.137 33.562 4.176 1 97.19 304 ASN A N 1
ATOM 2306 C CA . ASN A 1 304 ? 4.457 32.281 4.445 1 97.19 304 ASN A CA 1
ATOM 2307 C C . ASN A 1 304 ? 5.266 31.094 3.936 1 97.19 304 ASN A C 1
ATOM 2309 O O . ASN A 1 304 ? 5.367 30.891 2.727 1 97.19 304 ASN A O 1
ATOM 2313 N N . PRO A 1 305 ? 5.84 30.297 4.816 1 97.88 305 PRO A N 1
ATOM 2314 C CA . PRO A 1 305 ? 6.695 29.203 4.363 1 97.88 305 PRO A CA 1
ATOM 2315 C C . PRO A 1 305 ? 5.934 28.156 3.551 1 97.88 305 PRO A C 1
ATOM 2317 O O . PRO A 1 305 ? 6.512 27.516 2.668 1 97.88 305 PRO A O 1
ATOM 2320 N N . TYR A 1 306 ? 4.652 28.031 3.791 1 98 306 TYR A N 1
ATOM 2321 C CA . TYR A 1 306 ? 3.891 26.953 3.189 1 98 306 TYR A CA 1
ATOM 2322 C C . TYR A 1 306 ? 3.447 27.312 1.777 1 98 306 TYR A C 1
ATOM 2324 O O . TYR A 1 306 ? 3.254 26.422 0.936 1 98 306 TYR A O 1
ATOM 2332 N N . PHE A 1 307 ? 3.293 28.609 1.514 1 98.56 307 PHE A N 1
ATOM 2333 C CA . PHE A 1 307 ? 3.105 29.016 0.124 1 98.56 307 PHE A CA 1
ATOM 2334 C C . PHE A 1 307 ? 4.348 28.703 -0.702 1 98.56 307 PHE A C 1
ATOM 2336 O O . PHE A 1 307 ? 4.242 28.172 -1.813 1 98.56 307 PHE A O 1
ATOM 2343 N N . GLU A 1 308 ? 5.512 28.969 -0.156 1 98.38 308 GLU A N 1
ATOM 2344 C CA . GLU A 1 308 ? 6.766 28.641 -0.829 1 98.38 308 GLU A CA 1
ATOM 2345 C C . GLU A 1 308 ? 6.926 27.125 -0.99 1 98.38 308 GLU A C 1
ATOM 2347 O O . GLU A 1 308 ? 7.383 26.656 -2.033 1 98.38 308 GLU A O 1
ATOM 2352 N N . GLU A 1 309 ? 6.555 26.406 0.045 1 97.94 309 GLU A N 1
ATOM 2353 C CA . GLU A 1 309 ? 6.59 24.953 -0.033 1 97.94 309 GLU A CA 1
ATOM 2354 C C . GLU A 1 309 ? 5.738 24.438 -1.191 1 97.94 309 GLU A C 1
ATOM 2356 O O . GLU A 1 309 ? 6.188 23.609 -1.975 1 97.94 309 GLU A O 1
ATOM 2361 N N . LEU A 1 310 ? 4.504 24.906 -1.264 1 98.12 310 LEU A N 1
ATOM 2362 C CA . LEU A 1 310 ? 3.6 24.469 -2.322 1 98.12 310 LEU A CA 1
ATOM 2363 C C . LEU A 1 310 ? 4.129 24.875 -3.693 1 98.12 310 LEU A C 1
ATOM 2365 O O . LEU A 1 310 ? 4.023 24.109 -4.656 1 98.12 310 LEU A O 1
ATOM 2369 N N . PHE A 1 311 ? 4.652 26.125 -3.789 1 98.44 311 PHE A N 1
ATOM 2370 C CA . PHE A 1 311 ? 5.25 26.594 -5.035 1 98.44 311 PHE A CA 1
ATOM 2371 C C . PHE A 1 311 ? 6.34 25.625 -5.504 1 98.44 311 PHE A C 1
ATOM 2373 O O . PHE A 1 311 ? 6.316 25.172 -6.645 1 98.44 311 PHE A O 1
ATOM 2380 N N . GLY A 1 312 ? 7.266 25.281 -4.641 1 98.31 312 GLY A N 1
ATOM 2381 C CA . GLY A 1 312 ? 8.312 24.328 -4.949 1 98.31 312 GLY A CA 1
ATOM 2382 C C . GLY A 1 312 ? 7.781 22.953 -5.328 1 98.31 312 GLY A C 1
ATOM 2383 O O . GLY A 1 312 ? 8.297 22.312 -6.246 1 98.31 312 GLY A O 1
ATOM 2384 N N . GLN A 1 313 ? 6.75 22.5 -4.613 1 96.62 313 GLN A N 1
ATOM 2385 C CA . GLN A 1 313 ? 6.152 21.203 -4.879 1 96.62 313 GLN A CA 1
ATOM 2386 C C . GLN A 1 313 ? 5.57 21.141 -6.289 1 96.62 313 GLN A C 1
ATOM 2388 O O . GLN A 1 313 ? 5.773 20.156 -7.012 1 96.62 313 GLN A O 1
ATOM 2393 N N . ILE A 1 314 ? 4.82 22.156 -6.684 1 95.88 314 ILE A N 1
ATOM 2394 C CA . ILE A 1 314 ? 4.203 22.203 -8 1 95.88 314 ILE A CA 1
ATOM 2395 C C . ILE A 1 314 ? 5.281 22.141 -9.078 1 95.88 314 ILE A C 1
ATOM 2397 O O . ILE A 1 314 ? 5.176 21.359 -10.031 1 95.88 314 ILE A O 1
ATOM 2401 N N . LEU A 1 315 ? 6.336 22.875 -8.891 1 96.94 315 LEU A N 1
ATOM 2402 C CA . LEU A 1 315 ? 7.43 22.891 -9.859 1 96.94 315 LEU A CA 1
ATOM 2403 C C . LEU A 1 315 ? 8.117 21.531 -9.914 1 96.94 315 LEU A C 1
ATOM 2405 O O . LEU A 1 315 ? 8.312 20.969 -11 1 96.94 315 LEU A O 1
ATOM 2409 N N . PHE A 1 316 ? 8.422 20.969 -8.805 1 95.88 316 PHE A N 1
ATOM 2410 C CA . PHE A 1 316 ? 9.125 19.703 -8.727 1 95.88 316 PHE A CA 1
ATOM 2411 C C . PHE A 1 316 ? 8.312 18.594 -9.398 1 95.88 316 PHE A C 1
ATOM 2413 O O . PHE A 1 316 ? 8.844 17.844 -10.219 1 95.88 316 PHE A O 1
ATOM 2420 N N . GLU A 1 317 ? 7.062 18.5 -9.047 1 91.25 317 GLU A N 1
ATOM 2421 C CA . GLU A 1 317 ? 6.223 17.406 -9.516 1 91.25 317 GLU A CA 1
ATOM 2422 C C . GLU A 1 317 ? 5.918 17.547 -11.008 1 91.25 317 GLU A C 1
ATOM 2424 O O . GLU A 1 317 ? 5.414 16.609 -11.633 1 91.25 317 GLU A O 1
ATOM 2429 N N . ASN A 1 318 ? 6.258 18.734 -11.555 1 89.25 318 ASN A N 1
ATOM 2430 C CA . ASN A 1 318 ? 6.109 18.938 -12.992 1 89.25 318 ASN A CA 1
ATOM 2431 C C . ASN A 1 318 ? 7.457 18.906 -13.703 1 89.25 318 ASN A C 1
ATOM 2433 O O . ASN A 1 318 ? 7.574 19.359 -14.844 1 89.25 318 ASN A O 1
ATOM 2437 N N . GLY A 1 319 ? 8.516 18.438 -13.023 1 90.31 319 GLY A N 1
ATOM 2438 C CA . GLY A 1 319 ? 9.805 18.172 -13.641 1 90.31 319 GLY A CA 1
ATOM 2439 C C . GLY A 1 319 ? 10.719 19.391 -13.672 1 90.31 319 GLY A C 1
ATOM 2440 O O . GLY A 1 319 ? 11.789 19.344 -14.273 1 90.31 319 GLY A O 1
ATOM 2441 N N . LYS A 1 320 ? 10.266 20.453 -13.109 1 95.38 320 LYS A N 1
ATOM 2442 C CA . LYS A 1 320 ? 11.086 21.656 -13.047 1 95.38 320 LYS A CA 1
ATOM 2443 C C . LYS A 1 320 ? 11.914 21.703 -11.773 1 95.38 320 LYS A C 1
ATOM 2445 O O . LYS A 1 320 ? 11.727 22.594 -10.93 1 95.38 320 LYS A O 1
ATOM 2450 N N . PHE A 1 321 ? 12.922 20.906 -11.727 1 97 321 PHE A N 1
ATOM 2451 C CA . PHE A 1 321 ? 13.664 20.609 -10.5 1 97 321 PHE A CA 1
ATOM 2452 C C . PHE A 1 321 ? 14.477 21.828 -10.062 1 97 321 PHE A C 1
ATOM 2454 O O . PHE A 1 321 ? 14.391 22.25 -8.906 1 97 321 PHE A O 1
ATOM 2461 N N . GLU A 1 322 ? 15.234 22.375 -10.984 1 97.94 322 GLU A N 1
ATOM 2462 C CA . GLU A 1 322 ? 16.094 23.5 -10.656 1 97.94 322 GLU A CA 1
ATOM 2463 C C . GLU A 1 322 ? 15.273 24.703 -10.18 1 97.94 322 GLU A C 1
ATOM 2465 O O . GLU A 1 322 ? 15.641 25.359 -9.211 1 97.94 322 GLU A O 1
ATOM 2470 N N . ASP A 1 323 ? 14.125 24.938 -10.828 1 98.38 323 ASP A N 1
ATOM 2471 C CA . ASP A 1 323 ? 13.258 26.062 -10.5 1 98.38 323 ASP A CA 1
ATOM 2472 C C . ASP A 1 323 ? 12.594 25.875 -9.141 1 98.38 323 ASP A C 1
ATOM 2474 O O . ASP A 1 323 ? 12.18 26.844 -8.508 1 98.38 323 ASP A O 1
ATOM 2478 N N . SER A 1 324 ? 12.484 24.672 -8.695 1 98.5 324 SER A N 1
ATOM 2479 C CA . SER A 1 324 ? 11.797 24.375 -7.438 1 98.5 324 SER A CA 1
ATOM 2480 C C . SER A 1 324 ? 12.68 24.703 -6.238 1 98.5 324 SER A C 1
ATOM 2482 O O . SER A 1 324 ? 12.18 24.953 -5.141 1 98.5 324 SER A O 1
ATOM 2484 N N . ILE A 1 325 ? 13.984 24.672 -6.391 1 98.75 325 ILE A N 1
ATOM 2485 C CA . ILE A 1 325 ? 14.961 24.688 -5.309 1 98.75 325 ILE A CA 1
ATOM 2486 C C . ILE A 1 325 ? 14.883 26.016 -4.559 1 98.75 325 ILE A C 1
ATOM 2488 O O . ILE A 1 325 ? 14.805 26.047 -3.33 1 98.75 325 ILE A O 1
ATOM 2492 N N . PRO A 1 326 ? 14.859 27.234 -5.25 1 98.69 326 PRO A N 1
ATOM 2493 C CA . PRO A 1 326 ? 14.781 28.484 -4.492 1 98.69 326 PRO A CA 1
ATOM 2494 C C . PRO A 1 326 ? 13.531 28.562 -3.613 1 98.69 326 PRO A C 1
ATOM 2496 O O . PRO A 1 326 ? 13.586 29.109 -2.514 1 98.69 326 PRO A O 1
ATOM 2499 N N . HIS A 1 327 ? 12.453 28.016 -4.078 1 98.56 327 HIS A N 1
ATOM 2500 C CA . HIS A 1 327 ? 11.211 28.047 -3.303 1 98.56 327 HIS A CA 1
ATOM 2501 C C . HIS A 1 327 ? 11.305 27.125 -2.086 1 98.56 327 HIS A C 1
ATOM 2503 O O . HIS A 1 327 ? 10.922 27.516 -0.981 1 98.56 327 HIS A O 1
ATOM 2509 N N . HIS A 1 328 ? 11.836 25.938 -2.242 1 98.19 328 HIS A N 1
ATOM 2510 C CA . HIS A 1 328 ? 12.008 25.031 -1.114 1 98.19 328 HIS A CA 1
ATOM 2511 C C . HIS A 1 328 ? 13.008 25.578 -0.104 1 98.19 328 HIS A C 1
ATOM 2513 O O . HIS A 1 328 ? 12.844 25.406 1.104 1 98.19 328 HIS A O 1
ATOM 2519 N N . ARG A 1 329 ? 14.07 26.234 -0.561 1 98.38 329 ARG A N 1
ATOM 2520 C CA . ARG A 1 329 ? 15.031 26.859 0.345 1 98.38 329 ARG A CA 1
ATOM 2521 C C . ARG A 1 329 ? 14.359 27.953 1.173 1 98.38 329 ARG A C 1
ATOM 2523 O O . ARG A 1 329 ? 14.578 28.047 2.383 1 98.38 329 ARG A O 1
ATOM 2530 N N . LYS A 1 330 ? 13.586 28.734 0.518 1 98.06 330 LYS A N 1
ATOM 2531 C CA . LYS A 1 330 ? 12.883 29.812 1.214 1 98.06 330 LYS A CA 1
ATOM 2532 C C . LYS A 1 330 ? 11.898 29.25 2.236 1 98.06 330 LYS A C 1
ATOM 2534 O O . LYS A 1 330 ? 11.766 29.797 3.338 1 98.06 330 LYS A O 1
ATOM 2539 N N . ALA A 1 331 ? 11.148 28.203 1.847 1 97.94 331 ALA A N 1
ATOM 2540 C CA . ALA A 1 331 ? 10.234 27.562 2.785 1 97.94 331 ALA A CA 1
ATOM 2541 C C . ALA A 1 331 ? 10.961 27.125 4.055 1 97.94 331 ALA A C 1
ATOM 2543 O O . ALA A 1 331 ? 10.469 27.344 5.164 1 97.94 331 ALA A O 1
ATOM 2544 N N . LEU A 1 332 ? 12.141 26.562 3.904 1 96.75 332 LEU A N 1
ATOM 2545 C CA . LEU A 1 332 ? 12.93 26.094 5.043 1 96.75 332 LEU A CA 1
ATOM 2546 C C . LEU A 1 332 ? 13.438 27.281 5.867 1 96.75 332 LEU A C 1
ATOM 2548 O O . LEU A 1 332 ? 13.484 27.203 7.098 1 96.75 332 LEU A O 1
ATOM 2552 N N . GLU A 1 333 ? 13.797 28.328 5.227 1 96.44 333 GLU A N 1
ATOM 2553 C CA . GLU A 1 333 ? 14.297 29.531 5.895 1 96.44 333 GLU A CA 1
ATOM 2554 C C . GLU A 1 333 ? 13.203 30.172 6.754 1 96.44 333 GLU A C 1
ATOM 2556 O O . GLU A 1 333 ? 13.477 30.641 7.863 1 96.44 333 GLU A O 1
ATOM 2561 N N . LEU A 1 334 ? 12 30.156 6.246 1 95.75 334 LEU A N 1
ATOM 2562 C CA . LEU A 1 334 ? 10.898 30.875 6.871 1 95.75 334 LEU A CA 1
ATOM 2563 C C . LEU A 1 334 ? 10.25 30.016 7.961 1 95.75 334 LEU A C 1
ATOM 2565 O O . LEU A 1 334 ? 9.492 30.531 8.789 1 95.75 334 LEU A O 1
ATOM 2569 N N . SER A 1 335 ? 10.453 28.719 7.871 1 86.19 335 SER A N 1
ATOM 2570 C CA . SER A 1 335 ? 9.68 27.828 8.734 1 86.19 335 SER A CA 1
ATOM 2571 C C . SER A 1 335 ? 10.531 27.281 9.867 1 86.19 335 SER A C 1
ATOM 2573 O O . SER A 1 335 ? 11.758 27.391 9.844 1 86.19 335 SER A O 1
ATOM 2575 N N . THR A 1 336 ? 9.719 26.812 10.742 1 74.94 336 THR A N 1
ATOM 2576 C CA . THR A 1 336 ? 10.367 25.969 11.742 1 74.94 336 THR A CA 1
ATOM 2577 C C . THR A 1 336 ? 10.789 24.625 11.141 1 74.94 336 THR A C 1
ATOM 2579 O O . THR A 1 336 ? 10.25 24.219 10.109 1 74.94 336 THR A O 1
ATOM 2582 N N . LYS A 1 337 ? 11.656 24.062 11.75 1 84 337 LYS A N 1
ATOM 2583 C CA . LYS A 1 337 ? 12.273 22.828 11.273 1 84 337 LYS A CA 1
ATOM 2584 C C . LYS A 1 337 ? 11.273 21.672 11.258 1 84 337 LYS A C 1
ATOM 2586 O O . LYS A 1 337 ? 10.781 21.25 12.305 1 84 337 LYS A O 1
ATOM 2591 N N . HIS A 1 338 ? 10.742 21.391 10.164 1 92 338 HIS A N 1
ATOM 2592 C CA . HIS A 1 338 ? 9.906 20.219 9.906 1 92 338 HIS A CA 1
ATOM 2593 C C . HIS A 1 338 ? 10.594 19.25 8.953 1 92 338 HIS A C 1
ATOM 2595 O O . HIS A 1 338 ? 11.148 19.672 7.934 1 92 338 HIS A O 1
ATOM 2601 N N . SER A 1 339 ? 10.5 17.953 9.258 1 94.31 339 SER A N 1
ATOM 2602 C CA . SER A 1 339 ? 11.195 16.906 8.508 1 94.31 339 SER A CA 1
ATOM 2603 C C . SER A 1 339 ? 10.836 16.969 7.023 1 94.31 339 SER A C 1
ATOM 2605 O O . SER A 1 339 ? 11.711 16.891 6.16 1 94.31 339 SER A O 1
ATOM 2607 N N . LEU A 1 340 ? 9.562 17.203 6.711 1 94.5 340 LEU A N 1
ATOM 2608 C CA . LEU A 1 340 ? 9.07 17.156 5.336 1 94.5 340 LEU A CA 1
ATOM 2609 C C . LEU A 1 340 ? 9.656 18.297 4.508 1 94.5 340 LEU A C 1
ATOM 2611 O O . LEU A 1 340 ? 9.859 18.156 3.301 1 94.5 340 LEU A O 1
ATOM 2615 N N . LEU A 1 341 ? 9.922 19.406 5.098 1 97.31 341 LEU A N 1
ATOM 2616 C CA . LEU A 1 341 ? 10.477 20.531 4.359 1 97.31 341 LEU A CA 1
ATOM 2617 C C . LEU A 1 341 ? 11.922 20.266 3.957 1 97.31 341 LEU A C 1
ATOM 2619 O O . LEU A 1 341 ? 12.344 20.625 2.857 1 97.31 341 LEU A O 1
ATOM 2623 N N . TYR A 1 342 ? 12.68 19.578 4.855 1 97.88 342 TYR A N 1
ATOM 2624 C CA . TYR A 1 342 ? 14.023 19.125 4.504 1 97.88 342 TYR A CA 1
ATOM 2625 C C . TYR A 1 342 ? 13.984 18.156 3.338 1 97.88 342 TYR A C 1
ATOM 2627 O O . TYR A 1 342 ? 14.773 18.266 2.398 1 97.88 342 TYR A O 1
ATOM 2635 N N . VAL A 1 343 ? 13.07 17.25 3.389 1 97 343 VAL A N 1
ATOM 2636 C CA . VAL A 1 343 ? 12.961 16.203 2.377 1 97 343 VAL A CA 1
ATOM 2637 C C . VAL A 1 343 ? 12.609 16.828 1.027 1 97 343 VAL A C 1
ATOM 2639 O O . VAL A 1 343 ? 13.148 16.438 -0.007 1 97 343 VAL A O 1
ATOM 2642 N N . ASN A 1 344 ? 11.68 17.797 1.016 1 96.62 344 ASN A N 1
ATOM 2643 C CA . ASN A 1 344 ? 11.266 18.469 -0.218 1 96.62 344 ASN A CA 1
ATOM 2644 C C . ASN A 1 344 ? 12.453 19.094 -0.94 1 96.62 344 ASN A C 1
ATOM 2646 O O . ASN A 1 344 ? 12.609 18.922 -2.15 1 96.62 344 ASN A O 1
ATOM 2650 N N . LEU A 1 345 ? 13.234 19.766 -0.184 1 98.25 345 LEU A N 1
ATOM 2651 C CA . LEU A 1 345 ? 14.406 20.375 -0.798 1 98.25 345 LEU A CA 1
ATOM 2652 C C . LEU A 1 345 ? 15.398 19.312 -1.261 1 98.25 345 LEU A C 1
ATOM 2654 O O . LEU A 1 345 ? 15.938 19.406 -2.365 1 98.25 345 LEU A O 1
ATOM 2658 N N . ALA A 1 346 ? 15.617 18.312 -0.484 1 98.5 346 ALA A N 1
ATOM 2659 C CA . ALA A 1 346 ? 16.578 17.266 -0.798 1 98.5 346 ALA A CA 1
ATOM 2660 C C . ALA A 1 346 ? 16.203 16.547 -2.098 1 98.5 346 ALA A C 1
ATOM 2662 O O . ALA A 1 346 ? 17.062 16.297 -2.939 1 98.5 346 ALA A O 1
ATOM 2663 N N . GLN A 1 347 ? 14.977 16.266 -2.277 1 96.75 347 GLN A N 1
ATOM 2664 C CA . GLN A 1 347 ? 14.57 15.531 -3.473 1 96.75 347 GLN A CA 1
ATOM 2665 C C . GLN A 1 347 ? 14.812 16.359 -4.73 1 96.75 347 GLN A C 1
ATOM 2667 O O . GLN A 1 347 ? 15.18 15.82 -5.777 1 96.75 347 GLN A O 1
ATOM 2672 N N . SER A 1 348 ? 14.539 17.641 -4.633 1 97.88 348 SER A N 1
ATOM 2673 C CA . SER A 1 348 ? 14.828 18.531 -5.766 1 97.88 348 SER A CA 1
ATOM 2674 C C . SER A 1 348 ? 16.312 18.547 -6.074 1 97.88 348 SER A C 1
ATOM 2676 O O . SER A 1 348 ? 16.719 18.484 -7.242 1 97.88 348 SER A O 1
ATOM 2678 N N . LEU A 1 349 ? 17.141 18.594 -5.055 1 98.69 349 LEU A N 1
ATOM 2679 C CA . LEU A 1 349 ? 18.594 18.625 -5.227 1 98.69 349 LEU A CA 1
ATOM 2680 C C . LEU A 1 349 ? 19.078 17.328 -5.84 1 98.69 349 LEU A C 1
ATOM 2682 O O . LEU A 1 349 ? 19.922 17.344 -6.754 1 98.69 349 LEU A O 1
ATOM 2686 N N . ILE A 1 350 ? 18.578 16.188 -5.398 1 97.44 350 ILE A N 1
ATOM 2687 C CA . ILE A 1 350 ? 18.953 14.883 -5.93 1 97.44 350 ILE A CA 1
ATOM 2688 C C . ILE A 1 350 ? 18.688 14.844 -7.434 1 97.44 350 ILE A C 1
ATOM 2690 O O . ILE A 1 350 ? 19.453 14.25 -8.195 1 97.44 350 ILE A O 1
ATOM 2694 N N . SER A 1 351 ? 17.656 15.523 -7.848 1 95.75 351 SER A N 1
ATOM 2695 C CA . SER A 1 351 ? 17.203 15.477 -9.234 1 95.75 351 SER A CA 1
ATOM 2696 C C . SER A 1 351 ? 18.125 16.281 -10.141 1 95.75 351 SER A C 1
ATOM 2698 O O . SER A 1 351 ? 18.047 16.172 -11.367 1 95.75 351 SER A O 1
ATOM 2700 N N . LEU A 1 352 ? 19.016 17.094 -9.531 1 96.62 352 LEU A N 1
ATOM 2701 C CA . LEU A 1 352 ? 20 17.812 -10.328 1 96.62 352 LEU A CA 1
ATOM 2702 C C . LEU A 1 352 ? 21.141 16.891 -10.766 1 96.62 352 LEU A C 1
ATOM 2704 O O . LEU A 1 352 ? 21.891 17.203 -11.688 1 96.62 352 LEU A O 1
ATOM 2708 N N . LYS A 1 353 ? 21.406 15.812 -10.039 1 95 353 LYS A N 1
ATOM 2709 C CA . LYS A 1 353 ? 22.297 14.711 -10.383 1 95 353 LYS A CA 1
ATOM 2710 C C . LYS A 1 353 ? 23.75 15.156 -10.328 1 95 353 LYS A C 1
ATOM 2712 O O . LYS A 1 353 ? 24.609 14.586 -11.023 1 95 353 LYS A O 1
ATOM 2717 N N . THR A 1 354 ? 24.062 16.203 -9.602 1 96.88 354 THR A N 1
ATOM 2718 C CA . THR A 1 354 ? 25.453 16.609 -9.398 1 96.88 354 THR A CA 1
ATOM 2719 C C . THR A 1 354 ? 25.953 16.141 -8.047 1 96.88 354 THR A C 1
ATOM 2721 O O . THR A 1 354 ? 25.172 15.891 -7.129 1 96.88 354 THR A O 1
ATOM 2724 N N . LYS A 1 355 ? 27.234 16.016 -8.023 1 97.69 355 LYS A N 1
ATOM 2725 C CA . LYS A 1 355 ? 27.859 15.586 -6.773 1 97.69 355 LYS A CA 1
ATOM 2726 C C . LYS A 1 355 ? 27.547 16.562 -5.641 1 97.69 355 LYS A C 1
ATOM 2728 O O . LYS A 1 355 ? 27.141 16.141 -4.551 1 97.69 355 LYS A O 1
ATOM 2733 N N . GLU A 1 356 ? 27.719 17.844 -5.883 1 98.25 356 GLU A N 1
ATOM 2734 C CA . GLU A 1 356 ? 27.5 18.875 -4.875 1 98.25 356 GLU A CA 1
ATOM 2735 C C . GLU A 1 356 ? 26.047 18.859 -4.387 1 98.25 356 GLU A C 1
ATOM 2737 O O . GLU A 1 356 ? 25.797 18.969 -3.188 1 98.25 356 GLU A O 1
ATOM 2742 N N . ALA A 1 357 ? 25.125 18.734 -5.277 1 98.62 357 ALA A N 1
ATOM 2743 C CA . ALA A 1 357 ? 23.703 18.703 -4.93 1 98.62 357 ALA A CA 1
ATOM 2744 C C . ALA A 1 357 ? 23.375 17.484 -4.074 1 98.62 357 ALA A C 1
ATOM 2746 O O . ALA A 1 357 ? 22.609 17.578 -3.121 1 98.62 357 ALA A O 1
ATOM 2747 N N . ASN A 1 358 ? 23.953 16.359 -4.438 1 98.5 358 ASN A N 1
ATOM 2748 C CA . ASN A 1 358 ? 23.703 15.141 -3.68 1 98.5 358 ASN A CA 1
ATOM 2749 C C . ASN A 1 358 ? 24.312 15.211 -2.285 1 98.5 358 ASN A C 1
ATOM 2751 O O . ASN A 1 358 ? 23.75 14.68 -1.326 1 98.5 358 ASN A O 1
ATOM 2755 N N . GLU A 1 359 ? 25.438 15.82 -2.154 1 98.75 359 GLU A N 1
ATOM 2756 C CA . GLU A 1 359 ? 26.031 16.016 -0.841 1 98.75 359 GLU A CA 1
ATOM 2757 C C . GLU A 1 359 ? 25.172 16.922 0.036 1 98.75 359 GLU A C 1
ATOM 2759 O O . GLU A 1 359 ? 24.969 16.641 1.219 1 98.75 359 GLU A O 1
ATOM 2764 N N . GLU A 1 360 ? 24.734 18 -0.541 1 98.75 360 GLU A N 1
ATOM 2765 C CA . GLU A 1 360 ? 23.828 18.859 0.206 1 98.75 360 GLU A CA 1
ATOM 2766 C C . GLU A 1 360 ? 22.547 18.125 0.58 1 98.75 360 GLU A C 1
ATOM 2768 O O . GLU A 1 360 ? 22.047 18.266 1.696 1 98.75 360 GLU A O 1
ATOM 2773 N N . ALA A 1 361 ? 22 17.344 -0.37 1 98.81 361 ALA A N 1
ATOM 2774 C CA . ALA A 1 361 ? 20.797 16.547 -0.102 1 98.81 361 ALA A CA 1
ATOM 2775 C C . ALA A 1 361 ? 21.016 15.602 1.072 1 98.81 361 ALA A C 1
ATOM 2777 O O . ALA A 1 361 ? 20.141 15.461 1.933 1 98.81 361 ALA A O 1
ATOM 2778 N N . GLU A 1 362 ? 22.156 14.953 1.074 1 98.69 362 GLU A N 1
ATOM 2779 C CA . GLU A 1 362 ? 22.469 14.055 2.182 1 98.69 362 GLU A CA 1
ATOM 2780 C C . GLU A 1 362 ? 22.422 14.789 3.52 1 98.69 362 GLU A C 1
ATOM 2782 O O . GLU A 1 362 ? 21.859 14.273 4.492 1 98.69 362 GLU A O 1
ATOM 2787 N N . THR A 1 363 ? 23 15.945 3.605 1 98.56 363 THR A N 1
ATOM 2788 C CA . THR A 1 363 ? 23.016 16.75 4.828 1 98.56 363 THR A CA 1
ATOM 2789 C C . THR A 1 363 ? 21.594 17.078 5.266 1 98.56 363 THR A C 1
ATOM 2791 O O . THR A 1 363 ? 21.25 16.969 6.445 1 98.56 363 THR A O 1
ATOM 2794 N N . LEU A 1 364 ? 20.797 17.516 4.301 1 98.44 364 LEU A N 1
ATOM 2795 C CA . LEU A 1 364 ? 19.406 17.859 4.582 1 98.44 364 LEU A CA 1
ATOM 2796 C C . LEU A 1 364 ? 18.641 16.641 5.062 1 98.44 364 LEU A C 1
ATOM 2798 O O . LEU A 1 364 ? 17.844 16.734 6 1 98.44 364 LEU A O 1
ATOM 2802 N N . LEU A 1 365 ? 18.844 15.484 4.398 1 98.5 365 LEU A N 1
ATOM 2803 C CA . LEU A 1 365 ? 18.156 14.258 4.773 1 98.5 365 LEU A CA 1
ATOM 2804 C C . LEU A 1 365 ? 18.594 13.789 6.16 1 98.5 365 LEU A C 1
ATOM 2806 O O . LEU A 1 365 ? 17.781 13.227 6.906 1 98.5 365 LEU A O 1
ATOM 2810 N N . HIS A 1 366 ? 19.828 14.023 6.551 1 98.44 366 HIS A N 1
ATOM 2811 C CA . HIS A 1 366 ? 20.25 13.758 7.922 1 98.44 366 HIS A CA 1
ATOM 2812 C C . HIS A 1 366 ? 19.453 14.594 8.914 1 98.44 366 HIS A C 1
ATOM 2814 O O . HIS A 1 366 ? 19.031 14.094 9.961 1 98.44 366 HIS A O 1
ATOM 2820 N N . GLN A 1 367 ? 19.281 15.859 8.594 1 97.62 367 GLN A N 1
ATOM 2821 C CA . GLN A 1 367 ? 18.5 16.719 9.469 1 97.62 367 GLN A CA 1
ATOM 2822 C C . GLN A 1 367 ? 17.047 16.219 9.578 1 97.62 367 GLN A C 1
ATOM 2824 O O . GLN A 1 367 ? 16.484 16.203 10.664 1 97.62 367 GLN A O 1
ATOM 2829 N N . ALA A 1 368 ? 16.469 15.828 8.406 1 97.12 368 ALA A N 1
ATOM 2830 C CA . ALA A 1 368 ? 15.109 15.281 8.406 1 97.12 368 ALA A CA 1
ATOM 2831 C C . ALA A 1 368 ? 15.008 14.055 9.305 1 97.12 368 ALA A C 1
ATOM 2833 O O . ALA A 1 368 ? 14.039 13.906 10.055 1 97.12 368 ALA A O 1
ATOM 2834 N N . LEU A 1 369 ? 16.047 13.219 9.289 1 96.19 369 LEU A N 1
ATOM 2835 C CA . LEU A 1 369 ? 16.016 11.93 9.961 1 96.19 369 LEU A CA 1
ATOM 2836 C C . LEU A 1 369 ? 16.375 12.078 11.438 1 96.19 369 LEU A C 1
ATOM 2838 O O . LEU A 1 369 ? 16.109 11.172 12.234 1 96.19 369 LEU A O 1
ATOM 2842 N N . ILE A 1 370 ? 16.984 13.172 11.844 1 96 370 ILE A N 1
ATOM 2843 C CA . ILE A 1 370 ? 17.141 13.508 13.25 1 96 370 ILE A CA 1
ATOM 2844 C C . ILE A 1 370 ? 15.781 13.836 13.859 1 96 370 ILE A C 1
ATOM 2846 O O . ILE A 1 370 ? 15.461 13.391 14.961 1 96 370 ILE A O 1
ATOM 2850 N N . LEU A 1 371 ? 15.031 14.539 13.07 1 92.62 371 LEU A N 1
ATOM 2851 C CA . LEU A 1 371 ? 13.703 14.938 13.531 1 92.62 371 LEU A CA 1
ATOM 2852 C C . LEU A 1 371 ? 12.742 13.758 13.5 1 92.62 371 LEU A C 1
ATOM 2854 O O . LEU A 1 371 ? 11.891 13.633 14.383 1 92.62 371 LEU A O 1
ATOM 2858 N N . GLU A 1 372 ? 12.859 12.945 12.484 1 91.56 372 GLU A N 1
ATOM 2859 C CA . GLU A 1 372 ? 11.992 11.781 12.312 1 91.56 372 GLU A CA 1
ATOM 2860 C C . GLU A 1 372 ? 12.789 10.562 11.867 1 91.56 372 GLU A C 1
ATOM 2862 O O . GLU A 1 372 ? 12.781 10.203 10.688 1 91.56 372 GLU A O 1
ATOM 2867 N N . PRO A 1 373 ? 13.312 9.836 12.789 1 91.62 373 PRO A N 1
ATOM 2868 C CA . PRO A 1 373 ? 14.211 8.719 12.453 1 91.62 373 PRO A CA 1
ATOM 2869 C C . PRO A 1 373 ? 13.492 7.59 11.727 1 91.62 373 PRO A C 1
ATOM 2871 O O . PRO A 1 373 ? 14.133 6.789 11.039 1 91.62 373 PRO A O 1
ATOM 2874 N N . ASP A 1 374 ? 12.203 7.57 11.766 1 85.12 374 ASP A N 1
ATOM 2875 C CA . ASP A 1 374 ? 11.461 6.465 11.164 1 85.12 374 ASP A CA 1
ATOM 2876 C C . ASP A 1 374 ? 10.766 6.902 9.883 1 85.12 374 ASP A C 1
ATOM 2878 O O . ASP A 1 374 ? 9.844 6.234 9.406 1 85.12 374 ASP A O 1
ATOM 2882 N N . ASN A 1 375 ? 11.141 8.047 9.367 1 89.06 375 ASN A N 1
ATOM 2883 C CA . ASN A 1 375 ? 10.594 8.531 8.102 1 89.06 375 ASN A CA 1
ATOM 2884 C C . ASN A 1 375 ? 11.109 7.711 6.918 1 89.06 375 ASN A C 1
ATOM 2886 O O . ASN A 1 375 ? 12.211 7.953 6.422 1 89.06 375 ASN A O 1
ATOM 2890 N N . GLY A 1 376 ? 10.273 6.723 6.492 1 87.38 376 GLY A N 1
ATOM 2891 C CA . GLY A 1 376 ? 10.68 5.805 5.438 1 87.38 376 GLY A CA 1
ATOM 2892 C C . GLY A 1 376 ? 10.977 6.5 4.125 1 87.38 376 GLY A C 1
ATOM 2893 O O . GLY A 1 376 ? 11.875 6.09 3.387 1 87.38 376 GLY A O 1
ATOM 2894 N N . TYR A 1 377 ? 10.273 7.527 3.805 1 87.62 377 TYR A N 1
ATOM 2895 C CA . TYR A 1 377 ? 10.492 8.258 2.562 1 87.62 377 TYR A CA 1
ATOM 2896 C C . TYR A 1 377 ? 11.82 9 2.594 1 87.62 377 TYR A C 1
ATOM 2898 O O . TYR A 1 377 ? 12.539 9.047 1.592 1 87.62 377 TYR A O 1
ATOM 2906 N N . ALA A 1 378 ? 12.07 9.594 3.73 1 93.75 378 ALA A N 1
ATOM 2907 C CA . ALA A 1 378 ? 13.359 10.258 3.871 1 93.75 378 ALA A CA 1
ATOM 2908 C C . ALA A 1 378 ? 14.508 9.273 3.688 1 93.75 378 ALA A C 1
ATOM 2910 O O . ALA A 1 378 ? 15.5 9.578 3.021 1 93.75 378 ALA A O 1
ATOM 2911 N N . TRP A 1 379 ? 14.344 8.117 4.246 1 94.38 379 TRP A N 1
ATOM 2912 C CA . TRP A 1 379 ? 15.352 7.078 4.086 1 94.38 379 TRP A CA 1
ATOM 2913 C C . TRP A 1 379 ? 15.469 6.645 2.627 1 94.38 379 TRP A C 1
ATOM 2915 O O . TRP A 1 379 ? 16.562 6.363 2.139 1 94.38 379 TRP A O 1
ATOM 2925 N N . GLN A 1 380 ? 14.367 6.578 1.951 1 92.19 380 GLN A N 1
ATOM 2926 C CA . GLN A 1 380 ? 14.398 6.25 0.53 1 92.19 380 GLN A CA 1
ATOM 2927 C C . GLN A 1 380 ? 15.172 7.305 -0.258 1 92.19 380 GLN A C 1
ATOM 2929 O O . GLN A 1 380 ? 16 6.973 -1.101 1 92.19 380 GLN A O 1
ATOM 2934 N N . GLN A 1 381 ? 14.875 8.547 0.017 1 94.56 381 GLN A N 1
ATOM 2935 C CA . GLN A 1 381 ? 15.617 9.609 -0.647 1 94.56 381 GLN A CA 1
ATOM 2936 C C . GLN A 1 381 ? 17.094 9.539 -0.307 1 94.56 381 GLN A C 1
ATOM 2938 O O . GLN A 1 381 ? 17.953 9.781 -1.168 1 94.56 381 GLN A O 1
ATOM 2943 N N . MET A 1 382 ? 17.375 9.211 0.961 1 97.62 382 MET A N 1
ATOM 2944 C CA . MET A 1 382 ? 18.75 9.047 1.383 1 97.62 382 MET A CA 1
ATOM 2945 C C . MET A 1 382 ? 19.453 7.973 0.55 1 97.62 382 MET A C 1
ATOM 2947 O O . MET A 1 382 ? 20.594 8.148 0.137 1 97.62 382 MET A O 1
ATOM 2951 N N . SER A 1 383 ? 18.766 6.898 0.29 1 96.44 383 SER A N 1
ATOM 2952 C CA . SER A 1 383 ? 19.328 5.832 -0.528 1 96.44 383 SER A CA 1
ATOM 2953 C C . SER A 1 383 ? 19.672 6.332 -1.929 1 96.44 383 SER A C 1
ATOM 2955 O O . SER A 1 383 ? 20.703 5.957 -2.496 1 96.44 383 SER A O 1
ATOM 2957 N N . PHE A 1 384 ? 18.844 7.172 -2.5 1 94.06 384 PHE A N 1
ATOM 2958 C CA . PHE A 1 384 ? 19.094 7.719 -3.828 1 94.06 384 PHE A CA 1
ATOM 2959 C C . PHE A 1 384 ? 20.328 8.625 -3.812 1 94.06 384 PHE A C 1
ATOM 2961 O O . PHE A 1 384 ? 21.203 8.508 -4.68 1 94.06 384 PHE A O 1
ATOM 2968 N N . ALA A 1 385 ? 20.391 9.508 -2.816 1 97.44 385 ALA A N 1
ATOM 2969 C CA . ALA A 1 385 ? 21.516 10.438 -2.725 1 97.44 385 ALA A CA 1
ATOM 2970 C C . ALA A 1 385 ? 22.828 9.68 -2.561 1 97.44 385 ALA A C 1
ATOM 2972 O O . ALA A 1 385 ? 23.812 9.945 -3.273 1 97.44 385 ALA A O 1
ATOM 2973 N N . LEU A 1 386 ? 22.859 8.703 -1.678 1 97.44 386 LEU A N 1
ATOM 2974 C CA . LEU A 1 386 ? 24.062 7.934 -1.397 1 97.44 386 LEU A CA 1
ATOM 2975 C C . LEU A 1 386 ? 24.453 7.086 -2.604 1 97.44 386 LEU A C 1
ATOM 2977 O O . LEU A 1 386 ? 25.641 6.965 -2.92 1 97.44 386 LEU A O 1
ATOM 2981 N N . GLY A 1 387 ? 23.438 6.512 -3.219 1 94.5 387 GLY A N 1
ATOM 2982 C CA . GLY A 1 387 ? 23.719 5.773 -4.441 1 94.5 387 GLY A CA 1
ATOM 2983 C C . GLY A 1 387 ? 24.359 6.633 -5.52 1 94.5 387 GLY A C 1
ATOM 2984 O O . GLY A 1 387 ? 25.328 6.211 -6.164 1 94.5 387 GLY A O 1
ATOM 2985 N N . ALA A 1 388 ? 23.891 7.824 -5.656 1 94.12 388 ALA A N 1
ATOM 2986 C CA . ALA A 1 388 ? 24.422 8.75 -6.652 1 94.12 388 ALA A CA 1
ATOM 2987 C C . ALA A 1 388 ? 25.844 9.172 -6.316 1 94.12 388 ALA A C 1
ATOM 2989 O O . ALA A 1 388 ? 26.625 9.508 -7.207 1 94.12 388 ALA A O 1
ATOM 2990 N N . LEU A 1 389 ? 26.188 9.094 -5.066 1 96.19 389 LEU A N 1
ATOM 2991 C CA . LEU A 1 389 ? 27.531 9.461 -4.598 1 96.19 389 LEU A CA 1
ATOM 2992 C C . LEU A 1 389 ? 28.469 8.266 -4.633 1 96.19 389 LEU A C 1
ATOM 2994 O O . LEU A 1 389 ? 29.625 8.367 -4.234 1 96.19 389 LEU A O 1
ATOM 2998 N N . GLY A 1 390 ? 27.922 7.117 -5.043 1 94 390 GLY A N 1
ATOM 2999 C CA . GLY A 1 390 ? 28.75 5.922 -5.148 1 94 390 GLY A CA 1
ATOM 3000 C C . GLY A 1 390 ? 28.953 5.219 -3.822 1 94 390 GLY A C 1
ATOM 3001 O O . GLY A 1 390 ? 29.797 4.32 -3.713 1 94 390 GLY A O 1
ATOM 3002 N N . ARG A 1 391 ? 28.297 5.695 -2.82 1 96.25 391 ARG A N 1
ATOM 3003 C CA . ARG A 1 391 ? 28.359 5.051 -1.511 1 96.25 391 ARG A CA 1
ATOM 3004 C C . ARG A 1 391 ? 27.312 3.957 -1.385 1 96.25 391 ARG A C 1
ATOM 3006 O O . ARG A 1 391 ? 26.406 4.059 -0.562 1 96.25 391 ARG A O 1
ATOM 3013 N N . ASN A 1 392 ? 27.562 2.895 -2.066 1 94.94 392 ASN A N 1
ATOM 3014 C CA . ASN A 1 392 ? 26.562 1.877 -2.342 1 94.94 392 ASN A CA 1
ATOM 3015 C C . ASN A 1 392 ? 26.172 1.113 -1.077 1 94.94 392 ASN A C 1
ATOM 3017 O O . ASN A 1 392 ? 25 0.813 -0.862 1 94.94 392 ASN A O 1
ATOM 3021 N N . ALA A 1 393 ? 27.125 0.754 -0.24 1 96.19 393 ALA A N 1
ATOM 3022 C CA . ALA A 1 393 ? 26.812 0.026 0.988 1 96.19 393 ALA A CA 1
ATOM 3023 C C . ALA A 1 393 ? 25.891 0.841 1.894 1 96.19 393 ALA A C 1
ATOM 3025 O O . ALA A 1 393 ? 24.953 0.306 2.467 1 96.19 393 ALA A O 1
ATOM 3026 N N . GLU A 1 394 ? 26.219 2.109 2.016 1 97.75 394 GLU A N 1
ATOM 3027 C CA . GLU A 1 394 ? 25.391 2.99 2.818 1 97.75 394 GLU A CA 1
ATOM 3028 C C . GLU A 1 394 ? 24 3.168 2.184 1 97.75 394 GLU A C 1
ATOM 3030 O O . GLU A 1 394 ? 23 3.309 2.889 1 97.75 394 GLU A O 1
ATOM 3035 N N . ALA A 1 395 ? 23.953 3.23 0.86 1 97.12 395 ALA A N 1
ATOM 3036 C CA . ALA A 1 395 ? 22.688 3.311 0.15 1 97.12 395 ALA A CA 1
ATOM 3037 C C . ALA A 1 395 ? 21.812 2.082 0.431 1 97.12 395 ALA A C 1
ATOM 3039 O O . ALA A 1 395 ? 20.609 2.199 0.621 1 97.12 395 ALA A O 1
ATOM 3040 N N . GLU A 1 396 ? 22.422 0.926 0.434 1 96.19 396 GLU A N 1
ATOM 3041 C CA . GLU A 1 396 ? 21.719 -0.307 0.754 1 96.19 396 GLU A CA 1
ATOM 3042 C C . GLU A 1 396 ? 21.172 -0.281 2.184 1 96.19 396 GLU A C 1
ATOM 3044 O O . GLU A 1 396 ? 20.047 -0.7 2.438 1 96.19 396 GLU A O 1
ATOM 3049 N N . LEU A 1 397 ? 22 0.199 3.092 1 97.5 397 LEU A N 1
ATOM 3050 C CA . LEU A 1 397 ? 21.531 0.348 4.465 1 97.5 397 LEU A CA 1
ATOM 3051 C C . LEU A 1 397 ? 20.344 1.297 4.527 1 97.5 397 LEU A C 1
ATOM 3053 O O . LEU A 1 397 ? 19.359 1.033 5.238 1 97.5 397 LEU A O 1
ATOM 3057 N N . ALA A 1 398 ? 20.438 2.432 3.82 1 97.31 398 ALA A N 1
ATOM 3058 C CA . ALA A 1 398 ? 19.328 3.379 3.783 1 97.31 398 ALA A CA 1
ATOM 3059 C C . ALA A 1 398 ? 18.062 2.73 3.209 1 97.31 398 ALA A C 1
ATOM 3061 O O . ALA A 1 398 ? 16.953 2.996 3.672 1 97.31 398 ALA A O 1
ATOM 3062 N N . THR A 1 399 ? 18.219 1.896 2.193 1 94.75 399 THR A N 1
ATOM 3063 C CA . THR A 1 399 ? 17.094 1.139 1.652 1 94.75 399 THR A CA 1
ATOM 3064 C C . THR A 1 399 ? 16.5 0.211 2.711 1 94.75 399 THR A C 1
ATOM 3066 O O . THR A 1 399 ? 15.281 0.102 2.842 1 94.75 399 THR A O 1
ATOM 3069 N N . ALA A 1 400 ? 17.375 -0.47 3.445 1 94.94 400 ALA A N 1
ATOM 3070 C CA . ALA A 1 400 ? 16.938 -1.337 4.535 1 94.94 400 ALA A CA 1
ATOM 3071 C C . ALA A 1 400 ? 16.125 -0.551 5.566 1 94.94 400 ALA A C 1
ATOM 3073 O O . ALA A 1 400 ? 15.07 -0.999 6.012 1 94.94 400 ALA A O 1
ATOM 3074 N N . GLU A 1 401 ? 16.656 0.605 5.914 1 93.88 401 GLU A N 1
ATOM 3075 C CA . GLU A 1 401 ? 15.977 1.478 6.863 1 93.88 401 GLU A CA 1
ATOM 3076 C C . GLU A 1 401 ? 14.594 1.888 6.348 1 93.88 401 GLU A C 1
ATOM 3078 O O . GLU A 1 401 ? 13.617 1.885 7.098 1 93.88 401 GLU A O 1
ATOM 3083 N N . SER A 1 402 ? 14.547 2.271 5.086 1 89.75 402 SER A N 1
ATOM 3084 C CA . SER A 1 402 ? 13.273 2.646 4.473 1 89.75 402 SER A CA 1
ATOM 3085 C C . SER A 1 402 ? 12.273 1.499 4.527 1 89.75 402 SER A C 1
ATOM 3087 O O . SER A 1 402 ? 11.125 1.689 4.934 1 89.75 402 SER A O 1
ATOM 3089 N N . ALA A 1 403 ? 12.734 0.33 4.141 1 84.19 403 ALA A N 1
ATOM 3090 C CA . ALA A 1 403 ? 11.875 -0.851 4.156 1 84.19 403 ALA A CA 1
ATOM 3091 C C . ALA A 1 403 ? 11.438 -1.189 5.578 1 84.19 403 ALA A C 1
ATOM 3093 O O . ALA A 1 403 ? 10.273 -1.522 5.816 1 84.19 403 ALA A O 1
ATOM 3094 N N . TYR A 1 404 ? 12.367 -1.099 6.504 1 84.75 404 TYR A N 1
ATOM 3095 C CA . TYR A 1 404 ? 12.078 -1.372 7.906 1 84.75 404 TYR A CA 1
ATOM 3096 C C . TYR A 1 404 ? 11.008 -0.423 8.438 1 84.75 404 TYR A C 1
ATOM 3098 O O . TYR A 1 404 ? 10.078 -0.847 9.125 1 84.75 404 TYR A O 1
ATOM 3106 N N . ALA A 1 405 ? 11.148 0.79 8.039 1 79.75 405 ALA A N 1
ATOM 3107 C CA . ALA A 1 405 ? 10.25 1.834 8.523 1 79.75 405 ALA A CA 1
ATOM 3108 C C . ALA A 1 405 ? 8.812 1.575 8.07 1 79.75 405 ALA A C 1
ATOM 3110 O O . ALA A 1 405 ? 7.863 1.898 8.789 1 79.75 405 ALA A O 1
ATOM 3111 N N . ILE A 1 406 ? 8.703 0.939 6.934 1 72.56 406 ILE A N 1
ATOM 3112 C CA . ILE A 1 406 ? 7.348 0.748 6.43 1 72.56 406 ILE A CA 1
ATOM 3113 C C . ILE A 1 406 ? 6.895 -0.684 6.703 1 72.56 406 ILE A C 1
ATOM 3115 O O . ILE A 1 406 ? 5.828 -1.102 6.242 1 72.56 406 ILE A O 1
ATOM 3119 N N . GLY A 1 407 ? 7.652 -1.453 7.375 1 72.69 407 GLY A N 1
ATOM 3120 C CA . GLY A 1 407 ? 7.27 -2.781 7.828 1 72.69 407 GLY A CA 1
ATOM 3121 C C . GLY A 1 407 ? 7.523 -3.861 6.797 1 72.69 407 GLY A C 1
ATOM 3122 O O . GLY A 1 407 ? 7.07 -4.996 6.953 1 72.69 407 GLY A O 1
ATOM 3123 N N . ASP A 1 408 ? 8.164 -3.475 5.742 1 74.69 408 ASP A N 1
ATOM 3124 C CA . ASP A 1 408 ? 8.586 -4.484 4.781 1 74.69 408 ASP A CA 1
ATOM 3125 C C . ASP A 1 408 ? 9.836 -5.215 5.27 1 74.69 408 ASP A C 1
ATOM 3127 O O . ASP A 1 408 ? 10.938 -4.992 4.754 1 74.69 408 ASP A O 1
ATOM 3131 N N . TYR A 1 409 ? 9.602 -6.113 6.172 1 79 409 TYR A N 1
ATOM 3132 C CA . TYR A 1 409 ? 10.695 -6.703 6.934 1 79 409 TYR A CA 1
ATOM 3133 C C . TYR A 1 409 ? 11.539 -7.625 6.055 1 79 409 TYR A C 1
ATOM 3135 O O . TYR A 1 409 ? 12.75 -7.738 6.246 1 79 409 TYR A O 1
ATOM 3143 N N . VAL A 1 410 ? 10.93 -8.32 5.133 1 78.31 410 VAL A N 1
ATOM 3144 C CA . VAL A 1 410 ? 11.703 -9.18 4.238 1 78.31 410 VAL A CA 1
ATOM 3145 C C . VAL A 1 410 ? 12.688 -8.336 3.438 1 78.31 410 VAL A C 1
ATOM 3147 O O . VAL A 1 410 ? 13.891 -8.633 3.41 1 78.31 410 VAL A O 1
ATOM 3150 N N . ARG A 1 411 ? 12.164 -7.277 2.82 1 85.25 411 ARG A N 1
ATOM 3151 C CA . ARG A 1 411 ? 13.039 -6.387 2.057 1 85.25 411 ARG A CA 1
ATOM 3152 C C . ARG A 1 411 ? 14.094 -5.746 2.953 1 85.25 411 ARG A C 1
ATOM 3154 O O . ARG A 1 411 ? 15.25 -5.605 2.555 1 85.25 411 ARG A O 1
ATOM 3161 N N . ALA A 1 412 ? 13.617 -5.359 4.133 1 89.44 412 ALA A N 1
ATOM 3162 C CA . ALA A 1 412 ? 14.562 -4.773 5.086 1 89.44 412 ALA A CA 1
ATOM 3163 C C . ALA A 1 412 ? 15.703 -5.738 5.383 1 89.44 412 ALA A C 1
ATOM 3165 O O . ALA A 1 412 ? 16.875 -5.34 5.395 1 89.44 412 ALA A O 1
ATOM 3166 N N . ASN A 1 413 ? 15.367 -6.965 5.555 1 89.88 413 ASN A N 1
ATOM 3167 C CA . ASN A 1 413 ? 16.375 -7.969 5.863 1 89.88 413 ASN A CA 1
ATOM 3168 C C . ASN A 1 413 ? 17.328 -8.195 4.688 1 89.88 413 ASN A C 1
ATOM 3170 O O . ASN A 1 413 ? 18.531 -8.312 4.875 1 89.88 413 ASN A O 1
ATOM 3174 N N . VAL A 1 414 ? 16.812 -8.281 3.535 1 90.44 414 VAL A N 1
ATOM 3175 C CA . VAL A 1 414 ? 17.609 -8.508 2.336 1 90.44 414 VAL A CA 1
ATOM 3176 C C . VAL A 1 414 ? 18.609 -7.375 2.166 1 90.44 414 VAL A C 1
ATOM 3178 O O . VAL A 1 414 ? 19.812 -7.617 2.023 1 90.44 414 VAL A O 1
ATOM 3181 N N . PHE A 1 415 ? 18.156 -6.16 2.244 1 94.25 415 PHE A N 1
ATOM 3182 C CA . PHE A 1 415 ? 19.047 -5.027 1.99 1 94.25 415 PHE A CA 1
ATOM 3183 C C . PHE A 1 415 ? 20 -4.809 3.16 1 94.25 415 PHE A C 1
ATOM 3185 O O . PHE A 1 415 ? 21.141 -4.383 2.969 1 94.25 415 PHE A O 1
ATOM 3192 N N . ALA A 1 416 ? 19.516 -5.113 4.371 1 96.19 416 ALA A N 1
ATOM 3193 C CA . ALA A 1 416 ? 20.438 -5.082 5.5 1 96.19 416 ALA A CA 1
ATOM 3194 C C . ALA A 1 416 ? 21.562 -6.09 5.312 1 96.19 416 ALA A C 1
ATOM 3196 O O . ALA A 1 416 ? 22.734 -5.785 5.574 1 96.19 416 ALA A O 1
ATOM 3197 N N . SER A 1 417 ? 21.234 -7.258 4.875 1 93.81 417 SER A N 1
ATOM 3198 C CA . SER A 1 417 ? 22.219 -8.305 4.637 1 93.81 417 SER A CA 1
ATOM 3199 C C . SER A 1 417 ? 23.203 -7.906 3.537 1 93.81 417 SER A C 1
ATOM 3201 O O . SER A 1 417 ? 24.406 -8.117 3.668 1 93.81 417 SER A O 1
ATOM 3203 N N . ARG A 1 418 ? 22.672 -7.34 2.471 1 93.69 418 ARG A N 1
ATOM 3204 C CA . ARG A 1 418 ? 23.531 -6.832 1.401 1 93.69 418 ARG A CA 1
ATOM 3205 C C . ARG A 1 418 ? 24.5 -5.773 1.928 1 93.69 418 ARG A C 1
ATOM 3207 O O . ARG A 1 418 ? 25.688 -5.809 1.62 1 93.69 418 ARG A O 1
ATOM 3214 N N . ALA A 1 419 ? 23.969 -4.832 2.732 1 96.44 419 ALA A N 1
ATOM 3215 C CA . ALA A 1 419 ? 24.781 -3.752 3.275 1 96.44 419 ALA A CA 1
ATOM 3216 C C . ALA A 1 419 ? 25.906 -4.301 4.148 1 96.44 419 ALA A C 1
ATOM 3218 O O . ALA A 1 419 ? 27.047 -3.842 4.062 1 96.44 419 ALA A O 1
ATOM 3219 N N . LYS A 1 420 ? 25.609 -5.293 4.934 1 94.88 420 LYS A N 1
ATOM 3220 C CA . LYS A 1 420 ? 26.562 -5.879 5.871 1 94.88 420 LYS A CA 1
ATOM 3221 C C . LYS A 1 420 ? 27.75 -6.473 5.133 1 94.88 420 LYS A C 1
ATOM 3223 O O . LYS A 1 420 ? 28.875 -6.465 5.648 1 94.88 420 LYS A O 1
ATOM 3228 N N . GLU A 1 421 ? 27.516 -6.949 3.988 1 93 421 GLU A N 1
ATOM 3229 C CA . GLU A 1 421 ? 28.578 -7.586 3.211 1 93 421 GLU A CA 1
ATOM 3230 C C . GLU A 1 421 ? 29.672 -6.586 2.842 1 93 421 GLU A C 1
ATOM 3232 O O . GLU A 1 421 ? 30.828 -6.957 2.695 1 93 421 GLU A O 1
ATOM 3237 N N . ASP A 1 422 ? 29.328 -5.289 2.758 1 93.94 422 ASP A N 1
ATOM 3238 C CA . ASP A 1 422 ? 30.281 -4.328 2.211 1 93.94 422 ASP A CA 1
ATOM 3239 C C . ASP A 1 422 ? 30.625 -3.26 3.244 1 93.94 422 ASP A C 1
ATOM 3241 O O . ASP A 1 422 ? 31.562 -2.477 3.039 1 93.94 422 ASP A O 1
ATOM 3245 N N . LEU A 1 423 ? 29.891 -3.264 4.367 1 95.38 423 LEU A N 1
ATOM 3246 C CA . LEU A 1 423 ? 30.234 -2.336 5.441 1 95.38 423 LEU A CA 1
ATOM 3247 C C . LEU A 1 423 ? 31.312 -2.922 6.344 1 95.38 423 LEU A C 1
ATOM 3249 O O . LEU A 1 423 ? 31.344 -4.129 6.586 1 95.38 423 LEU A O 1
ATOM 3253 N N . ALA A 1 424 ? 32.219 -1.999 6.871 1 94 424 ALA A N 1
ATOM 3254 C CA . ALA A 1 424 ? 33.219 -2.459 7.824 1 94 424 ALA A CA 1
ATOM 3255 C C . ALA A 1 424 ? 32.562 -2.965 9.109 1 94 424 ALA A C 1
ATOM 3257 O O . ALA A 1 424 ? 31.719 -2.277 9.695 1 94 424 ALA A O 1
ATOM 3258 N N . GLU A 1 425 ? 33 -4.113 9.477 1 92.06 425 GLU A N 1
ATOM 3259 C CA . GLU A 1 425 ? 32.375 -4.777 10.625 1 92.06 425 GLU A CA 1
ATOM 3260 C C . GLU A 1 425 ? 32.531 -3.943 11.891 1 92.06 425 GLU A C 1
ATOM 3262 O O . GLU A 1 425 ? 33.531 -3.25 12.07 1 92.06 425 GLU A O 1
ATOM 3267 N N . SER A 1 426 ? 31.594 -3.957 12.68 1 91.56 426 SER A N 1
ATOM 3268 C CA . SER A 1 426 ? 31.531 -3.418 14.039 1 91.56 426 SER A CA 1
ATOM 3269 C C . SER A 1 426 ? 31.469 -1.895 14.023 1 91.56 426 SER A C 1
ATOM 3271 O O . SER A 1 426 ? 31.5 -1.257 15.078 1 91.56 426 SER A O 1
ATOM 3273 N N . THR A 1 427 ? 31.453 -1.308 12.781 1 93.81 427 THR A N 1
ATOM 3274 C CA . THR A 1 427 ? 31.109 0.112 12.734 1 93.81 427 THR A CA 1
ATOM 3275 C C . THR A 1 427 ? 29.656 0.337 13.109 1 93.81 427 THR A C 1
ATOM 3277 O O . THR A 1 427 ? 28.844 -0.597 13.086 1 93.81 427 THR A O 1
ATOM 3280 N N . PRO A 1 428 ? 29.391 1.516 13.469 1 94.38 428 PRO A N 1
ATOM 3281 C CA . PRO A 1 428 ? 28 1.792 13.828 1 94.38 428 PRO A CA 1
ATOM 3282 C C . PRO A 1 428 ? 27.031 1.456 12.703 1 94.38 428 PRO A C 1
ATOM 3284 O O . PRO A 1 428 ? 25.938 0.925 12.961 1 94.38 428 PRO A O 1
ATOM 3287 N N . LYS A 1 429 ? 27.406 1.751 11.531 1 96.12 429 LYS A N 1
ATOM 3288 C CA . LYS A 1 429 ? 26.531 1.456 10.406 1 96.12 429 LYS A CA 1
ATOM 3289 C C . LYS A 1 429 ? 26.375 -0.05 10.203 1 96.12 429 LYS A C 1
ATOM 3291 O O . LYS A 1 429 ? 25.281 -0.535 9.914 1 96.12 429 LYS A O 1
ATOM 3296 N N . TRP A 1 430 ? 27.453 -0.765 10.328 1 96 430 TRP A N 1
ATOM 3297 C CA . TRP A 1 430 ? 27.375 -2.219 10.227 1 96 430 TRP A CA 1
ATOM 3298 C C . TRP A 1 430 ? 26.5 -2.795 11.328 1 96 430 TRP A C 1
ATOM 3300 O O . TRP A 1 430 ? 25.672 -3.67 11.07 1 96 430 TRP A O 1
ATOM 3310 N N . ARG A 1 431 ? 26.672 -2.301 12.539 1 95.06 431 ARG A N 1
ATOM 3311 C CA . ARG A 1 431 ? 25.859 -2.77 13.664 1 95.06 431 ARG A CA 1
ATOM 3312 C C . ARG A 1 431 ? 24.391 -2.482 13.438 1 95.06 431 ARG A C 1
ATOM 3314 O O . ARG A 1 431 ? 23.531 -3.297 13.789 1 95.06 431 ARG A O 1
ATOM 3321 N N . ARG A 1 432 ? 24.156 -1.315 12.852 1 95.06 432 ARG A N 1
ATOM 3322 C CA . ARG A 1 432 ? 22.766 -0.986 12.57 1 95.06 432 ARG A CA 1
ATOM 3323 C C . ARG A 1 432 ? 22.156 -1.96 11.562 1 95.06 432 ARG A C 1
ATOM 3325 O O . ARG A 1 432 ? 21.016 -2.406 11.719 1 95.06 432 ARG A O 1
ATOM 3332 N N . ALA A 1 433 ? 22.906 -2.256 10.523 1 95.62 433 ALA A N 1
ATOM 3333 C CA . ALA A 1 433 ? 22.453 -3.248 9.547 1 95.62 433 ALA A CA 1
ATOM 3334 C C . ALA A 1 433 ? 22.203 -4.598 10.219 1 95.62 433 ALA A C 1
ATOM 3336 O O . ALA A 1 433 ? 21.219 -5.27 9.938 1 95.62 433 ALA A O 1
ATOM 3337 N N . ASP A 1 434 ? 23.078 -4.934 11.109 1 93.19 434 ASP A N 1
ATOM 3338 C CA . ASP A 1 434 ? 22.953 -6.18 11.859 1 93.19 434 ASP A CA 1
ATOM 3339 C C . ASP A 1 434 ? 21.703 -6.176 12.742 1 93.19 434 ASP A C 1
ATOM 3341 O O . ASP A 1 434 ? 21.016 -7.188 12.844 1 93.19 434 ASP A O 1
ATOM 3345 N N . ASP A 1 435 ? 21.5 -5.082 13.344 1 91.44 435 ASP A N 1
ATOM 3346 C CA . ASP A 1 435 ? 20.312 -4.934 14.18 1 91.44 435 ASP A CA 1
ATOM 3347 C C . ASP A 1 435 ? 19.031 -5.094 13.359 1 91.44 435 ASP A C 1
ATOM 3349 O O . ASP A 1 435 ? 18.109 -5.789 13.773 1 91.44 435 ASP A O 1
ATOM 3353 N N . ILE A 1 436 ? 18.969 -4.438 12.203 1 91.31 436 ILE A N 1
ATOM 3354 C CA . ILE A 1 436 ? 17.797 -4.535 11.352 1 91.31 436 ILE A CA 1
ATOM 3355 C C . ILE A 1 436 ? 17.578 -5.992 10.938 1 91.31 436 ILE A C 1
ATOM 3357 O O . ILE A 1 436 ? 16.453 -6.496 11.008 1 91.31 436 ILE A O 1
ATOM 3361 N N . SER A 1 437 ? 18.609 -6.637 10.578 1 88.44 437 SER A N 1
ATOM 3362 C CA . SER A 1 437 ? 18.516 -8.039 10.188 1 88.44 437 SER A CA 1
ATOM 3363 C C . SER A 1 437 ? 17.984 -8.898 11.336 1 88.44 437 SER A C 1
ATOM 3365 O O . SER A 1 437 ? 17.094 -9.719 11.148 1 88.44 437 SER A O 1
ATOM 3367 N N . ALA A 1 438 ? 18.469 -8.633 12.531 1 82.75 438 ALA A N 1
ATOM 3368 C CA . ALA A 1 438 ? 18.078 -9.406 13.711 1 82.75 438 ALA A CA 1
ATOM 3369 C C . ALA A 1 438 ? 16.625 -9.125 14.094 1 82.75 438 ALA A C 1
ATOM 3371 O O . ALA A 1 438 ? 15.859 -10.055 14.359 1 82.75 438 ALA A O 1
ATOM 3372 N N . ILE A 1 439 ? 16.266 -7.906 14.086 1 78.69 439 ILE A N 1
ATOM 3373 C CA . ILE A 1 439 ? 14.93 -7.504 14.508 1 78.69 439 ILE A CA 1
ATOM 3374 C C . ILE A 1 439 ? 13.891 -8.023 13.516 1 78.69 439 ILE A C 1
ATOM 3376 O O . ILE A 1 439 ? 12.82 -8.484 13.914 1 78.69 439 ILE A O 1
ATOM 3380 N N . THR A 1 440 ? 14.266 -7.859 12.336 1 79.75 440 THR A N 1
ATOM 3381 C CA . THR A 1 440 ? 13.305 -8.281 11.32 1 79.75 440 THR A CA 1
ATOM 3382 C C . THR A 1 440 ? 13.07 -9.789 11.398 1 79.75 440 THR A C 1
ATOM 3384 O O . THR A 1 440 ? 11.953 -10.266 11.203 1 79.75 440 THR A O 1
ATOM 3387 N N . GLN A 1 441 ? 14.078 -10.453 11.773 1 73.69 441 GLN A N 1
ATOM 3388 C CA . GLN A 1 441 ? 13.93 -11.898 11.938 1 73.69 441 GLN A CA 1
ATOM 3389 C C . GLN A 1 441 ? 13.016 -12.219 13.117 1 73.69 441 GLN A C 1
ATOM 3391 O O . GLN A 1 441 ? 12.164 -13.109 13.023 1 73.69 441 GLN A O 1
ATOM 3396 N N . VAL A 1 442 ? 13.172 -11.422 14.195 1 64.06 442 VAL A N 1
ATOM 3397 C CA . VAL A 1 442 ? 12.352 -11.633 15.383 1 64.06 442 VAL A CA 1
ATOM 3398 C C . VAL A 1 442 ? 10.906 -11.219 15.094 1 64.06 442 VAL A C 1
ATOM 3400 O O . VAL A 1 442 ? 9.969 -11.93 15.453 1 64.06 442 VAL A O 1
ATOM 3403 N N . GLN A 1 443 ? 10.734 -10.07 14.523 1 61.22 443 GLN A N 1
ATOM 3404 C CA . GLN A 1 443 ? 9.406 -9.539 14.234 1 61.22 443 GLN A CA 1
ATOM 3405 C C . GLN A 1 443 ? 8.641 -10.469 13.297 1 61.22 443 GLN A C 1
ATOM 3407 O O . GLN A 1 443 ? 7.426 -10.648 13.445 1 61.22 443 GLN A O 1
ATOM 3412 N N . MET A 1 444 ? 9.367 -10.984 12.562 1 57.81 444 MET A N 1
ATOM 3413 C CA . MET A 1 444 ? 8.742 -11.914 11.617 1 57.81 444 MET A CA 1
ATOM 3414 C C . MET A 1 444 ? 8.344 -13.211 12.32 1 57.81 444 MET A C 1
ATOM 3416 O O . MET A 1 444 ? 7.395 -13.875 11.906 1 57.81 444 MET A O 1
ATOM 3420 N N . ARG A 1 445 ? 9.062 -13.523 13.516 1 54.59 445 ARG A N 1
ATOM 3421 C CA . ARG A 1 445 ? 8.758 -14.688 14.344 1 54.59 445 ARG A CA 1
ATOM 3422 C C . ARG A 1 445 ? 7.566 -14.406 15.25 1 54.59 445 ARG A C 1
ATOM 3424 O O . ARG A 1 445 ? 6.73 -15.281 15.477 1 54.59 445 ARG A O 1
ATOM 3431 N N . SER A 1 446 ? 7.668 -13.266 15.938 1 45.53 446 SER A N 1
ATOM 3432 C CA . SER A 1 446 ? 6.688 -12.914 16.969 1 45.53 446 SER A CA 1
ATOM 3433 C C . SER A 1 446 ? 5.324 -12.625 16.344 1 45.53 446 SER A C 1
ATOM 3435 O O . SER A 1 446 ? 4.309 -12.625 17.047 1 45.53 446 SER A O 1
ATOM 3437 N N . GLY A 1 447 ? 5.129 -12.266 15.227 1 40.97 447 GLY A N 1
ATOM 3438 C CA . GLY A 1 447 ? 3.756 -12.297 14.742 1 40.97 447 GLY A CA 1
ATOM 3439 C C . GLY A 1 447 ? 3.041 -13.594 15.078 1 40.97 447 GLY A C 1
ATOM 3440 O O . GLY A 1 447 ? 1.879 -13.781 14.711 1 40.97 447 GLY A O 1
ATOM 3441 N N . ARG A 1 448 ? 3.686 -14.703 15.859 1 35.94 448 ARG A N 1
ATOM 3442 C CA . ARG A 1 448 ? 3.346 -15.984 16.484 1 35.94 448 ARG A CA 1
ATOM 3443 C C . ARG A 1 448 ? 2.324 -15.797 17.594 1 35.94 448 ARG A C 1
ATOM 3445 O O . ARG A 1 448 ? 1.432 -16.625 17.766 1 35.94 448 ARG A O 1
ATOM 3452 N N . GLN A 1 449 ? 2.686 -15.18 18.688 1 31.91 449 GLN A N 1
ATOM 3453 C CA . GLN A 1 449 ? 2.055 -15.242 20 1 31.91 449 GLN A CA 1
ATOM 3454 C C . GLN A 1 449 ? 0.679 -14.578 19.984 1 31.91 449 GLN A C 1
ATOM 3456 O O . GLN A 1 449 ? -0.12 -14.766 20.906 1 31.91 449 GLN A O 1
ATOM 3461 N N . GLY A 1 450 ? 0.39 -13.922 19 1 31.66 450 GLY A N 1
ATOM 3462 C CA . GLY A 1 450 ? -0.939 -13.336 19.109 1 31.66 450 GLY A CA 1
ATOM 3463 C C . GLY A 1 450 ? -2.049 -14.328 18.812 1 31.66 450 GLY A C 1
ATOM 3464 O O . GLY A 1 450 ? -3.229 -14.016 18.969 1 31.66 450 GLY A O 1
ATOM 3465 N N . ASN A 1 451 ? -1.812 -15.539 18.156 1 28.89 451 ASN A N 1
ATOM 3466 C CA . ASN A 1 451 ? -2.934 -16.453 17.953 1 28.89 451 ASN A CA 1
ATOM 3467 C C . ASN A 1 451 ? -3.164 -17.344 19.172 1 28.89 451 ASN A C 1
ATOM 3469 O O . ASN A 1 451 ? -4.047 -18.203 19.156 1 28.89 451 ASN A O 1
ATOM 3473 N N . ARG A 1 452 ? -2.389 -17.625 20.234 1 28.72 452 ARG A N 1
ATOM 3474 C CA . ARG A 1 452 ? -2.793 -18.453 21.359 1 28.72 452 ARG A CA 1
ATOM 3475 C C . ARG A 1 452 ? -4.023 -17.875 22.047 1 28.72 452 ARG A C 1
ATOM 3477 O O . ARG A 1 452 ? -4.73 -18.594 22.766 1 28.72 452 ARG A O 1
ATOM 3484 N N . PHE A 1 453 ? -4.18 -16.672 22.109 1 27.16 453 PHE A N 1
ATOM 3485 C CA . PHE A 1 453 ? -5.312 -16.188 22.891 1 27.16 453 PHE A CA 1
ATOM 3486 C C . PHE A 1 453 ? -6.625 -16.453 22.156 1 27.16 453 PHE A C 1
ATOM 3488 O O . PHE A 1 453 ? -7.691 -16.453 22.781 1 27.16 453 PHE A O 1
ATOM 3495 N N . SER A 1 454 ? -6.531 -16.734 20.859 1 28.06 454 SER A N 1
ATOM 3496 C CA . SER A 1 454 ? -7.848 -17.094 20.344 1 28.06 454 SER A CA 1
ATOM 3497 C C . SER A 1 454 ? -8.258 -18.484 20.812 1 28.06 454 SER A C 1
ATOM 3499 O O . SER A 1 454 ? -9.445 -18.828 20.766 1 28.06 454 SER A O 1
ATOM 3501 N N . GLN A 1 455 ? -7.328 -19.391 21.188 1 26.17 455 GLN A N 1
ATOM 3502 C CA . GLN A 1 455 ? -7.797 -20.703 21.609 1 26.17 455 GLN A CA 1
ATOM 3503 C C . GLN A 1 455 ? -8.336 -20.656 23.047 1 26.17 455 GLN A C 1
ATOM 3505 O O . GLN A 1 455 ? -9.18 -21.469 23.422 1 26.17 455 GLN A O 1
ATOM 3510 N N . GLN A 1 456 ? -7.828 -19.844 23.969 1 25.52 456 GLN A N 1
ATOM 3511 C CA . GLN A 1 456 ? -8.359 -20 25.312 1 25.52 456 GLN A CA 1
ATOM 3512 C C . GLN A 1 456 ? -9.797 -19.5 25.406 1 25.52 456 GLN A C 1
ATOM 3514 O O . GLN A 1 456 ? -10.539 -19.875 26.312 1 25.52 456 GLN A O 1
ATOM 3519 N N . LEU A 1 457 ? -10.133 -18.547 24.547 1 25.33 457 LEU A N 1
ATOM 3520 C CA . LEU A 1 457 ? -11.516 -18.156 24.812 1 25.33 457 LEU A CA 1
ATOM 3521 C C . LEU A 1 457 ? -12.484 -19.234 24.328 1 25.33 457 LEU A C 1
ATOM 3523 O O . LEU A 1 457 ? -13.664 -19.219 24.672 1 25.33 457 LEU A O 1
ATOM 3527 N N . THR A 1 458 ? -12 -20.109 23.469 1 24.16 458 THR A N 1
ATOM 3528 C CA . THR A 1 458 ? -13.062 -21.031 23.078 1 24.16 458 THR A CA 1
ATOM 3529 C C . THR A 1 458 ? -13.203 -22.156 24.094 1 24.16 458 THR A C 1
ATOM 3531 O O . THR A 1 458 ? -14.203 -22.875 24.109 1 24.16 458 THR A O 1
ATOM 3534 N N . VAL A 1 459 ? -12.172 -22.453 25.016 1 24.78 459 VAL A N 1
ATOM 3535 C CA . VAL A 1 459 ? -12.383 -23.719 25.719 1 24.78 459 VAL A CA 1
ATOM 3536 C C . VAL A 1 459 ? -13.328 -23.5 26.906 1 24.78 459 VAL A C 1
ATOM 3538 O O . VAL A 1 459 ? -13.719 -24.453 27.578 1 24.78 459 VAL A O 1
ATOM 3541 N N . THR A 1 460 ? -13.43 -22.25 27.312 1 20.97 460 THR A N 1
ATOM 3542 C CA . THR A 1 460 ? -14.109 -22.406 28.594 1 20.97 460 THR A CA 1
ATOM 3543 C C . THR A 1 460 ? -15.578 -22.766 28.391 1 20.97 460 THR A C 1
ATOM 3545 O O . THR A 1 460 ? -16.438 -21.891 28.406 1 20.97 460 THR A O 1
ATOM 3548 N N . ALA A 1 461 ? -16.047 -23.203 27.328 1 20.41 461 ALA A N 1
ATOM 3549 C CA . ALA A 1 461 ? -17.422 -23.641 27.422 1 20.41 461 ALA A CA 1
ATOM 3550 C C . ALA A 1 461 ? -17.531 -24.891 28.297 1 20.41 461 ALA A C 1
ATOM 3552 O O . ALA A 1 461 ? -17.203 -26 27.859 1 20.41 461 ALA A O 1
ATOM 3553 N N . HIS A 1 462 ? -16.828 -24.984 29.469 1 20.12 462 HIS A N 1
ATOM 3554 C CA . HIS A 1 462 ? -17.547 -25.922 30.312 1 20.12 462 HIS A CA 1
ATOM 3555 C C . HIS A 1 462 ? -18.844 -25.312 30.844 1 20.12 462 HIS A C 1
ATOM 3557 O O . HIS A 1 462 ? -18.859 -24.156 31.25 1 20.12 462 HIS A O 1
ATOM 3563 N N . MET B 1 1 ? -75.688 10.789 -3.465 1 23.06 1 MET B N 1
ATOM 3564 C CA . MET B 1 1 ? -75 9.516 -3.238 1 23.06 1 MET B CA 1
ATOM 3565 C C . MET B 1 1 ? -73.5 9.656 -3.469 1 23.06 1 MET B C 1
ATOM 3567 O O . MET B 1 1 ? -72.688 9.273 -2.615 1 23.06 1 MET B O 1
ATOM 3571 N N . GLY B 1 2 ? -73.062 9.383 -4.613 1 22.75 2 GLY B N 1
ATOM 3572 C CA . GLY B 1 2 ? -71.938 8.523 -4.918 1 22.75 2 GLY B CA 1
ATOM 3573 C C . GLY B 1 2 ? -70.625 9.25 -4.875 1 22.75 2 GLY B C 1
ATOM 3574 O O . GLY B 1 2 ? -69.625 8.781 -5.438 1 22.75 2 GLY B O 1
ATOM 3575 N N . VAL B 1 3 ? -70.562 10.469 -4.387 1 28.44 3 VAL B N 1
ATOM 3576 C CA . VAL B 1 3 ? -69.375 11.305 -4.707 1 28.44 3 VAL B CA 1
ATOM 3577 C C . VAL B 1 3 ? -68.188 10.797 -3.959 1 28.44 3 VAL B C 1
ATOM 3579 O O . VAL B 1 3 ? -67.375 11.586 -3.404 1 28.44 3 VAL B O 1
ATOM 3582 N N . PHE B 1 4 ? -68.312 9.523 -3.408 1 25.58 4 PHE B N 1
ATOM 3583 C CA . PHE B 1 4 ? -67.312 9.227 -2.416 1 25.58 4 PHE B CA 1
ATOM 3584 C C . PHE B 1 4 ? -65.875 9.297 -3.035 1 25.58 4 PHE B C 1
ATOM 3586 O O . PHE B 1 4 ? -64.938 9.586 -2.344 1 25.58 4 PHE B O 1
ATOM 3593 N N . LYS B 1 5 ? -65.688 8.633 -4.242 1 24.3 5 LYS B N 1
ATOM 3594 C CA . LYS B 1 5 ? -64.625 7.582 -4.176 1 24.3 5 LYS B CA 1
ATOM 3595 C C . LYS B 1 5 ? -63.25 8.172 -4.223 1 24.3 5 LYS B C 1
ATOM 3597 O O . LYS B 1 5 ? -62.25 7.434 -4.273 1 24.3 5 LYS B O 1
ATOM 3602 N N . ARG B 1 6 ? -62.938 9.336 -4.734 1 25.16 6 ARG B N 1
ATOM 3603 C CA . ARG B 1 6 ? -61.625 9.391 -5.418 1 25.16 6 ARG B CA 1
ATOM 3604 C C . ARG B 1 6 ? -60.5 9.555 -4.422 1 25.16 6 ARG B C 1
ATOM 3606 O O . ARG B 1 6 ? -60.094 10.68 -4.109 1 25.16 6 ARG B O 1
ATOM 3613 N N . LEU B 1 7 ? -60.594 8.953 -3.205 1 29.78 7 LEU B N 1
ATOM 3614 C CA . LEU B 1 7 ? -59.406 9.359 -2.443 1 29.78 7 LEU B CA 1
ATOM 3615 C C . LEU B 1 7 ? -58.125 8.977 -3.17 1 29.78 7 LEU B C 1
ATOM 3617 O O . LEU B 1 7 ? -57.969 7.82 -3.574 1 29.78 7 LEU B O 1
ATOM 3621 N N . PRO B 1 8 ? -57.406 9.922 -3.875 1 28.52 8 PRO B N 1
ATOM 3622 C CA . PRO B 1 8 ? -56.156 9.641 -4.574 1 28.52 8 PRO B CA 1
ATOM 3623 C C . PRO B 1 8 ? -55.156 8.891 -3.697 1 28.52 8 PRO B C 1
ATOM 3625 O O . PRO B 1 8 ? -55.094 9.125 -2.488 1 28.52 8 PRO B O 1
ATOM 3628 N N . HIS B 1 9 ? -55.031 7.527 -3.92 1 27.3 9 HIS B N 1
ATOM 3629 C CA . HIS B 1 9 ? -54 6.656 -3.377 1 27.3 9 HIS B CA 1
ATOM 3630 C C . HIS B 1 9 ? -52.625 7.336 -3.422 1 27.3 9 HIS B C 1
ATOM 3632 O O . HIS B 1 9 ? -52.156 7.699 -4.496 1 27.3 9 HIS B O 1
ATOM 3638 N N . VAL B 1 10 ? -52.344 8.273 -2.492 1 27.06 10 VAL B N 1
ATOM 3639 C CA . VAL B 1 10 ? -51 8.758 -2.271 1 27.06 10 VAL B CA 1
ATOM 3640 C C . VAL B 1 10 ? -50.031 7.578 -2.221 1 27.06 10 VAL B C 1
ATOM 3642 O O . VAL B 1 10 ? -50.156 6.695 -1.373 1 27.06 10 VAL B O 1
ATOM 3645 N N . VAL B 1 11 ? -49.625 7.074 -3.402 1 26.22 11 VAL B N 1
ATOM 3646 C CA . VAL B 1 11 ? -48.531 6.133 -3.57 1 26.22 11 VAL B CA 1
ATOM 3647 C C . VAL B 1 11 ? -47.375 6.52 -2.652 1 26.22 11 VAL B C 1
ATOM 3649 O O . VAL B 1 11 ? -46.812 7.609 -2.779 1 26.22 11 VAL B O 1
ATOM 3652 N N . ALA B 1 12 ? -47.5 6.137 -1.376 1 25.59 12 ALA B N 1
ATOM 3653 C CA . ALA B 1 12 ? -46.312 6.141 -0.5 1 25.59 12 ALA B CA 1
ATOM 3654 C C . ALA B 1 12 ? -45.094 5.598 -1.222 1 25.59 12 ALA B C 1
ATOM 3656 O O . ALA B 1 12 ? -45.031 4.418 -1.586 1 25.59 12 ALA B O 1
ATOM 3657 N N . LEU B 1 13 ? -44.531 6.387 -2.117 1 24.81 13 LEU B N 1
ATOM 3658 C CA . LEU B 1 13 ? -43.188 6.074 -2.611 1 24.81 13 LEU B CA 1
ATOM 3659 C C . LEU B 1 13 ? -42.281 5.613 -1.476 1 24.81 13 LEU B C 1
ATOM 3661 O O . LEU B 1 13 ? -41.969 6.391 -0.571 1 24.81 13 LEU B O 1
ATOM 3665 N N . ALA B 1 14 ? -42.5 4.41 -0.991 1 25.44 14 ALA B N 1
ATOM 3666 C CA . ALA B 1 14 ? -41.5 3.754 -0.151 1 25.44 14 ALA B CA 1
ATOM 3667 C C . ALA B 1 14 ? -40.094 3.992 -0.687 1 25.44 14 ALA B C 1
ATOM 3669 O O . ALA B 1 14 ? -39.781 3.549 -1.787 1 25.44 14 ALA B O 1
ATOM 3670 N N . ALA B 1 15 ? -39.562 5.164 -0.482 1 25.7 15 ALA B N 1
ATOM 3671 C CA . ALA B 1 15 ? -38.125 5.402 -0.638 1 25.7 15 ALA B CA 1
ATOM 3672 C C . ALA B 1 15 ? -37.312 4.223 -0.114 1 25.7 15 ALA B C 1
ATOM 3674 O O . ALA B 1 15 ? -37.281 3.973 1.093 1 25.7 15 ALA B O 1
ATOM 3675 N N . ALA B 1 16 ? -37.406 3.08 -0.783 1 26.08 16 ALA B N 1
ATOM 3676 C CA . ALA B 1 16 ? -36.406 2.064 -0.539 1 26.08 16 ALA B CA 1
ATOM 3677 C C . ALA B 1 16 ? -35.031 2.705 -0.286 1 26.08 16 ALA B C 1
ATOM 3679 O O . ALA B 1 16 ? -34.469 3.314 -1.186 1 26.08 16 ALA B O 1
ATOM 3680 N N . LEU B 1 17 ? -34.875 3.256 0.868 1 25.05 17 LEU B N 1
ATOM 3681 C CA . LEU B 1 17 ? -33.562 3.623 1.395 1 25.05 17 LEU B CA 1
ATOM 3682 C C . LEU B 1 17 ? -32.531 2.568 1.039 1 25.05 17 LEU B C 1
ATOM 3684 O O . LEU B 1 17 ? -32.594 1.442 1.541 1 25.05 17 LEU B O 1
ATOM 3688 N N . LEU B 1 18 ? -32.25 2.533 -0.248 1 26.16 18 LEU B N 1
ATOM 3689 C CA . LEU B 1 18 ? -31.062 1.801 -0.667 1 26.16 18 LEU B CA 1
ATOM 3690 C C . LEU B 1 18 ? -29.938 1.964 0.351 1 26.16 18 LEU B C 1
ATOM 3692 O O . LEU B 1 18 ? -29.406 3.062 0.52 1 26.16 18 LEU B O 1
ATOM 3696 N N . PHE B 1 19 ? -30.062 1.29 1.409 1 25.8 19 PHE B N 1
ATOM 3697 C CA . PHE B 1 19 ? -29.031 1.026 2.396 1 25.8 19 PHE B CA 1
ATOM 3698 C C . PHE B 1 19 ? -27.734 0.606 1.715 1 25.8 19 PHE B C 1
ATOM 3700 O O . PHE B 1 19 ? -27.609 -0.528 1.247 1 25.8 19 PHE B O 1
ATOM 3707 N N . VAL B 1 20 ? -27.172 1.504 1.051 1 27.22 20 VAL B N 1
ATOM 3708 C CA . VAL B 1 20 ? -25.844 1.212 0.533 1 27.22 20 VAL B CA 1
ATOM 3709 C C . VAL B 1 20 ? -24.891 0.931 1.692 1 27.22 20 VAL B C 1
ATOM 3711 O O . VAL B 1 20 ? -24.625 1.811 2.516 1 27.22 20 VAL B O 1
ATOM 3714 N N . PRO B 1 21 ? -24.859 -0.247 2.084 1 28.31 21 PRO B N 1
ATOM 3715 C CA . PRO B 1 21 ? -23.859 -0.518 3.113 1 28.31 21 PRO B CA 1
ATOM 3716 C C . PRO B 1 21 ? -22.484 0.091 2.781 1 28.31 21 PRO B C 1
ATOM 3718 O O . PRO B 1 21 ? -22.078 0.097 1.617 1 28.31 21 PRO B O 1
ATOM 3721 N N . LEU B 1 22 ? -22.188 1.07 3.469 1 27.31 22 LEU B N 1
ATOM 3722 C CA . LEU B 1 22 ? -20.844 1.629 3.391 1 27.31 22 LEU B CA 1
ATOM 3723 C C . LEU B 1 22 ? -19.797 0.528 3.482 1 27.31 22 LEU B C 1
ATOM 3725 O O . LEU B 1 22 ? -19.609 -0.076 4.543 1 27.31 22 LEU B O 1
ATOM 3729 N N . LEU B 1 23 ? -19.766 -0.254 2.467 1 28.67 23 LEU B N 1
ATOM 3730 C CA . LEU B 1 23 ? -18.719 -1.252 2.318 1 28.67 23 LEU B CA 1
ATOM 3731 C C . LEU B 1 23 ? -17.344 -0.624 2.514 1 28.67 23 LEU B C 1
ATOM 3733 O O . LEU B 1 23 ? -17.031 0.393 1.892 1 28.67 23 LEU B O 1
ATOM 3737 N N . SER B 1 24 ? -16.875 -0.632 3.656 1 29.23 24 SER B N 1
ATOM 3738 C CA . SER B 1 24 ? -15.5 -0.293 4.023 1 29.23 24 SER B CA 1
ATOM 3739 C C . SER B 1 24 ? -14.508 -0.842 3.004 1 29.23 24 SER B C 1
ATOM 3741 O O . SER B 1 24 ? -14.547 -2.025 2.66 1 29.23 24 SER B O 1
ATOM 3743 N N . ALA B 1 25 ? -14.086 -0.109 2.107 1 30.58 25 ALA B N 1
ATOM 3744 C CA . ALA B 1 25 ? -13.102 -0.448 1.08 1 30.58 25 ALA B CA 1
ATOM 3745 C C . ALA B 1 25 ? -11.828 -1.019 1.702 1 30.58 25 ALA B C 1
ATOM 3747 O O . ALA B 1 25 ? -11.133 -0.327 2.445 1 30.58 25 ALA B O 1
ATOM 3748 N N . ASN B 1 26 ? -11.781 -2.215 2.24 1 33.06 26 ASN B N 1
ATOM 3749 C CA . ASN B 1 26 ? -10.633 -2.986 2.699 1 33.06 26 ASN B CA 1
ATOM 3750 C C . ASN B 1 26 ? -9.578 -3.129 1.602 1 33.06 26 ASN B C 1
ATOM 3752 O O . ASN B 1 26 ? -9.914 -3.34 0.436 1 33.06 26 ASN B O 1
ATOM 3756 N N . ALA B 1 27 ? -8.562 -2.461 1.738 1 36.72 27 ALA B N 1
ATOM 3757 C CA . ALA B 1 27 ? -7.48 -2.643 0.771 1 36.72 27 ALA B CA 1
ATOM 3758 C C . ALA B 1 27 ? -7.211 -4.121 0.523 1 36.72 27 ALA B C 1
ATOM 3760 O O . ALA B 1 27 ? -6.855 -4.859 1.447 1 36.72 27 ALA B O 1
ATOM 3761 N N . GLN B 1 28 ? -7.855 -4.711 -0.391 1 49.22 28 GLN B N 1
ATOM 3762 C CA . GLN B 1 28 ? -7.637 -6.102 -0.776 1 49.22 28 GLN B CA 1
ATOM 3763 C C . GLN B 1 28 ? -6.324 -6.262 -1.539 1 49.22 28 GLN B C 1
ATOM 3765 O O . GLN B 1 28 ? -6.004 -5.449 -2.408 1 49.22 28 GLN B O 1
ATOM 3770 N N . SER B 1 29 ? -5.297 -7.047 -0.854 1 63.25 29 SER B N 1
ATOM 3771 C CA . SER B 1 29 ? -4.027 -7.332 -1.522 1 63.25 29 SER B CA 1
ATOM 3772 C C . SER B 1 29 ? -4.156 -8.523 -2.463 1 63.25 29 SER B C 1
ATOM 3774 O O . SER B 1 29 ? -5.023 -9.383 -2.271 1 63.25 29 SER B O 1
ATOM 3776 N N . LEU B 1 30 ? -3.422 -8.477 -3.641 1 74.56 30 LEU B N 1
ATOM 3777 C CA . LEU B 1 30 ? -3.352 -9.594 -4.574 1 74.56 30 LEU B CA 1
ATOM 3778 C C . LEU B 1 30 ? -2.213 -10.539 -4.203 1 74.56 30 LEU B C 1
ATOM 3780 O O . LEU B 1 30 ? -1.164 -10.094 -3.73 1 74.56 30 LEU B O 1
ATOM 3784 N N . VAL B 1 31 ? -2.414 -11.75 -4.375 1 82.56 31 VAL B N 1
ATOM 3785 C CA . VAL B 1 31 ? -1.395 -12.781 -4.219 1 82.56 31 VAL B CA 1
ATOM 3786 C C . VAL B 1 31 ? -0.819 -13.148 -5.586 1 82.56 31 VAL B C 1
ATOM 3788 O O . VAL B 1 31 ? -1.567 -13.391 -6.539 1 82.56 31 VAL B O 1
ATOM 3791 N N . ARG B 1 32 ? 0.494 -13.016 -5.734 1 86 32 ARG B N 1
ATOM 3792 C CA . ARG B 1 32 ? 1.175 -13.469 -6.941 1 86 32 ARG B CA 1
ATOM 3793 C C . ARG B 1 32 ? 1.97 -14.742 -6.676 1 86 32 ARG B C 1
ATOM 3795 O O . ARG B 1 32 ? 2.729 -14.82 -5.707 1 86 32 ARG B O 1
ATOM 3802 N N . ASP B 1 33 ? 1.721 -15.703 -7.422 1 92.06 33 ASP B N 1
ATOM 3803 C CA . ASP B 1 33 ? 2.387 -16.984 -7.246 1 92.06 33 ASP B CA 1
ATOM 3804 C C . ASP B 1 33 ? 2.438 -17.766 -8.562 1 92.06 33 ASP B C 1
ATOM 3806 O O . ASP B 1 33 ? 1.402 -18.016 -9.188 1 92.06 33 ASP B O 1
ATOM 3810 N N . ALA B 1 34 ? 3.645 -18.125 -8.891 1 94.88 34 ALA B N 1
ATOM 3811 C CA . ALA B 1 34 ? 3.832 -18.75 -10.195 1 94.88 34 ALA B CA 1
ATOM 3812 C C . ALA B 1 34 ? 3.076 -20.078 -10.281 1 94.88 34 ALA B C 1
ATOM 3814 O O . ALA B 1 34 ? 2.43 -20.359 -11.289 1 94.88 34 ALA B O 1
ATOM 3815 N N . GLU B 1 35 ? 3.127 -20.891 -9.289 1 96.81 35 GLU B N 1
ATOM 3816 C CA . GLU B 1 35 ? 2.486 -22.203 -9.297 1 96.81 35 GLU B CA 1
ATOM 3817 C C . GLU B 1 35 ? 0.965 -22.062 -9.344 1 96.81 35 GLU B C 1
ATOM 3819 O O . GLU B 1 35 ? 0.305 -22.703 -10.164 1 96.81 35 GLU B O 1
ATOM 3824 N N . ILE B 1 36 ? 0.458 -21.25 -8.516 1 97.31 36 ILE B N 1
ATOM 3825 C CA . ILE B 1 36 ? -0.99 -21.109 -8.398 1 97.31 36 ILE B CA 1
ATOM 3826 C C . ILE B 1 36 ? -1.557 -20.469 -9.664 1 97.31 36 ILE B C 1
ATOM 3828 O O . ILE B 1 36 ? -2.562 -20.938 -10.203 1 97.31 36 ILE B O 1
ATOM 3832 N N . GLU B 1 37 ? -0.908 -19.453 -10.133 1 94.69 37 GLU B N 1
ATOM 3833 C CA . GLU B 1 37 ? -1.359 -18.812 -11.367 1 94.69 37 GLU B CA 1
ATOM 3834 C C . GLU B 1 37 ? -1.293 -19.781 -12.547 1 94.69 37 GLU B C 1
ATOM 3836 O O . GLU B 1 37 ? -2.203 -19.812 -13.383 1 94.69 37 GLU B O 1
ATOM 3841 N N . THR B 1 38 ? -0.227 -20.547 -12.633 1 95.81 38 THR B N 1
ATOM 3842 C CA . THR B 1 38 ? -0.096 -21.531 -13.695 1 95.81 38 THR B CA 1
ATOM 3843 C C . THR B 1 38 ? -1.195 -22.594 -13.594 1 95.81 38 THR B C 1
ATOM 3845 O O . THR B 1 38 ? -1.791 -22.969 -14.602 1 95.81 38 THR B O 1
ATOM 3848 N N . THR B 1 39 ? -1.483 -23 -12.398 1 97.06 39 THR B N 1
ATOM 3849 C CA . THR B 1 39 ? -2.521 -24 -12.164 1 97.06 39 THR B CA 1
ATOM 3850 C C . THR B 1 39 ? -3.887 -23.484 -12.594 1 97.06 39 THR B C 1
ATOM 3852 O O . THR B 1 39 ? -4.621 -24.156 -13.32 1 97.06 39 THR B O 1
ATOM 3855 N N . LEU B 1 40 ? -4.203 -22.297 -12.188 1 97.62 40 LEU B N 1
ATOM 3856 C CA . LEU B 1 40 ? -5.504 -21.719 -12.516 1 97.62 40 LEU B CA 1
ATOM 3857 C C . LEU B 1 40 ? -5.625 -21.469 -14.016 1 97.62 40 LEU B C 1
ATOM 3859 O O . LEU B 1 40 ? -6.699 -21.656 -14.594 1 97.62 40 LEU B O 1
ATOM 3863 N N . LYS B 1 41 ? -4.574 -21.078 -14.648 1 95.88 41 LYS B N 1
ATOM 3864 C CA . LYS B 1 41 ? -4.594 -20.922 -16.094 1 95.88 41 LYS B CA 1
ATOM 3865 C C . LYS B 1 41 ? -4.816 -22.266 -16.797 1 95.88 41 LYS B C 1
ATOM 3867 O O . LYS B 1 41 ? -5.551 -22.344 -17.781 1 95.88 41 LYS B O 1
ATOM 3872 N N . LYS B 1 42 ? -4.16 -23.266 -16.312 1 95.56 42 LYS B N 1
ATOM 3873 C CA . LYS B 1 42 ? -4.34 -24.609 -16.844 1 95.56 42 LYS B CA 1
ATOM 3874 C C . LYS B 1 42 ? -5.789 -25.062 -16.703 1 95.56 42 LYS B C 1
ATOM 3876 O O . LYS B 1 42 ? -6.359 -25.641 -17.625 1 95.56 42 LYS B O 1
ATOM 3881 N N . TYR B 1 43 ? -6.348 -24.844 -15.523 1 97.31 43 TYR B N 1
ATOM 3882 C CA . TYR B 1 43 ? -7.742 -25.188 -15.273 1 97.31 43 TYR B CA 1
ATOM 3883 C C . TYR B 1 43 ? -8.656 -24.484 -16.266 1 97.31 43 TYR B C 1
ATOM 3885 O O . TYR B 1 43 ? -9.555 -25.094 -16.844 1 97.31 43 TYR B O 1
ATOM 3893 N N . GLY B 1 44 ? -8.398 -23.188 -16.516 1 97.38 44 GLY B N 1
ATOM 3894 C CA . GLY B 1 44 ? -9.305 -22.344 -17.281 1 97.38 44 GLY B CA 1
ATOM 3895 C C . GLY B 1 44 ? -9.18 -22.516 -18.781 1 97.38 44 GLY B C 1
ATOM 3896 O O . GLY B 1 44 ? -10.141 -22.297 -19.516 1 97.38 44 GLY B O 1
ATOM 3897 N N . LYS B 1 45 ? -8.055 -22.953 -19.312 1 97.25 45 LYS B N 1
ATOM 3898 C CA . LYS B 1 45 ? -7.734 -22.922 -20.734 1 97.25 45 LYS B CA 1
ATOM 3899 C C . LYS B 1 45 ? -8.781 -23.688 -21.547 1 97.25 45 LYS B C 1
ATOM 3901 O O . LYS B 1 45 ? -9.352 -23.141 -22.5 1 97.25 45 LYS B O 1
ATOM 3906 N N . PRO B 1 46 ? -9.148 -24.938 -21.203 1 97.75 46 PRO B N 1
ATOM 3907 C CA . PRO B 1 46 ? -10.156 -25.641 -22 1 97.75 46 PRO B CA 1
ATOM 3908 C C . PRO B 1 46 ? -11.523 -24.953 -21.969 1 97.75 46 PRO B C 1
ATOM 3910 O O . PRO B 1 46 ? -12.234 -24.953 -22.969 1 97.75 46 PRO B O 1
ATOM 3913 N N . LEU B 1 47 ? -11.867 -24.359 -20.828 1 98.31 47 LEU B N 1
ATOM 3914 C CA . LEU B 1 47 ? -13.148 -23.672 -20.688 1 98.31 47 LEU B CA 1
ATOM 3915 C C . LEU B 1 47 ? -13.18 -22.422 -21.547 1 98.31 47 LEU B C 1
ATOM 3917 O O . LEU B 1 47 ? -14.172 -22.156 -22.234 1 98.31 47 LEU B O 1
ATOM 3921 N N . PHE B 1 48 ? -12.094 -21.656 -21.516 1 98.06 48 PHE B N 1
ATOM 3922 C CA . PHE B 1 48 ? -12.023 -20.422 -22.281 1 98.06 48 PHE B CA 1
ATOM 3923 C C . PHE B 1 48 ? -12.047 -20.703 -23.781 1 98.06 48 PHE B C 1
ATOM 3925 O O . PHE B 1 48 ? -12.781 -20.062 -24.531 1 98.06 48 PHE B O 1
ATOM 3932 N N . GLU B 1 49 ? -11.344 -21.75 -24.219 1 98.06 49 GLU B N 1
ATOM 3933 C CA . GLU B 1 49 ? -11.328 -22.141 -25.625 1 98.06 49 GLU B CA 1
ATOM 3934 C C . GLU B 1 49 ? -12.703 -22.594 -26.078 1 98.06 49 GLU B C 1
ATOM 3936 O O . GLU B 1 49 ? -13.172 -22.203 -27.156 1 98.06 49 GLU B O 1
ATOM 3941 N N . ALA B 1 50 ? -13.312 -23.391 -25.281 1 98 50 ALA B N 1
ATOM 3942 C CA . ALA B 1 50 ? -14.656 -23.859 -25.609 1 98 50 ALA B CA 1
ATOM 3943 C C . ALA B 1 50 ? -15.633 -22.688 -25.734 1 98 50 ALA B C 1
ATOM 3945 O O . ALA B 1 50 ? -16.578 -22.75 -26.516 1 98 50 ALA B O 1
ATOM 3946 N N . GLY B 1 51 ? -15.406 -21.672 -24.984 1 97.38 51 GLY B N 1
ATOM 3947 C CA . GLY B 1 51 ? -16.266 -20.5 -24.984 1 97.38 51 GLY B CA 1
ATOM 3948 C C . GLY B 1 51 ? -15.906 -19.484 -26.062 1 97.38 51 GLY B C 1
ATOM 3949 O O . GLY B 1 51 ? -16.516 -18.422 -26.156 1 97.38 51 GLY B O 1
ATOM 3950 N N . GLY B 1 52 ? -14.898 -19.828 -26.797 1 97 52 GLY B N 1
ATOM 3951 C CA . GLY B 1 52 ? -14.5 -18.938 -27.875 1 97 52 GLY B CA 1
ATOM 3952 C C . GLY B 1 52 ? -13.625 -17.781 -27.391 1 97 52 GLY B C 1
ATOM 3953 O O . GLY B 1 52 ? -13.461 -16.797 -28.109 1 97 52 GLY B O 1
ATOM 3954 N N . LEU B 1 53 ? -13.18 -17.859 -26.234 1 95.69 53 LEU B N 1
ATOM 3955 C CA . LEU B 1 53 ? -12.266 -16.859 -25.703 1 95.69 53 LEU B CA 1
ATOM 3956 C C . LEU B 1 53 ? -10.812 -17.25 -25.984 1 95.69 53 LEU B C 1
ATOM 3958 O O . LEU B 1 53 ? -10.484 -18.438 -26.047 1 95.69 53 LEU B O 1
ATOM 3962 N N . ASN B 1 54 ? -10.008 -16.234 -26.234 1 95.19 54 ASN B N 1
ATOM 3963 C CA . ASN B 1 54 ? -8.57 -16.469 -26.234 1 95.19 54 ASN B CA 1
ATOM 3964 C C . ASN B 1 54 ? -8.023 -16.609 -24.812 1 95.19 54 ASN B C 1
ATOM 3966 O O . ASN B 1 54 ? -7.996 -15.641 -24.062 1 95.19 54 ASN B O 1
ATOM 3970 N N . PRO B 1 55 ? -7.566 -17.766 -24.516 1 95 55 PRO B N 1
ATOM 3971 C CA . PRO B 1 55 ? -7.121 -17.984 -23.141 1 95 55 PRO B CA 1
ATOM 3972 C C . PRO B 1 55 ? -6.027 -17 -22.703 1 95 55 PRO B C 1
ATOM 3974 O O . PRO B 1 55 ? -5.938 -16.656 -21.531 1 95 55 PRO B O 1
ATOM 3977 N N . ASP B 1 56 ? -5.242 -16.516 -23.609 1 90 56 ASP B N 1
ATOM 3978 C CA . ASP B 1 56 ? -4.133 -15.625 -23.297 1 90 56 ASP B CA 1
ATOM 3979 C C . ASP B 1 56 ? -4.637 -14.219 -22.969 1 90 56 ASP B C 1
ATOM 3981 O O . ASP B 1 56 ? -3.898 -13.398 -22.422 1 90 56 ASP B O 1
ATOM 3985 N N . GLU B 1 57 ? -5.871 -14 -23.266 1 90.38 57 GLU B N 1
ATOM 3986 C CA . GLU B 1 57 ? -6.449 -12.68 -23.031 1 90.38 57 GLU B CA 1
ATOM 3987 C C . GLU B 1 57 ? -7.32 -12.664 -21.781 1 90.38 57 GLU B C 1
ATOM 3989 O O . GLU B 1 57 ? -7.781 -11.609 -21.359 1 90.38 57 GLU B O 1
ATOM 3994 N N . VAL B 1 58 ? -7.5 -13.836 -21.172 1 92.38 58 VAL B N 1
ATOM 3995 C CA . VAL B 1 58 ? -8.211 -13.906 -19.891 1 92.38 58 VAL B CA 1
ATOM 3996 C C . VAL B 1 58 ? -7.211 -13.828 -18.75 1 92.38 58 VAL B C 1
ATOM 3998 O O . VAL B 1 58 ? -6.367 -14.711 -18.578 1 92.38 58 VAL B O 1
ATOM 4001 N N . ASN B 1 59 ? -7.32 -12.727 -18.016 1 87.88 59 ASN B N 1
ATOM 4002 C CA . ASN B 1 59 ? -6.438 -12.555 -16.859 1 87.88 59 ASN B CA 1
ATOM 4003 C C . ASN B 1 59 ? -7.062 -13.117 -15.586 1 87.88 59 ASN B C 1
ATOM 4005 O O . ASN B 1 59 ? -8.266 -12.969 -15.367 1 87.88 59 ASN B O 1
ATOM 4009 N N . ILE B 1 60 ? -6.258 -13.828 -14.805 1 91 60 ILE B N 1
ATOM 4010 C CA . ILE B 1 60 ? -6.715 -14.383 -13.539 1 91 60 ILE B CA 1
ATOM 4011 C C . ILE B 1 60 ? -5.914 -13.773 -12.391 1 91 60 ILE B C 1
ATOM 4013 O O . ILE B 1 60 ? -4.684 -13.805 -12.398 1 91 60 ILE B O 1
ATOM 4017 N N . TYR B 1 61 ? -6.652 -13.203 -11.5 1 86.62 61 TYR B N 1
ATOM 4018 C CA . TYR B 1 61 ? -6.047 -12.57 -10.336 1 86.62 61 TYR B CA 1
ATOM 4019 C C . TYR B 1 61 ? -6.48 -13.266 -9.047 1 86.62 61 TYR B C 1
ATOM 4021 O O . TYR B 1 61 ? -7.602 -13.773 -8.953 1 86.62 61 TYR B O 1
ATOM 4029 N N . ILE B 1 62 ? -5.555 -13.32 -8.07 1 88.5 62 ILE B N 1
ATOM 4030 C CA . ILE B 1 62 ? -5.84 -13.93 -6.777 1 88.5 62 ILE B CA 1
ATOM 4031 C C . ILE B 1 62 ? -5.898 -12.852 -5.703 1 88.5 62 ILE B C 1
ATOM 4033 O O . ILE B 1 62 ? -4.906 -12.164 -5.445 1 88.5 62 ILE B O 1
ATOM 4037 N N . VAL B 1 63 ? -7.078 -12.766 -5.102 1 81.94 63 VAL B N 1
ATOM 4038 C CA . VAL B 1 63 ? -7.297 -11.734 -4.086 1 81.94 63 VAL B CA 1
ATOM 4039 C C . VAL B 1 63 ? -7.078 -12.328 -2.697 1 81.94 63 VAL B C 1
ATOM 4041 O O . VAL B 1 63 ? -7.68 -13.344 -2.346 1 81.94 63 VAL B O 1
ATOM 4044 N N . ASN B 1 64 ? -6.191 -11.734 -1.941 1 79.81 64 ASN B N 1
ATOM 4045 C CA . ASN B 1 64 ? -5.957 -12.188 -0.574 1 79.81 64 ASN B CA 1
ATOM 4046 C C . ASN B 1 64 ? -7.133 -11.844 0.337 1 79.81 64 ASN B C 1
ATOM 4048 O O . ASN B 1 64 ? -7.105 -10.836 1.045 1 79.81 64 ASN B O 1
ATOM 4052 N N . ASP B 1 65 ? -8.055 -12.641 0.317 1 75.12 65 ASP B N 1
ATOM 4053 C CA . ASP B 1 65 ? -9.289 -12.539 1.091 1 75.12 65 ASP B CA 1
ATOM 4054 C C . ASP B 1 65 ? -9.844 -13.914 1.434 1 75.12 65 ASP B C 1
ATOM 4056 O O . ASP B 1 65 ? -10 -14.766 0.553 1 75.12 65 ASP B O 1
ATOM 4060 N N . ASN B 1 66 ? -10.133 -14.164 2.664 1 81.62 66 ASN B N 1
ATOM 4061 C CA . ASN B 1 66 ? -10.477 -15.5 3.154 1 81.62 66 ASN B CA 1
ATOM 4062 C C . ASN B 1 66 ? -11.938 -15.836 2.875 1 81.62 66 ASN B C 1
ATOM 4064 O O . ASN B 1 66 ? -12.383 -16.953 3.139 1 81.62 66 ASN B O 1
ATOM 4068 N N . SER B 1 67 ? -12.656 -14.875 2.291 1 80.69 67 SER B N 1
ATOM 4069 C CA . SER B 1 67 ? -14.07 -15.125 2.008 1 80.69 67 SER B CA 1
ATOM 4070 C C . SER B 1 67 ? -14.242 -16 0.773 1 80.69 67 SER B C 1
ATOM 4072 O O . SER B 1 67 ? -13.312 -16.141 -0.031 1 80.69 67 SER B O 1
ATOM 4074 N N . LEU B 1 68 ? -15.375 -16.625 0.715 1 88.12 68 LEU B N 1
ATOM 4075 C CA . LEU B 1 68 ? -15.742 -17.391 -0.47 1 88.12 68 LEU B CA 1
ATOM 4076 C C . LEU B 1 68 ? -16.25 -16.484 -1.576 1 88.12 68 LEU B C 1
ATOM 4078 O O . LEU B 1 68 ? -17.438 -16.109 -1.587 1 88.12 68 LEU B O 1
ATOM 4082 N N . ASN B 1 69 ? -15.312 -16.172 -2.521 1 85.19 69 ASN B N 1
ATOM 4083 C CA . ASN B 1 69 ? -15.75 -15.25 -3.568 1 85.19 69 ASN B CA 1
ATOM 4084 C C . ASN B 1 69 ? -14.906 -15.406 -4.832 1 85.19 69 ASN B C 1
ATOM 4086 O O . ASN B 1 69 ? -13.742 -15.805 -4.766 1 85.19 69 ASN B O 1
ATOM 4090 N N . ALA B 1 70 ? -15.523 -15.133 -5.91 1 88.94 70 ALA B N 1
ATOM 4091 C CA . ALA B 1 70 ? -14.93 -14.961 -7.23 1 88.94 70 ALA B CA 1
ATOM 4092 C C . ALA B 1 70 ? -15.789 -14.047 -8.102 1 88.94 70 ALA B C 1
ATOM 4094 O O . ALA B 1 70 ? -17.016 -13.984 -7.93 1 88.94 70 ALA B O 1
ATOM 4095 N N . PHE B 1 71 ? -15.133 -13.312 -9.016 1 83.25 71 PHE B N 1
ATOM 4096 C CA . PHE B 1 71 ? -15.906 -12.414 -9.867 1 83.25 71 PHE B CA 1
ATOM 4097 C C . PHE B 1 71 ? -15.102 -12 -11.094 1 83.25 71 PHE B C 1
ATOM 4099 O O . PHE B 1 71 ? -13.898 -12.258 -11.164 1 83.25 71 PHE B O 1
ATOM 4106 N N . VAL B 1 72 ? -15.836 -11.477 -12.039 1 82.44 72 VAL B N 1
ATOM 4107 C CA . VAL B 1 72 ? -15.219 -10.883 -13.211 1 82.44 72 VAL B CA 1
ATOM 4108 C C . VAL B 1 72 ? -15.445 -9.367 -13.203 1 82.44 72 VAL B C 1
ATOM 4110 O O . VAL B 1 72 ? -16.516 -8.898 -12.812 1 82.44 72 VAL B O 1
ATOM 4113 N N . SER B 1 73 ? -14.383 -8.711 -13.539 1 73.69 73 SER B N 1
ATOM 4114 C CA . SER B 1 73 ? -14.5 -7.258 -13.617 1 73.69 73 SER B CA 1
ATOM 4115 C C . SER B 1 73 ? -13.523 -6.68 -14.633 1 73.69 73 SER B C 1
ATOM 4117 O O . SER B 1 73 ? -12.461 -7.254 -14.875 1 73.69 73 SER B O 1
ATOM 4119 N N . GLY B 1 74 ? -13.898 -5.551 -15.312 1 69.56 74 GLY B N 1
ATOM 4120 C CA . GLY B 1 74 ? -12.992 -4.824 -16.172 1 69.56 74 GLY B CA 1
ATOM 4121 C C . GLY B 1 74 ? -12.586 -5.605 -17.422 1 69.56 74 GLY B C 1
ATOM 4122 O O . GLY B 1 74 ? -11.406 -5.719 -17.734 1 69.56 74 GLY B O 1
ATOM 4123 N N . GLY B 1 75 ? -13.523 -6.191 -18.031 1 77.5 75 GLY B N 1
ATOM 4124 C CA . GLY B 1 75 ? -13.227 -6.98 -19.219 1 77.5 75 GLY B CA 1
ATOM 4125 C C . GLY B 1 75 ? -13.086 -8.461 -18.922 1 77.5 75 GLY B C 1
ATOM 4126 O O . GLY B 1 75 ? -13.961 -9.07 -18.297 1 77.5 75 GLY B O 1
ATOM 4127 N N . GLN B 1 76 ? -11.961 -9.008 -19.375 1 87.25 76 GLN B N 1
ATOM 4128 C CA . GLN B 1 76 ? -11.742 -10.445 -19.234 1 87.25 76 GLN B CA 1
ATOM 4129 C C . GLN B 1 76 ? -10.797 -10.742 -18.078 1 87.25 76 GLN B C 1
ATOM 4131 O O . GLN B 1 76 ? -9.82 -11.477 -18.234 1 87.25 76 GLN B O 1
ATOM 4136 N N . ASN B 1 77 ? -11.156 -10.07 -16.969 1 84.69 77 ASN B N 1
ATOM 4137 C CA . ASN B 1 77 ? -10.383 -10.289 -15.75 1 84.69 77 ASN B CA 1
ATOM 4138 C C . ASN B 1 77 ? -11.188 -11.062 -14.703 1 84.69 77 ASN B C 1
ATOM 4140 O O . ASN B 1 77 ? -12.227 -10.594 -14.242 1 84.69 77 ASN B O 1
ATOM 4144 N N . MET B 1 78 ? -10.641 -12.18 -14.328 1 89.56 78 MET B N 1
ATOM 4145 C CA . MET B 1 78 ? -11.266 -13.008 -13.305 1 89.56 78 MET B CA 1
ATOM 4146 C C . MET B 1 78 ? -10.516 -12.898 -11.977 1 89.56 78 MET B C 1
ATOM 4148 O O . MET B 1 78 ? -9.289 -12.938 -11.945 1 89.56 78 MET B O 1
ATOM 4152 N N . PHE B 1 79 ? -11.266 -12.766 -10.984 1 86.5 79 PHE B N 1
ATOM 4153 C CA . PHE B 1 79 ? -10.703 -12.648 -9.648 1 86.5 79 PHE B CA 1
ATOM 4154 C C . PHE B 1 79 ? -11.164 -13.805 -8.766 1 86.5 79 PHE B C 1
ATOM 4156 O O . PHE B 1 79 ? -12.359 -14.102 -8.703 1 86.5 79 PHE B O 1
ATOM 4163 N N . PHE B 1 80 ? -10.227 -14.445 -8.109 1 90.94 80 PHE B N 1
ATOM 4164 C CA . PHE B 1 80 ? -10.516 -15.477 -7.121 1 90.94 80 PHE B CA 1
ATOM 4165 C C . PHE B 1 80 ? -10 -15.078 -5.746 1 90.94 80 PHE B C 1
ATOM 4167 O O . PHE B 1 80 ? -8.836 -14.695 -5.602 1 90.94 80 PHE B O 1
ATOM 4174 N N . HIS B 1 81 ? -10.891 -15.109 -4.805 1 86.69 81 HIS B N 1
ATOM 4175 C CA . HIS B 1 81 ? -10.43 -14.945 -3.43 1 86.69 81 HIS B CA 1
ATOM 4176 C C . HIS B 1 81 ? -9.664 -16.172 -2.953 1 86.69 81 HIS B C 1
ATOM 4178 O O . HIS B 1 81 ? -10.031 -17.312 -3.277 1 86.69 81 HIS B O 1
ATOM 4184 N N . THR B 1 82 ? -8.633 -15.969 -2.098 1 92.12 82 THR B N 1
ATOM 4185 C CA . THR B 1 82 ? -7.887 -17.078 -1.528 1 92.12 82 THR B CA 1
ATOM 4186 C C . THR B 1 82 ? -8.805 -18 -0.722 1 92.12 82 THR B C 1
ATOM 4188 O O . THR B 1 82 ? -8.602 -19.203 -0.675 1 92.12 82 THR B O 1
ATOM 4191 N N . GLY B 1 83 ? -9.805 -17.422 -0.114 1 92.25 83 GLY B N 1
ATOM 4192 C CA . GLY B 1 83 ? -10.75 -18.219 0.643 1 92.25 83 GLY B CA 1
ATOM 4193 C C . GLY B 1 83 ? -11.445 -19.281 -0.198 1 92.25 83 GLY B C 1
ATOM 4194 O O . GLY B 1 83 ? -11.648 -20.406 0.255 1 92.25 83 GLY B O 1
ATOM 4195 N N . LEU B 1 84 ? -11.828 -18.938 -1.39 1 94 84 LEU B N 1
ATOM 4196 C CA . LEU B 1 84 ? -12.469 -19.875 -2.291 1 94 84 LEU B CA 1
ATOM 4197 C C . LEU B 1 84 ? -11.508 -21 -2.67 1 94 84 LEU B C 1
ATOM 4199 O O . LEU B 1 84 ? -11.883 -22.172 -2.662 1 94 84 LEU B O 1
ATOM 4203 N N . LEU B 1 85 ? -10.312 -20.703 -2.963 1 97.62 85 LEU B N 1
ATOM 4204 C CA . LEU B 1 85 ? -9.32 -21.688 -3.375 1 97.62 85 LEU B CA 1
ATOM 4205 C C . LEU B 1 85 ? -8.977 -22.625 -2.223 1 97.62 85 LEU B C 1
ATOM 4207 O O . LEU B 1 85 ? -8.859 -23.844 -2.416 1 97.62 85 LEU B O 1
ATOM 4211 N N . ILE B 1 86 ? -8.844 -22.062 -1.018 1 96.69 86 ILE B N 1
ATOM 4212 C CA . ILE B 1 86 ? -8.453 -22.828 0.157 1 96.69 86 ILE B CA 1
ATOM 4213 C C . ILE B 1 86 ? -9.594 -23.766 0.578 1 96.69 86 ILE B C 1
ATOM 4215 O O . ILE B 1 86 ? -9.359 -24.906 0.976 1 96.69 86 ILE B O 1
ATOM 4219 N N . LYS B 1 87 ? -10.828 -23.328 0.4 1 95.31 87 LYS B N 1
ATOM 4220 C CA . LYS B 1 87 ? -11.969 -24.047 0.96 1 95.31 87 LYS B CA 1
ATOM 4221 C C . LYS B 1 87 ? -12.586 -24.984 -0.073 1 95.31 87 LYS B C 1
ATOM 4223 O O . LYS B 1 87 ? -13.469 -25.781 0.251 1 95.31 87 LYS B O 1
ATOM 4228 N N . ALA B 1 88 ? -12.102 -24.938 -1.273 1 97.5 88 ALA B N 1
ATOM 4229 C CA . ALA B 1 88 ? -12.602 -25.859 -2.287 1 97.5 88 ALA B CA 1
ATOM 4230 C C . ALA B 1 88 ? -12.32 -27.312 -1.891 1 97.5 88 ALA B C 1
ATOM 4232 O O . ALA B 1 88 ? -11.203 -27.641 -1.476 1 97.5 88 ALA B O 1
ATOM 4233 N N . GLU B 1 89 ? -13.281 -28.172 -2.072 1 96.19 89 GLU B N 1
ATOM 4234 C CA . GLU B 1 89 ? -13.133 -29.578 -1.697 1 96.19 89 GLU B CA 1
ATOM 4235 C C . GLU B 1 89 ? -12.641 -30.406 -2.873 1 96.19 89 GLU B C 1
ATOM 4237 O O . GLU B 1 89 ? -11.969 -31.422 -2.682 1 96.19 89 GLU B O 1
ATOM 4242 N N . THR B 1 90 ? -13.062 -30 -4.008 1 97.06 90 THR B N 1
ATOM 4243 C CA . THR B 1 90 ? -12.648 -30.672 -5.23 1 97.06 90 THR B CA 1
ATOM 4244 C C . THR B 1 90 ? -12.25 -29.672 -6.305 1 97.06 90 THR B C 1
ATOM 4246 O O . THR B 1 90 ? -12.68 -28.516 -6.266 1 97.06 90 THR B O 1
ATOM 4249 N N . PRO B 1 91 ? -11.344 -30.156 -7.254 1 98.31 91 PRO B N 1
ATOM 4250 C CA . PRO B 1 91 ? -11.023 -29.266 -8.375 1 98.31 91 PRO B CA 1
ATOM 4251 C C . PRO B 1 91 ? -12.25 -28.875 -9.188 1 98.31 91 PRO B C 1
ATOM 4253 O O . PRO B 1 91 ? -12.305 -27.781 -9.742 1 98.31 91 PRO B O 1
ATOM 4256 N N . GLN B 1 92 ? -13.281 -29.703 -9.18 1 98 92 GLN B N 1
ATOM 4257 C CA . GLN B 1 92 ? -14.5 -29.453 -9.938 1 98 92 GLN B CA 1
ATOM 4258 C C . GLN B 1 92 ? -15.211 -28.203 -9.445 1 98 92 GLN B C 1
ATOM 4260 O O . GLN B 1 92 ? -15.836 -27.484 -10.234 1 98 92 GLN B O 1
ATOM 4265 N N . GLU B 1 93 ? -15.094 -27.938 -8.172 1 97.94 93 GLU B N 1
ATOM 4266 C CA . GLU B 1 93 ? -15.703 -26.719 -7.645 1 97.94 93 GLU B CA 1
ATOM 4267 C C . GLU B 1 93 ? -15.07 -25.469 -8.25 1 97.94 93 GLU B C 1
ATOM 4269 O O . GLU B 1 93 ? -15.773 -24.547 -8.672 1 97.94 93 GLU B O 1
ATOM 4274 N N . ILE B 1 94 ? -13.773 -25.469 -8.312 1 98.5 94 ILE B N 1
ATOM 4275 C CA . ILE B 1 94 ? -13.07 -24.328 -8.891 1 98.5 94 ILE B CA 1
ATOM 4276 C C . ILE B 1 94 ? -13.383 -24.234 -10.383 1 98.5 94 ILE B C 1
ATOM 4278 O O . ILE B 1 94 ? -13.672 -23.156 -10.898 1 98.5 94 ILE B O 1
ATOM 4282 N N . LEU B 1 95 ? -13.367 -25.391 -11.023 1 98.56 95 LEU B N 1
ATOM 4283 C CA . LEU B 1 95 ? -13.656 -25.438 -12.453 1 98.56 95 LEU B CA 1
ATOM 4284 C C . LEU B 1 95 ? -15.086 -24.969 -12.734 1 98.56 95 LEU B C 1
ATOM 4286 O O . LEU B 1 95 ? -15.328 -24.281 -13.719 1 98.56 95 LEU B O 1
ATOM 4290 N N . GLY B 1 96 ? -16 -25.406 -11.898 1 98.06 96 GLY B N 1
ATOM 4291 C CA . GLY B 1 96 ? -17.375 -24.953 -12.031 1 98.06 96 GLY B CA 1
ATOM 4292 C C . GLY B 1 96 ? -17.531 -23.453 -11.898 1 98.06 96 GLY B C 1
ATOM 4293 O O . GLY B 1 96 ? -18.219 -22.828 -12.711 1 98.06 96 GLY B O 1
ATOM 4294 N N . VAL B 1 97 ? -16.922 -22.891 -10.883 1 97.5 97 VAL B N 1
ATOM 4295 C CA . VAL B 1 97 ? -16.953 -21.438 -10.68 1 97.5 97 VAL B CA 1
ATOM 4296 C C . VAL B 1 97 ? -16.312 -20.734 -11.867 1 97.5 97 VAL B C 1
ATOM 4298 O O . VAL B 1 97 ? -16.844 -19.734 -12.359 1 97.5 97 VAL B O 1
ATOM 4301 N N . MET B 1 98 ? -15.219 -21.234 -12.328 1 97.81 98 MET B N 1
ATOM 4302 C CA . MET B 1 98 ? -14.523 -20.656 -13.477 1 97.81 98 MET B CA 1
ATOM 4303 C C . MET B 1 98 ? -15.422 -20.672 -14.711 1 97.81 98 MET B C 1
ATOM 4305 O O . MET B 1 98 ? -15.461 -19.688 -15.461 1 97.81 98 MET B O 1
ATOM 4309 N N . ALA B 1 99 ? -16.062 -21.781 -14.938 1 98.19 99 ALA B N 1
ATOM 4310 C CA . ALA B 1 99 ? -16.984 -21.891 -16.062 1 98.19 99 ALA B CA 1
ATOM 4311 C C . ALA B 1 99 ? -18.109 -20.859 -15.945 1 98.19 99 ALA B C 1
ATOM 4313 O O . ALA B 1 99 ? -18.469 -20.219 -16.938 1 98.19 99 ALA B O 1
ATOM 4314 N N . HIS B 1 100 ? -18.656 -20.719 -14.75 1 96.44 100 HIS B N 1
ATOM 4315 C CA . HIS B 1 100 ? -19.703 -19.734 -14.492 1 96.44 100 HIS B CA 1
ATOM 4316 C C . HIS B 1 100 ? -19.203 -18.312 -14.781 1 96.44 100 HIS B C 1
ATOM 4318 O O . HIS B 1 100 ? -19.875 -17.547 -15.469 1 96.44 100 HIS B O 1
ATOM 4324 N N . GLU B 1 101 ? -17.969 -17.969 -14.203 1 94.69 101 GLU B N 1
ATOM 4325 C CA . GLU B 1 101 ? -17.406 -16.641 -14.422 1 94.69 101 GLU B CA 1
ATOM 4326 C C . GLU B 1 101 ? -17.109 -16.406 -15.898 1 94.69 101 GLU B C 1
ATOM 4328 O O . GLU B 1 101 ? -17.266 -15.289 -16.391 1 94.69 101 GLU B O 1
ATOM 4333 N N . ALA B 1 102 ? -16.688 -17.453 -16.641 1 96.62 102 ALA B N 1
ATOM 4334 C CA . ALA B 1 102 ? -16.516 -17.344 -18.078 1 96.62 102 ALA B CA 1
ATOM 4335 C C . ALA B 1 102 ? -17.844 -17.016 -18.766 1 96.62 102 ALA B C 1
ATOM 4337 O O . ALA B 1 102 ? -17.875 -16.281 -19.75 1 96.62 102 ALA B O 1
ATOM 4338 N N . GLY B 1 103 ? -18.906 -17.578 -18.25 1 96.06 103 GLY B N 1
ATOM 4339 C CA . GLY B 1 103 ? -20.219 -17.234 -18.75 1 96.06 103 GLY B CA 1
ATOM 4340 C C . GLY B 1 103 ? -20.516 -15.742 -18.672 1 96.06 103 GLY B C 1
ATOM 4341 O O . GLY B 1 103 ? -21.141 -15.18 -19.578 1 96.06 103 GLY B O 1
ATOM 4342 N N . HIS B 1 104 ? -20.156 -15.133 -17.562 1 92.44 104 HIS B N 1
ATOM 4343 C CA . HIS B 1 104 ? -20.328 -13.688 -17.438 1 92.44 104 HIS B CA 1
ATOM 4344 C C . HIS B 1 104 ? -19.516 -12.938 -18.484 1 92.44 104 HIS B C 1
ATOM 4346 O O . HIS B 1 104 ? -19.969 -11.938 -19.047 1 92.44 104 HIS B O 1
ATOM 4352 N N . ILE B 1 105 ? -18.328 -13.375 -18.75 1 90.88 105 ILE B N 1
ATOM 4353 C CA . ILE B 1 105 ? -17.484 -12.742 -19.75 1 90.88 105 ILE B CA 1
ATOM 4354 C C . ILE B 1 105 ? -18.109 -12.883 -21.141 1 90.88 105 ILE B C 1
ATOM 4356 O O . ILE B 1 105 ? -18.25 -11.898 -21.859 1 90.88 105 ILE B O 1
ATOM 4360 N N . ILE B 1 106 ? -18.531 -14.031 -21.453 1 93.62 106 ILE B N 1
ATOM 4361 C CA . ILE B 1 106 ? -19.094 -14.344 -22.766 1 93.62 106 ILE B CA 1
ATOM 4362 C C . ILE B 1 106 ? -20.406 -13.594 -22.953 1 93.62 106 ILE B C 1
ATOM 4364 O O . ILE B 1 106 ? -20.688 -13.102 -24.047 1 93.62 106 ILE B O 1
ATOM 4368 N N . GLY B 1 107 ? -21.141 -13.5 -21.891 1 91.5 107 GLY B N 1
ATOM 4369 C CA . GLY B 1 107 ? -22.406 -12.812 -21.953 1 91.5 107 GLY B CA 1
ATOM 4370 C C . GLY B 1 107 ? -22.281 -11.297 -21.922 1 91.5 107 GLY B C 1
ATOM 4371 O O . GLY B 1 107 ? -23.266 -10.578 -22.125 1 91.5 107 GLY B O 1
ATOM 4372 N N . GLY B 1 108 ? -21.109 -10.742 -21.641 1 85.88 108 GLY B N 1
ATOM 4373 C CA . GLY B 1 108 ? -20.875 -9.312 -21.578 1 85.88 108 GLY B CA 1
ATOM 4374 C C . GLY B 1 108 ? -21.516 -8.656 -20.375 1 85.88 108 GLY B C 1
ATOM 4375 O O . GLY B 1 108 ? -21.891 -7.48 -20.422 1 85.88 108 GLY B O 1
ATOM 4376 N N . HIS B 1 109 ? -21.75 -9.344 -19.312 1 80.12 109 HIS B N 1
ATOM 4377 C CA . HIS B 1 109 ? -22.484 -8.836 -18.156 1 80.12 109 HIS B CA 1
ATOM 4378 C C . HIS B 1 109 ? -21.656 -7.816 -17.375 1 80.12 109 HIS B C 1
ATOM 4380 O O . HIS B 1 109 ? -22.219 -6.984 -16.656 1 80.12 109 HIS B O 1
ATOM 4386 N N . ASN B 1 110 ? -20.312 -7.809 -17.328 1 65.31 110 ASN B N 1
ATOM 4387 C CA . ASN B 1 110 ? -19.453 -6.867 -16.609 1 65.31 110 ASN B CA 1
ATOM 4388 C C . ASN B 1 110 ? -19.344 -5.539 -17.359 1 65.31 110 ASN B C 1
ATOM 4390 O O . ASN B 1 110 ? -19.141 -4.492 -16.734 1 65.31 110 ASN B O 1
ATOM 4394 N N . ILE B 1 111 ? -19.266 -5.602 -18.594 1 50.62 111 ILE B N 1
ATOM 4395 C CA . ILE B 1 111 ? -19.188 -4.418 -19.438 1 50.62 111 ILE B CA 1
ATOM 4396 C C . ILE B 1 111 ? -20.422 -3.537 -19.203 1 50.62 111 ILE B C 1
ATOM 4398 O O . ILE B 1 111 ? -20.297 -2.314 -19.094 1 50.62 111 ILE B O 1
ATOM 4402 N N . THR B 1 112 ? -21.422 -4.199 -19.031 1 46.53 112 THR B N 1
ATOM 4403 C CA . THR B 1 112 ? -22.672 -3.447 -18.859 1 46.53 112 THR B CA 1
ATOM 4404 C C . THR B 1 112 ? -22.641 -2.65 -17.562 1 46.53 112 THR B C 1
ATOM 4406 O O . THR B 1 112 ? -23.141 -1.525 -17.5 1 46.53 112 THR B O 1
ATOM 4409 N N . ARG B 1 113 ? -21.875 -3.172 -16.609 1 52.44 113 ARG B N 1
ATOM 4410 C CA . ARG B 1 113 ? -21.812 -2.518 -15.305 1 52.44 113 ARG B CA 1
ATOM 4411 C C . ARG B 1 113 ? -20.844 -1.347 -15.32 1 52.44 113 ARG B C 1
ATOM 4413 O O . ARG B 1 113 ? -21.109 -0.299 -14.734 1 52.44 113 ARG B O 1
ATOM 4420 N N . THR B 1 114 ? -19.672 -1.632 -15.859 1 49.5 114 THR B N 1
ATOM 4421 C CA . THR B 1 114 ? -18.703 -0.547 -15.992 1 49.5 114 THR B CA 1
ATOM 4422 C C . THR B 1 114 ? -19.297 0.625 -16.766 1 49.5 114 THR B C 1
ATOM 4424 O O . THR B 1 114 ? -19.047 1.786 -16.438 1 49.5 114 THR B O 1
ATOM 4427 N N . GLN B 1 115 ? -20.047 0.238 -17.781 1 44.38 115 GLN B N 1
ATOM 4428 C CA . GLN B 1 115 ? -20.766 1.262 -18.547 1 44.38 115 GLN B CA 1
ATOM 4429 C C . GLN B 1 115 ? -21.781 1.982 -17.688 1 44.38 115 GLN B C 1
ATOM 4431 O O . GLN B 1 115 ? -21.969 3.197 -17.797 1 44.38 115 GLN B O 1
ATOM 4436 N N . ALA B 1 116 ? -22.375 1.125 -16.844 1 42.97 116 ALA B N 1
ATOM 4437 C CA . ALA B 1 116 ? -23.391 1.722 -15.977 1 42.97 116 ALA B CA 1
ATOM 4438 C C . ALA B 1 116 ? -22.75 2.633 -14.93 1 42.97 116 ALA B C 1
ATOM 4440 O O . ALA B 1 116 ? -23.359 3.625 -14.516 1 42.97 116 ALA B O 1
ATOM 4441 N N . MET B 1 117 ? -21.641 2.164 -14.383 1 45.06 117 MET B N 1
ATOM 4442 C CA . MET B 1 117 ? -20.969 2.971 -13.375 1 45.06 117 MET B CA 1
ATOM 4443 C C . MET B 1 117 ? -20.266 4.168 -14.016 1 45.06 117 MET B C 1
ATOM 4445 O O . MET B 1 117 ? -19.875 5.105 -13.312 1 45.06 117 MET B O 1
ATOM 4449 N N . GLY B 1 118 ? -20.547 4.367 -15.234 1 38.84 118 GLY B N 1
ATOM 4450 C CA . GLY B 1 118 ? -19.859 5.371 -16.031 1 38.84 118 GLY B CA 1
ATOM 4451 C C . GLY B 1 118 ? -18.406 5.02 -16.312 1 38.84 118 GLY B C 1
ATOM 4452 O O . GLY B 1 118 ? -17.781 4.309 -15.531 1 38.84 118 GLY B O 1
ATOM 4453 N N . SER B 1 119 ? -17.953 4.961 -17.547 1 39.22 119 SER B N 1
ATOM 4454 C CA . SER B 1 119 ? -16.703 4.535 -18.188 1 39.22 119 SER B CA 1
ATOM 4455 C C . SER B 1 119 ? -15.492 4.965 -17.375 1 39.22 119 SER B C 1
ATOM 4457 O O . SER B 1 119 ? -14.508 4.23 -17.297 1 39.22 119 SER B O 1
ATOM 4459 N N . ALA B 1 120 ? -15.555 6.086 -16.922 1 37.19 120 ALA B N 1
ATOM 4460 C CA . ALA B 1 120 ? -14.375 6.711 -16.344 1 37.19 120 ALA B CA 1
ATOM 4461 C C . ALA B 1 120 ? -14.008 6.059 -15.008 1 37.19 120 ALA B C 1
ATOM 4463 O O . ALA B 1 120 ? -12.828 5.879 -14.703 1 37.19 120 ALA B O 1
ATOM 4464 N N . GLN B 1 121 ? -14.969 5.684 -14.25 1 38.59 121 GLN B N 1
ATOM 4465 C CA . GLN B 1 121 ? -14.742 5.105 -12.93 1 38.59 121 GLN B CA 1
ATOM 4466 C C . GLN B 1 121 ? -14.273 3.656 -13.039 1 38.59 121 GLN B C 1
ATOM 4468 O O . GLN B 1 121 ? -13.492 3.188 -12.211 1 38.59 121 GLN B O 1
ATOM 4473 N N . GLY B 1 122 ? -14.734 3.039 -14.086 1 38.97 122 GLY B N 1
ATOM 4474 C CA . GLY B 1 122 ? -14.359 1.654 -14.32 1 38.97 122 GLY B CA 1
ATOM 4475 C C . GLY B 1 122 ? -12.883 1.476 -14.609 1 38.97 122 GLY B C 1
ATOM 4476 O O . GLY B 1 122 ? -12.258 0.546 -14.102 1 38.97 122 GLY B O 1
ATOM 4477 N N . SER B 1 123 ? -12.477 2.408 -15.5 1 38.88 123 SER B N 1
ATOM 4478 C CA . SER B 1 123 ? -11.07 2.342 -15.891 1 38.88 123 SER B CA 1
ATOM 4479 C C . SER B 1 123 ? -10.148 2.6 -14.703 1 38.88 123 SER B C 1
ATOM 4481 O O . SER B 1 123 ? -9.078 2 -14.594 1 38.88 123 SER B O 1
ATOM 4483 N N . SER B 1 124 ? -10.617 3.549 -13.93 1 40.56 124 SER B N 1
ATOM 4484 C CA . SER B 1 124 ? -9.812 3.902 -12.766 1 40.56 124 SER B CA 1
ATOM 4485 C C . SER B 1 124 ? -9.672 2.723 -11.805 1 40.56 124 SER B C 1
ATOM 4487 O O . SER B 1 124 ? -8.625 2.545 -11.18 1 40.56 124 SER B O 1
ATOM 4489 N N . TRP B 1 125 ? -10.742 1.976 -11.867 1 39.81 125 TRP B N 1
ATOM 4490 C CA . TRP B 1 125 ? -10.727 0.8 -11 1 39.81 125 TRP B CA 1
ATOM 4491 C C . TRP B 1 125 ? -9.711 -0.225 -11.5 1 39.81 125 TRP B C 1
ATOM 4493 O O . TRP B 1 125 ? -8.992 -0.833 -10.703 1 39.81 125 TRP B O 1
ATOM 4503 N N . ILE B 1 126 ? -9.844 -0.313 -12.867 1 38.25 126 ILE B N 1
ATOM 4504 C CA . ILE B 1 126 ? -8.922 -1.258 -13.484 1 38.25 126 ILE B CA 1
ATOM 4505 C C . ILE B 1 126 ? -7.48 -0.803 -13.25 1 38.25 126 ILE B C 1
ATOM 4507 O O . ILE B 1 126 ? -6.621 -1.608 -12.883 1 38.25 126 ILE B O 1
ATOM 4511 N N . ALA B 1 127 ? -7.414 0.477 -13.5 1 38.47 127 ALA B N 1
ATOM 4512 C CA . ALA B 1 127 ? -6.07 1.021 -13.32 1 38.47 127 ALA B CA 1
ATOM 4513 C C . ALA B 1 127 ? -5.625 0.912 -11.867 1 38.47 127 ALA B C 1
ATOM 4515 O O . ALA B 1 127 ? -4.488 0.527 -11.586 1 38.47 127 ALA B O 1
ATOM 4516 N N . LEU B 1 128 ? -6.559 1.393 -11.07 1 39.31 128 LEU B N 1
ATOM 4517 C CA . LEU B 1 128 ? -6.262 1.318 -9.648 1 39.31 128 LEU B CA 1
ATOM 4518 C C . LEU B 1 128 ? -6.098 -0.131 -9.203 1 39.31 128 LEU B C 1
ATOM 4520 O O . LEU B 1 128 ? -5.211 -0.444 -8.406 1 39.31 128 LEU B O 1
ATOM 4524 N N . GLY B 1 129 ? -7.055 -0.985 -9.672 1 39.19 129 GLY B N 1
ATOM 4525 C CA . GLY B 1 129 ? -6.969 -2.404 -9.359 1 39.19 129 GLY B CA 1
ATOM 4526 C C . GLY B 1 129 ? -5.672 -3.037 -9.836 1 39.19 129 GLY B C 1
ATOM 4527 O O . GLY B 1 129 ? -5.008 -3.742 -9.07 1 39.19 129 GLY B O 1
ATOM 4528 N N . LEU B 1 130 ? -5.535 -2.748 -11.227 1 37.41 130 LEU B N 1
ATOM 4529 C CA . LEU B 1 130 ? -4.352 -3.33 -11.844 1 37.41 130 LEU B CA 1
ATOM 4530 C C . LEU B 1 130 ? -3.084 -2.637 -11.352 1 37.41 130 LEU B C 1
ATOM 4532 O O . LEU B 1 130 ? -2.047 -3.279 -11.18 1 37.41 130 LEU B O 1
ATOM 4536 N N . GLY B 1 131 ? -3.125 -1.317 -11.281 1 36.44 131 GLY B N 1
ATOM 4537 C CA . GLY B 1 131 ? -1.954 -0.585 -10.828 1 36.44 131 GLY B CA 1
ATOM 4538 C C . GLY B 1 131 ? -1.592 -0.88 -9.383 1 36.44 131 GLY B C 1
ATOM 4539 O O . GLY B 1 131 ? -0.42 -1.091 -9.062 1 36.44 131 GLY B O 1
ATOM 4540 N N . VAL B 1 132 ? -2.629 -0.674 -8.54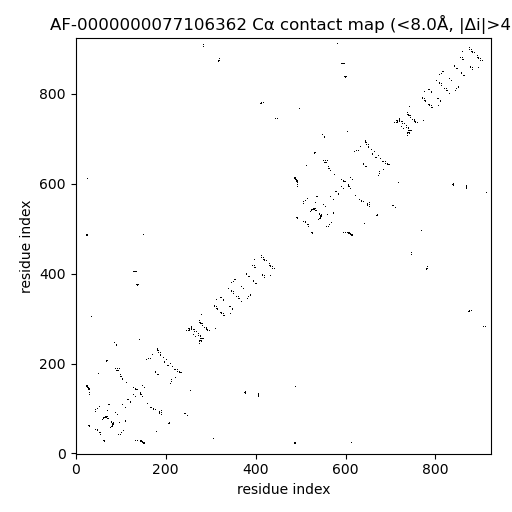7 1 35.59 132 VAL B N 1
ATOM 4541 C CA . VAL B 1 132 ? -2.373 -0.966 -7.141 1 35.59 132 VAL B CA 1
ATOM 4542 C C . VAL B 1 132 ? -2.078 -2.455 -6.969 1 35.59 132 VAL B C 1
ATOM 4544 O O . VAL B 1 132 ? -1.234 -2.836 -6.152 1 35.59 132 VAL B O 1
ATOM 4547 N N . LEU B 1 133 ? -2.842 -3.252 -7.773 1 35.03 133 LEU B N 1
ATOM 4548 C CA . LEU B 1 133 ? -2.521 -4.676 -7.754 1 35.03 133 LEU B CA 1
ATOM 4549 C C . LEU B 1 133 ? -1.043 -4.906 -8.047 1 35.03 133 LEU B C 1
ATOM 4551 O O . LEU B 1 133 ? -0.416 -5.785 -7.453 1 35.03 133 LEU B O 1
ATOM 4555 N N . ALA B 1 134 ? -0.537 -4.051 -8.984 1 32.75 134 ALA B N 1
ATOM 4556 C CA . ALA B 1 134 ? 0.804 -4.34 -9.484 1 32.75 134 ALA B CA 1
ATOM 4557 C C . ALA B 1 134 ? 1.861 -4.039 -8.43 1 32.75 134 ALA B C 1
ATOM 4559 O O . ALA B 1 134 ? 2.877 -4.734 -8.344 1 32.75 134 ALA B O 1
ATOM 4560 N N . VAL B 1 135 ? 1.768 -2.969 -7.77 1 32.16 135 VAL B N 1
ATOM 4561 C CA . VAL B 1 135 ? 2.852 -2.684 -6.836 1 32.16 135 VAL B CA 1
ATOM 4562 C C . VAL B 1 135 ? 2.926 -3.785 -5.781 1 32.16 135 VAL B C 1
ATOM 4564 O O . VAL B 1 135 ? 4.016 -4.195 -5.375 1 32.16 135 VAL B O 1
ATOM 4567 N N . ALA B 1 136 ? 1.789 -4.23 -5.352 1 32.94 136 ALA B N 1
ATOM 4568 C CA . ALA B 1 136 ? 1.798 -5.312 -4.371 1 32.94 136 ALA B CA 1
ATOM 4569 C C . ALA B 1 136 ? 2.365 -6.594 -4.973 1 32.94 136 ALA B C 1
ATOM 4571 O O . ALA B 1 136 ? 3.029 -7.371 -4.281 1 32.94 136 ALA B O 1
ATOM 4572 N N . ALA B 1 137 ? 2.072 -6.863 -6.258 1 32.44 137 ALA B N 1
ATOM 4573 C CA . ALA B 1 137 ? 2.297 -8.195 -6.805 1 32.44 137 ALA B CA 1
ATOM 4574 C C . ALA B 1 137 ? 3.787 -8.508 -6.906 1 32.44 137 ALA B C 1
ATOM 4576 O O . ALA B 1 137 ? 4.176 -9.656 -7.121 1 32.44 137 ALA B O 1
ATOM 4577 N N . GLY B 1 138 ? 4.668 -7.621 -7.277 1 29.55 138 GLY B N 1
ATOM 4578 C CA . GLY B 1 138 ? 5.969 -8.148 -7.664 1 29.55 138 GLY B CA 1
ATOM 4579 C C . GLY B 1 138 ? 6.762 -8.703 -6.5 1 29.55 138 GLY B C 1
ATOM 4580 O O . GLY B 1 138 ? 7.906 -9.133 -6.664 1 29.55 138 GLY B O 1
ATOM 4581 N N . ALA B 1 139 ? 6.656 -8.234 -5.316 1 29.56 139 ALA B N 1
ATOM 4582 C CA . ALA B 1 139 ? 7.41 -9.047 -4.359 1 29.56 139 ALA B CA 1
ATOM 4583 C C . ALA B 1 139 ? 6.727 -10.383 -4.109 1 29.56 139 ALA B C 1
ATOM 4585 O O . ALA B 1 139 ? 5.508 -10.445 -3.93 1 29.56 139 ALA B O 1
ATOM 4586 N N . PRO B 1 140 ? 7.367 -11.438 -4.582 1 30.25 140 PRO B N 1
ATOM 4587 C CA . PRO B 1 140 ? 6.719 -12.742 -4.434 1 30.25 140 PRO B CA 1
ATOM 4588 C C . PRO B 1 140 ? 5.824 -12.82 -3.197 1 30.25 140 PRO B C 1
ATOM 4590 O O . PRO B 1 140 ? 5 -13.734 -3.084 1 30.25 140 PRO B O 1
ATOM 4593 N N . ASP B 1 141 ? 6.277 -12.477 -2.1 1 28.64 141 ASP B N 1
ATOM 4594 C CA . ASP B 1 141 ? 5.531 -12.828 -0.897 1 28.64 141 ASP B CA 1
ATOM 4595 C C . ASP B 1 141 ? 4.27 -11.984 -0.765 1 28.64 141 ASP B C 1
ATOM 4597 O O . ASP B 1 141 ? 4.148 -10.938 -1.405 1 28.64 141 ASP B O 1
ATOM 4601 N N . ALA B 1 142 ? 3.406 -12.125 0.217 1 29.09 142 ALA B N 1
ATOM 4602 C CA . ALA B 1 142 ? 1.985 -11.914 0.479 1 29.09 142 ALA B CA 1
ATOM 4603 C C . ALA B 1 142 ? 1.58 -10.469 0.182 1 29.09 142 ALA B C 1
ATOM 4605 O O . ALA B 1 142 ? 2.434 -9.617 -0.07 1 29.09 142 ALA B O 1
ATOM 4606 N N . GLY B 1 143 ? 0.656 -9.82 1.006 1 28.91 143 GLY B N 1
ATOM 4607 C CA . GLY B 1 143 ? -0.566 -9.047 0.888 1 28.91 143 GLY B CA 1
ATOM 4608 C C . GLY B 1 143 ? -0.315 -7.582 0.566 1 28.91 143 GLY B C 1
ATOM 4609 O O . GLY B 1 143 ? 0.277 -6.859 1.368 1 28.91 143 GLY B O 1
ATOM 4610 N N . ILE B 1 144 ? 0.234 -7.406 -0.604 1 29.28 144 ILE B N 1
ATOM 4611 C CA . ILE B 1 144 ? 0.21 -5.988 -0.944 1 29.28 144 ILE B CA 1
ATOM 4612 C C . ILE B 1 144 ? -1.231 -5.484 -0.95 1 29.28 144 ILE B C 1
ATOM 4614 O O . ILE B 1 144 ? -2.119 -6.129 -1.517 1 29.28 144 ILE B O 1
ATOM 4618 N N . ALA B 1 145 ? -1.496 -4.668 -0.146 1 29.72 145 ALA B N 1
ATOM 4619 C CA . ALA B 1 145 ? -2.812 -4.082 0.094 1 29.72 145 ALA B CA 1
ATOM 4620 C C . ALA B 1 145 ? -3.273 -3.26 -1.107 1 29.72 145 ALA B C 1
ATOM 4622 O O . ALA B 1 145 ? -2.504 -2.471 -1.66 1 29.72 145 ALA B O 1
ATOM 4623 N N . LEU B 1 146 ? -4.027 -3.902 -1.875 1 32.59 146 LEU B N 1
ATOM 4624 C CA . LEU B 1 146 ? -4.773 -3.174 -2.896 1 32.59 146 LEU B CA 1
ATOM 4625 C C . LEU B 1 146 ? -5.398 -1.909 -2.314 1 32.59 146 LEU B C 1
ATOM 4627 O O . LEU B 1 146 ? -6.117 -1.97 -1.317 1 32.59 146 LEU B O 1
ATOM 4631 N N . MET B 1 147 ? -4.758 -0.844 -2.553 1 29.66 147 MET B N 1
ATOM 4632 C CA . MET B 1 147 ? -5.406 0.385 -2.105 1 29.66 147 MET B CA 1
ATOM 4633 C C . MET B 1 147 ? -6.672 0.658 -2.91 1 29.66 147 MET B C 1
ATOM 4635 O O . MET B 1 147 ? -6.617 1.293 -3.965 1 29.66 147 MET B O 1
ATOM 4639 N N . ALA B 1 148 ? -7.457 -0.244 -3.084 1 35.88 148 ALA B N 1
ATOM 4640 C CA . ALA B 1 148 ? -8.688 0.317 -3.637 1 35.88 148 ALA B CA 1
ATOM 4641 C C . ALA B 1 148 ? -9.32 1.307 -2.666 1 35.88 148 ALA B C 1
ATOM 4643 O O . ALA B 1 148 ? -9.344 1.074 -1.454 1 35.88 148 ALA B O 1
ATOM 4644 N N . SER B 1 149 ? -9.367 2.492 -3.018 1 38.88 149 SER B N 1
ATOM 4645 C CA . SER B 1 149 ? -10.117 3.408 -2.164 1 38.88 149 SER B CA 1
ATOM 4646 C C . SER B 1 149 ? -11.406 2.766 -1.661 1 38.88 149 SER B C 1
ATOM 4648 O O . SER B 1 149 ? -11.922 1.836 -2.281 1 38.88 149 SER B O 1
ATOM 4650 N N . SER B 1 150 ? -11.672 3.02 -0.405 1 37.97 150 SER B N 1
ATOM 4651 C CA . SER B 1 150 ? -12.938 2.609 0.181 1 37.97 150 SER B CA 1
ATOM 4652 C C . SER B 1 150 ? -14.07 2.699 -0.837 1 37.97 150 SER B C 1
ATOM 4654 O O . SER B 1 150 ? -14.953 1.835 -0.874 1 37.97 150 SER B O 1
ATOM 4656 N N . GLN B 1 151 ? -13.938 3.627 -1.646 1 36.41 151 GLN B N 1
ATOM 4657 C CA . GLN B 1 151 ? -15.016 3.852 -2.604 1 36.41 151 GLN B CA 1
ATOM 4658 C C . GLN B 1 151 ? -15.008 2.793 -3.703 1 36.41 151 GLN B C 1
ATOM 4660 O O . GLN B 1 151 ? -16.062 2.334 -4.145 1 36.41 151 GLN B O 1
ATOM 4665 N N . GLN B 1 152 ? -13.852 2.414 -4.047 1 39.38 152 GLN B N 1
ATOM 4666 C CA . GLN B 1 152 ? -13.781 1.421 -5.113 1 39.38 152 GLN B CA 1
ATOM 4667 C C . GLN B 1 152 ? -14.227 0.048 -4.617 1 39.38 152 GLN B C 1
ATOM 4669 O O . GLN B 1 152 ? -14.961 -0.66 -5.309 1 39.38 152 GLN B O 1
ATOM 4674 N N . ALA B 1 153 ? -13.727 -0.271 -3.521 1 42.03 153 ALA B N 1
ATOM 4675 C CA . ALA B 1 153 ? -14.156 -1.527 -2.918 1 42.03 153 ALA B CA 1
ATOM 4676 C C . ALA B 1 153 ? -15.664 -1.533 -2.691 1 42.03 153 ALA B C 1
ATOM 4678 O O . ALA B 1 153 ? -16.328 -2.545 -2.922 1 42.03 153 ALA B O 1
ATOM 4679 N N . ALA B 1 154 ? -16.125 -0.357 -2.299 1 40.09 154 ALA B N 1
ATOM 4680 C CA . ALA B 1 154 ? -17.562 -0.22 -2.109 1 40.09 154 ALA B CA 1
ATOM 4681 C C . ALA B 1 154 ? -18.312 -0.41 -3.426 1 40.09 154 ALA B C 1
ATOM 4683 O O . ALA B 1 154 ? -19.391 -1.01 -3.453 1 40.09 154 ALA B O 1
ATOM 4684 N N . ALA B 1 155 ? -17.75 0.079 -4.395 1 41.62 155 ALA B N 1
ATOM 4685 C CA . ALA B 1 155 ? -18.406 -0.037 -5.695 1 41.62 155 ALA B CA 1
ATOM 4686 C C . ALA B 1 155 ? -18.562 -1.5 -6.102 1 41.62 155 ALA B C 1
ATOM 4688 O O . ALA B 1 155 ? -19.547 -1.873 -6.742 1 41.62 155 ALA B O 1
ATOM 4689 N N . LEU B 1 156 ? -17.578 -2.24 -5.719 1 44.47 156 LEU B N 1
ATOM 4690 C CA . LEU B 1 156 ? -17.672 -3.652 -6.066 1 44.47 156 LEU B CA 1
ATOM 4691 C C . LEU B 1 156 ? -18.797 -4.332 -5.293 1 44.47 156 LEU B C 1
ATOM 4693 O O . LEU B 1 156 ? -19.406 -5.285 -5.781 1 44.47 156 LEU B O 1
ATOM 4697 N N . THR B 1 157 ? -19.031 -3.727 -4.043 1 43.22 157 THR B N 1
ATOM 4698 C CA . THR B 1 157 ? -20.047 -4.348 -3.197 1 43.22 157 THR B CA 1
ATOM 4699 C C . THR B 1 157 ? -21.438 -4.078 -3.744 1 43.22 157 THR B C 1
ATOM 4701 O O . THR B 1 157 ? -22.359 -4.855 -3.508 1 43.22 157 THR B O 1
ATOM 4704 N N . PHE B 1 158 ? -21.484 -3.021 -4.551 1 44.88 158 PHE B N 1
ATOM 4705 C CA . PHE B 1 158 ? -22.859 -2.676 -4.91 1 44.88 158 PHE B CA 1
ATOM 4706 C C . PHE B 1 158 ? -23.266 -3.357 -6.211 1 44.88 158 PHE B C 1
ATOM 4708 O O . PHE B 1 158 ? -24.422 -3.287 -6.621 1 44.88 158 PHE B O 1
ATOM 4715 N N . PHE B 1 159 ? -22.375 -4.191 -6.68 1 54.84 159 PHE B N 1
ATOM 4716 C CA . PHE B 1 159 ? -22.797 -4.723 -7.969 1 54.84 159 PHE B CA 1
ATOM 4717 C C . PHE B 1 159 ? -23.344 -6.141 -7.82 1 54.84 159 PHE B C 1
ATOM 4719 O O . PHE B 1 159 ? -22.688 -7.008 -7.246 1 54.84 159 PHE B O 1
ATOM 4726 N N . LYS B 1 160 ? -24.719 -6.254 -7.973 1 67.06 160 LYS B N 1
ATOM 4727 C CA . LYS B 1 160 ? -25.359 -7.566 -8.016 1 67.06 160 LYS B CA 1
ATOM 4728 C C . LYS B 1 160 ? -25.828 -7.91 -9.43 1 67.06 160 LYS B C 1
ATOM 4730 O O . LYS B 1 160 ? -26.344 -7.047 -10.148 1 67.06 160 LYS B O 1
ATOM 4735 N N . TYR B 1 161 ? -25.438 -9.133 -9.93 1 73.75 161 TYR B N 1
ATOM 4736 C CA . TYR B 1 161 ? -25.953 -9.602 -11.219 1 73.75 161 TYR B CA 1
ATOM 4737 C C . TYR B 1 161 ? -27.453 -9.828 -11.156 1 73.75 161 TYR B C 1
ATOM 4739 O O . TYR B 1 161 ? -28 -10.18 -10.109 1 73.75 161 TYR B O 1
ATOM 4747 N N . THR B 1 162 ? -28.047 -9.508 -12.273 1 80.38 162 THR B N 1
ATOM 4748 C CA . THR B 1 162 ? -29.469 -9.773 -12.367 1 80.38 162 THR B CA 1
ATOM 4749 C C . THR B 1 162 ? -29.75 -11.273 -12.43 1 80.38 162 THR B C 1
ATOM 4751 O O . THR B 1 162 ? -28.844 -12.055 -12.734 1 80.38 162 THR B O 1
ATOM 4754 N N . ARG B 1 163 ? -31 -11.648 -12.188 1 83.38 163 ARG B N 1
ATOM 4755 C CA . ARG B 1 163 ? -31.406 -13.047 -12.273 1 83.38 163 ARG B CA 1
ATOM 4756 C C . ARG B 1 163 ? -31.188 -13.594 -13.68 1 83.38 163 ARG B C 1
ATOM 4758 O O . ARG B 1 163 ? -30.75 -14.742 -13.844 1 83.38 163 ARG B O 1
ATOM 4765 N N . ILE B 1 164 ? -31.469 -12.781 -14.672 1 87.31 164 ILE B N 1
ATOM 4766 C CA . ILE B 1 164 ? -31.312 -13.188 -16.062 1 87.31 164 ILE B CA 1
ATOM 4767 C C . ILE B 1 164 ? -29.828 -13.406 -16.375 1 87.31 164 ILE B C 1
ATOM 4769 O O . ILE B 1 164 ? -29.469 -14.398 -17.016 1 87.31 164 ILE B O 1
ATOM 4773 N N . GLU B 1 165 ? -29.016 -12.547 -15.914 1 88.19 165 GLU B N 1
ATOM 4774 C CA . GLU B 1 165 ? -27.562 -12.688 -16.109 1 88.19 165 GLU B CA 1
ATOM 4775 C C . GLU B 1 165 ? -27.031 -13.93 -15.422 1 88.19 165 GLU B C 1
ATOM 4777 O O . GLU B 1 165 ? -26.188 -14.641 -15.977 1 88.19 165 GLU B O 1
ATOM 4782 N N . GLU B 1 166 ? -27.531 -14.203 -14.25 1 92.19 166 GLU B N 1
ATOM 4783 C CA . GLU B 1 166 ? -27.094 -15.375 -13.492 1 92.19 166 GLU B CA 1
ATOM 4784 C C . GLU B 1 166 ? -27.516 -16.672 -14.188 1 92.19 166 GLU B C 1
ATOM 4786 O O . GLU B 1 166 ? -26.719 -17.609 -14.297 1 92.19 166 GLU B O 1
ATOM 4791 N N . SER B 1 167 ? -28.766 -16.641 -14.609 1 92.25 167 SER B N 1
ATOM 4792 C CA . SER B 1 167 ? -29.25 -17.812 -15.312 1 92.25 167 SER B CA 1
ATOM 4793 C C . SER B 1 167 ? -28.469 -18.062 -16.594 1 92.25 167 SER B C 1
ATOM 4795 O O . SER B 1 167 ? -28.141 -19.203 -16.922 1 92.25 167 SER B O 1
ATOM 4797 N N . SER B 1 168 ? -28.219 -17.031 -17.266 1 94.25 168 SER B N 1
ATOM 4798 C CA . SER B 1 168 ? -27.438 -17.125 -18.5 1 94.25 168 SER B CA 1
ATOM 4799 C C . SER B 1 168 ? -26.031 -17.656 -18.234 1 94.25 168 SER B C 1
ATOM 4801 O O . SER B 1 168 ? -25.547 -18.516 -18.953 1 94.25 168 SER B O 1
ATOM 4803 N N . ALA B 1 169 ? -25.375 -17.125 -17.203 1 95.31 169 ALA B N 1
ATOM 4804 C CA . ALA B 1 169 ? -24.031 -17.562 -16.844 1 95.31 169 ALA B CA 1
ATOM 4805 C C . ALA B 1 169 ? -24.031 -19.031 -16.406 1 95.31 169 ALA B C 1
ATOM 4807 O O . ALA B 1 169 ? -23.094 -19.766 -16.719 1 95.31 169 ALA B O 1
ATOM 4808 N N . ASP B 1 170 ? -25.078 -19.422 -15.711 1 96.25 170 ASP B N 1
ATOM 4809 C CA . ASP B 1 170 ? -25.234 -20.812 -15.297 1 96.25 170 ASP B CA 1
ATOM 4810 C C . ASP B 1 170 ? -25.297 -21.734 -16.5 1 96.25 170 ASP B C 1
ATOM 4812 O O . ASP B 1 170 ? -24.562 -22.734 -16.578 1 96.25 170 ASP B O 1
ATOM 4816 N N . GLN B 1 171 ? -26.156 -21.328 -17.406 1 96.5 171 GLN B N 1
ATOM 4817 C CA . GLN B 1 171 ? -26.344 -22.172 -18.594 1 96.5 171 GLN B CA 1
ATOM 4818 C C . GLN B 1 171 ? -25.094 -22.203 -19.453 1 96.5 171 GLN B C 1
ATOM 4820 O O . GLN B 1 171 ? -24.719 -23.266 -19.953 1 96.5 171 GLN B O 1
ATOM 4825 N N . THR B 1 172 ? -24.5 -21.141 -19.609 1 97.56 172 THR B N 1
ATOM 4826 C CA . THR B 1 172 ? -23.25 -21.094 -20.359 1 97.56 172 THR B CA 1
ATOM 4827 C C . THR B 1 172 ? -22.172 -21.922 -19.672 1 97.56 172 THR B C 1
ATOM 4829 O O . THR B 1 172 ? -21.438 -22.656 -20.312 1 97.56 172 THR B O 1
ATOM 4832 N N . GLY B 1 173 ? -22.094 -21.781 -18.375 1 98.06 173 GLY B N 1
ATOM 4833 C CA . GLY B 1 173 ? -21.156 -22.594 -17.609 1 98.06 173 GLY B CA 1
ATOM 4834 C C . GLY B 1 173 ? -21.344 -24.078 -17.797 1 98.06 173 GLY B C 1
ATOM 4835 O O . GLY B 1 173 ? -20.375 -24.812 -18.031 1 98.06 173 GLY B O 1
ATOM 4836 N N . LEU B 1 174 ? -22.609 -24.453 -17.75 1 97.88 174 LEU B N 1
ATOM 4837 C CA . LEU B 1 174 ? -22.922 -25.875 -17.969 1 97.88 174 LEU B CA 1
ATOM 4838 C C . LEU B 1 174 ? -22.531 -26.312 -19.375 1 97.88 174 LEU B C 1
ATOM 4840 O O . LEU B 1 174 ? -22 -27.406 -19.562 1 97.88 174 LEU B O 1
ATOM 4844 N N . ARG B 1 175 ? -22.797 -25.484 -20.281 1 98.06 175 ARG B N 1
ATOM 4845 C CA . ARG B 1 175 ? -22.438 -25.812 -21.672 1 98.06 175 ARG B CA 1
ATOM 4846 C C . ARG B 1 175 ? -20.922 -25.969 -21.812 1 98.06 175 ARG B C 1
ATOM 4848 O O . ARG B 1 175 ? -20.469 -26.891 -22.484 1 98.06 175 ARG B O 1
ATOM 4855 N N . LEU B 1 176 ? -20.188 -25.078 -21.234 1 98.62 176 LEU B N 1
ATOM 4856 C CA . LEU B 1 176 ? -18.734 -25.141 -21.297 1 98.62 176 LEU B CA 1
ATOM 4857 C C . LEU B 1 176 ? -18.219 -26.422 -20.656 1 98.62 176 LEU B C 1
ATOM 4859 O O . LEU B 1 176 ? -17.312 -27.078 -21.188 1 98.62 176 LEU B O 1
ATOM 4863 N N . LEU B 1 177 ? -18.781 -26.781 -19.516 1 98.5 177 LEU B N 1
ATOM 4864 C CA . LEU B 1 177 ? -18.391 -28 -18.828 1 98.5 177 LEU B CA 1
ATOM 4865 C C . LEU B 1 177 ? -18.719 -29.234 -19.688 1 98.5 177 LEU B C 1
ATOM 4867 O O . LEU B 1 177 ? -17.906 -30.141 -19.812 1 98.5 177 LEU B O 1
ATOM 4871 N N . GLU B 1 178 ? -19.812 -29.172 -20.297 1 98.12 178 GLU B N 1
ATOM 4872 C CA . GLU B 1 178 ? -20.219 -30.281 -21.172 1 98.12 178 GLU B CA 1
ATOM 4873 C C . GLU B 1 178 ? -19.297 -30.406 -22.375 1 98.12 178 GLU B C 1
ATOM 4875 O O . GLU B 1 178 ? -18.828 -31.5 -22.688 1 98.12 178 GLU B O 1
ATOM 4880 N N . GLN B 1 179 ? -18.984 -29.344 -22.953 1 98.12 179 GLN B N 1
ATOM 4881 C CA . GLN B 1 179 ? -18.172 -29.328 -24.172 1 98.12 179 GLN B CA 1
ATOM 4882 C C . GLN B 1 179 ? -16.734 -29.781 -23.875 1 98.12 179 GLN B C 1
ATOM 4884 O O . GLN B 1 179 ? -16.078 -30.359 -24.734 1 98.12 179 GLN B O 1
ATOM 4889 N N . THR B 1 180 ? -16.297 -29.562 -22.703 1 98 180 THR B N 1
ATOM 4890 C CA . THR B 1 180 ? -14.914 -29.875 -22.359 1 98 180 THR B CA 1
ATOM 4891 C C . THR B 1 180 ? -14.836 -31.234 -21.656 1 98 180 THR B C 1
ATOM 4893 O O . THR B 1 180 ? -13.742 -31.703 -21.344 1 98 180 THR B O 1
ATOM 4896 N N . GLY B 1 181 ? -15.992 -31.781 -21.375 1 97.44 181 GLY B N 1
ATOM 4897 C CA . GLY B 1 181 ? -16.016 -33.062 -20.719 1 97.44 181 GLY B CA 1
ATOM 4898 C C . GLY B 1 181 ? -15.695 -33 -19.234 1 97.44 181 GLY B C 1
ATOM 4899 O O . GLY B 1 181 ? -15.32 -34 -18.625 1 97.44 181 GLY B O 1
ATOM 4900 N N . ILE B 1 182 ? -15.742 -31.844 -18.656 1 97.75 182 ILE B N 1
ATOM 4901 C CA . ILE B 1 182 ? -15.516 -31.641 -17.234 1 97.75 182 ILE B CA 1
ATOM 4902 C C . ILE B 1 182 ? -16.812 -31.875 -16.453 1 97.75 182 ILE B C 1
ATOM 4904 O O . ILE B 1 182 ? -17.859 -31.344 -16.812 1 97.75 182 ILE B O 1
ATOM 4908 N N . PRO B 1 183 ? -16.75 -32.75 -15.414 1 98.25 183 PRO B N 1
ATOM 4909 C CA . PRO B 1 183 ? -17.969 -32.969 -14.617 1 98.25 183 PRO B CA 1
ATOM 4910 C C . PRO B 1 183 ? -18.531 -31.688 -14.023 1 98.25 183 PRO B C 1
ATOM 4912 O O . PRO B 1 183 ? -17.781 -30.812 -13.586 1 98.25 183 PRO B O 1
ATOM 4915 N N . ALA B 1 184 ? -19.844 -31.609 -13.977 1 98 184 ALA B N 1
ATOM 4916 C CA . ALA B 1 184 ? -20.5 -30.359 -13.617 1 98 184 ALA B CA 1
ATOM 4917 C C . ALA B 1 184 ? -20.953 -30.375 -12.156 1 98 184 ALA B C 1
ATOM 4919 O O . ALA B 1 184 ? -21.5 -29.375 -11.664 1 98 184 ALA B O 1
ATOM 4920 N N . ASP B 1 185 ? -20.734 -31.391 -11.461 1 96.5 185 ASP B N 1
ATOM 4921 C CA . ASP B 1 185 ? -21.172 -31.531 -10.07 1 96.5 185 ASP B CA 1
ATOM 4922 C C . ASP B 1 185 ? -20.516 -30.469 -9.188 1 96.5 185 ASP B C 1
ATOM 4924 O O . ASP B 1 185 ? -21.094 -30.047 -8.188 1 96.5 185 ASP B O 1
ATOM 4928 N N . GLY B 1 186 ? -19.312 -30.078 -9.539 1 96.94 186 GLY B N 1
ATOM 4929 C CA . GLY B 1 186 ? -18.609 -29.062 -8.758 1 96.94 186 GLY B CA 1
ATOM 4930 C C . GLY B 1 186 ? -19.328 -27.734 -8.719 1 96.94 186 GLY B C 1
ATOM 4931 O O . GLY B 1 186 ? -19.297 -27.031 -7.707 1 96.94 186 GLY B O 1
ATOM 4932 N N . LEU B 1 187 ? -19.906 -27.391 -9.859 1 96.31 187 LEU B N 1
ATOM 4933 C CA . LEU B 1 187 ? -20.672 -26.141 -9.898 1 96.31 187 LEU B CA 1
ATOM 4934 C C . LEU B 1 187 ? -21.812 -26.172 -8.891 1 96.31 187 LEU B C 1
ATOM 4936 O O . LEU B 1 187 ? -21.984 -25.234 -8.102 1 96.31 187 LEU B O 1
ATOM 4940 N N . VAL B 1 188 ? -22.562 -27.25 -8.859 1 95.06 188 VAL B N 1
ATOM 4941 C CA . VAL B 1 188 ? -23.703 -27.406 -7.969 1 95.06 188 VAL B CA 1
ATOM 4942 C C . VAL B 1 188 ? -23.219 -27.469 -6.52 1 95.06 188 VAL B C 1
ATOM 4944 O O . VAL B 1 188 ? -23.812 -26.828 -5.641 1 95.06 188 VAL B O 1
ATOM 4947 N N . SER B 1 189 ? -22.188 -28.234 -6.305 1 94.81 189 SER B N 1
ATOM 4948 C CA . SER B 1 189 ? -21.656 -28.359 -4.957 1 94.81 189 SER B CA 1
ATOM 4949 C C . SER B 1 189 ? -21.219 -27.016 -4.406 1 94.81 189 SER B C 1
ATOM 4951 O O . SER B 1 189 ? -21.438 -26.703 -3.234 1 94.81 189 SER B O 1
ATOM 4953 N N . PHE B 1 190 ? -20.547 -26.25 -5.23 1 94.81 190 PHE B N 1
ATOM 4954 C CA . PHE B 1 190 ? -20.125 -24.906 -4.801 1 94.81 190 PHE B CA 1
ATOM 4955 C C . PHE B 1 190 ? -21.344 -24.047 -4.492 1 94.81 190 PHE B C 1
ATOM 4957 O O . PHE B 1 190 ? -21.359 -23.328 -3.48 1 94.81 190 PHE B O 1
ATOM 4964 N N . MET B 1 191 ? -22.328 -24.062 -5.34 1 93 191 MET B N 1
ATOM 4965 C CA . MET B 1 191 ? -23.547 -23.266 -5.125 1 93 191 MET B CA 1
ATOM 4966 C C . MET B 1 191 ? -24.234 -23.688 -3.83 1 93 191 MET B C 1
ATOM 4968 O O . MET B 1 191 ? -24.797 -22.844 -3.125 1 93 191 MET B O 1
ATOM 4972 N N . GLU B 1 192 ? -24.219 -24.922 -3.512 1 91.69 192 GLU B N 1
ATOM 4973 C CA . GLU B 1 192 ? -24.812 -25.406 -2.268 1 91.69 192 GLU B CA 1
ATOM 4974 C C . GLU B 1 192 ? -24.094 -24.828 -1.053 1 91.69 192 GLU B C 1
ATOM 4976 O O . GLU B 1 192 ? -24.719 -24.5 -0.042 1 91.69 192 GLU B O 1
ATOM 4981 N N . LYS B 1 193 ? -22.75 -24.688 -1.171 1 90 193 LYS B N 1
ATOM 4982 C CA . LYS B 1 193 ? -21.969 -24.078 -0.1 1 90 193 LYS B CA 1
ATOM 4983 C C . LYS B 1 193 ? -22.391 -22.625 0.114 1 90 193 LYS B C 1
ATOM 4985 O O . LYS B 1 193 ? -22.422 -22.141 1.249 1 90 193 LYS B O 1
ATOM 4990 N N . ILE B 1 194 ? -22.719 -21.984 -0.985 1 88.94 194 ILE B N 1
ATOM 4991 C CA . ILE B 1 194 ? -23.062 -20.578 -0.943 1 88.94 194 ILE B CA 1
ATOM 4992 C C . ILE B 1 194 ? -24.516 -20.406 -0.47 1 88.94 194 ILE B C 1
ATOM 4994 O O . ILE B 1 194 ? -24.859 -19.375 0.099 1 88.94 194 ILE B O 1
ATOM 4998 N N . ARG B 1 195 ? -25.281 -21.406 -0.698 1 86.19 195 ARG B N 1
ATOM 4999 C CA . ARG B 1 195 ? -26.719 -21.359 -0.429 1 86.19 195 ARG B CA 1
ATOM 5000 C C . ARG B 1 195 ? -26.984 -21.047 1.039 1 86.19 195 ARG B C 1
ATOM 5002 O O . ARG B 1 195 ? -27.984 -20.406 1.369 1 86.19 195 ARG B O 1
ATOM 5009 N N . VAL B 1 196 ? -26.016 -21.531 1.892 1 78.06 196 VAL B N 1
ATOM 5010 C CA . VAL B 1 196 ? -26.188 -21.281 3.32 1 78.06 196 VAL B CA 1
ATOM 5011 C C . VAL B 1 196 ? -26.266 -19.781 3.584 1 78.06 196 VAL B C 1
ATOM 5013 O O . VAL B 1 196 ? -26.922 -19.344 4.527 1 78.06 196 VAL B O 1
ATOM 5016 N N . SER B 1 197 ? -25.703 -19.047 2.707 1 75.62 197 SER B N 1
ATOM 5017 C CA . SER B 1 197 ? -25.688 -17.594 2.834 1 75.62 197 SER B CA 1
ATOM 5018 C C . SER B 1 197 ? -27.078 -17.016 2.588 1 75.62 197 SER B C 1
ATOM 5020 O O . SER B 1 197 ? -27.344 -15.867 2.973 1 75.62 197 SER B O 1
ATOM 5022 N N . GLU B 1 198 ? -27.922 -17.719 1.915 1 71.12 198 GLU B N 1
ATOM 5023 C CA . GLU B 1 198 ? -29.25 -17.234 1.562 1 71.12 198 GLU B CA 1
ATOM 5024 C C . GLU B 1 198 ? -30.062 -16.891 2.809 1 71.12 198 GLU B C 1
ATOM 5026 O O . GLU B 1 198 ? -30.906 -16 2.779 1 71.12 198 GLU B O 1
ATOM 5031 N N . VAL B 1 199 ? -29.766 -17.609 3.879 1 70.38 199 VAL B N 1
ATOM 5032 C CA . VAL B 1 199 ? -30.594 -17.438 5.07 1 70.38 199 VAL B CA 1
ATOM 5033 C C . VAL B 1 199 ? -29.828 -16.625 6.117 1 70.38 199 VAL B C 1
ATOM 5035 O O . VAL B 1 199 ? -30.312 -16.438 7.234 1 70.38 199 VAL B O 1
ATOM 5038 N N . MET B 1 200 ? -28.734 -16.203 5.703 1 71.31 200 MET B N 1
ATOM 5039 C CA . MET B 1 200 ? -27.922 -15.445 6.652 1 71.31 200 MET B CA 1
ATOM 5040 C C . MET B 1 200 ? -28.172 -13.945 6.504 1 71.31 200 MET B C 1
ATOM 5042 O O . MET B 1 200 ? -28.672 -13.492 5.465 1 71.31 200 MET B O 1
ATOM 5046 N N . SER B 1 201 ? -27.984 -13.281 7.602 1 64.5 201 SER B N 1
ATOM 5047 C CA . SER B 1 201 ? -28.016 -11.828 7.527 1 64.5 201 SER B CA 1
ATOM 5048 C C . SER B 1 201 ? -26.953 -11.297 6.559 1 64.5 201 SER B C 1
ATOM 5050 O O . SER B 1 201 ? -25.938 -11.953 6.324 1 64.5 201 SER B O 1
ATOM 5052 N N . THR B 1 202 ? -27.344 -10.211 5.938 1 59.53 202 THR B N 1
ATOM 5053 C CA . THR B 1 202 ? -26.516 -9.617 4.902 1 59.53 202 THR B CA 1
ATOM 5054 C C . THR B 1 202 ? -25.062 -9.523 5.359 1 59.53 202 THR B C 1
ATOM 5056 O O . THR B 1 202 ? -24.141 -9.773 4.574 1 59.53 202 THR B O 1
ATOM 5059 N N . MET B 1 203 ? -24.844 -9.203 6.562 1 54.69 203 MET B N 1
ATOM 5060 C CA . MET B 1 203 ? -23.5 -9.047 7.102 1 54.69 203 MET B CA 1
ATOM 5061 C C . MET B 1 203 ? -22.766 -10.383 7.152 1 54.69 203 MET B C 1
ATOM 5063 O O . MET B 1 203 ? -21.547 -10.43 7.047 1 54.69 203 MET B O 1
ATOM 5067 N N . ARG B 1 204 ? -23.562 -11.43 7.102 1 60.56 204 ARG B N 1
ATOM 5068 C CA . ARG B 1 204 ? -23 -12.758 7.266 1 60.56 204 ARG B CA 1
ATOM 5069 C C . ARG B 1 204 ? -22.969 -13.508 5.938 1 60.56 204 ARG B C 1
ATOM 5071 O O . ARG B 1 204 ? -22.422 -14.609 5.852 1 60.56 204 ARG B O 1
ATOM 5078 N N . GLN B 1 205 ? -23.484 -12.859 5.012 1 71 205 GLN B N 1
ATOM 5079 C CA . GLN B 1 205 ? -23.5 -13.508 3.707 1 71 205 GLN B CA 1
ATOM 5080 C C . GLN B 1 205 ? -22.109 -13.523 3.076 1 71 205 GLN B C 1
ATOM 5082 O O . GLN B 1 205 ? -21.359 -12.555 3.199 1 71 205 GLN B O 1
ATOM 5087 N N . ASP B 1 206 ? -21.844 -14.672 2.473 1 73.31 206 ASP B N 1
ATOM 5088 C CA . ASP B 1 206 ? -20.656 -14.727 1.64 1 73.31 206 ASP B CA 1
ATOM 5089 C C . ASP B 1 206 ? -20.703 -13.68 0.533 1 73.31 206 ASP B C 1
ATOM 5091 O O . ASP B 1 206 ? -21.75 -13.453 -0.066 1 73.31 206 ASP B O 1
ATOM 5095 N N . PRO B 1 207 ? -19.516 -13.047 0.321 1 70 207 PRO B N 1
ATOM 5096 C CA . PRO B 1 207 ? -19.5 -12.023 -0.729 1 70 207 PRO B CA 1
ATOM 5097 C C . PRO B 1 207 ? -19.922 -12.57 -2.092 1 70 207 PRO B C 1
ATOM 5099 O O . PRO B 1 207 ? -20.484 -11.836 -2.906 1 70 207 PRO B O 1
ATOM 5102 N N . TYR B 1 208 ? -19.719 -13.805 -2.346 1 77.31 208 TYR B N 1
ATOM 5103 C CA . TYR B 1 208 ? -20.188 -14.383 -3.605 1 77.31 208 TYR B CA 1
ATOM 5104 C C . TYR B 1 208 ? -21.703 -14.289 -3.727 1 77.31 208 TYR B C 1
ATOM 5106 O O . TYR B 1 208 ? -22.219 -13.969 -4.797 1 77.31 208 TYR B O 1
ATOM 5114 N N . TYR B 1 209 ? -22.344 -14.602 -2.693 1 72.31 209 TYR B N 1
ATOM 5115 C CA . TYR B 1 209 ? -23.797 -14.547 -2.709 1 72.31 209 TYR B CA 1
ATOM 5116 C C . TYR B 1 209 ? -24.281 -13.125 -2.963 1 72.31 209 TYR B C 1
ATOM 5118 O O . TYR B 1 209 ? -25.281 -12.914 -3.66 1 72.31 209 TYR B O 1
ATOM 5126 N N . ARG B 1 210 ? -23.578 -12.164 -2.404 1 70.88 210 ARG B N 1
ATOM 5127 C CA . ARG B 1 210 ? -24 -10.773 -2.543 1 70.88 210 ARG B CA 1
ATOM 5128 C C . ARG B 1 210 ? -23.938 -10.328 -4 1 70.88 210 ARG B C 1
ATOM 5130 O O . ARG B 1 210 ? -24.797 -9.57 -4.457 1 70.88 210 ARG B O 1
ATOM 5137 N N . THR B 1 211 ? -22.922 -10.93 -4.703 1 75 211 THR B N 1
ATOM 5138 C CA . THR B 1 211 ? -22.797 -10.539 -6.102 1 75 211 THR B CA 1
ATOM 5139 C C . THR B 1 211 ? -23.562 -11.492 -7.008 1 75 211 THR B C 1
ATOM 5141 O O . THR B 1 211 ? -23.922 -11.133 -8.141 1 75 211 THR B O 1
ATOM 5144 N N . HIS B 1 212 ? -23.734 -12.734 -6.578 1 81.62 212 HIS B N 1
ATOM 5145 C CA . HIS B 1 212 ? -24.438 -13.758 -7.34 1 81.62 212 HIS B CA 1
ATOM 5146 C C . HIS B 1 212 ? -25.672 -14.242 -6.594 1 81.62 212 HIS B C 1
ATOM 5148 O O . HIS B 1 212 ? -25.688 -15.367 -6.082 1 81.62 212 HIS B O 1
ATOM 5154 N N . PRO B 1 213 ? -26.75 -13.5 -6.605 1 77.75 213 PRO B N 1
ATOM 5155 C CA . PRO B 1 213 ? -27.891 -13.805 -5.746 1 77.75 213 PRO B CA 1
ATOM 5156 C C . PRO B 1 213 ? -28.75 -14.945 -6.285 1 77.75 213 PRO B C 1
ATOM 5158 O O . PRO B 1 213 ? -28.453 -15.492 -7.348 1 77.75 213 PRO B O 1
ATOM 5161 N N . GLU B 1 214 ? -29.75 -15.336 -5.391 1 78.38 214 GLU B N 1
ATOM 5162 C CA . GLU B 1 214 ? -30.797 -16.297 -5.742 1 78.38 214 GLU B CA 1
ATOM 5163 C C . GLU B 1 214 ? -30.203 -17.656 -6.066 1 78.38 214 GLU B C 1
ATOM 5165 O O . GLU B 1 214 ? -30.484 -18.234 -7.117 1 78.38 214 GLU B O 1
ATOM 5170 N N . THR B 1 215 ? -29.391 -18.156 -5.145 1 85.38 215 THR B N 1
ATOM 5171 C CA . THR B 1 215 ? -28.656 -19.391 -5.371 1 85.38 215 THR B CA 1
ATOM 5172 C C . THR B 1 215 ? -29.594 -20.594 -5.309 1 85.38 215 THR B C 1
ATOM 5174 O O . THR B 1 215 ? -29.469 -21.531 -6.098 1 85.38 215 THR B O 1
ATOM 5177 N N . GLY B 1 216 ? -30.578 -20.562 -4.48 1 85.94 216 GLY B N 1
ATOM 5178 C CA . GLY B 1 216 ? -31.484 -21.688 -4.312 1 85.94 216 GLY B CA 1
ATOM 5179 C C . GLY B 1 216 ? -32.219 -22.047 -5.594 1 85.94 216 GLY B C 1
ATOM 5180 O O . GLY B 1 216 ? -32.031 -23.156 -6.109 1 85.94 216 GLY B O 1
ATOM 5181 N N . PRO B 1 217 ? -33 -21.109 -6.109 1 87.31 217 PRO B N 1
ATOM 5182 C CA . PRO B 1 217 ? -33.688 -21.375 -7.367 1 87.31 217 PRO B CA 1
ATOM 5183 C C . PRO B 1 217 ? -32.75 -21.797 -8.492 1 87.31 217 PRO B C 1
ATOM 5185 O O . PRO B 1 217 ? -33.094 -22.641 -9.32 1 87.31 217 PRO B O 1
ATOM 5188 N N . ARG B 1 218 ? -31.609 -21.281 -8.492 1 91.88 218 ARG B N 1
ATOM 5189 C CA . ARG B 1 218 ? -30.641 -21.594 -9.539 1 91.88 218 ARG B CA 1
ATOM 5190 C C . ARG B 1 218 ? -30.156 -23.031 -9.414 1 91.88 218 ARG B C 1
ATOM 5192 O O . ARG B 1 218 ? -30 -23.734 -10.414 1 91.88 218 ARG B O 1
ATOM 5199 N N . ILE B 1 219 ? -29.969 -23.469 -8.258 1 92.44 219 ILE B N 1
ATOM 5200 C CA . ILE B 1 219 ? -29.578 -24.859 -8.031 1 92.44 219 ILE B CA 1
ATOM 5201 C C . ILE B 1 219 ? -30.656 -25.797 -8.562 1 92.44 219 ILE B C 1
ATOM 5203 O O . ILE B 1 219 ? -30.344 -26.781 -9.242 1 92.44 219 ILE B O 1
ATOM 5207 N N . GLY B 1 220 ? -31.875 -25.438 -8.219 1 90.38 220 GLY B N 1
ATOM 5208 C CA . GLY B 1 220 ? -32.969 -26.25 -8.703 1 90.38 220 GLY B CA 1
ATOM 5209 C C . GLY B 1 220 ? -33.031 -26.344 -10.219 1 90.38 220 GLY B C 1
ATOM 5210 O O . GLY B 1 220 ? -33.312 -27.406 -10.766 1 90.38 220 GLY B O 1
ATOM 5211 N N . ALA B 1 221 ? -32.656 -25.344 -10.852 1 90.06 221 ALA B N 1
ATOM 5212 C CA . ALA B 1 221 ? -32.75 -25.266 -12.312 1 90.06 221 ALA B CA 1
ATOM 5213 C C . ALA B 1 221 ? -31.578 -26 -12.969 1 90.06 221 ALA B C 1
ATOM 5215 O O . ALA B 1 221 ? -31.703 -26.5 -14.094 1 90.06 221 ALA B O 1
ATOM 5216 N N . LEU B 1 222 ? -30.453 -26.156 -12.234 1 93.44 222 LEU B N 1
ATOM 5217 C CA . LEU B 1 222 ? -29.25 -26.625 -12.906 1 93.44 222 LEU B CA 1
ATOM 5218 C C . LEU B 1 222 ? -28.922 -28.062 -12.516 1 93.44 222 LEU B C 1
ATOM 5220 O O . LEU B 1 222 ? -28.141 -28.734 -13.195 1 93.44 222 LEU B O 1
ATOM 5224 N N . ARG B 1 223 ? -29.469 -28.5 -11.477 1 94.19 223 ARG B N 1
ATOM 5225 C CA . ARG B 1 223 ? -29.031 -29.734 -10.836 1 94.19 223 ARG B CA 1
ATOM 5226 C C . ARG B 1 223 ? -29.156 -30.922 -11.789 1 94.19 223 ARG B C 1
ATOM 5228 O O . ARG B 1 223 ? -28.203 -31.703 -11.953 1 94.19 223 ARG B O 1
ATOM 5235 N N . HIS B 1 224 ? -30.297 -31.016 -12.43 1 95.19 224 HIS B N 1
ATOM 5236 C CA . HIS B 1 224 ? -30.531 -32.156 -13.289 1 95.19 224 HIS B CA 1
ATOM 5237 C C . HIS B 1 224 ? -29.578 -32.188 -14.469 1 95.19 224 HIS B C 1
ATOM 5239 O O . HIS B 1 224 ? -28.984 -33.219 -14.773 1 95.19 224 HIS B O 1
ATOM 5245 N N . ARG B 1 225 ? -29.484 -31.125 -15.07 1 96.81 225 ARG B N 1
ATOM 5246 C CA . ARG B 1 225 ? -28.578 -31.047 -16.203 1 96.81 225 ARG B CA 1
ATOM 5247 C C . ARG B 1 225 ? -27.125 -31.281 -15.766 1 96.81 225 ARG B C 1
ATOM 5249 O O . ARG B 1 225 ? -26.359 -31.953 -16.469 1 96.81 225 ARG B O 1
ATOM 5256 N N . ALA B 1 226 ? -26.75 -30.781 -14.664 1 97.69 226 ALA B N 1
ATOM 5257 C CA . ALA B 1 226 ? -25.422 -30.984 -14.117 1 97.69 226 ALA B CA 1
ATOM 5258 C C . ALA B 1 226 ? -25.156 -32.469 -13.867 1 97.69 226 ALA B C 1
ATOM 5260 O O . ALA B 1 226 ? -24.062 -32.969 -14.156 1 97.69 226 ALA B O 1
ATOM 5261 N N . GLU B 1 227 ? -26.141 -33.125 -13.375 1 96.62 227 GLU B N 1
ATOM 5262 C CA . GLU B 1 227 ? -26.031 -34.531 -13.109 1 96.62 227 GLU B CA 1
ATOM 5263 C C . GLU B 1 227 ? -25.844 -35.312 -14.406 1 96.62 227 GLU B C 1
ATOM 5265 O O . GLU B 1 227 ? -25.031 -36.25 -14.469 1 96.62 227 GLU B O 1
ATOM 5270 N N . THR B 1 228 ? -26.562 -34.906 -15.367 1 97.31 228 THR B N 1
ATOM 5271 C CA . THR B 1 228 ? -26.469 -35.562 -16.672 1 97.31 228 THR B CA 1
ATOM 5272 C C . THR B 1 228 ? -25.078 -35.375 -17.281 1 97.31 228 THR B C 1
ATOM 5274 O O . THR B 1 228 ? -24.469 -36.344 -17.766 1 97.31 228 THR B O 1
ATOM 5277 N N . ILE B 1 229 ? -24.578 -34.219 -17.203 1 97.62 229 ILE B N 1
ATOM 5278 C CA . ILE B 1 229 ? -23.25 -33.906 -17.734 1 97.62 229 ILE B CA 1
ATOM 5279 C C . ILE B 1 229 ? -22.188 -34.688 -16.969 1 97.62 229 ILE B C 1
ATOM 5281 O O . ILE B 1 229 ? -21.297 -35.281 -17.578 1 97.62 229 ILE B O 1
ATOM 5285 N N . THR B 1 230 ? -22.312 -34.719 -15.711 1 97.56 230 THR B N 1
ATOM 5286 C CA . THR B 1 230 ? -21.359 -35.406 -14.859 1 97.56 230 THR B CA 1
ATOM 5287 C C . THR B 1 230 ? -21.344 -36.906 -15.156 1 97.56 230 THR B C 1
ATOM 5289 O O . THR B 1 230 ? -20.281 -37.531 -15.234 1 97.56 230 THR B O 1
ATOM 5292 N N . ALA B 1 231 ? -22.516 -37.438 -15.344 1 96.81 231 ALA B N 1
ATOM 5293 C CA . ALA B 1 231 ? -22.641 -38.875 -15.617 1 96.81 231 ALA B CA 1
ATOM 5294 C C . ALA B 1 231 ? -21.984 -39.25 -16.953 1 96.81 231 ALA B C 1
ATOM 5296 O O . ALA B 1 231 ? -21.469 -40.344 -17.109 1 96.81 231 ALA B O 1
ATOM 5297 N N . LYS B 1 232 ? -21.938 -38.344 -17.812 1 96.88 232 LYS B N 1
ATOM 5298 C CA . LYS B 1 232 ? -21.406 -38.594 -19.141 1 96.88 232 LYS B CA 1
ATOM 5299 C C . LYS B 1 232 ? -19.938 -38.219 -19.234 1 96.88 232 LYS B C 1
ATOM 5301 O O . LYS B 1 232 ? -19.281 -38.469 -20.234 1 96.88 232 LYS B O 1
ATOM 5306 N N . SER B 1 233 ? -19.422 -37.594 -18.219 1 96.62 233 SER B N 1
ATOM 5307 C CA . SER B 1 233 ? -18.031 -37.125 -18.203 1 96.62 233 SER B CA 1
ATOM 5308 C C . SER B 1 233 ? -17.109 -38.188 -17.594 1 96.62 233 SER B C 1
ATOM 5310 O O . SER B 1 233 ? -17.5 -38.875 -16.656 1 96.62 233 SER B O 1
ATOM 5312 N N . ALA B 1 234 ? -15.906 -38.25 -18.141 1 95.19 234 ALA B N 1
ATOM 5313 C CA . ALA B 1 234 ? -14.875 -39.031 -17.453 1 95.19 234 ALA B CA 1
ATOM 5314 C C . ALA B 1 234 ? -14.406 -38.344 -16.188 1 95.19 234 ALA B C 1
ATOM 5316 O O . ALA B 1 234 ? -14.422 -37.125 -16.094 1 95.19 234 ALA B O 1
ATOM 5317 N N . PRO B 1 235 ? -14.055 -39.188 -15.219 1 95 235 PRO B N 1
ATOM 5318 C CA . PRO B 1 235 ? -13.469 -38.531 -14.039 1 95 235 PRO B CA 1
ATOM 5319 C C . PRO B 1 235 ? -12.219 -37.719 -14.367 1 95 235 PRO B C 1
ATOM 5321 O O . PRO B 1 235 ? -11.469 -38.062 -15.281 1 95 235 PRO B O 1
ATOM 5324 N N . LEU B 1 236 ? -12.031 -36.625 -13.594 1 95.94 236 LEU B N 1
ATOM 5325 C CA . LEU B 1 236 ? -10.828 -35.812 -13.789 1 95.94 236 LEU B CA 1
ATOM 5326 C C . LEU B 1 236 ? -9.578 -36.625 -13.453 1 95.94 236 LEU B C 1
ATOM 5328 O O . LEU B 1 236 ? -9.602 -37.469 -12.547 1 95.94 236 LEU B O 1
ATOM 5332 N N . SER B 1 237 ? -8.5 -36.344 -14.203 1 95.81 237 SER B N 1
ATOM 5333 C CA . SER B 1 237 ? -7.211 -36.906 -13.859 1 95.81 237 SER B CA 1
ATOM 5334 C C . SER B 1 237 ? -6.828 -36.594 -12.414 1 95.81 237 SER B C 1
ATOM 5336 O O . SER B 1 237 ? -7.117 -35.5 -11.914 1 95.81 237 SER B O 1
ATOM 5338 N N . PRO B 1 238 ? -6.176 -37.594 -11.766 1 96.25 238 PRO B N 1
ATOM 5339 C CA . PRO B 1 238 ? -5.719 -37.375 -10.391 1 96.25 238 PRO B CA 1
ATOM 5340 C C . PRO B 1 238 ? -4.812 -36.156 -10.266 1 96.25 238 PRO B C 1
ATOM 5342 O O . PRO B 1 238 ? -4.648 -35.594 -9.172 1 96.25 238 PRO B O 1
ATOM 5345 N N . ASP B 1 239 ? -4.285 -35.719 -11.398 1 96.38 239 ASP B N 1
ATOM 5346 C CA . ASP B 1 239 ? -3.404 -34.562 -11.406 1 96.38 239 ASP B CA 1
ATOM 5347 C C . ASP B 1 239 ? -4.148 -33.312 -10.945 1 96.38 239 ASP B C 1
ATOM 5349 O O . ASP B 1 239 ? -3.561 -32.438 -10.305 1 96.38 239 ASP B O 1
ATOM 5353 N N . TYR B 1 240 ? -5.41 -33.25 -11.234 1 97.62 240 TYR B N 1
ATOM 5354 C CA . TYR B 1 240 ? -6.195 -32.094 -10.828 1 97.62 240 TYR B CA 1
ATOM 5355 C C . TYR B 1 240 ? -6.281 -32 -9.305 1 97.62 240 TYR B C 1
ATOM 5357 O O . TYR B 1 240 ? -6.078 -30.922 -8.734 1 97.62 240 TYR B O 1
ATOM 5365 N N . GLN B 1 241 ? -6.547 -33.094 -8.727 1 97.5 241 GLN B N 1
ATOM 5366 C CA . GLN B 1 241 ? -6.633 -33.094 -7.266 1 97.5 241 GLN B CA 1
ATOM 5367 C C . GLN B 1 241 ? -5.277 -32.781 -6.633 1 97.5 241 GLN B C 1
ATOM 5369 O O . GLN B 1 241 ? -5.199 -32.062 -5.648 1 97.5 241 GLN B O 1
ATOM 5374 N N . ARG B 1 242 ? -4.281 -33.375 -7.148 1 97.69 242 ARG B N 1
ATOM 5375 C CA . ARG B 1 242 ? -2.939 -33.125 -6.645 1 97.69 242 ARG B CA 1
ATOM 5376 C C . ARG B 1 242 ? -2.613 -31.625 -6.719 1 97.69 242 ARG B C 1
ATOM 5378 O O . ARG B 1 242 ? -2.086 -31.062 -5.762 1 97.69 242 ARG B O 1
ATOM 5385 N N . GLU B 1 243 ? -2.908 -31.047 -7.859 1 98.06 243 GLU B N 1
ATOM 5386 C CA . GLU B 1 243 ? -2.652 -29.625 -8.055 1 98.06 243 GLU B CA 1
ATOM 5387 C C . GLU B 1 243 ? -3.443 -28.781 -7.055 1 98.06 243 GLU B C 1
ATOM 5389 O O . GLU B 1 243 ? -2.928 -27.797 -6.516 1 98.06 243 GLU B O 1
ATOM 5394 N N . LEU B 1 244 ? -4.66 -29.141 -6.859 1 98.56 244 LEU B N 1
ATOM 5395 C CA . LEU B 1 244 ? -5.465 -28.453 -5.855 1 98.56 244 LEU B CA 1
ATOM 5396 C C . LEU B 1 244 ? -4.832 -28.562 -4.477 1 98.56 244 LEU B C 1
ATOM 5398 O O . LEU B 1 244 ? -4.711 -27.562 -3.758 1 98.56 244 LEU B O 1
ATOM 5402 N N . ASP B 1 245 ? -4.414 -29.781 -4.105 1 98.38 245 ASP B N 1
ATOM 5403 C CA . ASP B 1 245 ? -3.805 -30.016 -2.799 1 98.38 245 ASP B CA 1
ATOM 5404 C C . ASP B 1 245 ? -2.555 -29.172 -2.611 1 98.38 245 ASP B C 1
ATOM 5406 O O . ASP B 1 245 ? -2.348 -28.578 -1.545 1 98.38 245 ASP B O 1
ATOM 5410 N N . MET B 1 246 ? -1.767 -29.094 -3.627 1 98.5 246 MET B N 1
ATOM 5411 C CA . MET B 1 246 ? -0.53 -28.328 -3.559 1 98.5 246 MET B CA 1
ATOM 5412 C C . MET B 1 246 ? -0.826 -26.828 -3.467 1 98.5 246 MET B C 1
ATOM 5414 O O . MET B 1 246 ? -0.177 -26.109 -2.705 1 98.5 246 MET B O 1
ATOM 5418 N N . MET B 1 247 ? -1.778 -26.375 -4.273 1 98.25 247 MET B N 1
ATOM 5419 C CA . MET B 1 247 ? -2.193 -24.984 -4.234 1 98.25 247 MET B CA 1
ATOM 5420 C C . MET B 1 247 ? -2.682 -24.594 -2.84 1 98.25 247 MET B C 1
ATOM 5422 O O . MET B 1 247 ? -2.291 -23.562 -2.305 1 98.25 247 MET B O 1
ATOM 5426 N N . GLN B 1 248 ? -3.461 -25.406 -2.258 1 98.25 248 GLN B N 1
ATOM 5427 C CA . GLN B 1 248 ? -4.004 -25.141 -0.929 1 98.25 248 GLN B CA 1
ATOM 5428 C C . GLN B 1 248 ? -2.902 -25.156 0.127 1 98.25 248 GLN B C 1
ATOM 5430 O O . GLN B 1 248 ? -2.865 -24.297 1.006 1 98.25 248 GLN B O 1
ATOM 5435 N N . ALA B 1 249 ? -2.053 -26.125 0.031 1 98.44 249 ALA B N 1
ATOM 5436 C CA . ALA B 1 249 ? -0.929 -26.203 0.96 1 98.44 249 ALA B CA 1
ATOM 5437 C C . ALA B 1 249 ? -0.085 -24.938 0.918 1 98.44 249 ALA B C 1
ATOM 5439 O O . ALA B 1 249 ? 0.271 -24.391 1.962 1 98.44 249 ALA B O 1
ATOM 5440 N N . LYS B 1 250 ? 0.222 -24.469 -0.253 1 98.06 250 LYS B N 1
ATOM 5441 C CA . LYS B 1 250 ? 1.04 -23.281 -0.427 1 98.06 250 LYS B CA 1
ATOM 5442 C C . LYS B 1 250 ? 0.34 -22.047 0.138 1 98.06 250 LYS B C 1
ATOM 5444 O O . LYS B 1 250 ? 0.949 -21.266 0.867 1 98.06 250 LYS B O 1
ATOM 5449 N N . LEU B 1 251 ? -0.953 -21.953 -0.208 1 96.5 251 LEU B N 1
ATOM 5450 C CA . LEU B 1 251 ? -1.721 -20.812 0.281 1 96.5 251 LEU B CA 1
ATOM 5451 C C . LEU B 1 251 ? -1.811 -20.828 1.803 1 96.5 251 LEU B C 1
ATOM 5453 O O . LEU B 1 251 ? -1.586 -19.797 2.453 1 96.5 251 LEU B O 1
ATOM 5457 N N . ILE B 1 252 ? -2.082 -21.953 2.359 1 94.75 252 ILE B N 1
ATOM 5458 C CA . ILE B 1 252 ? -2.219 -22.078 3.807 1 94.75 252 ILE B CA 1
ATOM 5459 C C . ILE B 1 252 ? -0.871 -21.812 4.477 1 94.75 252 ILE B C 1
ATOM 5461 O O . ILE B 1 252 ? -0.795 -21.094 5.477 1 94.75 252 ILE B O 1
ATOM 5465 N N . GLY B 1 253 ? 0.164 -22.375 3.924 1 94.94 253 GLY B N 1
ATOM 5466 C CA . GLY B 1 253 ? 1.495 -22.156 4.461 1 94.94 253 GLY B CA 1
ATOM 5467 C C . GLY B 1 253 ? 1.888 -20.688 4.484 1 94.94 253 GLY B C 1
ATOM 5468 O O . GLY B 1 253 ? 2.406 -20.188 5.488 1 94.94 253 GLY B O 1
ATOM 5469 N N . PHE B 1 254 ? 1.599 -20 3.43 1 90.69 254 PHE B N 1
ATOM 5470 C CA . PHE B 1 254 ? 2.023 -18.609 3.311 1 90.69 254 PHE B CA 1
ATOM 5471 C C . PHE B 1 254 ? 1.098 -17.688 4.098 1 90.69 254 PHE B C 1
ATOM 5473 O O . PHE B 1 254 ? 1.552 -16.734 4.715 1 90.69 254 PHE B O 1
ATOM 5480 N N . LEU B 1 255 ? -0.21 -17.969 4.086 1 84.94 255 LEU B N 1
ATOM 5481 C CA . LEU B 1 255 ? -1.176 -16.984 4.559 1 84.94 255 LEU B CA 1
ATOM 5482 C C . LEU B 1 255 ? -1.567 -17.266 6.008 1 84.94 255 LEU B C 1
ATOM 5484 O O . LEU B 1 255 ? -2.055 -16.359 6.703 1 84.94 255 LEU B O 1
ATOM 5488 N N . GLN B 1 256 ? -1.363 -18.531 6.402 1 85.56 256 GLN B N 1
ATOM 5489 C CA . GLN B 1 256 ? -1.733 -18.938 7.754 1 85.56 256 GLN B CA 1
ATOM 5490 C C . GLN B 1 256 ? -0.633 -19.781 8.398 1 85.56 256 GLN B C 1
ATOM 5492 O O . GLN B 1 256 ? -0.888 -20.891 8.875 1 85.56 256 GLN B O 1
ATOM 5497 N N . PRO B 1 257 ? 0.529 -19.203 8.477 1 86.44 257 PRO B N 1
ATOM 5498 C CA . PRO B 1 257 ? 1.666 -20.031 8.898 1 86.44 257 PRO B CA 1
ATOM 5499 C C . PRO B 1 257 ? 1.516 -20.562 10.32 1 86.44 257 PRO B C 1
ATOM 5501 O O . PRO B 1 257 ? 1.963 -21.672 10.617 1 86.44 257 PRO B O 1
ATOM 5504 N N . ARG B 1 258 ? 0.843 -19.922 11.164 1 82.5 258 ARG B N 1
ATOM 5505 C CA . ARG B 1 258 ? 0.71 -20.344 12.555 1 82.5 258 ARG B CA 1
ATOM 5506 C C . ARG B 1 258 ? -0.28 -21.5 12.695 1 82.5 258 ARG B C 1
ATOM 5508 O O . ARG B 1 258 ? -0.136 -22.344 13.578 1 82.5 258 ARG B O 1
ATOM 5515 N N . SER B 1 259 ? -1.205 -21.469 11.844 1 86.44 259 SER B N 1
ATOM 5516 C CA . SER B 1 259 ? -2.246 -22.484 11.945 1 86.44 259 SER B CA 1
ATOM 5517 C C . SER B 1 259 ? -1.976 -23.641 11 1 86.44 259 SER B C 1
ATOM 5519 O O . SER B 1 259 ? -2.756 -24.594 10.938 1 86.44 259 SER B O 1
ATOM 5521 N N . THR B 1 260 ? -0.914 -23.562 10.312 1 93.94 260 THR B N 1
ATOM 5522 C CA . THR B 1 260 ? -0.585 -24.578 9.312 1 93.94 260 THR B CA 1
ATOM 5523 C C . THR B 1 260 ? -0.432 -25.938 9.969 1 93.94 260 THR B C 1
ATOM 5525 O O . THR B 1 260 ? -0.884 -26.953 9.422 1 93.94 260 THR B O 1
ATOM 5528 N N . TYR B 1 261 ? 0.051 -25.984 11.148 1 92 261 TYR B N 1
ATOM 5529 C CA . TYR B 1 261 ? 0.367 -27.25 11.805 1 92 261 TYR B CA 1
ATOM 5530 C C . TYR B 1 261 ? -0.895 -27.906 12.336 1 92 261 TYR B C 1
ATOM 5532 O O . TYR B 1 261 ? -0.887 -29.109 12.656 1 92 261 TYR B O 1
ATOM 5540 N N . ILE B 1 262 ? -1.932 -27.125 12.422 1 92.19 262 ILE B N 1
ATOM 5541 C CA . ILE B 1 262 ? -3.219 -27.703 12.797 1 92.19 262 ILE B CA 1
ATOM 5542 C C . ILE B 1 262 ? -3.799 -28.484 11.633 1 92.19 262 ILE B C 1
ATOM 5544 O O . ILE B 1 262 ? -4.215 -29.641 11.789 1 92.19 262 ILE B O 1
ATOM 5548 N N . LYS B 1 263 ? -3.736 -27.891 10.547 1 94.31 263 LYS B N 1
ATOM 5549 C CA . LYS B 1 263 ? -4.281 -28.531 9.359 1 94.31 263 LYS B CA 1
ATOM 5550 C C . LYS B 1 263 ? -3.354 -29.641 8.859 1 94.31 263 LYS B C 1
ATOM 5552 O O . LYS B 1 263 ? -3.818 -30.656 8.336 1 94.31 263 LYS B O 1
ATOM 5557 N N . TYR B 1 264 ? -2.066 -29.375 8.938 1 97.31 264 TYR B N 1
ATOM 5558 C CA . TYR B 1 264 ? -1.037 -30.297 8.492 1 97.31 264 TYR B CA 1
ATOM 5559 C C . TYR B 1 264 ? -0.116 -30.688 9.641 1 97.31 264 TYR B C 1
ATOM 5561 O O . TYR B 1 264 ? 1.034 -30.25 9.703 1 97.31 264 TYR B O 1
ATOM 5569 N N . PRO B 1 265 ? -0.591 -31.562 10.508 1 95.5 265 PRO B N 1
ATOM 5570 C CA . PRO B 1 265 ? 0.235 -31.953 11.648 1 95.5 265 PRO B CA 1
ATOM 5571 C C . PRO B 1 265 ? 1.533 -32.625 11.234 1 95.5 265 PRO B C 1
ATOM 5573 O O . PRO B 1 265 ? 1.659 -33.094 10.094 1 95.5 265 PRO B O 1
ATOM 5576 N N . LEU B 1 266 ? 2.426 -32.781 12.164 1 94.31 266 LEU B N 1
ATOM 5577 C CA . LEU B 1 266 ? 3.76 -33.312 11.891 1 94.31 266 LEU B CA 1
ATOM 5578 C C . LEU B 1 266 ? 3.691 -34.781 11.469 1 94.31 266 LEU B C 1
ATOM 5580 O O . LEU B 1 266 ? 4.582 -35.281 10.766 1 94.31 266 LEU B O 1
ATOM 5584 N N . THR B 1 267 ? 2.631 -35.469 11.797 1 96.12 267 THR B N 1
ATOM 5585 C CA . THR B 1 267 ? 2.471 -36.875 11.477 1 96.12 267 THR B CA 1
ATOM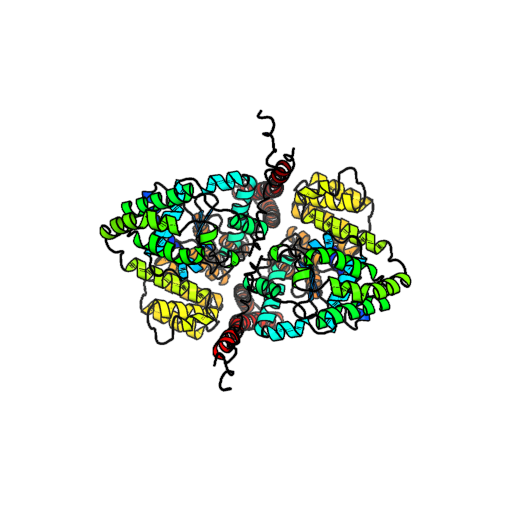 5586 C C . THR B 1 267 ? 2.059 -37.062 10.023 1 96.12 267 THR B C 1
ATOM 5588 O O . THR B 1 267 ? 2.162 -38.156 9.469 1 96.12 267 THR B O 1
ATOM 5591 N N . ASP B 1 268 ? 1.505 -36.062 9.367 1 96.69 268 ASP B N 1
ATOM 5592 C CA . ASP B 1 268 ? 1.137 -36.094 7.957 1 96.69 268 ASP B CA 1
ATOM 5593 C C . ASP B 1 268 ? 2.363 -35.906 7.062 1 96.69 268 ASP B C 1
ATOM 5595 O O . ASP B 1 268 ? 2.869 -34.812 6.906 1 96.69 268 ASP B O 1
ATOM 5599 N N . LEU B 1 269 ? 2.781 -36.969 6.465 1 95.19 269 LEU B N 1
ATOM 5600 C CA . LEU B 1 269 ? 4.031 -36.938 5.715 1 95.19 269 LEU B CA 1
ATOM 5601 C C . LEU B 1 269 ? 3.76 -36.781 4.219 1 95.19 269 LEU B C 1
ATOM 5603 O O . LEU B 1 269 ? 4.66 -36.969 3.4 1 95.19 269 LEU B O 1
ATOM 5607 N N . SER B 1 270 ? 2.523 -36.469 3.877 1 96.69 270 SER B N 1
ATOM 5608 C CA . SER B 1 270 ? 2.199 -36.219 2.473 1 96.69 270 SER B CA 1
ATOM 5609 C C . SER B 1 270 ? 2.957 -35.031 1.917 1 96.69 270 SER B C 1
ATOM 5611 O O . SER B 1 270 ? 3.406 -34.156 2.676 1 96.69 270 SER B O 1
ATOM 5613 N N . THR B 1 271 ? 3.125 -35 0.611 1 97.81 271 THR B N 1
ATOM 5614 C CA . THR B 1 271 ? 3.861 -33.938 -0.055 1 97.81 271 THR B CA 1
ATOM 5615 C C . THR B 1 271 ? 3.211 -32.594 0.211 1 97.81 271 THR B C 1
ATOM 5617 O O . THR B 1 271 ? 3.887 -31.625 0.602 1 97.81 271 THR B O 1
ATOM 5620 N N . PRO B 1 272 ? 1.882 -32.469 0.098 1 98.31 272 PRO B N 1
ATOM 5621 C CA . PRO B 1 272 ? 1.275 -31.156 0.396 1 98.31 272 PRO B CA 1
ATOM 5622 C C . PRO B 1 272 ? 1.487 -30.734 1.845 1 98.31 272 PRO B C 1
ATOM 5624 O O . PRO B 1 272 ? 1.716 -29.547 2.113 1 98.31 272 PRO B O 1
ATOM 5627 N N . ALA B 1 273 ? 1.424 -31.625 2.744 1 98.12 273 ALA B N 1
ATOM 5628 C CA . ALA B 1 273 ? 1.604 -31.297 4.156 1 98.12 273 ALA B CA 1
ATOM 5629 C C . ALA B 1 273 ? 3.016 -30.781 4.422 1 98.12 273 ALA B C 1
ATOM 5631 O O . ALA B 1 273 ? 3.197 -29.766 5.078 1 98.12 273 ALA B O 1
ATOM 5632 N N . ARG B 1 274 ? 3.971 -31.484 3.934 1 98.06 274 ARG B N 1
ATOM 5633 C CA . ARG B 1 274 ? 5.355 -31.062 4.098 1 98.06 274 ARG B CA 1
ATOM 5634 C C . ARG B 1 274 ? 5.605 -29.719 3.408 1 98.06 274 ARG B C 1
ATOM 5636 O O . ARG B 1 274 ? 6.352 -28.875 3.918 1 98.06 274 ARG B O 1
ATOM 5643 N N . TYR B 1 275 ? 5.008 -29.547 2.221 1 98.56 275 TYR B N 1
ATOM 5644 C CA . TYR B 1 275 ? 5.109 -28.297 1.479 1 98.56 275 TYR B CA 1
ATOM 5645 C C . TYR B 1 275 ? 4.582 -27.125 2.305 1 98.56 275 TYR B C 1
ATOM 5647 O O . TYR B 1 275 ? 5.266 -26.109 2.457 1 98.56 275 TYR B O 1
ATOM 5655 N N . ALA B 1 276 ? 3.406 -27.297 2.906 1 98.56 276 ALA B N 1
ATOM 5656 C CA . ALA B 1 276 ? 2.797 -26.266 3.754 1 98.56 276 ALA B CA 1
ATOM 5657 C C . ALA B 1 276 ? 3.674 -25.969 4.965 1 98.56 276 ALA B C 1
ATOM 5659 O O . ALA B 1 276 ? 3.869 -24.812 5.328 1 98.56 276 ALA B O 1
ATOM 5660 N N . ARG B 1 277 ? 4.223 -26.969 5.555 1 97.81 277 ARG B N 1
ATOM 5661 C CA . ARG B 1 277 ? 5.023 -26.797 6.762 1 97.81 277 ARG B CA 1
ATOM 5662 C C . ARG B 1 277 ? 6.367 -26.141 6.434 1 97.81 277 ARG B C 1
ATOM 5664 O O . ARG B 1 277 ? 6.895 -25.359 7.227 1 97.81 277 ARG B O 1
ATOM 5671 N N . ALA B 1 278 ? 6.961 -26.5 5.281 1 98.31 278 ALA B N 1
ATOM 5672 C CA . ALA B 1 278 ? 8.18 -25.812 4.855 1 98.31 278 ALA B CA 1
ATOM 5673 C C . ALA B 1 278 ? 7.953 -24.312 4.734 1 98.31 278 ALA B C 1
ATOM 5675 O O . ALA B 1 278 ? 8.758 -23.516 5.223 1 98.31 278 ALA B O 1
ATOM 5676 N N . ILE B 1 279 ? 6.844 -23.984 4.148 1 97.44 279 ILE B N 1
ATOM 5677 C CA . ILE B 1 279 ? 6.504 -22.578 3.93 1 97.44 279 ILE B CA 1
ATOM 5678 C C . ILE B 1 279 ? 6.199 -21.906 5.266 1 97.44 279 ILE B C 1
ATOM 5680 O O . ILE B 1 279 ? 6.691 -20.812 5.543 1 97.44 279 ILE B O 1
ATOM 5684 N N . ALA B 1 280 ? 5.449 -22.594 6.066 1 94.19 280 ALA B N 1
ATOM 5685 C CA . ALA B 1 280 ? 5.098 -22.047 7.371 1 94.19 280 ALA B CA 1
ATOM 5686 C C . ALA B 1 280 ? 6.344 -21.828 8.227 1 94.19 280 ALA B C 1
ATOM 5688 O O . ALA B 1 280 ? 6.469 -20.797 8.906 1 94.19 280 ALA B O 1
ATOM 5689 N N . ALA B 1 281 ? 7.234 -22.797 8.211 1 94.94 281 ALA B N 1
ATOM 5690 C CA . ALA B 1 281 ? 8.492 -22.656 8.938 1 94.94 281 ALA B CA 1
ATOM 5691 C C . ALA B 1 281 ? 9.266 -21.438 8.453 1 94.94 281 ALA B C 1
ATOM 5693 O O . ALA B 1 281 ? 9.805 -20.672 9.258 1 94.94 281 ALA B O 1
ATOM 5694 N N . HIS B 1 282 ? 9.344 -21.234 7.125 1 92.69 282 HIS B N 1
ATOM 5695 C CA . HIS B 1 282 ? 10 -20.062 6.543 1 92.69 282 HIS B CA 1
ATOM 5696 C C . HIS B 1 282 ? 9.328 -18.781 6.996 1 92.69 282 HIS B C 1
ATOM 5698 O O . HIS B 1 282 ? 10 -17.844 7.43 1 92.69 282 HIS B O 1
ATOM 5704 N N . ARG B 1 283 ? 7.996 -18.766 6.93 1 87.25 283 ARG B N 1
ATOM 5705 C CA . ARG B 1 283 ? 7.223 -17.578 7.309 1 87.25 283 ARG B CA 1
ATOM 5706 C C . ARG B 1 283 ? 7.348 -17.297 8.805 1 87.25 283 ARG B C 1
ATOM 5708 O O . ARG B 1 283 ? 7.246 -16.156 9.234 1 87.25 283 ARG B O 1
ATOM 5715 N N . ASN B 1 284 ? 7.613 -18.391 9.516 1 83.12 284 ASN B N 1
ATOM 5716 C CA . ASN B 1 284 ? 7.805 -18.234 10.953 1 83.12 284 ASN B CA 1
ATOM 5717 C C . ASN B 1 284 ? 9.281 -18.062 11.305 1 83.12 284 ASN B C 1
ATOM 5719 O O . ASN B 1 284 ? 9.656 -18.156 12.469 1 83.12 284 ASN B O 1
ATOM 5723 N N . HIS B 1 285 ? 10.102 -18.016 10.289 1 82.38 285 HIS B N 1
ATOM 5724 C CA . HIS B 1 285 ? 11.523 -17.688 10.375 1 82.38 285 HIS B CA 1
ATOM 5725 C C . HIS B 1 285 ? 12.305 -18.812 11.047 1 82.38 285 HIS B C 1
ATOM 5727 O O . HIS B 1 285 ? 13.242 -18.562 11.812 1 82.38 285 HIS B O 1
ATOM 5733 N N . ASP B 1 286 ? 11.75 -19.844 10.977 1 90 286 ASP B N 1
ATOM 5734 C CA . ASP B 1 286 ? 12.523 -21.047 11.305 1 90 286 ASP B CA 1
ATOM 5735 C C . ASP B 1 286 ? 13.242 -21.594 10.07 1 90 286 ASP B C 1
ATOM 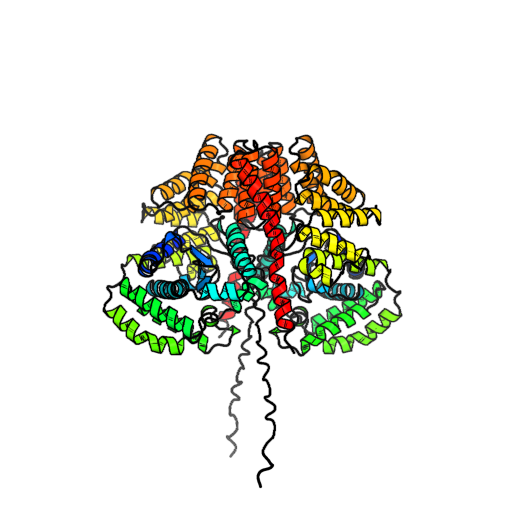5737 O O . ASP B 1 286 ? 12.773 -22.547 9.445 1 90 286 ASP B O 1
ATOM 5741 N N . GLU B 1 287 ? 14.359 -21.016 9.828 1 92 287 GLU B N 1
ATOM 5742 C CA . GLU B 1 287 ? 15.102 -21.312 8.602 1 92 287 GLU B CA 1
ATOM 5743 C C . GLU B 1 287 ? 15.539 -22.766 8.562 1 92 287 GLU B C 1
ATOM 5745 O O . GLU B 1 287 ? 15.453 -23.422 7.52 1 92 287 GLU B O 1
ATOM 5750 N N . THR B 1 288 ? 16.016 -23.234 9.656 1 95.62 288 THR B N 1
ATOM 5751 C CA . THR B 1 288 ? 16.516 -24.594 9.719 1 95.62 288 THR B CA 1
ATOM 5752 C C . THR B 1 288 ? 15.422 -25.594 9.352 1 95.62 288 THR B C 1
ATOM 5754 O O . THR B 1 288 ? 15.617 -26.453 8.492 1 95.62 288 THR B O 1
ATOM 5757 N N . ALA B 1 289 ? 14.281 -25.438 9.977 1 95.56 289 ALA B N 1
ATOM 5758 C CA . ALA B 1 289 ? 13.164 -26.344 9.695 1 95.56 289 ALA B CA 1
ATOM 5759 C C . ALA B 1 289 ? 12.695 -26.203 8.25 1 95.56 289 ALA B C 1
ATOM 5761 O O . ALA B 1 289 ? 12.383 -27.188 7.59 1 95.56 289 ALA B O 1
ATOM 5762 N N . ALA B 1 290 ? 12.633 -24.953 7.75 1 97.56 290 ALA B N 1
ATOM 5763 C CA . ALA B 1 290 ? 12.188 -24.688 6.383 1 97.56 290 ALA B CA 1
ATOM 5764 C C . ALA B 1 290 ? 13.094 -25.391 5.371 1 97.56 290 ALA B C 1
ATOM 5766 O O . ALA B 1 290 ? 12.617 -26.078 4.473 1 97.56 290 ALA B O 1
ATOM 5767 N N . LEU B 1 291 ? 14.422 -25.25 5.578 1 97.75 291 LEU B N 1
ATOM 5768 C CA . LEU B 1 291 ? 15.383 -25.812 4.637 1 97.75 291 LEU B CA 1
ATOM 5769 C C . LEU B 1 291 ? 15.398 -27.328 4.703 1 97.75 291 LEU B C 1
ATOM 5771 O O . LEU B 1 291 ? 15.57 -28 3.682 1 97.75 291 LEU B O 1
ATOM 5775 N N . LYS B 1 292 ? 15.219 -27.812 5.875 1 97.06 292 LYS B N 1
ATOM 5776 C CA . LYS B 1 292 ? 15.148 -29.266 6.023 1 97.06 292 LYS B CA 1
ATOM 5777 C C . LYS B 1 292 ? 13.961 -29.844 5.258 1 97.06 292 LYS B C 1
ATOM 5779 O O . LYS B 1 292 ? 14.109 -30.797 4.496 1 97.06 292 LYS B O 1
ATOM 5784 N N . GLU B 1 293 ? 12.773 -29.266 5.457 1 97.25 293 GLU B N 1
ATOM 5785 C CA . GLU B 1 293 ? 11.562 -29.75 4.812 1 97.25 293 GLU B CA 1
ATOM 5786 C C . GLU B 1 293 ? 11.641 -29.594 3.297 1 97.25 293 GLU B C 1
ATOM 5788 O O . GLU B 1 293 ? 11.266 -30.5 2.555 1 97.25 293 GLU B O 1
ATOM 5793 N N . ILE B 1 294 ? 12.125 -28.453 2.818 1 98.44 294 ILE B N 1
ATOM 5794 C CA . ILE B 1 294 ? 12.133 -28.234 1.377 1 98.44 294 ILE B CA 1
ATOM 5795 C C . ILE B 1 294 ? 13.188 -29.125 0.72 1 98.44 294 ILE B C 1
ATOM 5797 O O . ILE B 1 294 ? 12.992 -29.594 -0.402 1 98.44 294 ILE B O 1
ATOM 5801 N N . ALA B 1 295 ? 14.289 -29.375 1.41 1 98.06 295 ALA B N 1
ATOM 5802 C CA . ALA B 1 295 ? 15.297 -30.297 0.888 1 98.06 295 ALA B CA 1
ATOM 5803 C C . ALA B 1 295 ? 14.719 -31.703 0.715 1 98.06 295 ALA B C 1
ATOM 5805 O O . ALA B 1 295 ? 14.961 -32.375 -0.298 1 98.06 295 ALA B O 1
ATOM 5806 N N . ALA B 1 296 ? 13.984 -32.125 1.658 1 97.5 296 ALA B N 1
ATOM 5807 C CA . ALA B 1 296 ? 13.344 -33.438 1.579 1 97.5 296 ALA B CA 1
ATOM 5808 C C . ALA B 1 296 ? 12.367 -33.5 0.407 1 97.5 296 ALA B C 1
ATOM 5810 O O . ALA B 1 296 ? 12.273 -34.531 -0.284 1 97.5 296 ALA B O 1
ATOM 5811 N N . LEU B 1 297 ? 11.656 -32.438 0.201 1 98.44 297 LEU B N 1
ATOM 5812 C CA . LEU B 1 297 ? 10.688 -32.375 -0.895 1 98.44 297 LEU B CA 1
ATOM 5813 C C . LEU B 1 297 ? 11.398 -32.469 -2.244 1 98.44 297 LEU B C 1
ATOM 5815 O O . LEU B 1 297 ? 10.938 -33.125 -3.158 1 98.44 297 LEU B O 1
ATOM 5819 N N . VAL B 1 298 ? 12.492 -31.766 -2.373 1 98.12 298 VAL B N 1
ATOM 5820 C CA . VAL B 1 298 ? 13.273 -31.766 -3.609 1 98.12 298 VAL B CA 1
ATOM 5821 C C . VAL B 1 298 ? 13.797 -33.188 -3.875 1 98.12 298 VAL B C 1
ATOM 5823 O O . VAL B 1 298 ? 13.867 -33.625 -5.027 1 98.12 298 VAL B O 1
ATOM 5826 N N . GLU B 1 299 ? 14.117 -33.938 -2.816 1 97.38 299 GLU B N 1
ATOM 5827 C CA . GLU B 1 299 ? 14.555 -35.312 -2.961 1 97.38 299 GLU B CA 1
ATOM 5828 C C . GLU B 1 299 ? 13.414 -36.188 -3.449 1 97.38 299 GLU B C 1
ATOM 5830 O O . GLU B 1 299 ? 13.625 -37.094 -4.281 1 97.38 299 GLU B O 1
ATOM 5835 N N . ILE B 1 300 ? 12.266 -35.969 -2.963 1 96.81 300 ILE B N 1
ATOM 5836 C CA . ILE B 1 300 ? 11.094 -36.75 -3.301 1 96.81 300 ILE B CA 1
ATOM 5837 C C . ILE B 1 300 ? 10.68 -36.469 -4.746 1 96.81 300 ILE B C 1
ATOM 5839 O O . ILE B 1 300 ? 10.32 -37.406 -5.48 1 96.81 300 ILE B O 1
ATOM 5843 N N . GLU B 1 301 ? 10.703 -35.219 -5.141 1 97.5 301 GLU B N 1
ATOM 5844 C CA . GLU B 1 301 ? 10.352 -34.781 -6.496 1 97.5 301 GLU B CA 1
ATOM 5845 C C . GLU B 1 301 ? 11.406 -33.875 -7.082 1 97.5 301 GLU B C 1
ATOM 5847 O O . GLU B 1 301 ? 11.172 -32.656 -7.211 1 97.5 301 GLU B O 1
ATOM 5852 N N . PRO B 1 302 ? 12.461 -34.406 -7.582 1 96.62 302 PRO B N 1
ATOM 5853 C CA . PRO B 1 302 ? 13.594 -33.594 -8.023 1 96.62 302 PRO B CA 1
ATOM 5854 C C . PRO B 1 302 ? 13.266 -32.75 -9.258 1 96.62 302 PRO B C 1
ATOM 5856 O O . PRO B 1 302 ? 13.969 -31.797 -9.555 1 96.62 302 PRO B O 1
ATOM 5859 N N . ASP B 1 303 ? 12.18 -33.094 -9.969 1 96.5 303 ASP B N 1
ATOM 5860 C CA . ASP B 1 303 ? 11.867 -32.375 -11.195 1 96.5 303 ASP B CA 1
ATOM 5861 C C . ASP B 1 303 ? 10.75 -31.344 -10.961 1 96.5 303 ASP B C 1
ATOM 5863 O O . ASP B 1 303 ? 10.18 -30.812 -11.914 1 96.5 303 ASP B O 1
ATOM 5867 N N . ASN B 1 304 ? 10.367 -31.094 -9.734 1 97.19 304 ASN B N 1
ATOM 5868 C CA . ASN B 1 304 ? 9.352 -30.094 -9.414 1 97.19 304 ASN B CA 1
ATOM 5869 C C . ASN B 1 304 ? 9.938 -28.688 -9.391 1 97.19 304 ASN B C 1
ATOM 5871 O O . ASN B 1 304 ? 10.703 -28.344 -8.484 1 97.19 304 ASN B O 1
ATOM 5875 N N . PRO B 1 305 ? 9.617 -27.844 -10.359 1 97.88 305 PRO B N 1
ATOM 5876 C CA . PRO B 1 305 ? 10.234 -26.516 -10.422 1 97.88 305 PRO B CA 1
ATOM 5877 C C . PRO B 1 305 ? 9.883 -25.656 -9.219 1 97.88 305 PRO B C 1
ATOM 5879 O O . PRO B 1 305 ? 10.672 -24.797 -8.82 1 97.88 305 PRO B O 1
ATOM 5882 N N . TYR B 1 306 ? 8.734 -25.906 -8.609 1 98 306 TYR B N 1
ATOM 5883 C CA . TYR B 1 306 ? 8.242 -25.016 -7.57 1 98 306 TYR B CA 1
ATOM 5884 C C . TYR B 1 306 ? 8.875 -25.344 -6.223 1 98 306 TYR B C 1
ATOM 5886 O O . TYR B 1 306 ? 9.008 -24.469 -5.363 1 98 306 TYR B O 1
ATOM 5894 N N . PHE B 1 307 ? 9.281 -26.594 -6.039 1 98.56 307 PHE B N 1
ATOM 5895 C CA . PHE B 1 307 ? 10.102 -26.906 -4.871 1 98.56 307 PHE B CA 1
ATOM 5896 C C . PHE B 1 307 ? 11.438 -26.188 -4.953 1 98.56 307 PHE B C 1
ATOM 5898 O O . PHE B 1 307 ? 11.898 -25.594 -3.965 1 98.56 307 PHE B O 1
ATOM 5905 N N . GLU B 1 308 ? 12.047 -26.172 -6.113 1 98.38 308 GLU B N 1
ATOM 5906 C CA . GLU B 1 308 ? 13.297 -25.453 -6.32 1 98.38 308 GLU B CA 1
ATOM 5907 C C . GLU B 1 308 ? 13.109 -23.938 -6.148 1 98.38 308 GLU B C 1
ATOM 5909 O O . GLU B 1 308 ? 13.953 -23.266 -5.566 1 98.38 308 GLU B O 1
ATOM 5914 N N . GLU B 1 309 ? 12 -23.469 -6.672 1 97.94 309 GLU B N 1
ATOM 5915 C CA . GLU B 1 309 ? 11.672 -22.047 -6.496 1 97.94 309 GLU B CA 1
ATOM 5916 C C . GLU B 1 309 ? 11.609 -21.688 -5.016 1 97.94 309 GLU B C 1
ATOM 5918 O O . GLU B 1 309 ? 12.195 -20.688 -4.598 1 97.94 309 GLU B O 1
ATOM 5923 N N . LEU B 1 310 ? 10.867 -22.453 -4.242 1 98.12 310 LEU B N 1
ATOM 5924 C CA . LEU B 1 310 ? 10.719 -22.172 -2.816 1 98.12 310 LEU B CA 1
ATOM 5925 C C . LEU B 1 310 ? 12.062 -22.297 -2.102 1 98.12 310 LEU B C 1
ATOM 5927 O O . LEU B 1 310 ? 12.359 -21.5 -1.206 1 98.12 310 LEU B O 1
ATOM 5931 N N . PHE B 1 311 ? 12.852 -23.344 -2.461 1 98.44 311 PHE B N 1
ATOM 5932 C CA . PHE B 1 311 ? 14.188 -23.5 -1.892 1 98.44 311 PHE B CA 1
ATOM 5933 C C . PHE B 1 311 ? 15.016 -22.234 -2.098 1 98.44 311 PHE B C 1
ATOM 5935 O O . PHE B 1 311 ? 15.57 -21.688 -1.143 1 98.44 311 PHE B O 1
ATOM 5942 N N . GLY B 1 312 ? 15.094 -21.734 -3.307 1 98.31 312 GLY B N 1
ATOM 5943 C CA . GLY B 1 312 ? 15.805 -20.5 -3.613 1 98.31 312 GLY B CA 1
ATOM 5944 C C . GLY B 1 312 ? 15.258 -19.297 -2.861 1 98.31 312 GLY B C 1
ATOM 5945 O O . GLY B 1 312 ? 16.031 -18.453 -2.396 1 98.31 312 GLY B O 1
ATOM 5946 N N . GLN B 1 313 ? 13.93 -19.219 -2.76 1 96.62 313 GLN B N 1
ATOM 5947 C CA . GLN B 1 313 ? 13.289 -18.109 -2.064 1 96.62 313 GLN B CA 1
ATOM 5948 C C . GLN B 1 313 ? 13.703 -18.062 -0.595 1 96.62 313 GLN B C 1
ATOM 5950 O O . GLN B 1 313 ? 14.031 -17 -0.063 1 96.62 313 GLN B O 1
ATOM 5955 N N . ILE B 1 314 ? 13.664 -19.219 0.075 1 95.88 314 ILE B N 1
ATOM 5956 C CA . ILE B 1 314 ? 14.023 -19.297 1.485 1 95.88 314 ILE B CA 1
ATOM 5957 C C . ILE B 1 314 ? 15.469 -18.844 1.681 1 95.88 314 ILE B C 1
ATOM 5959 O O . ILE B 1 314 ? 15.758 -18.031 2.564 1 95.88 314 ILE B O 1
ATOM 5963 N N . LEU B 1 315 ? 16.328 -19.281 0.831 1 96.94 315 LEU B N 1
ATOM 5964 C CA . LEU B 1 315 ? 17.734 -18.891 0.921 1 96.94 315 LEU B CA 1
ATOM 5965 C C . LEU B 1 315 ? 17.922 -17.406 0.677 1 96.94 315 LEU B C 1
ATOM 5967 O O . LEU B 1 315 ? 18.578 -16.703 1.462 1 96.94 315 LEU B O 1
ATOM 5971 N N . PHE B 1 316 ? 17.312 -16.891 -0.333 1 95.81 316 PHE B N 1
ATOM 5972 C CA . PHE B 1 316 ? 17.438 -15.492 -0.704 1 95.81 316 PHE B CA 1
ATOM 5973 C C . PHE B 1 316 ? 16.938 -14.586 0.422 1 95.81 316 PHE B C 1
ATOM 5975 O O . PHE B 1 316 ? 17.641 -13.648 0.82 1 95.81 316 PHE B O 1
ATOM 5982 N N . GLU B 1 317 ? 15.773 -14.875 0.913 1 91.31 317 GLU B N 1
ATOM 5983 C CA . GLU B 1 317 ? 15.141 -14.008 1.903 1 91.31 317 GLU B CA 1
ATOM 5984 C C . GLU B 1 317 ? 15.859 -14.094 3.246 1 91.31 317 GLU B C 1
ATOM 5986 O O . GLU B 1 317 ? 15.625 -13.273 4.133 1 91.31 317 GLU B O 1
ATOM 5991 N N . ASN B 1 318 ? 16.766 -15.07 3.359 1 89.19 318 ASN B N 1
ATOM 5992 C CA . ASN B 1 318 ? 17.594 -15.172 4.559 1 89.19 318 ASN B CA 1
ATOM 5993 C C . ASN B 1 318 ? 19.016 -14.703 4.301 1 89.19 318 ASN B C 1
ATOM 5995 O O . ASN B 1 318 ? 19.922 -15 5.078 1 89.19 318 ASN B O 1
ATOM 5999 N N . GLY B 1 319 ? 19.266 -14.039 3.162 1 90.31 319 GLY B N 1
ATOM 6000 C CA . GLY B 1 319 ? 20.531 -13.367 2.887 1 90.31 319 GLY B CA 1
ATOM 6001 C C . GLY B 1 319 ? 21.547 -14.281 2.24 1 90.31 319 GLY B C 1
ATOM 6002 O O . GLY B 1 319 ? 22.703 -13.891 2.059 1 90.31 319 GLY B O 1
ATOM 6003 N N . LYS B 1 320 ? 21.172 -15.477 1.972 1 95.38 320 LYS B N 1
ATOM 6004 C CA . LYS B 1 320 ? 22.078 -16.422 1.314 1 95.38 320 LYS B CA 1
ATOM 6005 C C . LYS B 1 320 ? 21.922 -16.359 -0.202 1 95.38 320 LYS B C 1
ATOM 6007 O O . LYS B 1 320 ? 21.516 -17.344 -0.83 1 95.38 320 LYS B O 1
ATOM 6012 N N . PHE B 1 321 ? 22.422 -15.312 -0.777 1 96.94 321 PHE B N 1
ATOM 6013 C CA . PHE B 1 321 ? 22.141 -14.961 -2.162 1 96.94 321 PHE B CA 1
ATOM 6014 C C . PHE B 1 321 ? 22.812 -15.938 -3.121 1 96.94 321 PHE B C 1
ATOM 6016 O O . PHE B 1 321 ? 22.156 -16.484 -4.012 1 96.94 321 PHE B O 1
ATOM 6023 N N . GLU B 1 322 ? 24.078 -16.172 -2.92 1 97.94 322 GLU B N 1
ATOM 6024 C CA . GLU B 1 322 ? 24.828 -17.047 -3.809 1 97.94 322 GLU B CA 1
ATOM 6025 C C . GLU B 1 322 ? 24.25 -18.469 -3.797 1 97.94 322 GLU B C 1
ATOM 6027 O O . GLU B 1 322 ? 24.109 -19.094 -4.848 1 97.94 322 GLU B O 1
ATOM 6032 N N . ASP B 1 323 ? 23.859 -18.938 -2.604 1 98.38 323 ASP B N 1
ATOM 6033 C CA . ASP B 1 323 ? 23.328 -20.297 -2.441 1 98.38 323 ASP B CA 1
ATOM 6034 C C . ASP B 1 323 ? 21.953 -20.422 -3.092 1 98.38 323 ASP B C 1
ATOM 6036 O O . ASP B 1 323 ? 21.531 -21.531 -3.426 1 98.38 323 ASP B O 1
ATOM 6040 N N . SER B 1 324 ? 21.266 -19.344 -3.26 1 98.5 324 SER B N 1
ATOM 6041 C CA . SER B 1 324 ? 19.906 -19.375 -3.799 1 98.5 324 SER B CA 1
ATOM 6042 C C . SER B 1 324 ? 19.922 -19.547 -5.312 1 98.5 324 SER B C 1
ATOM 6044 O O . SER B 1 324 ? 18.938 -20.031 -5.895 1 98.5 324 SER B O 1
ATOM 6046 N N . ILE B 1 325 ? 20.984 -19.172 -5.988 1 98.75 325 ILE B N 1
ATOM 6047 C CA . ILE B 1 325 ? 21.047 -19.016 -7.438 1 98.75 325 ILE B CA 1
ATOM 6048 C C . ILE B 1 325 ? 20.906 -20.375 -8.102 1 98.75 325 ILE B C 1
ATOM 6050 O O . ILE B 1 325 ? 20.094 -20.547 -9.023 1 98.75 325 ILE B O 1
ATOM 6054 N N . PRO B 1 326 ? 21.625 -21.484 -7.664 1 98.69 326 PRO B N 1
ATOM 6055 C CA . PRO B 1 326 ? 21.453 -22.766 -8.336 1 98.69 326 PRO B CA 1
ATOM 6056 C C . PRO B 1 326 ? 20 -23.266 -8.273 1 98.69 326 PRO B C 1
ATOM 6058 O O . PRO B 1 326 ? 19.531 -23.891 -9.219 1 98.69 326 PRO B O 1
ATOM 6061 N N . HIS B 1 327 ? 19.344 -23 -7.191 1 98.56 327 HIS B N 1
ATOM 6062 C CA . HIS B 1 327 ? 17.953 -23.438 -7.047 1 98.56 327 HIS B CA 1
ATOM 6063 C C . HIS B 1 327 ? 17.031 -22.656 -7.973 1 98.56 327 HIS B C 1
ATOM 6065 O O . HIS B 1 327 ? 16.172 -23.234 -8.648 1 98.56 327 HIS B O 1
ATOM 6071 N N . HIS B 1 328 ? 17.188 -21.344 -8.055 1 98.19 328 HIS B N 1
ATOM 6072 C CA . HIS B 1 328 ? 16.375 -20.547 -8.961 1 98.19 328 HIS B CA 1
ATOM 6073 C C . HIS B 1 328 ? 16.656 -20.906 -10.414 1 98.19 328 HIS B C 1
ATOM 6075 O O . HIS B 1 328 ? 15.75 -20.891 -11.25 1 98.19 328 HIS B O 1
ATOM 6081 N N . ARG B 1 329 ? 17.906 -21.188 -10.773 1 98.31 329 ARG B N 1
ATOM 6082 C CA . ARG B 1 329 ? 18.234 -21.625 -12.133 1 98.31 329 ARG B CA 1
ATOM 6083 C C . ARG B 1 329 ? 17.531 -22.922 -12.477 1 98.31 329 ARG B C 1
ATOM 6085 O O . ARG B 1 329 ? 16.984 -23.078 -13.57 1 98.31 329 ARG B O 1
ATOM 6092 N N . LYS B 1 330 ? 17.562 -23.828 -11.562 1 98.06 330 LYS B N 1
ATOM 6093 C CA . LYS B 1 330 ? 16.922 -25.109 -11.781 1 98.06 330 LYS B CA 1
ATOM 6094 C C . LYS B 1 330 ? 15.406 -24.938 -11.93 1 98.06 330 LYS B C 1
ATOM 6096 O O . LYS B 1 330 ? 14.781 -25.594 -12.766 1 98.06 330 LYS B O 1
ATOM 6101 N N . ALA B 1 331 ? 14.789 -24.109 -11.062 1 97.94 331 ALA B N 1
ATOM 6102 C CA . ALA B 1 331 ? 13.359 -23.828 -11.18 1 97.94 331 ALA B CA 1
ATOM 6103 C C . ALA B 1 331 ? 13.008 -23.344 -12.578 1 97.94 331 ALA B C 1
ATOM 6105 O O . ALA B 1 331 ? 12.023 -23.781 -13.172 1 97.94 331 ALA B O 1
ATOM 6106 N N . LEU B 1 332 ? 13.82 -22.469 -13.133 1 96.81 332 LEU B N 1
ATOM 6107 C CA . LEU B 1 332 ? 13.586 -21.922 -14.461 1 96.81 332 LEU B CA 1
ATOM 6108 C C . LEU B 1 332 ? 13.781 -22.984 -15.531 1 96.81 332 LEU B C 1
ATOM 6110 O O . LEU B 1 332 ? 13.039 -23.031 -16.516 1 96.81 332 LEU B O 1
ATOM 6114 N N . GLU B 1 333 ? 14.742 -23.828 -15.352 1 96.44 333 GLU B N 1
ATOM 6115 C CA . GLU B 1 333 ? 15.031 -24.906 -16.297 1 96.44 333 GLU B CA 1
ATOM 6116 C C . GLU B 1 333 ? 13.867 -25.906 -16.359 1 96.44 333 GLU B C 1
ATOM 6118 O O . GLU B 1 333 ? 13.531 -26.391 -17.438 1 96.44 333 GLU B O 1
ATOM 6123 N N . LEU B 1 334 ? 13.289 -26.172 -15.227 1 95.69 334 LEU B N 1
ATOM 6124 C CA . LEU B 1 334 ? 12.273 -27.203 -15.109 1 95.69 334 LEU B CA 1
ATOM 6125 C C . LEU B 1 334 ? 10.898 -26.672 -15.492 1 95.69 334 LEU B C 1
ATOM 6127 O O . LEU B 1 334 ? 9.969 -27.453 -15.734 1 95.69 334 LEU B O 1
ATOM 6131 N N . SER B 1 335 ? 10.75 -25.359 -15.422 1 86.19 335 SER B N 1
ATOM 6132 C CA . SER B 1 335 ? 9.406 -24.812 -15.539 1 86.19 335 SER B CA 1
ATOM 6133 C C . SER B 1 335 ? 9.195 -24.156 -16.906 1 86.19 335 SER B C 1
ATOM 6135 O O . SER B 1 335 ? 10.148 -23.938 -17.641 1 86.19 335 SER B O 1
ATOM 6137 N N . THR B 1 336 ? 7.926 -24 -17.047 1 75 336 THR B N 1
ATOM 6138 C CA . THR B 1 336 ? 7.57 -23.109 -18.156 1 75 336 THR B CA 1
ATOM 6139 C C . THR B 1 336 ? 7.887 -21.672 -17.812 1 75 336 THR B C 1
ATOM 6141 O O . THR B 1 336 ? 8.016 -21.312 -16.641 1 75 336 THR B O 1
ATOM 6144 N N . LYS B 1 337 ? 8 -20.922 -18.766 1 84.06 337 LYS B N 1
ATOM 6145 C CA . LYS B 1 337 ? 8.414 -19.531 -18.641 1 84.06 337 LYS B CA 1
ATOM 6146 C C . LYS B 1 337 ? 7.363 -18.703 -17.906 1 84.06 337 LYS B C 1
ATOM 6148 O O . LYS B 1 337 ? 6.242 -18.547 -18.391 1 84.06 337 LYS B O 1
ATOM 6153 N N . HIS B 1 338 ? 7.566 -18.469 -16.703 1 92.12 338 HIS B N 1
ATOM 6154 C CA . HIS B 1 338 ? 6.785 -17.562 -15.875 1 92.12 338 HIS B CA 1
ATOM 6155 C C . HIS B 1 338 ? 7.613 -16.359 -15.445 1 92.12 338 HIS B C 1
ATOM 6157 O O . HIS B 1 338 ? 8.766 -16.5 -15.031 1 92.12 338 HIS B O 1
ATOM 6163 N N . SER B 1 339 ? 7 -15.164 -15.508 1 94.31 339 SER B N 1
ATOM 6164 C CA . SER B 1 339 ? 7.695 -13.906 -15.242 1 94.31 339 SER B CA 1
ATOM 6165 C C . SER B 1 339 ? 8.344 -13.914 -13.859 1 94.31 339 SER B C 1
ATOM 6167 O O . SER B 1 339 ? 9.5 -13.516 -13.711 1 94.31 339 SER B O 1
ATOM 6169 N N . LEU B 1 340 ? 7.648 -14.469 -12.859 1 94.56 340 LEU B N 1
ATOM 6170 C CA . LEU B 1 340 ? 8.109 -14.422 -11.477 1 94.56 340 LEU B CA 1
ATOM 6171 C C . LEU B 1 340 ? 9.359 -15.273 -11.289 1 94.56 340 LEU B C 1
ATOM 6173 O O . LEU B 1 340 ? 10.203 -14.969 -10.453 1 94.56 340 LEU B O 1
ATOM 6177 N N . LEU B 1 341 ? 9.492 -16.328 -12.016 1 97.31 341 LEU B N 1
ATOM 6178 C CA . LEU B 1 341 ? 10.672 -17.188 -11.891 1 97.31 341 LEU B CA 1
ATOM 6179 C C . LEU B 1 341 ? 11.914 -16.484 -12.43 1 97.31 341 LEU B C 1
ATOM 6181 O O . LEU B 1 341 ? 13 -16.609 -11.859 1 97.31 341 LEU B O 1
ATOM 6185 N N . TYR B 1 342 ? 11.742 -15.711 -13.531 1 97.81 342 TYR B N 1
ATOM 6186 C CA . TYR B 1 342 ? 12.836 -14.883 -14.031 1 97.81 342 TYR B CA 1
ATOM 6187 C C . TYR B 1 342 ? 13.25 -13.844 -13 1 97.81 342 TYR B C 1
ATOM 6189 O O . TYR B 1 342 ? 14.445 -13.641 -12.75 1 97.81 342 TYR B O 1
ATOM 6197 N N . VAL B 1 343 ? 12.297 -13.234 -12.391 1 97 343 VAL B N 1
ATOM 6198 C CA . VAL B 1 343 ? 12.547 -12.164 -11.43 1 97 343 VAL B CA 1
ATOM 6199 C C . VAL B 1 343 ? 13.281 -12.734 -10.211 1 97 343 VAL B C 1
ATOM 6201 O O . VAL B 1 343 ? 14.203 -12.109 -9.695 1 97 343 VAL B O 1
ATOM 6204 N N . ASN B 1 344 ? 12.867 -13.914 -9.727 1 96.62 344 ASN B N 1
ATOM 6205 C CA . ASN B 1 344 ? 13.492 -14.539 -8.57 1 96.62 344 ASN B CA 1
ATOM 6206 C C . ASN B 1 344 ? 14.984 -14.75 -8.789 1 96.62 344 ASN B C 1
ATOM 6208 O O . ASN B 1 344 ? 15.797 -14.43 -7.922 1 96.62 344 ASN B O 1
ATOM 6212 N N . LEU B 1 345 ? 15.289 -15.258 -9.93 1 98.25 345 LEU B N 1
ATOM 6213 C CA . LEU B 1 345 ? 16.703 -15.469 -10.219 1 98.25 345 LEU B CA 1
ATOM 6214 C C . LEU B 1 345 ? 17.438 -14.141 -10.359 1 98.25 345 LEU B C 1
ATOM 6216 O O . LEU B 1 345 ? 18.531 -13.969 -9.836 1 98.25 345 LEU B O 1
ATOM 6220 N N . ALA B 1 346 ? 16.859 -13.195 -11.016 1 98.5 346 ALA B N 1
ATOM 6221 C CA . ALA B 1 346 ? 17.469 -11.891 -11.258 1 98.5 346 ALA B CA 1
ATOM 6222 C C . ALA B 1 346 ? 17.797 -11.188 -9.938 1 98.5 346 ALA B C 1
ATOM 6224 O O . ALA B 1 346 ? 18.875 -10.625 -9.781 1 98.5 346 ALA B O 1
ATOM 6225 N N . GLN B 1 347 ? 16.906 -11.219 -9.016 1 96.75 347 GLN B N 1
ATOM 6226 C CA . GLN B 1 347 ? 17.141 -10.508 -7.758 1 96.75 347 GLN B CA 1
ATOM 6227 C C . GLN B 1 347 ? 18.312 -11.117 -6.992 1 96.75 347 GLN B C 1
ATOM 6229 O O . GLN B 1 347 ? 19.078 -10.398 -6.348 1 96.75 347 GLN B O 1
ATOM 6234 N N . SER B 1 348 ? 18.406 -12.445 -7.027 1 97.88 348 SER B N 1
ATOM 6235 C CA . SER B 1 348 ? 19.547 -13.102 -6.398 1 97.88 348 SER B CA 1
ATOM 6236 C C . SER B 1 348 ? 20.859 -12.695 -7.066 1 97.88 348 SER B C 1
ATOM 6238 O O . SER B 1 348 ? 21.844 -12.414 -6.387 1 97.88 348 SER B O 1
ATOM 6240 N N . LEU B 1 349 ? 20.844 -12.609 -8.375 1 98.69 349 LEU B N 1
ATOM 6241 C CA . LEU B 1 349 ? 22.031 -12.227 -9.133 1 98.69 349 LEU B CA 1
ATOM 6242 C C . LEU B 1 349 ? 22.422 -10.781 -8.828 1 98.69 349 LEU B C 1
ATOM 6244 O O . LEU B 1 349 ? 23.609 -10.484 -8.617 1 98.69 349 LEU B O 1
ATOM 6248 N N . ILE B 1 350 ? 21.469 -9.875 -8.758 1 97.44 350 ILE B N 1
ATOM 6249 C CA . ILE B 1 350 ? 21.734 -8.477 -8.453 1 97.44 350 ILE B CA 1
ATOM 6250 C C . ILE B 1 350 ? 22.422 -8.359 -7.098 1 97.44 350 ILE B C 1
ATOM 6252 O O . ILE B 1 350 ? 23.297 -7.516 -6.91 1 97.44 350 ILE B O 1
ATOM 6256 N N . SER B 1 351 ? 22.094 -9.25 -6.199 1 95.75 351 SER B N 1
ATOM 6257 C CA . SER B 1 351 ? 22.594 -9.195 -4.828 1 95.75 351 SER B CA 1
ATOM 6258 C C . SER B 1 351 ? 24.047 -9.633 -4.75 1 95.75 351 SER B C 1
ATOM 6260 O O . SER B 1 351 ? 24.719 -9.422 -3.734 1 95.75 351 SER B O 1
ATOM 6262 N N . LEU B 1 352 ? 24.562 -10.211 -5.863 1 96.56 352 LEU B N 1
ATOM 6263 C CA . LEU B 1 352 ? 25.984 -10.555 -5.906 1 96.56 352 LEU B CA 1
ATOM 6264 C C . LEU B 1 352 ? 26.844 -9.32 -6.16 1 96.56 352 LEU B C 1
ATOM 6266 O O . LEU B 1 352 ? 28.047 -9.336 -5.922 1 96.56 352 LEU B O 1
ATOM 6270 N N . LYS B 1 353 ? 26.297 -8.297 -6.789 1 95 353 LYS B N 1
ATOM 6271 C CA . LYS B 1 353 ? 26.875 -6.965 -6.961 1 95 353 LYS B CA 1
ATOM 6272 C C . LYS B 1 353 ? 28.047 -6.992 -7.938 1 95 353 LYS B C 1
ATOM 6274 O O . LYS B 1 353 ? 28.938 -6.148 -7.867 1 95 353 LYS B O 1
ATOM 6279 N N . THR B 1 354 ? 28.109 -7.984 -8.797 1 96.88 354 THR B N 1
ATOM 6280 C CA . THR B 1 354 ? 29.125 -8.023 -9.844 1 96.88 354 THR B CA 1
ATOM 6281 C C . THR B 1 354 ? 28.547 -7.559 -11.172 1 96.88 354 THR B C 1
ATOM 6283 O O . THR B 1 354 ? 27.344 -7.625 -11.391 1 96.88 354 THR B O 1
ATOM 6286 N N . LYS B 1 355 ? 29.469 -7.098 -11.969 1 97.62 355 LYS B N 1
ATOM 6287 C CA . LYS B 1 355 ? 29.047 -6.633 -13.281 1 97.62 355 LYS B CA 1
ATOM 6288 C C . LYS B 1 355 ? 28.391 -7.754 -14.078 1 97.62 355 LYS B C 1
ATOM 6290 O O . LYS B 1 355 ? 27.312 -7.574 -14.648 1 97.62 355 LYS B O 1
ATOM 6295 N N . GLU B 1 356 ? 29 -8.906 -14.117 1 98.19 356 GLU B N 1
ATOM 6296 C CA . GLU B 1 356 ? 28.5 -10.055 -14.875 1 98.19 356 GLU B CA 1
ATOM 6297 C C . GLU B 1 356 ? 27.125 -10.484 -14.375 1 98.19 356 GLU B C 1
ATOM 6299 O O . GLU B 1 356 ? 26.234 -10.773 -15.172 1 98.19 356 GLU B O 1
ATOM 6304 N N . ALA B 1 357 ? 26.953 -10.539 -13.102 1 98.56 357 ALA B N 1
ATOM 6305 C CA . ALA B 1 357 ? 25.688 -10.93 -12.508 1 98.56 357 ALA B CA 1
ATOM 6306 C C . ALA B 1 357 ? 24.578 -9.938 -12.859 1 98.56 357 ALA B C 1
ATOM 6308 O O . ALA B 1 357 ? 23.453 -10.328 -13.148 1 98.56 357 ALA B O 1
ATOM 6309 N N . ASN B 1 358 ? 24.922 -8.664 -12.812 1 98.5 358 ASN B N 1
ATOM 6310 C CA . ASN B 1 358 ? 23.938 -7.641 -13.133 1 98.5 358 ASN B CA 1
ATOM 6311 C C . ASN B 1 358 ? 23.562 -7.672 -14.617 1 98.5 358 ASN B C 1
ATOM 6313 O O . ASN B 1 358 ? 22.422 -7.414 -14.969 1 98.5 358 ASN B O 1
ATOM 6317 N N . GLU B 1 359 ? 24.484 -7.965 -15.469 1 98.75 359 GLU B N 1
ATOM 6318 C CA . GLU B 1 359 ? 24.188 -8.117 -16.891 1 98.75 359 GLU B CA 1
ATOM 6319 C C . GLU B 1 359 ? 23.266 -9.297 -17.141 1 98.75 359 GLU B C 1
ATOM 6321 O O . GLU B 1 359 ? 22.312 -9.195 -17.906 1 98.75 359 GLU B O 1
ATOM 6326 N N . GLU B 1 360 ? 23.578 -10.391 -16.516 1 98.75 360 GLU B N 1
ATOM 6327 C CA . GLU B 1 360 ? 22.688 -11.539 -16.625 1 98.75 360 GLU B CA 1
ATOM 6328 C C . GLU B 1 360 ? 21.297 -11.219 -16.078 1 98.75 360 GLU B C 1
ATOM 6330 O O . GLU B 1 360 ? 20.281 -11.602 -16.656 1 98.75 360 GLU B O 1
ATOM 6335 N N . ALA B 1 361 ? 21.266 -10.531 -14.914 1 98.81 361 ALA B N 1
ATOM 6336 C CA . ALA B 1 361 ? 19.984 -10.133 -14.312 1 98.81 361 ALA B CA 1
ATOM 6337 C C . ALA B 1 361 ? 19.172 -9.273 -15.281 1 98.81 361 ALA B C 1
ATOM 6339 O O . ALA B 1 361 ? 17.969 -9.461 -15.406 1 98.81 361 ALA B O 1
ATOM 6340 N N . GLU B 1 362 ? 19.844 -8.344 -15.914 1 98.69 362 GLU B N 1
ATOM 6341 C CA . GLU B 1 362 ? 19.156 -7.508 -16.891 1 98.69 362 GLU B CA 1
ATOM 6342 C C . GLU B 1 362 ? 18.5 -8.352 -17.984 1 98.69 362 GLU B C 1
ATOM 6344 O O . GLU B 1 362 ? 17.344 -8.109 -18.344 1 98.69 362 GLU B O 1
ATOM 6349 N N . THR B 1 363 ? 19.203 -9.312 -18.516 1 98.56 363 THR B N 1
ATOM 6350 C CA . THR B 1 363 ? 18.688 -10.188 -19.562 1 98.56 363 THR B CA 1
ATOM 6351 C C . THR B 1 363 ? 17.453 -10.945 -19.062 1 98.56 363 THR B C 1
ATOM 6353 O O . THR B 1 363 ? 16.453 -11.031 -19.781 1 98.56 363 THR B O 1
ATOM 6356 N N . LEU B 1 364 ? 17.562 -11.477 -17.875 1 98.44 364 LEU B N 1
ATOM 6357 C CA . LEU B 1 364 ? 16.453 -12.211 -17.281 1 98.44 364 LEU B CA 1
ATOM 6358 C C . LEU B 1 364 ? 15.258 -11.297 -17.062 1 98.44 364 LEU B C 1
ATOM 6360 O O . LEU B 1 364 ? 14.117 -11.695 -17.328 1 98.44 364 LEU B O 1
ATOM 6364 N N . LEU B 1 365 ? 15.5 -10.07 -16.562 1 98.5 365 LEU B N 1
ATOM 6365 C CA . LEU B 1 365 ? 14.414 -9.125 -16.312 1 98.5 365 LEU B CA 1
ATOM 6366 C C . LEU B 1 365 ? 13.766 -8.688 -17.625 1 98.5 365 LEU B C 1
ATOM 6368 O O . LEU B 1 365 ? 12.555 -8.445 -17.656 1 98.5 365 LEU B O 1
ATOM 6372 N N . HIS B 1 366 ? 14.516 -8.617 -18.703 1 98.44 366 HIS B N 1
ATOM 6373 C CA . HIS B 1 366 ? 13.922 -8.375 -20.016 1 98.44 366 HIS B CA 1
ATOM 6374 C C . HIS B 1 366 ? 12.945 -9.492 -20.391 1 98.44 366 HIS B C 1
ATOM 6376 O O . HIS B 1 366 ? 11.859 -9.219 -20.906 1 98.44 366 HIS B O 1
ATOM 6382 N N . GLN B 1 367 ? 13.352 -10.719 -20.156 1 97.62 367 GLN B N 1
ATOM 6383 C CA . GLN B 1 367 ? 12.469 -11.836 -20.453 1 97.62 367 GLN B CA 1
ATOM 6384 C C . GLN B 1 367 ? 11.195 -11.758 -19.609 1 97.62 367 GLN B C 1
ATOM 6386 O O . GLN B 1 367 ? 10.094 -11.992 -20.109 1 97.62 367 GLN B O 1
ATOM 6391 N N . ALA B 1 368 ? 11.367 -11.438 -18.281 1 97.19 368 ALA B N 1
ATOM 6392 C CA . ALA B 1 368 ? 10.211 -11.289 -17.406 1 97.19 368 ALA B CA 1
ATOM 6393 C C . ALA B 1 368 ? 9.25 -10.227 -17.938 1 97.19 368 ALA B C 1
ATOM 6395 O O . ALA B 1 368 ? 8.031 -10.414 -17.922 1 97.19 368 ALA B O 1
ATOM 6396 N N . LEU B 1 369 ? 9.812 -9.141 -18.453 1 96.25 369 LEU B N 1
ATOM 6397 C CA . LEU B 1 369 ? 9.023 -7.973 -18.844 1 96.25 369 LEU B CA 1
ATOM 6398 C C . LEU B 1 369 ? 8.422 -8.156 -20.234 1 96.25 369 LEU B C 1
ATOM 6400 O O . LEU B 1 369 ? 7.496 -7.434 -20.609 1 96.25 369 LEU B O 1
ATOM 6404 N N . ILE B 1 370 ? 8.938 -9.078 -21.047 1 96.06 370 ILE B N 1
ATOM 6405 C CA . ILE B 1 370 ? 8.281 -9.484 -22.281 1 96.06 370 ILE B CA 1
ATOM 6406 C C . ILE B 1 370 ? 6.984 -10.227 -21.953 1 96.06 370 ILE B C 1
ATOM 6408 O O . ILE B 1 370 ? 5.953 -9.992 -22.594 1 96.06 370 ILE B O 1
ATOM 6412 N N . LEU B 1 371 ? 7.102 -11.031 -20.953 1 92.62 371 LEU B N 1
ATOM 6413 C CA . LEU B 1 371 ? 5.945 -11.82 -20.531 1 92.62 371 LEU B CA 1
ATOM 6414 C C . LEU B 1 371 ? 4.922 -10.945 -19.812 1 92.62 371 LEU B C 1
ATOM 6416 O O . LEU B 1 371 ? 3.713 -11.141 -19.969 1 92.62 371 LEU B O 1
ATOM 6420 N N . GLU B 1 372 ? 5.406 -10.039 -19.016 1 91.69 372 GLU B N 1
ATOM 6421 C CA . GLU B 1 372 ? 4.551 -9.148 -18.234 1 91.69 372 GLU B CA 1
ATOM 6422 C C . GLU B 1 372 ? 5.082 -7.715 -18.25 1 91.69 372 GLU B C 1
ATOM 6424 O O . GLU B 1 372 ? 5.711 -7.266 -17.297 1 91.69 372 GLU B O 1
ATOM 6429 N N . PRO B 1 373 ? 4.707 -6.961 -19.234 1 91.69 373 PRO B N 1
ATOM 6430 C CA . PRO B 1 373 ? 5.277 -5.621 -19.406 1 91.69 373 PRO B CA 1
ATOM 6431 C C . PRO B 1 373 ? 4.887 -4.66 -18.281 1 91.69 373 PRO B C 1
ATOM 6433 O O . PRO B 1 373 ? 5.57 -3.656 -18.062 1 91.69 373 PRO B O 1
ATOM 6436 N N . ASP B 1 374 ? 3.895 -4.992 -17.516 1 85.25 374 ASP B N 1
ATOM 6437 C CA . ASP B 1 374 ? 3.412 -4.074 -16.5 1 85.25 374 ASP B CA 1
ATOM 6438 C C . ASP B 1 374 ? 3.801 -4.562 -15.102 1 85.25 374 ASP B C 1
ATOM 6440 O O . ASP B 1 374 ? 3.232 -4.113 -14.102 1 85.25 374 ASP B O 1
ATOM 6444 N N . ASN B 1 375 ? 4.707 -5.508 -15.031 1 89.06 375 ASN B N 1
ATOM 6445 C CA . ASN B 1 375 ? 5.203 -5.996 -13.75 1 89.06 375 ASN B CA 1
ATOM 6446 C C . ASN B 1 375 ? 6.082 -4.961 -13.062 1 89.06 375 ASN B C 1
ATOM 6448 O O . ASN B 1 375 ? 7.27 -4.844 -13.367 1 89.06 375 ASN B O 1
ATOM 6452 N N . GLY B 1 376 ? 5.461 -4.207 -12.117 1 87.38 376 GLY B N 1
ATOM 6453 C CA . GLY B 1 376 ? 6.156 -3.119 -11.445 1 87.38 376 GLY B CA 1
ATOM 6454 C C . GLY B 1 376 ? 7.367 -3.58 -10.656 1 87.38 376 GLY B C 1
ATOM 6455 O O . GLY B 1 376 ? 8.375 -2.873 -10.586 1 87.38 376 GLY B O 1
ATOM 6456 N N . TYR B 1 377 ? 7.301 -4.707 -10.055 1 87.81 377 TYR B N 1
ATOM 6457 C CA . TYR B 1 377 ? 8.422 -5.23 -9.281 1 87.81 377 TYR B CA 1
ATOM 6458 C C . TYR B 1 377 ? 9.594 -5.586 -10.188 1 87.81 377 TYR B C 1
ATOM 6460 O O . TYR B 1 377 ? 10.75 -5.332 -9.844 1 87.81 377 TYR B O 1
ATOM 6468 N N . ALA B 1 378 ? 9.25 -6.203 -11.312 1 93.81 378 ALA B N 1
ATOM 6469 C CA . ALA B 1 378 ? 10.305 -6.5 -12.281 1 93.81 378 ALA B CA 1
ATOM 6470 C C . ALA B 1 378 ? 11.008 -5.223 -12.742 1 93.81 378 ALA B C 1
ATOM 6472 O O . ALA B 1 378 ? 12.234 -5.184 -12.852 1 93.81 378 ALA B O 1
ATOM 6473 N N . TRP B 1 379 ? 10.234 -4.219 -12.977 1 94.38 379 TRP B N 1
ATOM 6474 C CA . TRP B 1 379 ? 10.797 -2.932 -13.375 1 94.38 379 TRP B CA 1
ATOM 6475 C C . TRP B 1 379 ? 11.656 -2.35 -12.258 1 94.38 379 TRP B C 1
ATOM 6477 O O . TRP B 1 379 ? 12.695 -1.735 -12.516 1 94.38 379 TRP B O 1
ATOM 6487 N N . GLN B 1 380 ? 11.234 -2.525 -11.039 1 92.06 380 GLN B N 1
ATOM 6488 C CA . GLN B 1 380 ? 12.039 -2.066 -9.914 1 92.06 380 GLN B CA 1
ATOM 6489 C C . GLN B 1 380 ? 13.383 -2.791 -9.867 1 92.06 380 GLN B C 1
ATOM 6491 O O . GLN B 1 380 ? 14.422 -2.164 -9.68 1 92.06 380 GLN B O 1
ATOM 6496 N N . GLN B 1 381 ? 13.328 -4.082 -10.023 1 94.56 381 GLN B N 1
ATOM 6497 C CA . GLN B 1 381 ? 14.57 -4.84 -10.055 1 94.56 381 GLN B CA 1
ATOM 6498 C C . GLN B 1 381 ? 15.453 -4.402 -11.227 1 94.56 381 GLN B C 1
ATOM 6500 O O . GLN B 1 381 ? 16.672 -4.316 -11.094 1 94.56 381 GLN B O 1
ATOM 6505 N N . MET B 1 382 ? 14.789 -4.137 -12.352 1 97.62 382 MET B N 1
ATOM 6506 C CA . MET B 1 382 ? 15.516 -3.641 -13.516 1 97.62 382 MET B CA 1
ATOM 6507 C C . MET B 1 382 ? 16.25 -2.344 -13.188 1 97.62 382 MET B C 1
ATOM 6509 O O . MET B 1 382 ? 17.406 -2.162 -13.586 1 97.62 382 MET B O 1
ATOM 6513 N N . SER B 1 383 ? 15.602 -1.47 -12.461 1 96.44 383 SER B N 1
ATOM 6514 C CA . SER B 1 383 ? 16.234 -0.216 -12.062 1 96.44 383 SER B CA 1
ATOM 6515 C C . SER B 1 383 ? 17.484 -0.468 -11.219 1 96.44 383 SER B C 1
ATOM 6517 O O . SER B 1 383 ? 18.484 0.227 -11.359 1 96.44 383 SER B O 1
ATOM 6519 N N . PHE B 1 384 ? 17.453 -1.449 -10.352 1 94.12 384 PHE B N 1
ATOM 6520 C CA . PHE B 1 384 ? 18.594 -1.778 -9.516 1 94.12 384 PHE B CA 1
ATOM 6521 C C . PHE B 1 384 ? 19.75 -2.311 -10.367 1 94.12 384 PHE B C 1
ATOM 6523 O O . PHE B 1 384 ? 20.891 -1.883 -10.211 1 94.12 384 PHE B O 1
ATOM 6530 N N . ALA B 1 385 ? 19.422 -3.242 -11.273 1 97.44 385 ALA B N 1
ATOM 6531 C CA . ALA B 1 385 ? 20.469 -3.828 -12.117 1 97.44 385 ALA B CA 1
ATOM 6532 C C . ALA B 1 385 ? 21.141 -2.762 -12.977 1 97.44 385 ALA B C 1
ATOM 6534 O O . ALA B 1 385 ? 22.359 -2.686 -13.031 1 97.44 385 ALA B O 1
ATOM 6535 N N . LEU B 1 386 ? 20.359 -1.906 -13.586 1 97.44 386 LEU B N 1
ATOM 6536 C CA . LEU B 1 386 ? 20.859 -0.863 -14.469 1 97.44 386 LEU B CA 1
ATOM 6537 C C . LEU B 1 386 ? 21.672 0.168 -13.68 1 97.44 386 LEU B C 1
ATOM 6539 O O . LEU B 1 386 ? 22.703 0.636 -14.141 1 97.44 386 LEU B O 1
ATOM 6543 N N . GLY B 1 387 ? 21.125 0.512 -12.531 1 94.56 387 GLY B N 1
ATOM 6544 C CA . GLY B 1 387 ? 21.875 1.41 -11.664 1 94.56 387 GLY B CA 1
ATOM 6545 C C . GLY B 1 387 ? 23.25 0.867 -11.289 1 94.56 387 GLY B C 1
ATOM 6546 O O . GLY B 1 387 ? 24.234 1.593 -11.328 1 94.56 387 GLY B O 1
ATOM 6547 N N . ALA B 1 388 ? 23.297 -0.394 -11 1 94.12 388 ALA B N 1
ATOM 6548 C CA . ALA B 1 388 ? 24.562 -1.042 -10.617 1 94.12 388 ALA B CA 1
ATOM 6549 C C . ALA B 1 388 ? 25.531 -1.083 -11.797 1 94.12 388 ALA B C 1
ATOM 6551 O O . ALA B 1 388 ? 26.75 -1.111 -11.609 1 94.12 388 ALA B O 1
ATOM 6552 N N . LEU B 1 389 ? 25 -1.039 -12.992 1 96.19 389 LEU B N 1
ATOM 6553 C CA . LEU B 1 389 ? 25.812 -1.073 -14.203 1 96.19 389 LEU B CA 1
ATOM 6554 C C . LEU B 1 389 ? 26.203 0.335 -14.633 1 96.19 389 LEU B C 1
ATOM 6556 O O . LEU B 1 389 ? 26.859 0.515 -15.664 1 96.19 389 LEU B O 1
ATOM 6560 N N . GLY B 1 390 ? 25.734 1.323 -13.883 1 94 390 GLY B N 1
ATOM 6561 C CA . GLY B 1 390 ? 26.078 2.703 -14.188 1 94 390 GLY B CA 1
ATOM 6562 C C . GLY B 1 390 ? 25.234 3.305 -15.289 1 94 390 GLY B C 1
ATOM 6563 O O . GLY B 1 390 ? 25.547 4.383 -15.805 1 94 390 GLY B O 1
ATOM 6564 N N . ARG B 1 391 ? 24.266 2.576 -15.727 1 96.31 391 ARG B N 1
ATOM 6565 C CA . ARG B 1 391 ? 23.344 3.082 -16.734 1 96.31 391 ARG B CA 1
ATOM 6566 C C . ARG B 1 391 ? 22.188 3.832 -16.078 1 96.31 391 ARG B C 1
ATOM 6568 O O . ARG B 1 391 ? 21.031 3.408 -16.188 1 96.31 391 ARG B O 1
ATOM 6575 N N . ASN B 1 392 ? 22.5 4.98 -15.602 1 94.94 392 ASN B N 1
ATOM 6576 C CA . ASN B 1 392 ? 21.641 5.707 -14.672 1 94.94 392 ASN B CA 1
ATOM 6577 C C . ASN B 1 392 ? 20.375 6.215 -15.359 1 94.94 392 ASN B C 1
ATOM 6579 O O . ASN B 1 392 ? 19.281 6.164 -14.781 1 94.94 392 ASN B O 1
ATOM 6583 N N . ALA B 1 393 ? 20.469 6.738 -16.562 1 96.25 393 ALA B N 1
ATOM 6584 C CA . ALA B 1 393 ? 19.297 7.234 -17.281 1 96.25 393 ALA B CA 1
ATOM 6585 C C . ALA B 1 393 ? 18.281 6.121 -17.5 1 96.25 393 ALA B C 1
ATOM 6587 O O . ALA B 1 393 ? 17.078 6.32 -17.328 1 96.25 393 ALA B O 1
ATOM 6588 N N . GLU B 1 394 ? 18.797 4.988 -17.922 1 97.81 394 GLU B N 1
ATOM 6589 C CA . GLU B 1 394 ? 17.922 3.838 -18.125 1 97.81 394 GLU B CA 1
ATOM 6590 C C . GLU B 1 394 ? 17.344 3.352 -16.797 1 97.81 394 GLU B C 1
ATOM 6592 O O . GLU B 1 394 ? 16.203 2.879 -16.75 1 97.81 394 GLU B O 1
ATOM 6597 N N . ALA B 1 395 ? 18.125 3.404 -15.742 1 97.19 395 ALA B N 1
ATOM 6598 C CA . ALA B 1 395 ? 17.625 3.049 -14.414 1 97.19 395 ALA B CA 1
ATOM 6599 C C . ALA B 1 395 ? 16.484 3.961 -13.992 1 97.19 395 ALA B C 1
ATOM 6601 O O . ALA B 1 395 ? 15.5 3.5 -13.414 1 97.19 395 ALA B O 1
ATOM 6602 N N . GLU B 1 396 ? 16.609 5.234 -14.242 1 96.25 396 GLU B N 1
ATOM 6603 C CA . GLU B 1 396 ? 15.547 6.188 -13.945 1 96.25 396 GLU B CA 1
ATOM 6604 C C . GLU B 1 396 ? 14.289 5.883 -14.742 1 96.25 396 GLU B C 1
ATOM 6606 O O . GLU B 1 396 ? 13.18 5.949 -14.211 1 96.25 396 GLU B O 1
ATOM 6611 N N . LEU B 1 397 ? 14.477 5.555 -16.016 1 97.56 397 LEU B N 1
ATOM 6612 C CA . LEU B 1 397 ? 13.328 5.152 -16.812 1 97.56 397 LEU B CA 1
ATOM 6613 C C . LEU B 1 397 ? 12.664 3.912 -16.219 1 97.56 397 LEU B C 1
ATOM 6615 O O . LEU B 1 397 ? 11.438 3.832 -16.156 1 97.56 397 LEU B O 1
ATOM 6619 N N . ALA B 1 398 ? 13.477 2.924 -15.836 1 97.38 398 ALA B N 1
ATOM 6620 C CA . ALA B 1 398 ? 12.93 1.718 -15.219 1 97.38 398 ALA B CA 1
ATOM 6621 C C . ALA B 1 398 ? 12.172 2.053 -13.938 1 97.38 398 ALA B C 1
ATOM 6623 O O . ALA B 1 398 ? 11.133 1.453 -13.648 1 97.38 398 ALA B O 1
ATOM 6624 N N . THR B 1 399 ? 12.672 2.98 -13.148 1 94.75 399 THR B N 1
ATOM 6625 C CA . THR B 1 399 ? 11.961 3.453 -11.961 1 94.75 399 THR B CA 1
ATOM 6626 C C . THR B 1 399 ? 10.625 4.082 -12.344 1 94.75 399 THR B C 1
ATOM 6628 O O . THR B 1 399 ? 9.609 3.84 -11.695 1 94.75 399 THR B O 1
ATOM 6631 N N . ALA B 1 400 ? 10.641 4.902 -13.398 1 95.06 400 ALA B N 1
ATOM 6632 C CA . ALA B 1 400 ? 9.406 5.508 -13.898 1 95.06 400 ALA B CA 1
ATOM 6633 C C . ALA B 1 400 ? 8.391 4.438 -14.297 1 95.06 400 ALA B C 1
ATOM 6635 O O . ALA B 1 400 ? 7.211 4.535 -13.953 1 95.06 400 ALA B O 1
ATOM 6636 N N . GLU B 1 401 ? 8.883 3.434 -14.992 1 93.88 401 GLU B N 1
ATOM 6637 C CA . GLU B 1 401 ? 8.039 2.322 -15.406 1 93.88 401 GLU B CA 1
ATOM 6638 C C . GLU B 1 401 ? 7.441 1.605 -14.195 1 93.88 401 GLU B C 1
ATOM 6640 O O . GLU B 1 401 ? 6.254 1.27 -14.188 1 93.88 401 GLU B O 1
ATOM 6645 N N . SER B 1 402 ? 8.273 1.347 -13.211 1 89.75 402 SER B N 1
ATOM 6646 C CA . SER B 1 402 ? 7.809 0.701 -11.984 1 89.75 402 SER B CA 1
ATOM 6647 C C . SER B 1 402 ? 6.715 1.521 -11.312 1 89.75 402 SER B C 1
ATOM 6649 O O . SER B 1 402 ? 5.664 0.986 -10.953 1 89.75 402 SER B O 1
ATOM 6651 N N . ALA B 1 403 ? 6.973 2.799 -11.172 1 84.19 403 ALA B N 1
ATOM 6652 C CA . ALA B 1 403 ? 6 3.693 -10.547 1 84.19 403 ALA B CA 1
ATOM 6653 C C . ALA B 1 403 ? 4.715 3.762 -11.367 1 84.19 403 ALA B C 1
ATOM 6655 O O . ALA B 1 403 ? 3.613 3.742 -10.805 1 84.19 403 ALA B O 1
ATOM 6656 N N . TYR B 1 404 ? 4.867 3.857 -12.68 1 85.19 404 TYR B N 1
ATOM 6657 C CA . TYR B 1 404 ? 3.719 3.906 -13.578 1 85.19 404 TYR B CA 1
ATOM 6658 C C . TYR B 1 404 ? 2.863 2.654 -13.438 1 85.19 404 TYR B C 1
ATOM 6660 O O . TYR B 1 404 ? 1.635 2.738 -13.375 1 85.19 404 TYR B O 1
ATOM 6668 N N . ALA B 1 405 ? 3.545 1.563 -13.312 1 80.06 405 ALA B N 1
ATOM 6669 C CA . ALA B 1 405 ? 2.865 0.272 -13.25 1 80.06 405 ALA B CA 1
ATOM 6670 C C . ALA B 1 405 ? 1.997 0.175 -11.992 1 80.06 405 ALA B C 1
ATOM 6672 O O . ALA B 1 405 ? 0.94 -0.46 -12.016 1 80.06 405 ALA B O 1
ATOM 6673 N N . ILE B 1 406 ? 2.434 0.864 -10.977 1 72.56 406 ILE B N 1
ATOM 6674 C CA . ILE B 1 406 ? 1.681 0.728 -9.734 1 72.56 406 ILE B CA 1
ATOM 6675 C C . ILE B 1 406 ? 0.785 1.949 -9.539 1 72.56 406 ILE B C 1
ATOM 6677 O O . ILE B 1 406 ? 0.156 2.104 -8.492 1 72.56 406 ILE B O 1
ATOM 6681 N N . GLY B 1 407 ? 0.728 2.838 -10.453 1 72.88 407 GLY B N 1
ATOM 6682 C CA . GLY B 1 407 ? -0.194 3.963 -10.453 1 72.88 407 GLY B CA 1
ATOM 6683 C C . GLY B 1 407 ? 0.331 5.164 -9.688 1 72.88 407 GLY B C 1
ATOM 6684 O O . GLY B 1 407 ? -0.413 6.109 -9.422 1 72.88 407 GLY B O 1
ATOM 6685 N N . ASP B 1 408 ? 1.557 5.062 -9.289 1 74.56 408 ASP B N 1
ATOM 6686 C CA . ASP B 1 408 ? 2.189 6.234 -8.695 1 74.56 408 ASP B CA 1
ATOM 6687 C C . ASP B 1 408 ? 2.623 7.227 -9.773 1 74.56 408 ASP B C 1
ATOM 6689 O O . ASP B 1 408 ? 3.814 7.359 -10.062 1 74.56 408 ASP B O 1
ATOM 6693 N N . TYR B 1 409 ? 1.656 7.941 -10.25 1 79 409 TYR B N 1
ATOM 6694 C CA . TYR B 1 409 ? 1.846 8.727 -11.461 1 79 409 TYR B CA 1
ATOM 6695 C C . TYR B 1 409 ? 2.756 9.922 -11.195 1 79 409 TYR B C 1
ATOM 6697 O O . TYR B 1 409 ? 3.51 10.344 -12.078 1 79 409 TYR B O 1
ATOM 6705 N N . VAL B 1 410 ? 2.688 10.508 -10.023 1 78.44 410 VAL B N 1
ATOM 6706 C CA . VAL B 1 410 ? 3.57 11.625 -9.711 1 78.44 410 VAL B CA 1
ATOM 6707 C C . VAL B 1 410 ? 5.027 11.164 -9.766 1 78.44 410 VAL B C 1
ATOM 6709 O O . VAL B 1 410 ? 5.852 11.773 -10.453 1 78.44 410 VAL B O 1
ATOM 6712 N N . ARG B 1 411 ? 5.293 10.062 -9.062 1 85.31 411 ARG B N 1
ATOM 6713 C CA . ARG B 1 411 ? 6.648 9.523 -9.078 1 85.31 411 ARG B CA 1
ATOM 6714 C C . ARG B 1 411 ? 7.059 9.109 -10.492 1 85.31 411 ARG B C 1
ATOM 6716 O O . ARG B 1 411 ? 8.195 9.328 -10.898 1 85.31 411 ARG B O 1
ATOM 6723 N N . ALA B 1 412 ? 6.094 8.492 -11.18 1 89.56 412 ALA B N 1
ATOM 6724 C CA . ALA B 1 412 ? 6.371 8.102 -12.555 1 89.56 412 ALA B CA 1
ATOM 6725 C C . ALA B 1 412 ? 6.777 9.305 -13.398 1 89.56 412 ALA B C 1
ATOM 6727 O O . ALA B 1 412 ? 7.75 9.242 -14.156 1 89.56 412 ALA B O 1
ATOM 6728 N N . ASN B 1 413 ? 6.09 10.383 -13.203 1 89.88 413 ASN B N 1
ATOM 6729 C CA . ASN B 1 413 ? 6.379 11.586 -13.969 1 89.88 413 ASN B CA 1
ATOM 6730 C C . ASN B 1 413 ? 7.738 12.172 -13.602 1 89.88 413 ASN B C 1
ATOM 6732 O O . ASN B 1 413 ? 8.5 12.594 -14.477 1 89.88 413 ASN B O 1
ATOM 6736 N N . VAL B 1 414 ? 8.031 12.219 -12.359 1 90.44 414 VAL B N 1
ATOM 6737 C CA . VAL B 1 414 ? 9.297 12.773 -11.883 1 90.44 414 VAL B CA 1
ATOM 6738 C C . VAL B 1 414 ? 10.461 11.977 -12.469 1 90.44 414 VAL B C 1
ATOM 6740 O O . VAL B 1 414 ? 11.375 12.555 -13.07 1 90.44 414 VAL B O 1
ATOM 6743 N N . PHE B 1 415 ? 10.398 10.688 -12.383 1 94.31 415 PHE B N 1
ATOM 6744 C CA . PHE B 1 415 ? 11.523 9.867 -12.828 1 94.31 415 PHE B CA 1
ATOM 6745 C C . PHE B 1 415 ? 11.57 9.805 -14.352 1 94.31 415 PHE B C 1
ATOM 6747 O O . PHE B 1 415 ? 12.656 9.727 -14.938 1 94.31 415 PHE B O 1
ATOM 6754 N N . ALA B 1 416 ? 10.406 9.844 -14.984 1 96.25 416 ALA B N 1
ATOM 6755 C CA . ALA B 1 416 ? 10.414 9.961 -16.438 1 96.25 416 ALA B CA 1
ATOM 6756 C C . ALA B 1 416 ? 11.086 11.258 -16.875 1 96.25 416 ALA B C 1
ATOM 6758 O O . ALA B 1 416 ? 11.883 11.258 -17.828 1 96.25 416 ALA B O 1
ATOM 6759 N N . SER B 1 417 ? 10.789 12.32 -16.203 1 93.81 417 SER B N 1
ATOM 6760 C CA . SER B 1 417 ? 11.383 13.617 -16.531 1 93.81 417 SER B CA 1
ATOM 6761 C C . SER B 1 417 ? 12.891 13.609 -16.297 1 93.81 417 SER B C 1
ATOM 6763 O O . SER B 1 417 ? 13.648 14.125 -17.109 1 93.81 417 SER B O 1
ATOM 6765 N N . ARG B 1 418 ? 13.312 13.023 -15.188 1 93.75 418 ARG B N 1
ATOM 6766 C CA . ARG B 1 418 ? 14.734 12.867 -14.922 1 93.75 418 ARG B CA 1
ATOM 6767 C C . ARG B 1 418 ? 15.422 12.078 -16.031 1 93.75 418 ARG B C 1
ATOM 6769 O O . ARG B 1 418 ? 16.484 12.461 -16.516 1 93.75 418 ARG B O 1
ATOM 6776 N N . ALA B 1 419 ? 14.789 10.953 -16.422 1 96.5 419 ALA B N 1
ATOM 6777 C CA . ALA B 1 419 ? 15.359 10.094 -17.453 1 96.5 419 ALA B CA 1
ATOM 6778 C C . ALA B 1 419 ? 15.516 10.844 -18.781 1 96.5 419 ALA B C 1
ATOM 6780 O O . ALA B 1 419 ? 16.547 10.719 -19.453 1 96.5 419 ALA B O 1
ATOM 6781 N N . LYS B 1 420 ? 14.539 11.641 -19.125 1 95 420 LYS B N 1
ATOM 6782 C CA . LYS B 1 420 ? 14.523 12.367 -20.375 1 95 420 LYS B CA 1
ATOM 6783 C C . LYS B 1 420 ? 15.703 13.336 -20.469 1 95 420 LYS B C 1
ATOM 6785 O O . LYS B 1 420 ? 16.219 13.586 -21.562 1 95 420 LYS B O 1
ATOM 6790 N N . GLU B 1 421 ? 16.094 13.828 -19.375 1 93.12 421 GLU B N 1
ATOM 6791 C CA . GLU B 1 421 ? 17.172 14.805 -19.359 1 93.12 421 GLU B CA 1
ATOM 6792 C C . GLU B 1 421 ? 18.484 14.172 -19.828 1 93.12 421 GLU B C 1
ATOM 6794 O O . GLU B 1 421 ? 19.344 14.859 -20.391 1 93.12 421 GLU B O 1
ATOM 6799 N N . ASP B 1 422 ? 18.641 12.844 -19.688 1 94 422 ASP B N 1
ATOM 6800 C CA . ASP B 1 422 ? 19.938 12.234 -19.922 1 94 422 ASP B CA 1
ATOM 6801 C C . ASP B 1 422 ? 19.875 11.211 -21.047 1 94 422 ASP B C 1
ATOM 6803 O O . ASP B 1 422 ? 20.906 10.742 -21.531 1 94 422 ASP B O 1
ATOM 6807 N N . LEU B 1 423 ? 18.625 10.914 -21.484 1 95.44 423 LEU B N 1
ATOM 6808 C CA . LEU B 1 423 ? 18.484 10.016 -22.625 1 95.44 423 LEU B CA 1
ATOM 6809 C C . LEU B 1 423 ? 18.578 10.781 -23.938 1 95.44 423 LEU B C 1
ATOM 6811 O O . LEU B 1 423 ? 18.125 11.93 -24.016 1 95.44 423 LEU B O 1
ATOM 6815 N N . ALA B 1 424 ? 19.156 10.094 -24.984 1 94.19 424 ALA B N 1
ATOM 6816 C CA . ALA B 1 424 ? 19.203 10.719 -26.297 1 94.19 424 ALA B CA 1
ATOM 6817 C C . ALA B 1 424 ? 17.797 10.898 -26.875 1 94.19 424 ALA B C 1
ATOM 6819 O O . ALA B 1 424 ? 17 9.953 -26.891 1 94.19 424 ALA B O 1
ATOM 6820 N N . GLU B 1 425 ? 17.562 12.086 -27.312 1 92.25 425 GLU B N 1
ATOM 6821 C CA . GLU B 1 425 ? 16.234 12.445 -27.766 1 92.25 425 GLU B CA 1
ATOM 6822 C C . GLU B 1 425 ? 15.797 11.562 -28.953 1 92.25 425 GLU B C 1
ATOM 6824 O O . GLU B 1 425 ? 16.641 11.156 -29.75 1 92.25 425 GLU B O 1
ATOM 6829 N N . SER B 1 426 ? 14.625 11.242 -29 1 91.62 426 SER B N 1
ATOM 6830 C CA . SER B 1 426 ? 13.906 10.578 -30.078 1 91.62 426 SER B CA 1
ATOM 6831 C C . SER B 1 426 ? 14.289 9.102 -30.172 1 91.62 426 SER B C 1
ATOM 6833 O O . SER B 1 426 ? 13.859 8.406 -31.094 1 91.62 426 SER B O 1
ATOM 6835 N N . THR B 1 427 ? 15.188 8.656 -29.234 1 93.94 427 THR B N 1
ATOM 6836 C CA . THR B 1 427 ? 15.352 7.207 -29.125 1 93.94 427 THR B CA 1
ATOM 6837 C C . THR B 1 427 ? 14.094 6.562 -28.562 1 93.94 427 THR B C 1
ATOM 6839 O O . THR B 1 427 ? 13.258 7.242 -27.953 1 93.94 427 THR B O 1
ATOM 6842 N N . PRO B 1 428 ? 14 5.328 -28.797 1 94.44 428 PRO B N 1
ATOM 6843 C CA . PRO B 1 428 ? 12.82 4.648 -28.266 1 94.44 428 PRO B CA 1
ATOM 6844 C C . PRO B 1 428 ? 12.688 4.809 -26.75 1 94.44 428 PRO B C 1
ATOM 6846 O O . PRO B 1 428 ? 11.578 4.996 -26.234 1 94.44 428 PRO B O 1
ATOM 6849 N N . LYS B 1 429 ? 13.773 4.75 -26.094 1 96.12 429 LYS B N 1
ATOM 6850 C CA . LYS B 1 429 ? 13.734 4.902 -24.641 1 96.12 429 LYS B CA 1
ATOM 6851 C C . LYS B 1 429 ? 13.336 6.32 -24.25 1 96.12 429 LYS B C 1
ATOM 6853 O O . LYS B 1 429 ? 12.57 6.512 -23.297 1 96.12 429 LYS B O 1
ATOM 6858 N N . TRP B 1 430 ? 13.859 7.277 -24.922 1 96.06 430 TRP B N 1
ATOM 6859 C CA . TRP B 1 430 ? 13.469 8.664 -24.672 1 96.06 430 TRP B CA 1
ATOM 6860 C C . TRP B 1 430 ? 11.984 8.867 -24.938 1 96.06 430 TRP B C 1
ATOM 6862 O O . TRP B 1 430 ? 11.289 9.5 -24.141 1 96.06 430 TRP B O 1
ATOM 6872 N N . ARG B 1 431 ? 11.508 8.328 -26.031 1 95 431 ARG B N 1
ATOM 6873 C CA . ARG B 1 431 ? 10.102 8.453 -26.375 1 95 431 ARG B CA 1
ATOM 6874 C C . ARG B 1 431 ? 9.211 7.793 -25.328 1 95 431 ARG B C 1
ATOM 6876 O O . ARG B 1 431 ? 8.141 8.305 -25 1 95 431 ARG B O 1
ATOM 6883 N N . ARG B 1 432 ? 9.711 6.668 -24.844 1 95.19 432 ARG B N 1
ATOM 6884 C CA . ARG B 1 432 ? 8.938 5.996 -23.797 1 95.19 432 ARG B CA 1
ATOM 6885 C C . ARG B 1 432 ? 8.844 6.859 -22.547 1 95.19 432 ARG B C 1
ATOM 6887 O O . ARG B 1 432 ? 7.781 6.961 -21.938 1 95.19 432 ARG B O 1
ATOM 6894 N N . ALA B 1 433 ? 9.953 7.441 -22.156 1 95.69 433 ALA B N 1
ATOM 6895 C CA . ALA B 1 433 ? 9.938 8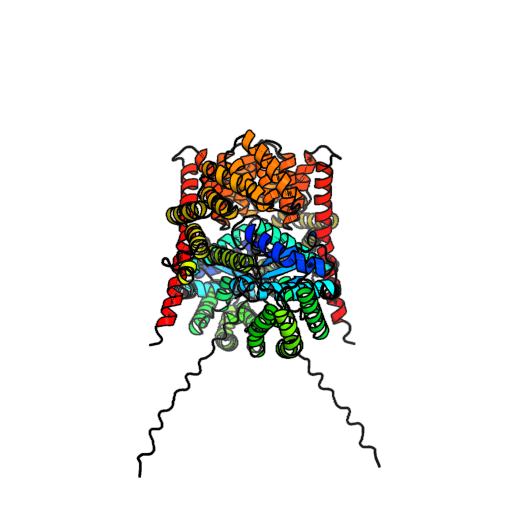.359 -21.016 1 95.69 433 ALA B CA 1
ATOM 6896 C C . ALA B 1 433 ? 8.984 9.523 -21.266 1 95.69 433 ALA B C 1
ATOM 6898 O O . ALA B 1 433 ? 8.227 9.922 -20.375 1 95.69 433 ALA B O 1
ATOM 6899 N N . ASP B 1 434 ? 8.984 10 -22.453 1 93.12 434 ASP B N 1
ATOM 6900 C CA . ASP B 1 434 ? 8.102 11.094 -22.844 1 93.12 434 ASP B CA 1
ATOM 6901 C C . ASP B 1 434 ? 6.633 10.664 -22.781 1 93.12 434 ASP B C 1
ATOM 6903 O O . ASP B 1 434 ? 5.777 11.43 -22.344 1 93.12 434 ASP B O 1
ATOM 6907 N N . ASP B 1 435 ? 6.406 9.508 -23.25 1 91.5 435 ASP B N 1
ATOM 6908 C CA . ASP B 1 435 ? 5.051 8.961 -23.203 1 91.5 435 ASP B CA 1
ATOM 6909 C C . ASP B 1 435 ? 4.559 8.844 -21.75 1 91.5 435 ASP B C 1
ATOM 6911 O O . ASP B 1 435 ? 3.426 9.219 -21.453 1 91.5 435 ASP B O 1
ATOM 6915 N N . ILE B 1 436 ? 5.406 8.312 -20.875 1 91.38 436 ILE B N 1
ATOM 6916 C CA . ILE B 1 436 ? 5.02 8.164 -19.469 1 91.38 436 ILE B CA 1
ATOM 6917 C C . ILE B 1 436 ? 4.703 9.531 -18.875 1 91.38 436 ILE B C 1
ATOM 6919 O O . ILE B 1 436 ? 3.689 9.703 -18.203 1 91.38 436 ILE B O 1
ATOM 6923 N N . SER B 1 437 ? 5.535 10.469 -19.156 1 88.38 437 SER B N 1
ATOM 6924 C CA . SER B 1 437 ? 5.316 11.82 -18.656 1 88.38 437 SER B CA 1
ATOM 6925 C C . SER B 1 437 ? 3.998 12.398 -19.156 1 88.38 437 SER B C 1
ATOM 6927 O O . SER B 1 437 ? 3.219 12.953 -18.375 1 88.38 437 SER B O 1
ATOM 6929 N N . ALA B 1 438 ? 3.672 12.156 -20.406 1 82.62 438 ALA B N 1
ATOM 6930 C CA . ALA B 1 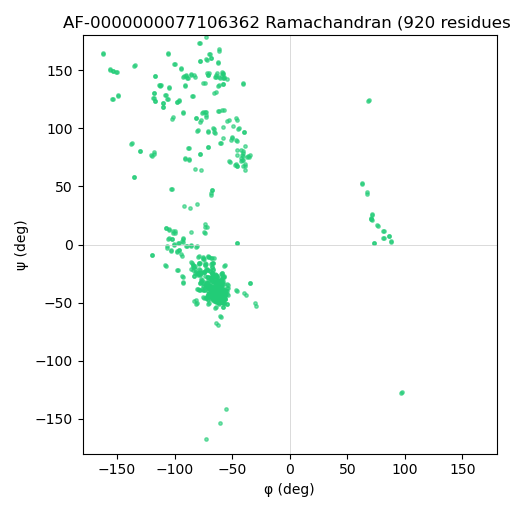438 ? 2.457 12.68 -21.031 1 82.62 438 ALA B CA 1
ATOM 6931 C C . ALA B 1 438 ? 1.217 11.984 -20.469 1 82.62 438 ALA B C 1
ATOM 6933 O O . ALA B 1 438 ? 0.233 12.641 -20.125 1 82.62 438 ALA B O 1
ATOM 6934 N N . ILE B 1 439 ? 1.296 10.711 -20.359 1 78.5 439 ILE B N 1
ATOM 6935 C CA . ILE B 1 439 ? 0.149 9.93 -19.922 1 78.5 439 ILE B CA 1
ATOM 6936 C C . ILE B 1 439 ? -0.156 10.227 -18.453 1 78.5 439 ILE B C 1
ATOM 6938 O O . ILE B 1 439 ? -1.32 10.352 -18.078 1 78.5 439 ILE B O 1
ATOM 6942 N N . THR B 1 440 ? 0.882 10.289 -17.766 1 79.81 440 THR B N 1
ATOM 6943 C CA . THR B 1 440 ? 0.671 10.523 -16.344 1 79.81 440 THR B CA 1
ATOM 6944 C C . THR B 1 440 ? 0.046 11.898 -16.109 1 79.81 440 THR B C 1
ATOM 6946 O O . THR B 1 440 ? -0.792 12.062 -15.227 1 79.81 440 THR B O 1
ATOM 6949 N N . GLN B 1 441 ? 0.384 12.773 -16.969 1 73.62 441 GLN B N 1
ATOM 6950 C CA . GLN B 1 441 ? -0.222 14.094 -16.859 1 73.62 441 GLN B CA 1
ATOM 6951 C C . GLN B 1 441 ? -1.711 14.047 -17.203 1 73.62 441 GLN B C 1
ATOM 6953 O O . GLN B 1 441 ? -2.525 14.672 -16.516 1 73.62 441 GLN B O 1
ATOM 6958 N N . VAL B 1 442 ? -2.039 13.211 -18.219 1 64.12 442 VAL B N 1
ATOM 6959 C CA . VAL B 1 442 ? -3.434 13.07 -18.609 1 64.12 442 VAL B CA 1
ATOM 6960 C C . VAL B 1 442 ? -4.207 12.305 -17.547 1 64.12 442 VAL B C 1
ATOM 6962 O O . VAL B 1 442 ? -5.316 12.695 -17.172 1 64.12 442 VAL B O 1
ATOM 6965 N N . GLN B 1 443 ? -3.66 11.211 -17.094 1 61.56 443 GLN B N 1
ATOM 6966 C CA . GLN B 1 443 ? -4.32 10.375 -16.094 1 61.56 443 GLN B CA 1
ATOM 6967 C C . GLN B 1 443 ? -4.566 11.141 -14.805 1 61.56 443 GLN B C 1
ATOM 6969 O O . GLN B 1 443 ? -5.602 10.969 -14.156 1 61.56 443 GLN B O 1
ATOM 6974 N N . MET B 1 444 ? -3.721 11.922 -14.625 1 57.56 444 MET B N 1
ATOM 6975 C CA . MET B 1 444 ? -3.857 12.734 -13.422 1 57.56 444 MET B CA 1
ATOM 6976 C C . MET B 1 444 ? -4.938 13.797 -13.602 1 57.56 444 MET B C 1
ATOM 6978 O O . MET B 1 444 ? -5.574 14.211 -12.633 1 57.56 444 MET B O 1
ATOM 6982 N N . ARG B 1 445 ? -5.234 14.172 -14.953 1 54.59 445 ARG B N 1
ATOM 6983 C CA . ARG B 1 445 ? -6.289 15.125 -15.305 1 54.59 445 ARG B CA 1
ATOM 6984 C C . ARG B 1 445 ? -7.652 14.438 -15.32 1 54.59 445 ARG B C 1
ATOM 6986 O O . ARG B 1 445 ? -8.656 15.031 -14.906 1 54.59 445 ARG B O 1
ATOM 6993 N N . SER B 1 446 ? -7.695 13.312 -16.047 1 45.5 446 SER B N 1
ATOM 6994 C CA . SER B 1 446 ? -8.953 12.609 -16.297 1 45.5 446 SER B CA 1
ATOM 6995 C C . SER B 1 446 ? -9.508 12.016 -15 1 45.5 446 SER B C 1
ATOM 6997 O O . SER B 1 446 ? -10.688 11.672 -14.938 1 45.5 446 SER B O 1
ATOM 6999 N N . GLY B 1 447 ? -8.883 11.727 -14.047 1 40.5 447 GLY B N 1
ATOM 7000 C CA . GLY B 1 447 ? -9.625 11.422 -12.836 1 40.5 447 GLY B CA 1
ATOM 7001 C C . GLY B 1 447 ? -10.719 12.43 -12.539 1 40.5 447 GLY B C 1
ATOM 7002 O O . GLY B 1 447 ? -11.43 12.312 -11.539 1 40.5 447 GLY B O 1
ATOM 7003 N N . ARG B 1 448 ? -11.016 13.594 -13.43 1 35.84 448 ARG B N 1
ATOM 7004 C CA . ARG B 1 448 ? -11.992 14.664 -13.586 1 35.84 448 ARG B CA 1
ATOM 7005 C C . ARG B 1 448 ? -13.375 14.109 -13.891 1 35.84 448 ARG B C 1
ATOM 7007 O O . ARG B 1 448 ? -14.383 14.641 -13.414 1 35.84 448 ARG B O 1
ATOM 7014 N N . GLN B 1 449 ? -13.562 13.516 -15.023 1 32 449 GLN B N 1
ATOM 7015 C CA . GLN B 1 449 ? -14.836 13.281 -15.695 1 32 449 GLN B CA 1
ATOM 7016 C C . GLN B 1 449 ? -15.688 12.281 -14.922 1 32 449 GLN B C 1
ATOM 7018 O O . GLN B 1 449 ? -16.891 12.172 -15.148 1 32 449 GLN B O 1
ATOM 7023 N N . GLY B 1 450 ? -15.148 11.664 -14.023 1 31.36 450 GLY B N 1
ATOM 7024 C CA . GLY B 1 450 ? -16.062 10.75 -13.367 1 31.36 450 GLY B CA 1
ATOM 7025 C C . GLY B 1 450 ? -16.984 11.438 -12.367 1 31.36 450 GLY B C 1
ATOM 7026 O O . GLY B 1 450 ? -17.891 10.805 -11.828 1 31.36 450 GLY B O 1
ATOM 7027 N N . ASN B 1 451 ? -16.734 12.727 -11.883 1 28.84 451 ASN B N 1
ATOM 7028 C CA . ASN B 1 451 ? -17.703 13.328 -10.969 1 28.84 451 ASN B CA 1
ATOM 7029 C C . ASN B 1 451 ? -18.828 14.023 -11.727 1 28.84 451 ASN B C 1
ATOM 7031 O O . ASN B 1 451 ? -19.719 14.617 -11.109 1 28.84 451 ASN B O 1
ATOM 7035 N N . ARG B 1 452 ? -18.953 14.398 -12.992 1 28.55 452 ARG B N 1
ATOM 7036 C CA . ARG B 1 452 ? -20.156 15.008 -13.57 1 28.55 452 ARG B CA 1
ATOM 7037 C C . ARG B 1 452 ? -21.359 14.086 -13.43 1 28.55 452 ARG B C 1
ATOM 7039 O O . ARG B 1 452 ? -22.5 14.539 -13.484 1 28.55 452 ARG B O 1
ATOM 7046 N N . PHE B 1 453 ? -21.219 12.875 -13.492 1 27.61 453 PHE B N 1
ATOM 7047 C CA . PHE B 1 453 ? -22.438 12.07 -13.477 1 27.61 453 PHE B CA 1
ATOM 7048 C C . PHE B 1 453 ? -23.047 12.039 -12.078 1 27.61 453 PHE B C 1
ATOM 7050 O O . PHE B 1 453 ? -24.219 11.703 -11.922 1 27.61 453 PHE B O 1
ATOM 7057 N N . SER B 1 454 ? -22.266 12.43 -11.086 1 27.84 454 SER B N 1
ATOM 7058 C CA . SER B 1 454 ? -23.031 12.469 -9.844 1 27.84 454 SER B CA 1
ATOM 7059 C C . SER B 1 454 ? -23.969 13.664 -9.812 1 27.84 454 SER B C 1
ATOM 7061 O O . SER B 1 454 ? -24.953 13.68 -9.062 1 27.84 454 SER B O 1
ATOM 7063 N N . GLN B 1 455 ? -23.703 14.75 -10.562 1 26.34 455 GLN B N 1
ATOM 7064 C CA . GLN B 1 455 ? -24.656 15.859 -10.492 1 26.34 455 GLN B CA 1
ATOM 7065 C C . GLN B 1 455 ? -25.906 15.562 -11.328 1 26.34 455 GLN B C 1
ATOM 7067 O O . GLN B 1 455 ? -26.969 16.125 -11.07 1 26.34 455 GLN B O 1
ATOM 7072 N N . GLN B 1 456 ? -25.844 14.844 -12.453 1 25.69 456 GLN B N 1
ATOM 7073 C CA . GLN B 1 456 ? -27.078 14.75 -13.203 1 25.69 456 GLN B CA 1
ATOM 7074 C C . GLN B 1 456 ? -28.094 13.867 -12.477 1 25.69 456 GLN B C 1
ATOM 7076 O O . GLN B 1 456 ? -29.297 13.961 -12.734 1 25.69 456 GLN B O 1
ATOM 7081 N N . LEU B 1 457 ? -27.594 12.93 -11.688 1 25.45 457 LEU B N 1
ATOM 7082 C CA . LEU B 1 457 ? -28.703 12.18 -11.102 1 25.45 457 LEU B CA 1
ATOM 7083 C C . LEU B 1 457 ? -29.406 13.008 -10.031 1 25.45 457 LEU B C 1
ATOM 7085 O O . LEU B 1 457 ? -30.5 12.633 -9.578 1 25.45 457 LEU B O 1
ATOM 7089 N N . THR B 1 458 ? -28.75 14.031 -9.547 1 24.17 458 THR B N 1
ATOM 7090 C CA . THR B 1 458 ? -29.547 14.703 -8.531 1 24.17 458 THR B CA 1
ATOM 7091 C C . THR B 1 458 ? -30.547 15.648 -9.164 1 24.17 458 THR B C 1
ATOM 7093 O O . THR B 1 458 ? -31.531 16.047 -8.523 1 24.17 458 THR B O 1
ATOM 7096 N N . VAL B 1 459 ? -30.375 16.141 -10.477 1 25.36 459 VAL B N 1
ATOM 7097 C CA . VAL B 1 459 ? -31.281 17.234 -10.805 1 25.36 459 VAL B CA 1
ATOM 7098 C C . VAL B 1 459 ? -32.625 16.672 -11.266 1 25.36 459 VAL B C 1
ATOM 7100 O O . VAL B 1 459 ? -33.562 17.422 -11.5 1 25.36 459 VAL B O 1
ATOM 7103 N N . THR B 1 460 ? -32.594 15.406 -11.664 1 21.34 460 THR B N 1
ATOM 7104 C CA . THR B 1 460 ? -33.906 15.258 -12.305 1 21.34 460 THR B CA 1
ATOM 7105 C C . THR B 1 460 ? -35 15.203 -11.266 1 21.34 460 THR B C 1
ATOM 7107 O O . THR B 1 460 ? -35.719 14.203 -11.164 1 21.34 460 THR B O 1
ATOM 7110 N N . ALA B 1 461 ? -34.875 15.531 -10.062 1 19.91 461 ALA B N 1
ATOM 7111 C CA . ALA B 1 461 ? -36.125 15.562 -9.32 1 19.91 461 ALA B CA 1
ATOM 7112 C C . ALA B 1 461 ? -37.031 16.703 -9.797 1 19.91 461 ALA B C 1
ATOM 7114 O O . ALA B 1 461 ? -36.75 17.875 -9.516 1 19.91 461 ALA B O 1
ATOM 7115 N N . HIS B 1 462 ? -37.188 16.922 -11.117 1 19.95 462 HIS B N 1
ATOM 7116 C CA . HIS B 1 462 ? -38.469 17.594 -11.266 1 19.95 462 HIS B CA 1
ATOM 7117 C C . HIS B 1 462 ? -39.625 16.625 -11.023 1 19.95 462 HIS B C 1
ATOM 7119 O O . HIS B 1 462 ? -39.594 15.484 -11.492 1 19.95 462 HIS B O 1
#

Nearest PDB structures (foldseek):
  6ait-assembly1_D  TM=8.070E-01  e=4.012E-15  Escherichia coli K-12
  6ait-assembly1_C  TM=8.205E-01  e=1.109E-14  Escherichia coli K-12
  6ait-assembly1_B  TM=7.991E-01  e=5.334E-15  Escherichia coli K-12
  6ait-assembly1_A  TM=7.800E-01  e=2.671E-15  Escherichia coli K-12
  6sar-assembly1_A  TM=8.293E-01  e=1.836E-13  Escherichia coli K-12

Sequence (924 aa):
MGVFKRLPHVVALAAALLFVPLLSANAQSLVRDAEIETTLKKYGKPLFEAGGLNPDEVNIYIVNDNSLNAFVSGGQNMFFHTGLLIKAETPQEILGVMAHEAGHIIGGHNITRTQAMGSAQGSSWIALGLGVLAVAAGAPDAGIALMASSQQAAALTFFKYTRIEESSADQTGLRLLEQTGIPADGLVSFMEKIRVSEVMSTMRQDPYYRTHPETGPRIGALRHRAETITAKSAPLSPDYQRELDMMQAKLIGFLQPRSTYIKYPLTDLSTPARYARAIAAHRNHDETAALKEIAALVEIEPDNPYFEELFGQILFENGKFEDSIPHHRKALELSTKHSLLYVNLAQSLISLKTKEANEEAETLLHQALILEPDNGYAWQQMSFALGALGRNAEAELATAESAYAIGDYVRANVFASRAKEDLAESTPKWRRADDISAITQVQMRSGRQGNRFSQQLTVTAHMGVFKRLPHVVALAAALLFVPLLSANAQSLVRDAEIETTLKKYGKPLFEAGGLNPDEVNIYIVNDNSLNAFVSGGQNMFFHTGLLIKAETPQEILGVMAHEAGHIIGGHNITRTQAMGSAQGSSWIALGLGVLAVAAGAPDAGIALMASSQQAAALTFFKYTRIEESSADQTGLRLLEQTGIPADGLVSFMEKIRVSEVMSTMRQDPYYRTHPETGPRIGALRHRAETITAKSAPLSPDYQRELDMMQAKLIGFLQPRSTYIKYPLTDLSTPARYARAIAAHRNHDETAALKEIAALVEIEPDNPYFEELFGQILFENGKFEDSIPHHRKALELSTKHSLLYVNLAQSLISLKTKEANEEAETLLHQALILEPDNGYAWQQMSFALGALGRNAEAELATAESAYAIGDYVRANVFASRAKEDLAESTPKWRRADDISAITQVQMRSGRQGNRFSQQLTVTAH

Foldseek 3Di:
DPPPPCPPPPPPPPPPPPCLPLQQLFQWAWAADPLLQVLLLVLQCLLCVLLVHDSLPAAEIETADLFADWADADARYIYGYLNNLLPQPFLLLVSLVSLLRSLCNSVVVRVVVCVVLPVLVRVCCCLLVQQQNQLRHQPNADGSGSPPDSVSSSSLLPAAGDPVSSLRSNVRSLVSCLVSLHQNVSNLVNLVVQVVQVPPDPVPHGSHCSRYDDSPVSSVVCVVSSVVSNVRGDDDDVVSVVSSLQSNLLSCLRVPLPCLCVVQPPVNPDLSSLNSNLSSCLNVVVLVSNLVSLVVSCVVPVLALVSLVSNLVSCVVVPNLVVSQVSLVSSPVSDDDALSSLQSNLLSLLSVLDLVSLVSSLVSLVSSCVSPVLNLSSLQSNLSSCVSNVVNLVSLQSNLSSCVSNPVLVSNLVSLVVSLVPDDPPPPSNVSSVVSNVVSVVSVVSVPPSPVVVVVVVPVPD/DPPPDCPPPPPPPPPPPPCLPLQQLFQWAWAADDLLQVLLLVLQCLLCVLLVHDSLPAAEIETADLFQDWADADARYIYGYLNNLLPQPFLLLVSLVSLLRSLCNSVVVRVVVCVVLPVLVRVVLCLLVQQQNQLRHQPNADGSGSPPDSVSSSSVLPAAGDPVSNLRSNVRSLVSCLVSLHQNVSNLVNLVVQVVQVPPDPVPHGSHCSRYDDSPVSSVVCVVSSVVSNVRGDDDDVVSVVSSLQSNLLSCLRVPLPCLCVVQPPVNPDLSSLNSNLSSCLNVVVLVSNLVSLVVSCVVPVLALVSLVSNLVSCVVVPNLVVSQVSLVSSPVSDDDELSSLQSNLLSLLSVLDLVSLVSSLVSLVSSCVSPVLNLSSLQSNLSSCVSNVVNLVSLQSNLSSCVSNPVLVSNLVSLVVSLVPDDPPPPSNVSSVVSNVVSVVSVVSVPPSPVVVVVVVPPPD